Protein AF-0000000078830082 (afdb_homodimer)

Structure (mmCIF, N/CA/C/O backbone):
data_AF-0000000078830082-model_v1
#
loop_
_entity.id
_entity.type
_entity.pdbx_description
1 polymer 'Transposase, unclassified family'
#
loop_
_atom_site.group_PDB
_atom_site.id
_atom_site.type_symbol
_atom_site.label_atom_id
_atom_site.label_alt_id
_atom_site.label_comp_id
_atom_site.label_asym_id
_atom_site.label_entity_id
_atom_site.label_seq_id
_atom_site.pdbx_PDB_ins_code
_atom_site.Cartn_x
_atom_site.Cartn_y
_atom_site.Cartn_z
_atom_site.occupancy
_atom_site.B_iso_or_equiv
_atom_site.auth_seq_id
_atom_site.auth_comp_id
_atom_site.auth_asym_id
_atom_site.auth_atom_id
_atom_site.pdbx_PDB_model_num
ATOM 1 N N . MET A 1 1 ? 20.719 82 50.875 1 28.72 1 MET A N 1
ATOM 2 C CA . MET A 1 1 ? 19.422 81.375 50.656 1 28.72 1 MET A CA 1
ATOM 3 C C . MET A 1 1 ? 19.406 80.688 49.281 1 28.72 1 MET A C 1
ATOM 5 O O . MET A 1 1 ? 19.219 81.375 48.25 1 28.72 1 MET A O 1
ATOM 9 N N . GLY A 1 2 ? 20.281 79.688 49 1 35.59 2 GLY A N 1
ATOM 10 C CA . GLY A 1 2 ? 20.562 79 47.75 1 35.59 2 GLY A CA 1
ATOM 11 C C . GLY A 1 2 ? 19.391 78.188 47.25 1 35.59 2 GLY A C 1
ATOM 12 O O . GLY A 1 2 ? 18.734 77.5 48.031 1 35.59 2 GLY A O 1
ATOM 13 N N . HIS A 1 3 ? 18.656 78.625 46.188 1 38.38 3 HIS A N 1
ATOM 14 C CA . HIS A 1 3 ? 17.516 78.062 45.469 1 38.38 3 HIS A CA 1
ATOM 15 C C . HIS A 1 3 ? 17.828 76.688 44.906 1 38.38 3 HIS A C 1
ATOM 17 O O . HIS A 1 3 ? 18.781 76.5 44.156 1 38.38 3 HIS A O 1
ATOM 23 N N . GLY A 1 4 ? 17.672 75.562 45.656 1 36.59 4 GLY A N 1
ATOM 24 C CA . GLY A 1 4 ? 17.844 74.188 45.312 1 36.59 4 GLY A CA 1
ATOM 25 C C . GLY A 1 4 ? 16.922 73.75 44.188 1 36.59 4 GLY A C 1
ATOM 26 O O . GLY A 1 4 ? 15.711 73.875 44.25 1 36.59 4 GLY A O 1
ATOM 27 N N . THR A 1 5 ? 17.359 73.812 42.844 1 41.53 5 THR A N 1
ATOM 28 C CA . THR A 1 5 ? 16.703 73.312 41.625 1 41.53 5 THR A CA 1
ATOM 29 C C . THR A 1 5 ? 16.359 71.812 41.75 1 41.53 5 THR A C 1
ATOM 31 O O . THR A 1 5 ? 17.266 71 41.875 1 41.53 5 THR A O 1
ATOM 34 N N . HIS A 1 6 ? 15.242 71.438 42.375 1 42.56 6 HIS A N 1
ATOM 35 C CA . HIS A 1 6 ? 14.773 70.062 42.406 1 42.56 6 HIS A CA 1
ATOM 36 C C . HIS A 1 6 ? 14.516 69.5 41.031 1 42.56 6 HIS A C 1
ATOM 38 O O . HIS A 1 6 ? 13.867 70.125 40.188 1 42.56 6 HIS A O 1
ATOM 44 N N . PRO A 1 7 ? 15.344 68.625 40.438 1 43.62 7 PRO A N 1
ATOM 45 C CA . PRO A 1 7 ? 15.125 68 39.125 1 43.62 7 PRO A CA 1
ATOM 46 C C . PRO A 1 7 ? 13.758 67.375 39 1 43.62 7 PRO A C 1
ATOM 48 O O . PRO A 1 7 ? 13.312 66.688 39.906 1 43.62 7 PRO A O 1
ATOM 51 N N . VAL A 1 8 ? 12.758 68 38.312 1 47.66 8 VAL A N 1
ATOM 52 C CA . VAL A 1 8 ? 11.453 67.5 37.906 1 47.66 8 VAL A CA 1
ATOM 53 C C . VAL A 1 8 ? 11.609 66.125 37.25 1 47.66 8 VAL A C 1
ATOM 55 O O . VAL A 1 8 ? 12.234 66 36.188 1 47.66 8 VAL A O 1
ATOM 58 N N . VAL A 1 9 ? 11.711 65.062 38 1 47.12 9 VAL A N 1
ATOM 59 C CA . VAL A 1 9 ? 11.586 63.688 37.469 1 47.12 9 VAL A CA 1
ATOM 60 C C . VAL A 1 9 ? 10.352 63.625 36.562 1 47.12 9 VAL A C 1
ATOM 62 O O . VAL A 1 9 ? 9.234 63.906 37.031 1 47.12 9 VAL A O 1
ATOM 65 N N . ALA A 1 10 ? 10.523 63.844 35.281 1 52.19 10 ALA A N 1
ATOM 66 C CA . ALA A 1 10 ? 9.516 63.656 34.25 1 52.19 10 ALA A CA 1
ATOM 67 C C . ALA A 1 10 ? 8.711 62.375 34.469 1 52.19 10 ALA A C 1
ATOM 69 O O . ALA A 1 10 ? 9.266 61.281 34.531 1 52.19 10 ALA A O 1
ATOM 70 N N . GLU A 1 11 ? 7.656 62.406 35.25 1 49.31 11 GLU A N 1
ATOM 71 C CA . GLU A 1 11 ? 6.672 61.344 35.406 1 49.31 11 GLU A CA 1
ATOM 72 C C . GLU A 1 11 ? 6.297 60.719 34.062 1 49.31 11 GLU A C 1
ATOM 74 O O . GLU A 1 11 ? 5.824 61.406 33.156 1 49.31 11 GLU A O 1
ATOM 79 N N . VAL A 1 12 ? 7.035 59.75 33.656 1 61.62 12 VAL A N 1
ATOM 80 C CA . VAL A 1 12 ? 6.672 58.969 32.469 1 61.62 12 VAL A CA 1
ATOM 81 C C . VAL A 1 12 ? 5.176 58.688 32.5 1 61.62 12 VAL A C 1
ATOM 83 O O . VAL A 1 12 ? 4.645 58.156 33.469 1 61.62 12 VAL A O 1
ATOM 86 N N . ASP A 1 13 ? 4.418 59.438 31.812 1 69.94 13 ASP A N 1
ATOM 87 C CA . ASP A 1 13 ? 2.971 59.344 31.641 1 69.94 13 ASP A CA 1
ATOM 88 C C . ASP A 1 13 ? 2.518 57.875 31.484 1 69.94 13 ASP A C 1
ATOM 90 O O . ASP A 1 13 ? 3.061 57.156 30.672 1 69.94 13 ASP A O 1
ATOM 94 N N . PRO A 1 14 ? 1.862 57.312 32.594 1 76.81 14 PRO A N 1
ATOM 95 C CA . PRO A 1 14 ? 1.378 55.938 32.625 1 76.81 14 PRO A CA 1
ATOM 96 C C . PRO A 1 14 ? 0.726 55.5 31.312 1 76.81 14 PRO A C 1
ATOM 98 O O . PRO A 1 14 ? 0.795 54.344 30.922 1 76.81 14 PRO A O 1
ATOM 101 N N . LYS A 1 15 ? 0.294 56.375 30.594 1 77.5 15 LYS A N 1
ATOM 102 C CA . LYS A 1 15 ? -0.332 56.031 29.312 1 77.5 15 LYS A CA 1
ATOM 103 C C . LYS A 1 15 ? 0.717 55.719 28.266 1 77.5 15 LYS A C 1
ATOM 105 O O . LYS A 1 15 ? 0.51 54.812 27.422 1 77.5 15 LYS A O 1
ATOM 110 N N . ASP A 1 16 ? 1.8 56.344 28.406 1 76.38 16 ASP A N 1
ATOM 111 C CA . ASP A 1 16 ? 2.887 56.031 27.469 1 76.38 16 ASP A CA 1
ATOM 112 C C . ASP A 1 16 ? 3.49 54.656 27.75 1 76.38 16 ASP A C 1
ATOM 114 O O . ASP A 1 16 ? 3.846 53.938 26.812 1 76.38 16 ASP A O 1
ATOM 118 N N . ALA A 1 17 ? 3.543 54.375 28.984 1 76.75 17 ALA A N 1
ATOM 119 C CA . ALA A 1 17 ? 4.043 53.062 29.359 1 76.75 17 ALA A CA 1
ATOM 120 C C . ALA A 1 17 ? 3.09 51.969 28.891 1 76.75 17 ALA A C 1
ATOM 122 O O . ALA A 1 17 ? 3.525 50.906 28.406 1 76.75 17 ALA A O 1
ATOM 123 N N . ARG A 1 18 ? 1.885 52.281 28.969 1 79.5 18 ARG A N 1
ATOM 124 C CA . ARG A 1 18 ? 0.884 51.281 28.547 1 79.5 18 ARG A CA 1
ATOM 125 C C . ARG A 1 18 ? 0.875 51.156 27.031 1 79.5 18 ARG A C 1
ATOM 127 O O . ARG A 1 18 ? 0.736 50.031 26.516 1 79.5 18 ARG A O 1
ATOM 134 N N . ILE A 1 19 ? 1.098 52.125 26.375 1 77.75 19 ILE A N 1
ATOM 135 C CA . ILE A 1 19 ? 1.178 52.094 24.922 1 77.75 19 ILE A CA 1
ATOM 136 C C . ILE A 1 19 ? 2.412 51.281 24.484 1 77.75 19 ILE A C 1
ATOM 138 O O . ILE A 1 19 ? 2.34 50.469 23.578 1 77.75 19 ILE A O 1
ATOM 142 N N . ALA A 1 20 ? 3.416 51.531 25.172 1 76.5 20 ALA A N 1
ATOM 143 C CA . ALA A 1 20 ? 4.648 50.812 24.859 1 76.5 20 ALA A CA 1
ATOM 144 C C . ALA A 1 20 ? 4.488 49.312 25.094 1 76.5 20 ALA A C 1
ATOM 146 O O . ALA A 1 20 ? 4.957 48.5 24.297 1 76.5 20 ALA A O 1
ATOM 147 N N . GLU A 1 21 ? 3.861 49.031 26.094 1 76.44 21 GLU A N 1
ATOM 148 C CA . GLU A 1 21 ? 3.621 47.625 26.422 1 76.44 21 GLU A CA 1
ATOM 149 C C . GLU A 1 21 ? 2.707 46.969 25.391 1 76.44 21 GLU A C 1
ATOM 151 O O . GLU A 1 21 ? 2.957 45.844 24.953 1 76.44 21 GLU A O 1
ATOM 156 N N . LEU A 1 22 ? 1.765 47.656 24.984 1 77.19 22 LEU A N 1
ATOM 157 C CA . LEU A 1 22 ? 0.819 47.125 24.016 1 77.19 22 LEU A CA 1
ATOM 158 C C . LEU A 1 22 ? 1.46 47.031 22.625 1 77.19 22 LEU A C 1
ATOM 160 O O . LEU A 1 22 ? 1.213 46.062 21.891 1 77.19 22 LEU A O 1
ATOM 164 N N . GLU A 1 23 ? 2.25 47.938 22.406 1 75.12 23 GLU A N 1
ATOM 165 C CA . GLU A 1 23 ? 2.977 47.844 21.141 1 75.12 23 GLU A CA 1
ATOM 166 C C . GLU A 1 23 ? 3.934 46.656 21.109 1 75.12 23 GLU A C 1
ATOM 168 O O . GLU A 1 23 ? 4.07 46 20.094 1 75.12 23 GLU A O 1
ATOM 173 N N . ARG A 1 24 ? 4.465 46.406 22.172 1 75 24 ARG A N 1
ATOM 174 C CA . ARG A 1 24 ? 5.32 45.25 22.297 1 75 24 ARG A CA 1
ATOM 175 C C . ARG A 1 24 ? 4.512 43.969 22.141 1 75 24 ARG A C 1
ATOM 177 O O . ARG A 1 24 ? 4.949 43 21.469 1 75 24 ARG A O 1
ATOM 184 N N . GLN A 1 25 ? 3.434 44 22.719 1 75.44 25 GLN A N 1
ATOM 185 C CA . GLN A 1 25 ? 2.574 42.812 22.609 1 75.44 25 GLN A CA 1
ATOM 186 C C . GLN A 1 25 ? 2.096 42.625 21.172 1 75.44 25 GLN A C 1
ATOM 188 O O . GLN A 1 25 ? 2.059 41.5 20.688 1 75.44 25 GLN A O 1
ATOM 193 N N . VAL A 1 26 ? 1.81 43.625 20.578 1 73.25 26 VAL A N 1
ATOM 194 C CA . VAL A 1 26 ? 1.371 43.562 19.188 1 73.25 26 VAL A CA 1
ATOM 195 C C . VAL A 1 26 ? 2.518 43.062 18.312 1 73.25 26 VAL A C 1
ATOM 197 O O . VAL A 1 26 ? 2.312 42.219 17.422 1 73.25 26 VAL A O 1
ATOM 200 N N . GLU A 1 27 ? 3.574 43.562 18.594 1 70.56 27 GLU A N 1
ATOM 201 C CA . GLU A 1 27 ? 4.746 43.125 17.859 1 70.56 27 GLU A CA 1
ATOM 202 C C . GLU A 1 27 ? 5.02 41.656 18.078 1 70.56 27 GLU A C 1
ATOM 204 O O . GLU A 1 27 ? 5.312 40.906 17.141 1 70.56 27 GLU A O 1
ATOM 209 N N . GLU A 1 28 ? 4.898 41.281 19.219 1 70.06 28 GLU A N 1
ATOM 210 C CA . GLU A 1 28 ? 5.141 39.875 19.562 1 70.06 28 GLU A CA 1
ATOM 211 C C . GLU A 1 28 ? 4.074 38.969 18.953 1 70.06 28 GLU A C 1
ATOM 213 O O . GLU A 1 28 ? 4.391 37.906 18.406 1 70.06 28 GLU A O 1
ATOM 218 N N . LEU A 1 29 ? 2.943 39.406 19.047 1 73.25 29 LEU A N 1
ATOM 219 C CA . LEU A 1 29 ? 1.848 38.594 18.516 1 73.25 29 LEU A CA 1
ATOM 220 C C . LEU A 1 29 ? 1.883 38.562 17 1 73.25 29 LEU A C 1
ATOM 222 O O . LEU A 1 29 ? 1.599 37.531 16.391 1 73.25 29 LEU A O 1
ATOM 226 N N . THR A 1 30 ? 2.26 39.625 16.438 1 66.19 30 THR A N 1
ATOM 227 C CA . THR A 1 30 ? 2.418 39.656 14.984 1 66.19 30 THR A CA 1
ATOM 228 C C . THR A 1 30 ? 3.535 38.719 14.539 1 66.19 30 THR A C 1
ATOM 230 O O . THR A 1 30 ? 3.395 38.031 13.539 1 66.19 30 THR A O 1
ATOM 233 N N . ARG A 1 31 ? 4.527 38.844 15.234 1 64.88 31 ARG A N 1
ATOM 234 C CA . ARG A 1 31 ? 5.633 37.938 14.969 1 64.88 31 ARG A CA 1
ATOM 235 C C . ARG A 1 31 ? 5.18 36.469 15.094 1 64.88 31 ARG A C 1
ATOM 237 O O . ARG A 1 31 ? 5.527 35.656 14.266 1 64.88 31 ARG A O 1
ATOM 244 N N . LEU A 1 32 ? 4.465 36.281 16.094 1 64.81 32 LEU A N 1
ATOM 245 C CA . LEU A 1 32 ? 3.973 34.938 16.328 1 64.81 32 LEU A CA 1
ATOM 246 C C . LEU A 1 32 ? 3.031 34.5 15.211 1 64.81 32 LEU A C 1
ATOM 248 O O . LEU A 1 32 ? 3.088 33.344 14.758 1 64.81 32 LEU A O 1
ATOM 252 N N . VAL A 1 33 ? 2.285 35.312 14.781 1 63.97 33 VAL A N 1
ATOM 253 C CA . VAL A 1 33 ? 1.376 35.031 13.68 1 63.97 33 VAL A CA 1
ATOM 254 C C . VAL A 1 33 ? 2.176 34.75 12.406 1 63.97 33 VAL A C 1
ATOM 256 O O . VAL A 1 33 ? 1.873 33.812 11.664 1 63.97 33 VAL A O 1
ATOM 259 N N . GLN A 1 34 ? 3.084 35.625 12.211 1 60.97 34 GLN A N 1
ATOM 260 C CA . GLN A 1 34 ? 3.936 35.438 11.039 1 60.97 34 GLN A CA 1
ATOM 261 C C . GLN A 1 34 ? 4.676 34.094 11.109 1 60.97 34 GLN A C 1
ATOM 263 O O . GLN A 1 34 ? 4.785 33.406 10.102 1 60.97 34 GLN A O 1
ATOM 268 N N . GLU A 1 35 ? 5.113 33.875 12.156 1 60.25 35 GLU A N 1
ATOM 269 C CA . GLU A 1 35 ? 5.781 32.594 12.352 1 60.25 35 GLU A CA 1
ATOM 270 C C . GLU A 1 35 ? 4.828 31.422 12.094 1 60.25 35 GLU A C 1
ATOM 272 O O . GLU A 1 35 ? 5.199 30.438 11.445 1 60.25 35 GLU A O 1
ATOM 277 N N . LEU A 1 36 ? 3.783 31.625 12.578 1 61.94 36 LEU A N 1
ATOM 278 C CA . LEU A 1 36 ? 2.781 30.578 12.422 1 61.94 36 LEU A CA 1
ATOM 279 C C . LEU A 1 36 ? 2.336 30.469 10.969 1 61.94 36 LEU A C 1
ATOM 281 O O . LEU A 1 36 ? 2.127 29.359 10.469 1 61.94 36 LEU A O 1
ATOM 285 N N . ARG A 1 37 ? 2.352 31.578 10.312 1 55.66 37 ARG A N 1
ATOM 286 C CA . ARG A 1 37 ? 2.023 31.594 8.891 1 55.66 37 ARG A CA 1
ATOM 287 C C . ARG A 1 37 ? 3.146 30.984 8.062 1 55.66 37 ARG A C 1
ATOM 289 O O . ARG A 1 37 ? 2.891 30.25 7.105 1 55.66 37 ARG A O 1
ATOM 296 N N . GLU A 1 38 ? 4.277 31.438 8.32 1 58.25 38 GLU A N 1
ATOM 297 C CA . GLU A 1 38 ? 5.438 30.859 7.648 1 58.25 38 GLU A CA 1
ATOM 298 C C . GLU A 1 38 ? 5.48 29.344 7.828 1 58.25 38 GLU A C 1
ATOM 300 O O . GLU A 1 38 ? 5.812 28.609 6.895 1 58.25 38 GLU A O 1
ATOM 305 N N . GLN A 1 39 ? 5.281 29.156 8.938 1 55.72 39 GLN A N 1
ATOM 306 C CA . GLN A 1 39 ? 5.207 27.719 9.211 1 55.72 39 GLN A CA 1
ATOM 307 C C . GLN A 1 39 ? 4.145 27.047 8.344 1 55.72 39 GLN A C 1
ATOM 309 O O . GLN A 1 39 ? 4.34 25.922 7.875 1 55.72 39 GLN A O 1
ATOM 314 N N . LEU A 1 40 ? 3.295 27.828 8.117 1 55.84 40 LEU A N 1
ATOM 315 C CA . LEU A 1 40 ? 2.189 27.312 7.312 1 55.84 40 LEU A CA 1
ATOM 316 C C . LEU A 1 40 ? 2.572 27.266 5.84 1 55.84 40 LEU A C 1
ATOM 318 O O . LEU A 1 40 ? 2.057 26.422 5.094 1 55.84 40 LEU A O 1
ATOM 322 N N . ARG A 1 41 ? 3.488 28.141 5.379 1 51.41 41 ARG A N 1
ATOM 323 C CA . ARG A 1 41 ? 3.859 28.219 3.971 1 51.41 41 ARG A CA 1
ATOM 324 C C . ARG A 1 41 ? 5.016 27.281 3.646 1 51.41 41 ARG A C 1
ATOM 326 O O . ARG A 1 41 ? 5.375 27.109 2.48 1 51.41 41 ARG A O 1
ATOM 333 N N . ARG A 1 42 ? 5.652 26.859 4.457 1 54.5 42 ARG A N 1
ATOM 334 C CA . ARG A 1 42 ? 6.781 25.953 4.234 1 54.5 4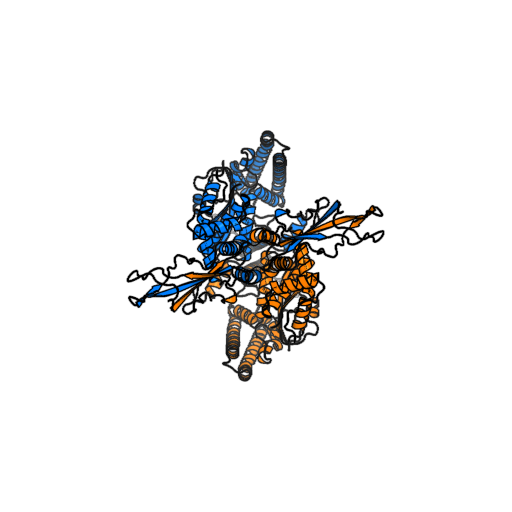2 ARG A CA 1
ATOM 335 C C . ARG A 1 42 ? 6.363 24.75 3.393 1 54.5 42 ARG A C 1
ATOM 337 O O . ARG A 1 42 ? 5.328 24.141 3.65 1 54.5 42 ARG A O 1
ATOM 344 N N . ASP A 1 43 ? 7.152 24.734 2.115 1 51.16 43 ASP A N 1
ATOM 345 C CA . ASP A 1 43 ? 6.906 23.594 1.232 1 51.16 43 ASP A CA 1
ATOM 346 C C . ASP A 1 43 ? 8.203 22.859 0.908 1 51.16 43 ASP A C 1
ATOM 348 O O . ASP A 1 43 ? 9.266 23.203 1.417 1 51.16 43 ASP A O 1
ATOM 352 N N . SER A 1 44 ? 8.18 21.719 0.404 1 46.84 44 SER A N 1
ATOM 353 C CA . SER A 1 44 ? 9.336 20.891 0.118 1 46.84 44 SER A CA 1
ATOM 354 C C . SER A 1 44 ? 10.312 21.594 -0.816 1 46.84 44 SER A C 1
ATOM 356 O O . SER A 1 44 ? 11.484 21.203 -0.904 1 46.84 44 SER A O 1
ATOM 358 N N . GLY A 1 45 ? 9.938 22.656 -1.563 1 45.31 45 GLY A N 1
ATOM 359 C CA . GLY A 1 45 ? 10.797 23.359 -2.504 1 45.31 45 GLY A CA 1
ATOM 360 C C . GLY A 1 45 ? 11.688 24.391 -1.842 1 45.31 45 GLY A C 1
ATOM 361 O O . GLY A 1 45 ? 12.711 24.781 -2.398 1 45.31 45 GLY A O 1
ATOM 362 N N . ASN A 1 46 ? 11.328 24.891 -0.676 1 46.25 46 ASN A N 1
ATOM 363 C CA . ASN A 1 46 ? 12.07 25.984 -0.066 1 46.25 46 ASN A CA 1
ATOM 364 C C . ASN A 1 46 ? 12.508 25.641 1.355 1 46.25 46 ASN A C 1
ATOM 366 O O . ASN A 1 46 ? 12.844 26.531 2.139 1 46.25 46 ASN A O 1
ATOM 370 N N . SER A 1 47 ? 12.172 24.312 1.684 1 47.53 47 SER A N 1
ATOM 371 C CA . SER A 1 47 ? 12.586 23.875 3.014 1 47.53 47 SER A CA 1
ATOM 372 C C . SER A 1 47 ? 13.133 22.453 2.986 1 47.53 47 SER A C 1
ATOM 374 O O . SER A 1 47 ? 13.18 21.828 1.928 1 47.53 47 SER A O 1
ATOM 376 N N . ASN A 1 48 ? 13.742 22.078 4.113 1 42.09 48 ASN A N 1
ATOM 377 C CA . ASN A 1 48 ? 14.281 20.719 4.238 1 42.09 48 ASN A CA 1
ATOM 378 C C . ASN A 1 48 ? 13.172 19.688 4.41 1 42.09 48 ASN A C 1
ATOM 380 O O . ASN A 1 48 ? 13.422 18.562 4.844 1 42.09 48 ASN A O 1
ATOM 384 N N . ARG A 1 49 ? 11.953 20.281 4.129 1 52.62 49 ARG A N 1
ATOM 385 C CA . ARG A 1 49 ? 10.82 19.375 4.285 1 52.62 49 ARG A CA 1
ATOM 386 C C . ARG A 1 49 ? 10.711 18.438 3.088 1 52.62 49 ARG A C 1
ATOM 388 O O . ARG A 1 49 ? 10.883 18.859 1.943 1 52.62 49 ARG A O 1
ATOM 395 N N . PRO A 1 50 ? 10.641 17.188 3.451 1 49.44 50 PRO A N 1
ATOM 396 C CA . PRO A 1 50 ? 10.516 16.234 2.338 1 49.44 50 PRO A CA 1
ATOM 397 C C . PRO A 1 50 ? 9.344 16.562 1.416 1 49.44 50 PRO A C 1
ATOM 399 O O . PRO A 1 50 ? 8.312 17.078 1.873 1 49.44 50 PRO A O 1
ATOM 402 N N . PRO A 1 51 ? 9.492 16.578 0.165 1 50.72 51 PRO A N 1
ATOM 403 C CA . PRO A 1 51 ? 8.43 16.844 -0.797 1 50.72 51 PRO A CA 1
ATOM 404 C C . PRO A 1 51 ? 7.109 16.172 -0.43 1 50.72 51 PRO A C 1
ATOM 406 O O . PRO A 1 51 ? 6.035 16.688 -0.748 1 50.72 51 PRO A O 1
ATOM 409 N N . SER A 1 52 ? 7.156 15.133 0.234 1 47.72 52 SER A N 1
ATOM 410 C CA . SER A 1 52 ? 5.957 14.375 0.584 1 47.72 52 SER A CA 1
ATOM 411 C C . SER A 1 52 ? 5.102 15.125 1.597 1 47.72 52 SER A C 1
ATOM 413 O O . SER A 1 52 ? 3.912 14.844 1.744 1 47.72 52 SER A O 1
ATOM 415 N N . SER A 1 53 ? 5.664 16.078 2.242 1 48.84 53 SER A N 1
ATOM 416 C CA . SER A 1 53 ? 4.961 16.781 3.311 1 48.84 53 SER A CA 1
ATOM 417 C C . SER A 1 53 ? 4.207 18 2.777 1 48.84 53 SER A C 1
ATOM 419 O O . SER A 1 53 ? 3.5 18.672 3.525 1 48.84 53 SER A O 1
ATOM 421 N N . ASP A 1 54 ? 4.441 18.266 1.605 1 52.25 54 ASP A N 1
ATOM 422 C CA . ASP A 1 54 ? 3.793 19.422 0.997 1 52.25 54 ASP A CA 1
ATOM 423 C C . ASP A 1 54 ? 2.281 19.234 0.915 1 52.25 54 ASP A C 1
ATOM 425 O O . ASP A 1 54 ? 1.806 18.109 0.695 1 52.25 54 ASP A O 1
ATOM 429 N N . THR A 1 55 ? 1.553 20.219 1.228 1 49.59 55 THR A N 1
ATOM 430 C CA . THR A 1 55 ? 0.1 20.203 1.092 1 49.59 55 THR A CA 1
ATOM 431 C C . THR A 1 55 ? -0.304 20.062 -0.372 1 49.59 55 THR A C 1
ATOM 433 O O . THR A 1 55 ? 0.495 20.312 -1.273 1 49.59 55 THR A O 1
ATOM 436 N N . PRO A 1 56 ? -1.465 19.562 -0.672 1 50.91 56 PRO A N 1
ATOM 437 C CA . PRO A 1 56 ? -1.931 19.422 -2.055 1 50.91 56 PRO A CA 1
ATOM 438 C C . PRO A 1 56 ? -1.77 20.703 -2.861 1 50.91 56 PRO A C 1
ATOM 440 O O . PRO A 1 56 ? -1.422 20.656 -4.043 1 50.91 56 PRO A O 1
ATOM 443 N N . GLY A 1 57 ? -1.973 21.828 -2.287 1 46.81 57 GLY A N 1
ATOM 444 C CA . GLY A 1 57 ? -1.788 23.109 -2.971 1 46.81 57 GLY A CA 1
ATOM 445 C C . GLY A 1 57 ? -0.339 23.391 -3.312 1 46.81 57 GLY A C 1
ATOM 446 O O . GLY A 1 57 ? -0.031 23.812 -4.426 1 46.81 57 GLY A O 1
ATOM 447 N N . GLN A 1 58 ? 0.409 23.125 -2.443 1 53.19 58 GLN A N 1
ATOM 448 C CA . GLN A 1 58 ? 1.831 23.391 -2.635 1 53.19 58 GLN A CA 1
ATOM 449 C C . GLN A 1 58 ? 2.422 22.469 -3.701 1 53.19 58 GLN A C 1
ATOM 451 O O . GLN A 1 58 ? 3.297 22.891 -4.465 1 53.19 58 GLN A O 1
ATOM 456 N N . LYS A 1 59 ? 1.911 21.344 -3.631 1 51.25 59 LYS A N 1
ATOM 457 C CA . LYS A 1 59 ? 2.336 20.375 -4.645 1 51.25 59 LYS A CA 1
ATOM 458 C C . LYS A 1 59 ? 1.887 20.812 -6.035 1 51.25 59 LYS A C 1
ATOM 460 O O . LYS A 1 59 ? 2.627 20.656 -7.012 1 51.25 59 LYS A O 1
ATOM 465 N N . ALA A 1 60 ? 0.735 21.391 -6.059 1 50.31 60 ALA A N 1
ATOM 466 C CA . ALA A 1 60 ? 0.214 21.906 -7.32 1 50.31 60 ALA A CA 1
ATOM 467 C C . ALA A 1 60 ? 1.086 23.047 -7.848 1 50.31 60 ALA A C 1
ATOM 469 O O . ALA A 1 60 ? 1.36 23.109 -9.047 1 50.31 60 ALA A O 1
ATOM 470 N N . VAL A 1 61 ? 1.53 23.812 -7.074 1 47.91 61 VAL A N 1
ATOM 471 C CA . VAL A 1 61 ? 2.354 24.953 -7.477 1 47.91 61 VAL A CA 1
ATOM 472 C C . VAL A 1 61 ? 3.707 24.453 -7.98 1 47.91 61 VAL A C 1
ATOM 474 O O . VAL A 1 61 ? 4.23 24.969 -8.977 1 47.91 61 VAL A O 1
ATOM 477 N N . ARG A 1 62 ? 4.203 23.516 -7.34 1 49.53 62 ARG A N 1
ATOM 478 C CA . ARG A 1 62 ? 5.484 22.953 -7.766 1 49.53 62 ARG A CA 1
ATOM 479 C C . ARG A 1 62 ? 5.363 22.281 -9.133 1 49.53 62 ARG A C 1
ATOM 481 O O . ARG A 1 62 ? 6.281 22.344 -9.945 1 49.53 62 ARG A O 1
ATOM 488 N N . ARG A 1 63 ? 4.391 21.484 -9.25 1 47.06 63 ARG A N 1
ATOM 489 C CA . ARG A 1 63 ? 4.156 20.828 -10.539 1 47.06 63 ARG A CA 1
ATOM 490 C C . ARG A 1 63 ? 4.078 21.859 -11.656 1 47.06 63 ARG A C 1
ATOM 492 O O . ARG A 1 63 ? 4.551 21.609 -12.773 1 47.06 63 ARG A O 1
ATOM 499 N N . ARG A 1 64 ? 3.463 22.938 -11.375 1 46.12 64 ARG A N 1
ATOM 500 C CA . ARG A 1 64 ? 3.4 23.969 -12.406 1 46.12 64 ARG A CA 1
ATOM 501 C C . ARG A 1 64 ? 4.797 24.469 -12.773 1 46.12 64 ARG A C 1
ATOM 503 O O . ARG A 1 64 ? 5.055 24.828 -13.922 1 46.12 64 ARG A O 1
ATOM 510 N N . GLN A 1 65 ? 5.645 24.609 -11.789 1 43.41 65 GLN A N 1
ATOM 511 C CA . GLN A 1 65 ? 6.961 25.172 -12.078 1 43.41 65 GLN A CA 1
ATOM 512 C C . GLN A 1 65 ? 7.863 24.125 -12.727 1 43.41 65 GLN A C 1
ATOM 514 O O . GLN A 1 65 ? 8.719 24.469 -13.555 1 43.41 65 GLN A O 1
ATOM 519 N N . SER A 1 66 ? 7.906 22.984 -12.242 1 41.19 66 SER A N 1
ATOM 520 C CA . SER A 1 66 ? 8.844 22.016 -12.805 1 41.19 66 SER A CA 1
ATOM 521 C C . SER A 1 66 ? 8.234 21.312 -14.008 1 41.19 66 SER A C 1
ATOM 523 O O . SER A 1 66 ? 8.781 20.312 -14.484 1 41.19 66 SER A O 1
ATOM 525 N N . GLY A 1 67 ? 7.109 21.625 -14.422 1 37.44 67 GLY A N 1
ATOM 526 C CA . GLY A 1 67 ? 6.527 20.906 -15.547 1 37.44 67 GLY A CA 1
ATOM 527 C C . GLY A 1 67 ? 7.453 20.812 -16.75 1 37.44 67 GLY A C 1
ATOM 528 O O . GLY A 1 67 ? 7.906 21.844 -17.266 1 37.44 67 GLY A O 1
ATOM 529 N N . SER A 1 68 ? 8.336 19.938 -16.734 1 41.41 68 SER A N 1
ATOM 530 C CA . SER A 1 68 ? 8.953 19.75 -18.047 1 41.41 68 SER A CA 1
ATOM 531 C C . SER A 1 68 ? 7.918 19.859 -19.156 1 41.41 68 SER A C 1
ATOM 533 O O . SER A 1 68 ? 6.742 19.547 -18.953 1 41.41 68 SER A O 1
ATOM 535 N N . GLU A 1 69 ? 8.039 20.844 -19.969 1 43.44 69 GLU A N 1
ATOM 536 C CA . GLU A 1 69 ? 7.227 21.016 -21.172 1 43.44 69 GLU A CA 1
ATOM 537 C C . GLU A 1 69 ? 6.844 19.656 -21.766 1 43.44 69 GLU A C 1
ATOM 539 O O . GLU A 1 69 ? 6.168 19.594 -22.797 1 43.44 69 GLU A O 1
ATOM 544 N N . LYS A 1 70 ? 7.523 18.797 -21.234 1 45.28 70 LYS A N 1
ATOM 545 C CA . LYS A 1 70 ? 7.227 17.562 -21.969 1 45.28 70 LYS A CA 1
ATOM 546 C C . LYS A 1 70 ? 5.918 16.938 -21.484 1 45.28 70 LYS A C 1
ATOM 548 O O . LYS A 1 70 ? 5.707 16.781 -20.281 1 45.28 70 LYS A O 1
ATOM 553 N N . LYS A 1 71 ? 4.961 16.984 -22.172 1 45.28 71 LYS A N 1
ATOM 554 C CA . LYS A 1 71 ? 3.635 16.422 -21.938 1 45.28 71 LYS A CA 1
ATOM 555 C C . LYS A 1 71 ? 3.734 15.016 -21.359 1 45.28 71 LYS A C 1
ATOM 557 O O . LYS A 1 71 ? 4.684 14.281 -21.641 1 45.28 71 LYS A O 1
ATOM 562 N N . ARG A 1 72 ? 3.014 14.68 -20.344 1 46.78 72 ARG A N 1
ATOM 563 C CA . ARG A 1 72 ? 2.803 13.336 -19.797 1 46.78 72 ARG A CA 1
ATOM 564 C C . ARG A 1 72 ? 2.449 12.352 -20.906 1 46.78 72 ARG A C 1
ATOM 566 O O . ARG A 1 72 ? 1.688 12.688 -21.812 1 46.78 72 ARG A O 1
ATOM 573 N N . GLY A 1 73 ? 3.262 11.203 -21.172 1 48 73 GLY A N 1
ATOM 574 C CA . GLY A 1 73 ? 3.221 10.164 -22.188 1 48 73 GLY A CA 1
ATOM 575 C C . GLY A 1 73 ? 4.559 9.945 -22.859 1 48 73 GLY A C 1
ATOM 576 O O . GLY A 1 73 ? 5.562 10.547 -22.484 1 48 73 GLY A O 1
ATOM 577 N N . GLY A 1 74 ? 4.66 8.875 -23.656 1 46.16 74 GLY A N 1
ATOM 578 C CA . GLY A 1 74 ? 5.871 8.688 -24.438 1 46.16 74 GLY A CA 1
ATOM 579 C C . GLY A 1 74 ? 6.285 9.938 -25.203 1 46.16 74 GLY A C 1
ATOM 580 O O . GLY A 1 74 ? 5.461 10.57 -25.859 1 46.16 74 GLY A O 1
ATOM 581 N N . GLN A 1 75 ? 7.316 10.578 -24.922 1 47.34 75 GLN A N 1
ATOM 582 C CA . GLN A 1 75 ? 7.844 11.711 -25.672 1 47.34 75 GLN A CA 1
ATOM 583 C C . GLN A 1 75 ? 8.016 11.359 -27.156 1 47.34 75 GLN A C 1
ATOM 585 O O . GLN A 1 75 ? 8.172 10.188 -27.5 1 47.34 75 GLN A O 1
ATOM 590 N N . PRO A 1 76 ? 7.848 12.359 -28.047 1 43.78 76 PRO A N 1
ATOM 591 C CA . PRO A 1 76 ? 8.219 12.125 -29.453 1 43.78 76 PRO A CA 1
ATOM 592 C C . PRO A 1 76 ? 9.664 11.648 -29.609 1 43.78 76 PRO A C 1
ATOM 594 O O . PRO A 1 76 ? 10.562 12.164 -28.938 1 43.78 76 PRO A O 1
ATOM 597 N N . GLY A 1 77 ? 9.891 10.453 -30.219 1 47.66 77 GLY A N 1
ATOM 598 C CA . GLY A 1 77 ? 11.133 9.742 -30.453 1 47.66 77 GLY A CA 1
ATOM 599 C C . GLY A 1 77 ? 11.32 8.531 -29.547 1 47.66 77 GLY A C 1
ATOM 600 O O . GLY A 1 77 ? 12.367 7.883 -29.578 1 47.66 77 GLY A O 1
ATOM 601 N N . HIS A 1 78 ? 10.625 8.648 -28.438 1 46.19 78 HIS A N 1
ATOM 602 C CA . HIS A 1 78 ? 10.766 7.449 -27.625 1 46.19 78 HIS A CA 1
ATOM 603 C C . HIS A 1 78 ? 10.438 6.191 -28.422 1 46.19 78 HIS A C 1
ATOM 605 O O . HIS A 1 78 ? 9.406 6.129 -29.094 1 46.19 78 HIS A O 1
ATOM 611 N N . VAL A 1 79 ? 11.312 5.508 -28.828 1 42.91 79 VAL A N 1
ATOM 612 C CA . VAL A 1 79 ? 11.062 4.223 -29.484 1 42.91 79 VAL A CA 1
ATOM 613 C C . VAL A 1 79 ? 10.094 3.402 -28.625 1 42.91 79 VAL A C 1
ATOM 615 O O . VAL A 1 79 ? 10.32 3.205 -27.438 1 42.91 79 VAL A O 1
ATOM 618 N N . GLY A 1 80 ? 8.891 3.627 -28.828 1 44.19 80 GLY A N 1
ATOM 619 C CA . GLY A 1 80 ? 7.91 2.758 -28.188 1 44.19 80 GLY A CA 1
ATOM 620 C C . GLY A 1 80 ? 8.438 1.366 -27.906 1 44.19 80 GLY A C 1
ATOM 621 O O . GLY A 1 80 ? 9.078 0.751 -28.766 1 44.19 80 GLY A O 1
ATOM 622 N N . LEU A 1 81 ? 8.984 1.102 -26.828 1 46.47 81 LEU A N 1
ATOM 623 C CA . LEU A 1 81 ? 9.406 -0.272 -26.562 1 46.47 81 LEU A CA 1
ATOM 624 C C . LEU A 1 81 ? 8.25 -1.242 -26.797 1 46.47 81 LEU A C 1
ATOM 626 O O . LEU A 1 81 ? 7.215 -1.143 -26.125 1 46.47 81 LEU A O 1
ATOM 630 N N . THR A 1 82 ? 8.016 -1.489 -28.047 1 49.94 82 THR A N 1
ATOM 631 C CA . THR A 1 82 ? 7.098 -2.598 -28.281 1 49.94 82 THR A CA 1
ATOM 632 C C . THR A 1 82 ? 7.418 -3.773 -27.359 1 49.94 82 THR A C 1
ATOM 634 O O . THR A 1 82 ? 8.57 -3.967 -26.969 1 49.94 82 THR A O 1
ATOM 637 N N . ARG A 1 83 ? 6.469 -4.234 -26.75 1 60.03 83 ARG A N 1
ATOM 638 C CA . ARG A 1 83 ? 6.637 -5.406 -25.891 1 60.03 83 ARG A CA 1
ATOM 639 C C . ARG A 1 83 ? 7.574 -6.426 -26.547 1 60.03 83 ARG A C 1
ATOM 641 O O . ARG A 1 83 ? 7.324 -6.879 -27.656 1 60.03 83 ARG A O 1
ATOM 648 N N . ALA A 1 84 ? 8.805 -6.473 -26.047 1 65.56 84 ALA A N 1
ATOM 649 C CA . ALA A 1 84 ? 9.703 -7.516 -26.516 1 65.56 84 ALA A CA 1
ATOM 650 C C . ALA A 1 84 ? 9.117 -8.906 -26.266 1 65.56 84 ALA A C 1
ATOM 652 O O . ALA A 1 84 ? 8.523 -9.148 -25.219 1 65.56 84 ALA A O 1
ATOM 653 N N . LEU A 1 85 ? 9.031 -9.703 -27.344 1 75.75 85 LEU A N 1
ATOM 654 C CA . LEU A 1 85 ? 8.594 -11.086 -27.234 1 75.75 85 LEU A CA 1
ATOM 655 C C . LEU A 1 85 ? 9.484 -11.859 -26.266 1 75.75 85 LEU A C 1
ATOM 657 O O . LEU A 1 85 ? 10.672 -11.562 -26.141 1 75.75 85 LEU A O 1
ATOM 661 N N . VAL A 1 86 ? 8.875 -12.57 -25.438 1 78.19 86 VAL A N 1
ATOM 662 C CA . VAL A 1 86 ? 9.648 -13.422 -24.531 1 78.19 86 VAL A CA 1
ATOM 663 C C . VAL A 1 86 ? 10.43 -14.461 -25.344 1 78.19 86 VAL A C 1
ATOM 665 O O . VAL A 1 86 ? 10.039 -14.812 -26.453 1 78.19 86 VAL A O 1
ATOM 668 N N . ALA A 1 87 ? 11.555 -14.883 -24.75 1 78.44 87 ALA A N 1
ATOM 669 C CA . ALA A 1 87 ? 12.398 -15.891 -25.391 1 78.44 87 ALA A CA 1
ATOM 670 C C . ALA A 1 87 ? 11.641 -17.188 -25.609 1 78.44 87 ALA A C 1
ATOM 672 O O . ALA A 1 87 ? 10.703 -17.5 -24.859 1 78.44 87 ALA A O 1
ATOM 673 N N . GLU A 1 88 ? 11.969 -17.938 -26.594 1 81.69 88 GLU A N 1
ATOM 674 C CA . GLU A 1 88 ? 11.289 -19.172 -26.984 1 81.69 88 GLU A CA 1
ATOM 675 C C . GLU A 1 88 ? 11.32 -20.203 -25.875 1 81.69 88 GLU A C 1
ATOM 677 O O . GLU A 1 88 ? 10.398 -21.016 -25.734 1 81.69 88 GLU A O 1
ATOM 682 N N . GLU A 1 89 ? 12.328 -20.047 -25 1 80.25 89 GLU A N 1
ATOM 683 C CA . GLU A 1 89 ? 12.477 -21.016 -23.922 1 80.25 89 GLU A CA 1
ATOM 684 C C . GLU A 1 89 ? 11.398 -20.828 -22.859 1 80.25 89 GLU A C 1
ATOM 686 O O . GLU A 1 89 ? 11.102 -21.75 -22.109 1 80.25 89 GLU A O 1
ATOM 691 N N . LYS A 1 90 ? 10.82 -19.75 -22.891 1 81.5 90 LYS A N 1
ATOM 692 C CA . LYS A 1 90 ? 9.836 -19.453 -21.859 1 81.5 90 LYS A CA 1
ATOM 693 C C . LYS A 1 90 ? 8.414 -19.641 -22.391 1 81.5 90 LYS A C 1
ATOM 695 O O . LYS A 1 90 ? 7.441 -19.453 -21.641 1 81.5 90 LYS A O 1
ATOM 700 N N . VAL A 1 91 ? 8.375 -20.078 -23.719 1 89.25 91 VAL A N 1
ATOM 701 C CA . VAL A 1 91 ? 7.059 -20.266 -24.312 1 89.25 91 VAL A CA 1
ATOM 702 C C . VAL A 1 91 ? 6.496 -21.625 -23.922 1 89.25 91 VAL A C 1
ATOM 704 O O . VAL A 1 91 ? 7.203 -22.641 -23.969 1 89.25 91 VAL A O 1
ATOM 707 N N . SER A 1 92 ? 5.246 -21.625 -23.484 1 89.94 92 SER A N 1
ATOM 708 C CA . SER A 1 92 ? 4.609 -22.828 -22.984 1 89.94 92 SER A CA 1
ATOM 709 C C . SER A 1 92 ? 3.938 -23.609 -24.109 1 89.94 92 SER A C 1
ATOM 711 O O . SER A 1 92 ? 3.873 -24.844 -24.078 1 89.94 92 SER A O 1
ATOM 713 N N . GLU A 1 93 ? 3.348 -22.859 -25.047 1 91.88 93 GLU A N 1
ATOM 714 C CA . GLU A 1 93 ? 2.594 -23.484 -26.141 1 91.88 93 GLU A CA 1
ATOM 715 C C . GLU A 1 93 ? 2.775 -22.734 -27.453 1 91.88 93 GLU A C 1
ATOM 717 O O . GLU A 1 93 ? 2.742 -21.5 -27.469 1 91.88 93 GLU A O 1
ATOM 722 N N . PHE A 1 94 ? 3.043 -23.547 -28.531 1 93.12 94 PHE A N 1
ATOM 723 C CA . PHE A 1 94 ? 3.143 -23 -29.891 1 93.12 94 PHE A CA 1
ATOM 724 C C . PHE A 1 94 ? 1.909 -23.359 -30.703 1 93.12 94 PHE A C 1
ATOM 726 O O . PHE A 1 94 ? 1.458 -24.5 -30.703 1 93.12 94 PHE A O 1
ATOM 733 N N . LYS A 1 95 ? 1.307 -22.359 -31.266 1 92.44 95 LYS A N 1
ATOM 734 C CA . LYS A 1 95 ? 0.179 -22.578 -32.156 1 92.44 95 LYS A CA 1
ATOM 735 C C . LYS A 1 95 ? 0.481 -22.047 -33.562 1 92.44 95 LYS A C 1
ATOM 737 O O . LYS A 1 95 ? 0.702 -20.844 -33.75 1 92.44 95 LYS A O 1
ATOM 742 N N . HIS A 1 96 ? 0.466 -22.922 -34.5 1 92.31 96 HIS A N 1
ATOM 743 C CA . HIS A 1 96 ? 0.732 -22.547 -35.875 1 92.31 96 HIS A CA 1
ATOM 744 C C . HIS A 1 96 ? -0.564 -22.297 -36.625 1 92.31 96 HIS A C 1
ATOM 746 O O . HIS A 1 96 ? -1.492 -23.109 -36.562 1 92.31 96 HIS A O 1
ATOM 752 N N . LEU A 1 97 ? -0.594 -21.109 -37.25 1 92.69 97 LEU A N 1
ATOM 753 C CA . LEU A 1 97 ? -1.743 -20.75 -38.062 1 92.69 97 LEU A CA 1
ATOM 754 C C . LEU A 1 97 ? -1.358 -20.688 -39.562 1 92.69 97 LEU A C 1
ATOM 756 O O . LEU A 1 97 ? -0.408 -20 -39.906 1 92.69 97 LEU A O 1
ATOM 760 N N . PHE A 1 98 ? -2.145 -21.484 -40.344 1 91.94 98 PHE A N 1
ATOM 761 C CA . PHE A 1 98 ? -1.924 -21.516 -41.781 1 91.94 98 PHE A CA 1
ATOM 762 C C . PHE A 1 98 ? -3.195 -21.125 -42.531 1 91.94 98 PHE A C 1
ATOM 764 O O . PHE A 1 98 ? -4.301 -21.438 -42.094 1 91.94 98 PHE A O 1
ATOM 771 N N . PRO A 1 99 ? -2.982 -20.391 -43.594 1 91.94 99 PRO A N 1
ATOM 772 C CA . PRO A 1 99 ? -4.16 -20.156 -44.438 1 91.94 99 PRO A CA 1
ATOM 773 C C . PRO A 1 99 ? -4.645 -21.422 -45.156 1 91.94 99 PRO A C 1
ATOM 775 O O . PRO A 1 99 ? -3.832 -22.25 -45.562 1 91.94 99 PRO A O 1
ATOM 778 N N . SER A 1 100 ? -5.906 -21.578 -45.156 1 89.81 100 SER A N 1
ATOM 779 C CA . SER A 1 100 ? -6.48 -22.797 -45.75 1 89.81 100 SER A CA 1
ATOM 780 C C . SER A 1 100 ? -6.574 -22.688 -47.25 1 89.81 100 SER A C 1
ATOM 782 O O . SER A 1 100 ? -6.473 -23.688 -47.969 1 89.81 100 SER A O 1
ATOM 784 N N . ALA A 1 101 ? -6.777 -21.5 -47.719 1 93.06 101 ALA A N 1
ATOM 785 C CA . ALA A 1 101 ? -6.941 -21.297 -49.156 1 93.06 101 ALA A CA 1
ATOM 786 C C . ALA A 1 101 ? -6.289 -20 -49.625 1 93.06 101 ALA A C 1
ATOM 788 O O . ALA A 1 101 ? -6.129 -19.062 -48.812 1 93.06 101 ALA A O 1
ATOM 789 N N . CYS A 1 102 ? -5.902 -19.984 -50.938 1 93.38 102 CYS A N 1
ATOM 790 C CA . CYS A 1 102 ? -5.301 -18.781 -51.531 1 93.38 102 CYS A CA 1
ATOM 791 C C . CYS A 1 102 ? -6.309 -17.641 -51.594 1 93.38 102 CYS A C 1
ATOM 793 O O . CYS A 1 102 ? -7.457 -17.859 -52 1 93.38 102 CYS A O 1
ATOM 795 N N . GLY A 1 103 ? -5.914 -16.453 -51.156 1 90.56 103 GLY A N 1
ATOM 796 C CA . GLY A 1 103 ? -6.785 -15.281 -51.156 1 90.56 103 GLY A CA 1
ATOM 797 C C . GLY A 1 103 ? -7.113 -14.789 -52.562 1 90.56 103 GLY A C 1
ATOM 798 O O . GLY A 1 103 ? -8.062 -14.031 -52.75 1 90.56 103 GLY A O 1
ATOM 799 N N . ASN A 1 104 ? -6.324 -15.336 -53.562 1 91.12 104 ASN A N 1
ATOM 800 C CA . ASN A 1 104 ? -6.492 -14.883 -54.938 1 91.12 104 ASN A CA 1
ATOM 801 C C . ASN A 1 104 ? -7.234 -15.922 -55.781 1 91.12 104 ASN A C 1
ATOM 803 O O . ASN A 1 104 ? -8.297 -15.633 -56.344 1 91.12 104 ASN A O 1
ATOM 807 N N . CYS A 1 105 ? -6.766 -17.094 -55.938 1 94.19 105 CYS A N 1
ATOM 808 C CA . CYS A 1 105 ? -7.355 -18.094 -56.844 1 94.19 105 CYS A CA 1
ATOM 809 C C . CYS A 1 105 ? -8.141 -19.125 -56.031 1 94.19 105 CYS A C 1
ATOM 811 O O . CYS A 1 105 ? -8.664 -20.078 -56.594 1 94.19 105 CYS A O 1
ATOM 813 N N . TRP A 1 106 ? -8.078 -19.094 -54.688 1 92.38 106 TRP A N 1
ATOM 814 C CA . TRP A 1 106 ? -8.875 -19.891 -53.75 1 92.38 106 TRP A CA 1
ATOM 815 C C . TRP A 1 106 ? -8.414 -21.344 -53.75 1 92.38 106 TRP A C 1
ATOM 817 O O . TRP A 1 106 ? -9.141 -22.234 -53.312 1 92.38 106 TRP A O 1
ATOM 827 N N . ALA A 1 107 ? -7.258 -21.578 -54.438 1 91.62 107 ALA A N 1
ATOM 828 C CA . ALA A 1 107 ? -6.688 -22.922 -54.375 1 91.62 107 ALA A CA 1
ATOM 829 C C . ALA A 1 107 ? -6.309 -23.266 -52.938 1 91.62 107 ALA A C 1
ATOM 831 O O . ALA A 1 107 ? -5.895 -22.391 -52.156 1 91.62 107 ALA A O 1
ATOM 832 N N . PRO A 1 108 ? -6.5 -24.578 -52.531 1 92.38 108 PRO A N 1
ATOM 833 C CA . PRO A 1 108 ? -6.094 -24.984 -51.188 1 92.38 108 PRO A CA 1
ATOM 834 C C . PRO A 1 108 ? -4.59 -24.875 -50.969 1 92.38 108 PRO A C 1
ATOM 836 O O . PRO A 1 108 ? -3.803 -25.172 -51.844 1 92.38 108 PRO A O 1
ATOM 839 N N . LEU A 1 109 ? -4.246 -24.266 -49.875 1 90.25 109 LEU A N 1
ATOM 840 C CA . LEU A 1 109 ? -2.838 -24.062 -49.562 1 90.25 109 LEU A CA 1
ATOM 841 C C . LEU A 1 109 ? -2.365 -25.094 -48.562 1 90.25 109 LEU A C 1
ATOM 843 O O . LEU A 1 109 ? -3.104 -25.453 -47.625 1 90.25 109 LEU A O 1
ATOM 847 N N . SER A 1 110 ? -1.157 -25.75 -48.812 1 84.31 110 SER A N 1
ATOM 848 C CA . SER A 1 110 ? -0.546 -26.688 -47.875 1 84.31 110 SER A CA 1
ATOM 849 C C . SER A 1 110 ? 0.284 -25.953 -46.812 1 84.31 110 SER A C 1
ATOM 851 O O . SER A 1 110 ? 0.896 -24.922 -47.125 1 84.31 110 SER A O 1
ATOM 853 N N . PRO A 1 111 ? 0.274 -26.469 -45.5 1 81.69 111 PRO A N 1
ATOM 854 C CA . PRO A 1 111 ? 1.069 -25.875 -44.438 1 81.69 111 PRO A CA 1
ATOM 855 C C . PRO A 1 111 ? 2.57 -25.922 -44.719 1 81.69 111 PRO A C 1
ATOM 857 O O . PRO A 1 111 ? 3.332 -25.125 -44.156 1 81.69 111 PRO A O 1
ATOM 860 N N . GLU A 1 112 ? 3.094 -26.766 -45.531 1 71.56 112 GLU A N 1
ATOM 861 C CA . GLU A 1 112 ? 4.516 -26.969 -45.781 1 71.56 112 GLU A CA 1
ATOM 862 C C . GLU A 1 112 ? 5.094 -25.797 -46.594 1 71.56 112 GLU A C 1
ATOM 864 O O . GLU A 1 112 ? 6.301 -25.562 -46.531 1 71.56 112 GLU A O 1
ATOM 869 N N . GLY A 1 113 ? 4.352 -25 -47.156 1 62.06 113 GLY A N 1
ATOM 870 C CA . GLY A 1 113 ? 4.848 -23.953 -48.031 1 62.06 113 GLY A CA 1
ATOM 871 C C . GLY A 1 113 ? 5.07 -22.641 -47.281 1 62.06 113 GLY A C 1
ATOM 872 O O . GLY A 1 113 ? 5.375 -21.625 -47.906 1 62.06 113 GLY A O 1
ATOM 873 N N . GLY A 1 114 ? 5.094 -22.516 -46 1 64 114 GLY A N 1
ATOM 874 C CA . GLY A 1 114 ? 5.129 -21.25 -45.312 1 64 114 GLY A CA 1
ATOM 875 C C . GLY A 1 114 ? 6.527 -20.672 -45.156 1 64 114 GLY A C 1
ATOM 876 O O . GLY A 1 114 ? 7.43 -21.359 -44.656 1 64 114 GLY A O 1
ATOM 877 N N . THR A 1 115 ? 6.832 -19.484 -45.844 1 71.5 115 THR A N 1
ATOM 878 C CA . THR A 1 115 ? 8.156 -18.875 -45.844 1 71.5 115 THR A CA 1
ATOM 879 C C . THR A 1 115 ? 8.234 -17.734 -44.812 1 71.5 115 THR A C 1
ATOM 881 O O . THR A 1 115 ? 9.305 -17.422 -44.312 1 71.5 115 THR A O 1
ATOM 884 N N . ARG A 1 116 ? 7.191 -17.125 -44.562 1 87.69 116 ARG A N 1
ATOM 885 C CA . ARG A 1 116 ? 7.203 -15.969 -43.656 1 87.69 116 ARG A CA 1
ATOM 886 C C . ARG A 1 116 ? 6.348 -16.219 -42.406 1 87.69 116 ARG A C 1
ATOM 888 O O . ARG A 1 116 ? 5.328 -16.906 -42.5 1 87.69 116 ARG A O 1
ATOM 895 N N . VAL A 1 117 ? 6.914 -15.789 -41.406 1 90.56 117 VAL A N 1
ATOM 896 C CA . VAL A 1 117 ? 6.215 -16.047 -40.125 1 90.56 117 VAL A CA 1
ATOM 897 C C . VAL A 1 117 ? 6.156 -14.773 -39.312 1 90.56 117 VAL A C 1
ATOM 899 O O . VAL A 1 117 ? 7.133 -14.023 -39.219 1 90.56 117 VAL A O 1
ATOM 902 N N . ARG A 1 118 ? 4.945 -14.445 -38.812 1 90.81 118 ARG A N 1
ATOM 903 C CA . ARG A 1 118 ? 4.766 -13.406 -37.812 1 90.81 118 ARG A CA 1
ATOM 904 C C . ARG A 1 118 ? 4.375 -14.008 -36.469 1 90.81 118 ARG A C 1
ATOM 906 O O . ARG A 1 118 ? 3.537 -14.914 -36.406 1 90.81 118 ARG A O 1
ATOM 913 N N . ARG A 1 119 ? 5.082 -13.461 -35.438 1 90.5 119 ARG A N 1
ATOM 914 C CA . ARG A 1 119 ? 4.891 -14.047 -34.125 1 90.5 119 ARG A CA 1
ATOM 915 C C . ARG A 1 119 ? 4.035 -13.141 -33.25 1 90.5 119 ARG A C 1
ATOM 917 O O . ARG A 1 119 ? 4.184 -11.922 -33.281 1 90.5 119 ARG A O 1
ATOM 924 N N . TYR A 1 120 ? 3.039 -13.812 -32.562 1 90.81 120 TYR A N 1
ATOM 925 C CA . TYR A 1 120 ? 2.211 -13.164 -31.562 1 90.81 120 TYR A CA 1
ATOM 926 C C . TYR A 1 120 ? 2.258 -13.93 -30.234 1 90.81 120 TYR A C 1
ATOM 928 O O . TYR A 1 120 ? 2.279 -15.164 -30.234 1 90.81 120 TYR A O 1
ATOM 936 N N . GLN A 1 121 ? 2.375 -13.227 -29.172 1 90.62 121 GLN A N 1
ATOM 937 C CA . GLN A 1 121 ? 2.451 -13.906 -27.891 1 90.62 121 GLN A CA 1
ATOM 938 C C . GLN A 1 121 ? 1.368 -13.398 -26.938 1 90.62 121 GLN A C 1
ATOM 940 O O . GLN A 1 121 ? 1.021 -12.219 -26.953 1 90.62 121 GLN A O 1
ATOM 945 N N . SER A 1 122 ? 0.805 -14.344 -26.234 1 91 122 SER A N 1
ATOM 946 C CA . SER A 1 122 ? -0.131 -14.039 -25.156 1 91 122 SER A CA 1
ATOM 947 C C . SER A 1 122 ? 0.295 -14.703 -23.844 1 91 122 SER A C 1
ATOM 949 O O . SER A 1 122 ? 0.747 -15.852 -23.844 1 91 122 SER A O 1
ATOM 951 N N . VAL A 1 123 ? 0.251 -13.922 -22.797 1 91.81 123 VAL A N 1
ATOM 952 C CA . VAL A 1 123 ? 0.648 -14.43 -21.484 1 91.81 123 VAL A CA 1
ATOM 953 C C . VAL A 1 123 ? -0.583 -14.57 -20.594 1 91.81 123 VAL A C 1
ATOM 955 O O . VAL A 1 123 ? -1.439 -13.688 -20.562 1 91.81 123 VAL A O 1
ATOM 958 N N . GLU A 1 124 ? -0.716 -15.68 -19.953 1 91.25 124 GLU A N 1
ATOM 959 C CA . GLU A 1 124 ? -1.818 -15.938 -19.031 1 91.25 124 GLU A CA 1
ATOM 960 C C . GLU A 1 124 ? -1.324 -16.609 -17.766 1 91.25 124 GLU A C 1
ATOM 962 O O . GLU A 1 124 ? -0.202 -17.109 -17.703 1 91.25 124 GLU A O 1
ATOM 967 N N . LEU A 1 125 ? -2.139 -16.453 -16.75 1 89.38 125 LEU A N 1
ATOM 968 C CA . LEU A 1 125 ? -1.831 -17.078 -15.469 1 89.38 125 LEU A CA 1
ATOM 969 C C . LEU A 1 125 ? -2.748 -18.281 -15.219 1 89.38 125 LEU A C 1
ATOM 971 O O . LEU A 1 125 ? -3.971 -18.125 -15.195 1 89.38 125 LEU A O 1
ATOM 975 N N . PRO A 1 126 ? -2.127 -19.406 -15.156 1 85.81 126 PRO A N 1
ATOM 976 C CA . PRO A 1 126 ? -2.967 -20.547 -14.773 1 85.81 126 PRO A CA 1
ATOM 977 C C . PRO A 1 126 ? -3.498 -20.438 -13.344 1 85.81 126 PRO A C 1
ATOM 979 O O . PRO A 1 126 ? -2.961 -19.656 -12.539 1 85.81 126 PRO A O 1
ATOM 982 N N . PRO A 1 127 ? -4.633 -21.125 -13.078 1 81.94 127 PRO A N 1
ATOM 983 C CA . PRO A 1 127 ? -5.113 -21.094 -11.695 1 81.94 127 PRO A CA 1
ATOM 984 C C . PRO A 1 127 ? -4.051 -21.547 -10.695 1 81.94 127 PRO A C 1
ATOM 986 O O . PRO A 1 127 ? -3.352 -22.531 -10.93 1 81.94 127 PRO A O 1
ATOM 989 N N . LEU A 1 128 ? -3.854 -20.719 -9.727 1 78.62 128 LEU A N 1
ATOM 990 C CA . LEU A 1 128 ? -2.814 -20.969 -8.734 1 78.62 128 LEU A CA 1
ATOM 991 C C . LEU A 1 128 ? -3.385 -21.703 -7.527 1 78.62 128 LEU A C 1
ATOM 993 O O . LEU A 1 128 ? -4.457 -21.344 -7.027 1 78.62 128 LEU A O 1
ATOM 997 N N . LYS A 1 129 ? -2.869 -22.859 -7.312 1 79.56 129 LYS A N 1
ATOM 998 C CA . LYS A 1 129 ? -3.287 -23.625 -6.141 1 79.56 129 LYS A CA 1
ATOM 999 C C . LYS A 1 129 ? -2.098 -23.938 -5.242 1 79.56 129 LYS A C 1
ATOM 1001 O O . LYS A 1 129 ? -1.02 -24.297 -5.727 1 79.56 129 LYS A O 1
ATOM 1006 N N . ALA A 1 130 ? -2.336 -23.781 -4.016 1 87.38 130 ALA A N 1
ATOM 1007 C CA . ALA A 1 130 ? -1.308 -24.141 -3.043 1 87.38 130 ALA A CA 1
ATOM 1008 C C . ALA A 1 130 ? -1.152 -25.656 -2.939 1 87.38 130 ALA A C 1
ATOM 1010 O O . ALA A 1 130 ? -2.076 -26.406 -3.266 1 87.38 130 ALA A O 1
ATOM 1011 N N . HIS A 1 131 ? 0.026 -26.094 -2.652 1 89.88 131 HIS A N 1
ATOM 1012 C CA . HIS A 1 131 ? 0.314 -27.516 -2.412 1 89.88 131 HIS A CA 1
ATOM 1013 C C . HIS A 1 131 ? 0.226 -27.844 -0.928 1 89.88 131 HIS A C 1
ATOM 1015 O O . HIS A 1 131 ? 1.031 -27.359 -0.129 1 89.88 131 HIS A O 1
ATOM 1021 N N . VAL A 1 132 ? -0.767 -28.656 -0.616 1 91.5 132 VAL A N 1
ATOM 1022 C CA . VAL A 1 132 ? -0.968 -29.016 0.783 1 91.5 132 VAL A CA 1
ATOM 1023 C C . VAL A 1 132 ? -0.512 -30.453 1.016 1 91.5 132 VAL A C 1
ATOM 1025 O O . VAL A 1 132 ? -0.974 -31.375 0.339 1 91.5 132 VAL A O 1
ATOM 1028 N N . THR A 1 133 ? 0.422 -30.641 1.901 1 92.62 133 THR A N 1
ATOM 1029 C CA . THR A 1 133 ? 0.875 -31.953 2.326 1 92.62 133 THR A CA 1
ATOM 1030 C C . THR A 1 133 ? 0.321 -32.312 3.705 1 92.62 133 THR A C 1
ATOM 1032 O O . THR A 1 133 ? 0.434 -31.516 4.641 1 92.62 133 THR A O 1
ATOM 1035 N N . GLN A 1 134 ? -0.357 -33.375 3.764 1 93.31 134 GLN A N 1
ATOM 1036 C CA . GLN A 1 134 ? -0.873 -33.844 5.047 1 93.31 134 GLN A CA 1
ATOM 1037 C C . GLN A 1 134 ? -0.123 -35.094 5.52 1 93.31 134 GLN A C 1
ATOM 1039 O O . GLN A 1 134 ? -0.022 -36.094 4.785 1 93.31 134 GLN A O 1
ATOM 1044 N N . TRP A 1 135 ? 0.503 -34.969 6.723 1 91.94 135 TRP A N 1
ATOM 1045 C CA . TRP A 1 135 ? 1.152 -36.094 7.367 1 91.94 135 TRP A CA 1
ATOM 1046 C C . TRP A 1 135 ? 0.201 -36.812 8.336 1 91.94 135 TRP A C 1
ATOM 1048 O O . TRP A 1 135 ? -0.378 -36.156 9.211 1 91.94 135 TRP A O 1
ATOM 1058 N N . MET A 1 136 ? -0.002 -38.031 8.07 1 91.75 136 MET A N 1
ATOM 1059 C CA . MET A 1 136 ? -0.767 -38.875 8.984 1 91.75 136 MET A CA 1
ATOM 1060 C C . MET A 1 136 ? 0.161 -39.656 9.883 1 91.75 136 MET A C 1
ATOM 1062 O O . MET A 1 136 ? 0.704 -40.688 9.461 1 91.75 136 MET A O 1
ATOM 1066 N N . ARG A 1 137 ? 0.259 -39.156 11.141 1 92 137 ARG A N 1
ATOM 1067 C CA . ARG A 1 137 ? 1.086 -39.875 12.117 1 92 137 ARG A CA 1
ATOM 1068 C C . ARG A 1 137 ? 0.29 -40.969 12.828 1 92 137 ARG A C 1
ATOM 1070 O O . ARG A 1 137 ? -0.614 -40.656 13.609 1 92 137 ARG A O 1
ATOM 1077 N N . HIS A 1 138 ? 0.75 -42.219 12.625 1 91.69 138 HIS A N 1
ATOM 1078 C CA . HIS A 1 138 ? -0.016 -43.344 13.156 1 91.69 138 HIS A CA 1
ATOM 1079 C C . HIS A 1 138 ? 0.603 -43.875 14.445 1 91.69 138 HIS A C 1
ATOM 1081 O O . HIS A 1 138 ? 1.828 -43.906 14.578 1 91.69 138 HIS A O 1
ATOM 1087 N N . GLY A 1 139 ? -0.292 -44.156 15.344 1 92 139 GLY A N 1
ATOM 1088 C CA . GLY A 1 139 ? 0.058 -44.938 16.516 1 92 139 GLY A CA 1
ATOM 1089 C C . GLY A 1 139 ? -0.321 -46.406 16.391 1 92 139 GLY A C 1
ATOM 1090 O O . GLY A 1 139 ? -1.452 -46.719 16.016 1 92 139 GLY A O 1
ATOM 1091 N N . VAL A 1 140 ? 0.768 -47.281 16.625 1 91 140 VAL A N 1
ATOM 1092 C CA . VAL A 1 140 ? 0.547 -48.719 16.453 1 91 140 VAL A CA 1
ATOM 1093 C C . VAL A 1 140 ? 0.723 -49.438 17.797 1 91 140 VAL A C 1
ATOM 1095 O O . VAL A 1 140 ? 1.671 -49.156 18.531 1 91 140 VAL A O 1
ATOM 1098 N N . GLU A 1 141 ? -0.218 -50.188 18.062 1 90.56 141 GLU A N 1
ATOM 1099 C CA . GLU A 1 141 ? -0.115 -51.031 19.25 1 90.56 141 GLU A CA 1
ATOM 1100 C C . GLU A 1 141 ? 0.665 -52.312 18.953 1 90.56 141 GLU A C 1
ATOM 1102 O O . GLU A 1 141 ? 0.356 -53.031 18 1 90.56 141 GLU A O 1
ATOM 1107 N N . CYS A 1 142 ? 1.629 -52.562 19.844 1 90.44 142 CYS A N 1
ATOM 1108 C CA . CYS A 1 142 ? 2.445 -53.75 19.672 1 90.44 142 CYS A CA 1
ATOM 1109 C C . CYS A 1 142 ? 1.644 -55 19.984 1 90.44 142 CYS A C 1
ATOM 1111 O O . CYS A 1 142 ? 1.02 -55.094 21.047 1 90.44 142 CYS A O 1
ATOM 1113 N N . PRO A 1 143 ? 1.622 -55.969 19.156 1 88.06 143 PRO A N 1
ATOM 1114 C CA . PRO A 1 143 ? 0.901 -57.219 19.438 1 88.06 143 PRO A CA 1
ATOM 1115 C C . PRO A 1 143 ? 1.554 -58.031 20.531 1 88.06 143 PRO A C 1
ATOM 1117 O O . PRO A 1 143 ? 0.89 -58.875 21.172 1 88.06 143 PRO A O 1
ATOM 1120 N N . ARG A 1 144 ? 2.748 -57.781 20.766 1 89.94 144 ARG A N 1
ATOM 1121 C CA . ARG A 1 144 ? 3.488 -58.562 21.75 1 89.94 144 ARG A CA 1
ATOM 1122 C C . ARG A 1 144 ? 3.289 -58.031 23.156 1 89.94 144 ARG A C 1
ATOM 1124 O O . ARG A 1 144 ? 2.906 -58.75 24.062 1 89.94 144 ARG A O 1
ATOM 1131 N N . CYS A 1 145 ? 3.607 -56.719 23.344 1 93.69 145 CYS A N 1
ATOM 1132 C CA . CYS A 1 145 ? 3.58 -56.156 24.688 1 93.69 145 CYS A CA 1
ATOM 1133 C C . CYS A 1 145 ? 2.416 -55.188 24.859 1 93.69 145 CYS A C 1
ATOM 1135 O O . CYS A 1 145 ? 2.186 -54.688 25.938 1 93.69 145 CYS A O 1
ATOM 1137 N N . LYS A 1 146 ? 1.688 -54.781 23.875 1 89.75 146 LYS A N 1
ATOM 1138 C CA . LYS A 1 146 ? 0.49 -53.969 23.859 1 89.75 146 LYS A CA 1
ATOM 1139 C C . LYS A 1 146 ? 0.845 -52.5 24.078 1 89.75 146 LYS A C 1
ATOM 1141 O O . LYS A 1 146 ? -0.041 -51.656 24.25 1 89.75 146 LYS A O 1
ATOM 1146 N N . HIS A 1 147 ? 2.111 -52.25 24.016 1 91.94 147 HIS A N 1
ATOM 1147 C CA . HIS A 1 147 ? 2.549 -50.875 24.125 1 91.94 147 HIS A CA 1
ATOM 1148 C C . HIS A 1 147 ? 2.25 -50.094 22.844 1 91.94 147 HIS A C 1
ATOM 1150 O O . HIS A 1 147 ? 2.471 -50.625 21.75 1 91.94 147 HIS A O 1
ATOM 1156 N N . GLU A 1 148 ? 1.71 -48.906 22.953 1 91.44 148 GLU A N 1
ATOM 1157 C CA . GLU A 1 148 ? 1.433 -48.031 21.812 1 91.44 148 GLU A CA 1
ATOM 1158 C C . GLU A 1 148 ? 2.648 -47.188 21.469 1 91.44 148 GLU A C 1
ATOM 1160 O O . GLU A 1 148 ? 3.205 -46.5 22.328 1 91.44 148 GLU A O 1
ATOM 1165 N N . THR A 1 149 ? 3.1 -47.281 20.281 1 91.88 149 THR A N 1
ATOM 1166 C CA . THR A 1 149 ? 4.223 -46.5 19.797 1 91.88 149 THR A CA 1
ATOM 1167 C C . THR A 1 149 ? 3.787 -45.594 18.641 1 91.88 149 THR A C 1
ATOM 1169 O O . THR A 1 149 ? 3.137 -46.062 17.703 1 91.88 149 THR A O 1
ATOM 1172 N N . TRP A 1 150 ? 4.105 -44.25 18.75 1 92.62 150 TRP A N 1
ATOM 1173 C CA . TRP A 1 150 ? 3.785 -43.312 17.703 1 92.62 150 TRP A CA 1
ATOM 1174 C C . TRP A 1 150 ? 4.977 -43.094 16.766 1 92.62 150 TRP A C 1
ATOM 1176 O O . TRP A 1 150 ? 6.129 -43.156 17.203 1 92.62 150 TRP A O 1
ATOM 1186 N N . ALA A 1 151 ? 4.602 -42.938 15.492 1 91.25 151 ALA A N 1
ATOM 1187 C CA . ALA A 1 151 ? 5.652 -42.594 14.539 1 91.25 151 ALA A CA 1
ATOM 1188 C C . ALA A 1 151 ? 6.352 -41.281 14.93 1 91.25 151 ALA A C 1
ATOM 1190 O O . ALA A 1 151 ? 5.758 -40.438 15.594 1 91.25 151 ALA A O 1
ATOM 1191 N N . SER A 1 152 ? 7.641 -41.125 14.539 1 89.56 152 SER A N 1
ATOM 1192 C CA . SER A 1 152 ? 8.438 -39.938 14.844 1 89.56 152 SER A CA 1
ATOM 1193 C C . SER A 1 152 ? 7.906 -38.719 14.109 1 89.56 152 SER A C 1
ATOM 1195 O O . SER A 1 152 ? 7.375 -38.844 13.008 1 89.56 152 SER A O 1
ATOM 1197 N N . THR A 1 153 ? 8.031 -37.531 14.742 1 90.5 153 THR A N 1
ATOM 1198 C CA . THR A 1 153 ? 7.637 -36.281 14.125 1 90.5 153 THR A CA 1
ATOM 1199 C C . THR A 1 153 ? 8.797 -35.688 13.328 1 90.5 153 THR A C 1
ATOM 1201 O O . THR A 1 153 ? 8.68 -34.594 12.781 1 90.5 153 THR A O 1
ATOM 1204 N N . ALA A 1 154 ? 9.867 -36.406 13.227 1 86.19 154 ALA A N 1
ATOM 1205 C CA . ALA A 1 154 ? 11.094 -35.875 12.633 1 86.19 154 ALA A CA 1
ATOM 1206 C C . ALA A 1 154 ? 10.859 -35.5 11.172 1 86.19 154 ALA A C 1
ATOM 1208 O O . ALA A 1 154 ? 11.438 -34.5 10.688 1 86.19 154 ALA A O 1
ATOM 1209 N N . ALA A 1 155 ? 9.953 -36.219 10.547 1 86.44 155 ALA A N 1
ATOM 1210 C CA . ALA A 1 155 ? 9.711 -36 9.125 1 86.44 155 ALA A CA 1
ATOM 1211 C C . ALA A 1 155 ? 8.727 -34.844 8.914 1 86.44 155 ALA A C 1
ATOM 1213 O O . ALA A 1 155 ? 8.578 -34.344 7.801 1 86.44 155 ALA A O 1
ATOM 1214 N N . ILE A 1 156 ? 8.062 -34.469 9.891 1 88 156 ILE A N 1
ATOM 1215 C CA . ILE A 1 156 ? 7.047 -33.438 9.797 1 88 156 ILE A CA 1
ATOM 1216 C C . ILE A 1 156 ? 7.688 -32.062 9.992 1 88 156 ILE A C 1
ATOM 1218 O O . ILE A 1 156 ? 8.383 -31.828 10.984 1 88 156 ILE A O 1
ATOM 1222 N N . PRO A 1 157 ? 7.426 -31.172 9.047 1 86 157 PRO A N 1
ATOM 1223 C CA . PRO A 1 157 ? 7.988 -29.828 9.219 1 86 157 PRO A CA 1
ATOM 1224 C C . PRO A 1 157 ? 7.445 -29.125 10.461 1 86 157 PRO A C 1
ATOM 1226 O O . PRO A 1 157 ? 6.273 -29.281 10.805 1 86 157 PRO A O 1
ATOM 1229 N N . THR A 1 158 ? 8.273 -28.344 11.039 1 79.88 158 THR A N 1
ATOM 1230 C CA . THR A 1 158 ? 7.906 -27.625 12.258 1 79.88 158 THR A CA 1
ATOM 1231 C C . THR A 1 158 ? 6.922 -26.5 11.945 1 79.88 158 THR A C 1
ATOM 1233 O O . THR A 1 158 ? 6.051 -26.188 12.758 1 79.88 158 THR A O 1
ATOM 1236 N N . SER A 1 159 ? 7.113 -25.984 10.727 1 84.38 159 SER A N 1
ATOM 1237 C CA . SER A 1 159 ? 6.219 -24.891 10.352 1 84.38 159 SER A CA 1
ATOM 1238 C C . SER A 1 159 ? 5.152 -25.375 9.367 1 84.38 159 SER A C 1
ATOM 1240 O O . SER A 1 159 ? 5.434 -26.188 8.484 1 84.38 159 SER A O 1
ATOM 1242 N N . ALA A 1 160 ? 3.969 -24.859 9.562 1 89 160 ALA A N 1
ATOM 1243 C CA . ALA A 1 160 ? 2.84 -25.234 8.711 1 89 160 ALA A CA 1
ATOM 1244 C C . ALA A 1 160 ? 2.959 -24.578 7.336 1 89 160 ALA A C 1
ATOM 1246 O O . ALA A 1 160 ? 2.262 -24.969 6.398 1 89 160 ALA A O 1
ATOM 1247 N N . PHE A 1 161 ? 3.887 -23.688 7.211 1 92.94 161 PHE A N 1
ATOM 1248 C CA . PHE A 1 161 ? 4.027 -22.969 5.945 1 92.94 161 PHE A CA 1
ATOM 1249 C C . PHE A 1 161 ? 5.414 -23.188 5.352 1 92.94 161 PHE A C 1
ATOM 1251 O O . PHE A 1 161 ? 6.426 -22.969 6.027 1 92.94 161 PHE A O 1
ATOM 1258 N N . GLY A 1 162 ? 5.418 -23.625 4.141 1 93.75 162 GLY A N 1
ATOM 1259 C CA . GLY A 1 162 ? 6.672 -23.922 3.467 1 93.75 162 GLY A CA 1
ATOM 1260 C C . GLY A 1 162 ? 7.527 -22.703 3.232 1 93.75 162 GLY A C 1
ATOM 1261 O O . GLY A 1 162 ? 7.094 -21.578 3.496 1 93.75 162 GLY A O 1
ATOM 1262 N N . PRO A 1 163 ? 8.734 -22.969 2.75 1 95.06 163 PRO A N 1
ATOM 1263 C CA . PRO A 1 163 ? 9.703 -21.875 2.596 1 95.06 163 PRO A CA 1
ATOM 1264 C C . PRO A 1 163 ? 9.273 -20.844 1.56 1 95.06 163 PRO A C 1
ATOM 1266 O O . PRO A 1 163 ? 9.422 -19.641 1.784 1 95.06 163 PRO A O 1
ATOM 1269 N N . ARG A 1 164 ? 8.797 -21.234 0.473 1 94.56 164 ARG A N 1
ATOM 1270 C CA . ARG A 1 164 ? 8.422 -20.281 -0.563 1 94.56 164 ARG A CA 1
ATOM 1271 C C . ARG A 1 164 ? 7.207 -19.469 -0.139 1 94.56 164 ARG A C 1
ATOM 1273 O O . ARG A 1 164 ? 7.152 -18.25 -0.378 1 94.56 164 ARG A O 1
ATOM 1280 N N . LEU A 1 165 ? 6.262 -20.141 0.414 1 94.69 165 LEU A N 1
ATOM 1281 C CA . LEU A 1 165 ? 5.102 -19.422 0.919 1 94.69 165 LEU A CA 1
ATOM 1282 C C . LEU A 1 165 ? 5.512 -18.406 1.985 1 94.69 165 LEU A C 1
ATOM 1284 O O . LEU A 1 165 ? 5.031 -17.281 1.986 1 94.69 165 LEU A O 1
ATOM 1288 N N . SER A 1 166 ? 6.387 -18.859 2.84 1 96.5 166 SER A N 1
ATOM 1289 C CA . SER A 1 166 ? 6.891 -17.953 3.861 1 96.5 166 SER A CA 1
ATOM 1290 C C . SER A 1 166 ? 7.574 -16.734 3.234 1 96.5 166 SER A C 1
ATOM 1292 O O . SER A 1 166 ? 7.371 -15.609 3.68 1 96.5 166 SER A O 1
ATOM 1294 N N . ALA A 1 167 ? 8.328 -17.016 2.246 1 96.94 167 ALA A N 1
ATOM 1295 C CA . ALA A 1 167 ? 9.031 -15.953 1.536 1 96.94 167 ALA A CA 1
ATOM 1296 C C . ALA A 1 167 ? 8.047 -14.992 0.882 1 96.94 167 ALA A C 1
ATOM 1298 O O . ALA A 1 167 ? 8.25 -13.773 0.897 1 96.94 167 ALA A O 1
ATOM 1299 N N . VAL A 1 168 ? 7.004 -15.516 0.331 1 94.88 168 VAL A N 1
ATOM 1300 C CA . VAL A 1 168 ? 5.992 -14.688 -0.322 1 94.88 168 VAL A CA 1
ATOM 1301 C C . VAL A 1 168 ? 5.312 -13.789 0.709 1 94.88 168 VAL A C 1
ATOM 1303 O O . VAL A 1 168 ? 5.082 -12.609 0.454 1 94.88 168 VAL A O 1
ATOM 1306 N N . VAL A 1 169 ? 5.027 -14.359 1.818 1 96 169 VAL A N 1
ATOM 1307 C CA . VAL A 1 169 ? 4.414 -13.578 2.887 1 96 169 VAL A CA 1
ATOM 1308 C C . VAL A 1 169 ? 5.348 -12.445 3.297 1 96 169 VAL A C 1
ATOM 1310 O O . VAL A 1 169 ? 4.93 -11.289 3.395 1 96 169 VAL A O 1
ATOM 1313 N N . GLY A 1 170 ? 6.594 -12.812 3.494 1 96.56 170 GLY A N 1
ATOM 1314 C CA . GLY A 1 170 ? 7.578 -11.797 3.83 1 96.56 170 GLY A CA 1
ATOM 1315 C C . GLY A 1 170 ? 7.715 -10.719 2.77 1 96.56 170 GLY A C 1
ATOM 1316 O O . GLY A 1 170 ? 7.879 -9.539 3.09 1 96.56 170 GLY A O 1
ATOM 1317 N N . LEU A 1 171 ? 7.668 -11.125 1.551 1 96.25 171 LEU A N 1
ATOM 1318 C CA . LEU A 1 171 ? 7.781 -10.211 0.423 1 96.25 171 LEU A CA 1
ATOM 1319 C C . LEU A 1 171 ? 6.59 -9.258 0.375 1 96.25 171 LEU A C 1
ATOM 1321 O O . LEU A 1 171 ? 6.766 -8.047 0.219 1 96.25 171 LEU A O 1
ATOM 1325 N N . LEU A 1 172 ? 5.395 -9.734 0.566 1 94.38 172 LEU A N 1
ATOM 1326 C CA . LEU A 1 172 ? 4.172 -8.953 0.468 1 94.38 172 LEU A CA 1
ATOM 1327 C C . LEU A 1 172 ? 4.109 -7.902 1.576 1 94.38 172 LEU A C 1
ATOM 1329 O O . LEU A 1 172 ? 3.811 -6.734 1.316 1 94.38 172 LEU A O 1
ATOM 1333 N N . THR A 1 173 ? 4.453 -8.297 2.75 1 94.5 173 THR A N 1
ATOM 1334 C CA . THR A 1 173 ? 4.277 -7.395 3.883 1 94.5 173 THR A CA 1
ATOM 1335 C C . THR A 1 173 ? 5.523 -6.535 4.09 1 94.5 173 THR A C 1
ATOM 1337 O O . THR A 1 173 ? 5.426 -5.375 4.484 1 94.5 173 THR A O 1
ATOM 1340 N N . GLY A 1 174 ? 6.652 -7.105 3.812 1 94.62 174 GLY A N 1
ATOM 1341 C CA . GLY A 1 174 ? 7.895 -6.414 4.113 1 94.62 174 GLY A CA 1
ATOM 1342 C C . GLY A 1 174 ? 8.383 -5.543 2.975 1 94.62 174 GLY A C 1
ATOM 1343 O O . GLY A 1 174 ? 8.859 -4.426 3.199 1 94.62 174 GLY A O 1
ATOM 1344 N N . VAL A 1 175 ? 8.281 -6 1.808 1 94 175 VAL A N 1
ATOM 1345 C CA . VAL A 1 175 ? 8.867 -5.305 0.667 1 94 175 VAL A CA 1
ATOM 1346 C C . VAL A 1 175 ? 7.797 -4.48 -0.045 1 94 175 VAL A C 1
ATOM 1348 O O . VAL A 1 175 ? 8.016 -3.307 -0.356 1 94 175 VAL A O 1
ATOM 1351 N N . TYR A 1 176 ? 6.691 -5.078 -0.193 1 90.81 176 TYR A N 1
ATOM 1352 C CA . TYR A 1 176 ? 5.645 -4.355 -0.906 1 90.81 176 TYR A CA 1
ATOM 1353 C C . TYR A 1 176 ? 4.684 -3.686 0.07 1 90.81 176 TYR A C 1
ATOM 1355 O O . TYR A 1 176 ? 3.717 -3.041 -0.344 1 90.81 176 TYR A O 1
ATOM 1363 N N . HIS A 1 177 ? 4.844 -3.904 1.345 1 90 177 HIS A N 1
ATOM 1364 C CA . HIS A 1 177 ? 4.258 -3.145 2.443 1 90 177 HIS A CA 1
ATOM 1365 C C . HIS A 1 177 ? 2.74 -3.291 2.467 1 90 177 HIS A C 1
ATOM 1367 O O . HIS A 1 177 ? 2.023 -2.33 2.756 1 90 177 HIS A O 1
ATOM 1373 N N . LEU A 1 178 ? 2.26 -4.41 2.111 1 89 178 LEU A N 1
ATOM 1374 C CA . LEU A 1 178 ? 0.851 -4.711 2.338 1 89 178 LEU A CA 1
ATOM 1375 C C . LEU A 1 178 ? 0.569 -4.914 3.824 1 89 178 LEU A C 1
ATOM 1377 O O . LEU A 1 178 ? 1.411 -5.441 4.555 1 89 178 LEU A O 1
ATOM 1381 N N . SER A 1 179 ? -0.61 -4.438 4.203 1 87.38 179 SER A N 1
ATOM 1382 C CA . SER A 1 179 ? -1.005 -4.781 5.562 1 87.38 179 SER A CA 1
ATOM 1383 C C . SER A 1 179 ? -1.148 -6.289 5.734 1 87.38 179 SER A C 1
ATOM 1385 O O . SER A 1 179 ? -1.381 -7.008 4.762 1 87.38 179 SER A O 1
ATOM 1387 N N . ARG A 1 180 ? -1.04 -6.719 6.953 1 90.19 180 ARG A N 1
ATOM 1388 C CA . ARG A 1 180 ? -1.196 -8.148 7.211 1 90.19 180 ARG A CA 1
ATOM 1389 C C . ARG A 1 180 ? -2.578 -8.633 6.785 1 90.19 180 ARG A C 1
ATOM 1391 O O . ARG A 1 180 ? -2.715 -9.719 6.227 1 90.19 180 ARG A O 1
ATOM 1398 N N . ARG A 1 181 ? -3.514 -7.852 6.984 1 88.38 181 ARG A N 1
ATOM 1399 C CA . ARG A 1 181 ? -4.875 -8.203 6.598 1 88.38 181 ARG A CA 1
ATOM 1400 C C . ARG A 1 181 ? -5.004 -8.305 5.078 1 88.38 181 ARG A C 1
ATOM 1402 O O . ARG A 1 181 ? -5.617 -9.242 4.562 1 88.38 181 ARG A O 1
ATOM 1409 N N . SER A 1 182 ? -4.418 -7.336 4.441 1 88.5 182 SER A N 1
ATOM 1410 C CA . SER A 1 182 ? -4.453 -7.359 2.982 1 88.5 182 SER A CA 1
ATOM 1411 C C . SER A 1 182 ? -3.684 -8.555 2.428 1 88.5 182 SER A C 1
ATOM 1413 O O . SER A 1 182 ? -4.086 -9.141 1.424 1 88.5 182 SER A O 1
ATOM 1415 N N . ALA A 1 183 ? -2.607 -8.828 3.059 1 93.06 183 ALA A N 1
ATOM 1416 C CA . ALA A 1 183 ? -1.825 -9.984 2.625 1 93.06 183 ALA A CA 1
ATOM 1417 C C . ALA A 1 183 ? -2.627 -11.273 2.771 1 93.06 183 ALA A C 1
ATOM 1419 O O . ALA A 1 183 ? -2.627 -12.117 1.872 1 93.06 183 ALA A O 1
ATOM 1420 N N . VAL A 1 184 ? -3.307 -11.406 3.896 1 93.25 184 VAL A N 1
ATOM 1421 C CA . VAL A 1 184 ? -4.141 -12.57 4.145 1 93.25 184 VAL A CA 1
ATOM 1422 C C . VAL A 1 184 ? -5.211 -12.68 3.061 1 93.25 184 VAL A C 1
ATOM 1424 O O . VAL A 1 184 ? -5.406 -13.75 2.475 1 93.25 184 VAL A O 1
ATOM 1427 N N . ARG A 1 185 ? -5.832 -11.602 2.742 1 90.12 185 ARG A N 1
ATOM 1428 C CA . ARG A 1 185 ? -6.898 -11.594 1.742 1 90.12 185 ARG A CA 1
ATOM 1429 C C . ARG A 1 185 ? -6.348 -11.906 0.354 1 90.12 185 ARG A C 1
ATOM 1431 O O . ARG A 1 185 ? -6.961 -12.656 -0.407 1 90.12 185 ARG A O 1
ATOM 1438 N N . LEU A 1 186 ? -5.234 -11.297 0.101 1 90.38 186 LEU A N 1
ATOM 1439 C CA . LEU A 1 186 ? -4.617 -11.523 -1.201 1 90.38 186 LEU A CA 1
ATOM 1440 C C . LEU A 1 186 ? -4.254 -12.992 -1.381 1 90.38 186 LEU A C 1
ATOM 1442 O O . LEU A 1 186 ? -4.516 -13.578 -2.436 1 90.38 186 LEU A O 1
ATOM 1446 N N . LEU A 1 187 ? -3.668 -13.57 -0.379 1 90.75 187 LEU A N 1
ATOM 1447 C CA . LEU A 1 187 ? -3.297 -14.984 -0.444 1 90.75 187 LEU A CA 1
ATOM 1448 C C . LEU A 1 187 ? -4.531 -15.859 -0.609 1 90.75 187 LEU A C 1
ATOM 1450 O O . LEU A 1 187 ? -4.504 -16.844 -1.356 1 90.75 187 LEU A O 1
ATOM 1454 N N . GLY A 1 188 ? -5.562 -15.508 0.027 1 88.38 188 GLY A N 1
ATOM 1455 C CA . GLY A 1 188 ? -6.816 -16.219 -0.131 1 88.38 188 GLY A CA 1
ATOM 1456 C C . GLY A 1 188 ? -7.422 -16.078 -1.514 1 88.38 188 GLY A C 1
ATOM 1457 O O . GLY A 1 188 ? -7.773 -17.062 -2.156 1 88.38 188 GLY A O 1
ATOM 1458 N N . ASP A 1 189 ? -7.441 -14.844 -1.997 1 84.88 189 ASP A N 1
ATOM 1459 C CA . ASP A 1 189 ? -8.078 -14.539 -3.271 1 84.88 189 ASP A CA 1
ATOM 1460 C C . ASP A 1 189 ? -7.289 -15.117 -4.438 1 84.88 189 ASP A C 1
ATOM 1462 O O . ASP A 1 189 ? -7.867 -15.688 -5.367 1 84.88 189 ASP A O 1
ATOM 1466 N N . VAL A 1 190 ? -6.008 -15 -4.344 1 85.31 190 VAL A N 1
ATOM 1467 C CA . VAL A 1 190 ? -5.191 -15.305 -5.516 1 85.31 190 VAL A CA 1
ATOM 1468 C C . VAL A 1 190 ? -4.695 -16.75 -5.438 1 85.31 190 VAL A C 1
ATOM 1470 O O . VAL A 1 190 ? -4.629 -17.438 -6.457 1 85.31 190 VAL A O 1
ATOM 1473 N N . LEU A 1 191 ? -4.426 -17.203 -4.207 1 84 191 LEU A N 1
ATOM 1474 C CA . LEU A 1 191 ? -3.754 -18.5 -4.109 1 84 191 LEU A CA 1
ATOM 1475 C C . LEU A 1 191 ? -4.625 -19.516 -3.369 1 84 191 LEU A C 1
ATOM 1477 O O . LEU A 1 191 ? -4.246 -20.672 -3.232 1 84 191 LEU A O 1
ATOM 1481 N N . GLY A 1 192 ? -5.723 -19.094 -2.863 1 81.44 192 GLY A N 1
ATOM 1482 C CA . GLY A 1 192 ? -6.609 -19.984 -2.125 1 81.44 192 GLY A CA 1
ATOM 1483 C C . GLY A 1 192 ? -6.023 -20.438 -0.802 1 81.44 192 GLY A C 1
ATOM 1484 O O . GLY A 1 192 ? -6.305 -21.547 -0.346 1 81.44 192 GLY A O 1
ATOM 1485 N N . ILE A 1 193 ? -5.152 -19.703 -0.282 1 87.62 193 ILE A N 1
ATOM 1486 C CA . ILE A 1 193 ? -4.496 -20.062 0.971 1 87.62 193 ILE A CA 1
ATOM 1487 C C . ILE A 1 193 ? -5.18 -19.359 2.135 1 87.62 193 ILE A C 1
ATOM 1489 O O . ILE A 1 193 ? -5.301 -18.125 2.133 1 87.62 193 ILE A O 1
ATOM 1493 N N . ASP A 1 194 ? -5.598 -20.141 3.057 1 85.88 194 ASP A N 1
ATOM 1494 C CA . ASP A 1 194 ? -6.191 -19.578 4.27 1 85.88 194 ASP A CA 1
ATOM 1495 C C . ASP A 1 194 ? -5.152 -19.453 5.383 1 85.88 194 ASP A C 1
ATOM 1497 O O . ASP A 1 194 ? -4.664 -20.469 5.898 1 85.88 194 ASP A O 1
ATOM 1501 N N . ILE A 1 195 ? -4.801 -18.328 5.711 1 89.19 195 ILE A N 1
ATOM 1502 C CA . ILE A 1 195 ? -3.812 -18.047 6.75 1 89.19 195 ILE A CA 1
ATOM 1503 C C . ILE A 1 195 ? -4.359 -17 7.715 1 89.19 195 ILE A C 1
ATOM 1505 O O . ILE A 1 195 ? -5.023 -16.047 7.301 1 89.19 195 ILE A O 1
ATOM 1509 N N . SER A 1 196 ? -4.102 -17.188 8.953 1 91.19 196 SER A N 1
ATOM 1510 C CA . SER A 1 196 ? -4.566 -16.234 9.953 1 91.19 196 SER A CA 1
ATOM 1511 C C . SER A 1 196 ? -3.588 -15.07 10.109 1 91.19 196 SER A C 1
ATOM 1513 O O . SER A 1 196 ? -2.434 -15.172 9.688 1 91.19 196 SER A O 1
ATOM 1515 N N . LEU A 1 197 ? -4.078 -14.039 10.695 1 91.31 197 LEU A N 1
ATOM 1516 C CA . LEU A 1 197 ? -3.244 -12.867 10.953 1 91.31 197 LEU A CA 1
ATOM 1517 C C . LEU A 1 197 ? -2.076 -13.219 11.867 1 91.31 197 LEU A C 1
ATOM 1519 O O . LEU A 1 197 ? -0.952 -12.766 11.648 1 91.31 197 LEU A O 1
ATOM 1523 N N . GLY A 1 198 ? -2.357 -13.984 12.891 1 89.94 198 GLY A N 1
ATOM 1524 C CA . GLY A 1 198 ? -1.304 -14.43 13.789 1 89.94 198 GLY A CA 1
ATOM 1525 C C . GLY A 1 198 ? -0.236 -15.258 13.102 1 89.94 198 GLY A C 1
ATOM 1526 O O . GLY A 1 198 ? 0.954 -15.109 13.391 1 89.94 198 GLY A O 1
ATOM 1527 N N . ALA A 1 199 ? -0.709 -16.062 12.195 1 91.62 199 ALA A N 1
ATOM 1528 C CA . ALA A 1 199 ? 0.235 -16.875 11.445 1 91.62 199 ALA A CA 1
ATOM 1529 C C . ALA A 1 199 ? 1.136 -16.016 10.562 1 91.62 199 ALA A C 1
ATOM 1531 O O . ALA A 1 199 ? 2.322 -16.312 10.398 1 91.62 199 ALA A O 1
ATOM 1532 N N . VAL A 1 200 ? 0.562 -15.008 9.953 1 94.31 200 VAL A N 1
ATOM 1533 C CA . VAL A 1 200 ? 1.355 -14.094 9.141 1 94.31 200 VAL A CA 1
ATOM 1534 C C . VAL A 1 200 ? 2.463 -13.477 9.992 1 94.31 200 VAL A C 1
ATOM 1536 O O . VAL A 1 200 ? 3.621 -13.422 9.57 1 94.31 200 VAL A O 1
ATOM 1539 N N . SER A 1 201 ? 2.141 -13.039 11.18 1 93.81 201 SER A N 1
ATOM 1540 C CA . SER A 1 201 ? 3.121 -12.453 12.086 1 93.81 201 SER A CA 1
ATOM 1541 C C . SER A 1 201 ? 4.215 -13.453 12.445 1 93.81 201 SER A C 1
ATOM 1543 O O . SER A 1 201 ? 5.395 -13.109 12.477 1 93.81 201 SER A O 1
ATOM 1545 N N . ALA A 1 202 ? 3.809 -14.656 12.664 1 93.75 202 ALA A N 1
ATOM 1546 C CA . ALA A 1 202 ? 4.77 -15.703 12.992 1 93.75 202 ALA A CA 1
ATOM 1547 C C . ALA A 1 202 ? 5.703 -15.984 11.82 1 93.75 202 ALA A C 1
ATOM 1549 O O . ALA A 1 202 ? 6.902 -16.188 12.008 1 93.75 202 ALA A O 1
ATOM 1550 N N . VAL A 1 203 ? 5.125 -16.016 10.68 1 95.38 203 VAL A N 1
ATOM 1551 C CA . VAL A 1 203 ? 5.926 -16.25 9.484 1 95.38 203 VAL A CA 1
ATOM 1552 C C . VAL A 1 203 ? 6.918 -15.094 9.297 1 95.38 203 VAL A C 1
ATOM 1554 O O . VAL A 1 203 ? 8.078 -15.32 8.945 1 95.38 203 VAL A O 1
ATOM 1557 N N . GLU A 1 204 ? 6.48 -13.875 9.492 1 96.31 204 GLU A N 1
ATOM 1558 C CA . GLU A 1 204 ? 7.371 -12.727 9.414 1 96.31 204 GLU A CA 1
ATOM 1559 C C . GLU A 1 204 ? 8.57 -12.898 10.344 1 96.31 204 GLU A C 1
ATOM 1561 O O . GLU A 1 204 ? 9.703 -12.594 9.961 1 96.31 204 GLU A O 1
ATOM 1566 N N . ALA A 1 205 ? 8.305 -13.375 11.547 1 95.62 205 ALA A N 1
ATOM 1567 C CA . ALA A 1 205 ? 9.375 -13.586 12.516 1 95.62 205 ALA A CA 1
ATOM 1568 C C . ALA A 1 205 ? 10.359 -14.633 12.016 1 95.62 205 ALA A C 1
ATOM 1570 O O . ALA A 1 205 ? 11.578 -14.461 12.141 1 95.62 205 ALA A O 1
ATOM 1571 N N . ARG A 1 206 ? 9.844 -15.672 11.477 1 95.25 206 ARG A N 1
ATOM 1572 C CA . ARG A 1 206 ? 10.695 -16.734 10.969 1 95.25 206 ARG A CA 1
ATOM 1573 C C . ARG A 1 206 ? 11.523 -16.266 9.781 1 95.25 206 ARG A C 1
ATOM 1575 O O . ARG A 1 206 ? 12.703 -16.594 9.672 1 95.25 206 ARG A O 1
ATOM 1582 N N . VAL A 1 207 ? 10.883 -15.531 8.898 1 97.38 207 VAL A N 1
ATOM 1583 C CA . VAL A 1 207 ? 11.594 -14.992 7.746 1 97.38 207 VAL A CA 1
ATOM 1584 C C . VAL A 1 207 ? 12.695 -14.047 8.219 1 97.38 207 VAL A C 1
ATOM 1586 O O . VAL A 1 207 ? 13.812 -14.07 7.695 1 97.38 207 VAL A O 1
ATOM 1589 N N . SER A 1 208 ? 12.375 -13.219 9.195 1 97.88 208 SER A N 1
ATOM 1590 C CA . SER A 1 208 ? 13.352 -12.297 9.766 1 97.88 208 SER A CA 1
ATOM 1591 C C . SER A 1 208 ? 14.586 -13.039 10.273 1 97.88 208 SER A C 1
ATOM 1593 O O . SER A 1 208 ? 15.719 -12.633 10.008 1 97.88 208 SER A O 1
ATOM 1595 N N . GLU A 1 209 ? 14.328 -14.125 10.93 1 96.56 209 GLU A N 1
ATOM 1596 C CA . GLU A 1 209 ? 15.438 -14.922 11.453 1 96.56 209 GLU A CA 1
ATOM 1597 C C . GLU A 1 209 ? 16.219 -15.594 10.328 1 96.56 209 GLU A C 1
ATOM 1599 O O . GLU A 1 209 ? 17.438 -15.695 10.391 1 96.56 209 GLU A O 1
ATOM 1604 N N . ALA A 1 210 ? 15.516 -16.016 9.367 1 97.19 210 ALA A N 1
ATOM 1605 C CA . ALA A 1 210 ? 16.125 -16.734 8.258 1 97.19 210 ALA A CA 1
ATOM 1606 C C . ALA A 1 210 ? 17.062 -15.836 7.461 1 97.19 210 ALA A C 1
ATOM 1608 O O . ALA A 1 210 ? 18.062 -16.297 6.91 1 97.19 210 ALA A O 1
ATOM 1609 N N . VAL A 1 211 ? 16.766 -14.523 7.391 1 98.19 211 VAL A N 1
ATOM 1610 C CA . VAL A 1 211 ? 17.547 -13.648 6.52 1 98.19 211 VAL A CA 1
ATOM 1611 C C . VAL A 1 211 ? 18.656 -12.977 7.324 1 98.19 211 VAL A C 1
ATOM 1613 O O . VAL A 1 211 ? 19.453 -12.227 6.773 1 98.19 211 VAL A O 1
ATOM 1616 N N . LYS A 1 212 ? 18.766 -13.227 8.617 1 97.75 212 LYS A N 1
ATOM 1617 C CA . LYS A 1 212 ? 19.734 -12.578 9.508 1 97.75 212 LYS A CA 1
ATOM 1618 C C . LYS A 1 212 ? 21.156 -12.742 8.992 1 97.75 212 LYS A C 1
ATOM 1620 O O . LYS A 1 212 ? 21.906 -11.773 8.898 1 97.75 212 LYS A O 1
ATOM 1625 N N . PRO A 1 213 ? 21.547 -13.945 8.562 1 97.38 213 PRO A N 1
ATOM 1626 C CA . PRO A 1 213 ? 22.922 -14.094 8.07 1 97.38 213 PRO A CA 1
ATOM 1627 C C . PRO A 1 213 ? 23.203 -13.227 6.844 1 97.38 213 PRO A C 1
ATOM 1629 O O . PRO A 1 213 ? 24.297 -12.656 6.727 1 97.38 213 PRO A O 1
ATOM 1632 N N . ALA A 1 214 ? 22.266 -13.195 5.953 1 97.69 214 ALA A N 1
ATOM 1633 C CA . ALA A 1 214 ? 22.422 -12.375 4.754 1 97.69 214 ALA A CA 1
ATOM 1634 C C . ALA A 1 214 ? 22.547 -10.898 5.113 1 97.69 214 ALA A C 1
ATOM 1636 O O . ALA A 1 214 ? 23.312 -10.156 4.488 1 97.69 214 ALA A O 1
ATOM 1637 N N . VAL A 1 215 ? 21.812 -10.461 6.109 1 98.06 215 VAL A N 1
ATOM 1638 C CA . VAL A 1 215 ? 21.844 -9.078 6.566 1 98.06 215 VAL A CA 1
ATOM 1639 C C . VAL A 1 215 ? 23.203 -8.758 7.168 1 98.06 215 VAL A C 1
ATOM 1641 O O . VAL A 1 215 ? 23.781 -7.695 6.91 1 98.06 215 VAL A O 1
ATOM 1644 N N . ASP A 1 216 ? 23.688 -9.688 7.938 1 97 216 ASP A N 1
ATOM 1645 C CA . ASP A 1 216 ? 25.016 -9.516 8.531 1 97 216 ASP A CA 1
ATOM 1646 C C . ASP A 1 216 ? 26.094 -9.391 7.457 1 97 216 ASP A C 1
ATOM 1648 O O . ASP A 1 216 ? 27.016 -8.578 7.578 1 97 216 ASP A O 1
ATOM 1652 N N . GLU A 1 217 ? 25.922 -10.172 6.496 1 96.56 217 GLU A N 1
ATOM 1653 C CA . GLU A 1 217 ? 26.844 -10.102 5.367 1 96.56 217 GLU A CA 1
ATOM 1654 C C . GLU A 1 217 ? 26.766 -8.742 4.68 1 96.56 217 GLU A C 1
ATOM 1656 O O . GLU A 1 217 ? 27.797 -8.133 4.379 1 96.56 217 GLU A O 1
ATOM 1661 N N . ALA A 1 218 ? 25.578 -8.305 4.41 1 97.5 218 ALA A N 1
ATOM 1662 C CA . ALA A 1 218 ? 25.375 -7 3.783 1 97.5 218 ALA A CA 1
ATOM 1663 C C . ALA A 1 218 ? 25.953 -5.883 4.641 1 97.5 218 ALA A C 1
ATOM 1665 O O . ALA A 1 218 ? 26.578 -4.957 4.125 1 97.5 218 ALA A O 1
ATOM 1666 N N . TRP A 1 219 ? 25.75 -6.027 5.898 1 96.06 219 TRP A N 1
ATOM 1667 C CA . TRP A 1 219 ? 26.266 -5.047 6.852 1 96.06 219 TRP A CA 1
ATOM 1668 C C . TRP A 1 219 ? 27.781 -4.973 6.797 1 96.06 219 TRP A C 1
ATOM 1670 O O . TRP A 1 219 ? 28.359 -3.887 6.715 1 96.06 219 TRP A O 1
ATOM 1680 N N . SER A 1 220 ? 28.453 -6.047 6.777 1 94.62 220 SER A N 1
ATOM 1681 C CA . SER A 1 220 ? 29.906 -6.102 6.703 1 94.62 220 SER A CA 1
ATOM 1682 C C . SER A 1 220 ? 30.422 -5.492 5.402 1 94.62 220 SER A C 1
ATOM 1684 O O . SER A 1 220 ? 31.406 -4.75 5.406 1 94.62 220 SER A O 1
ATOM 1686 N N . ARG A 1 221 ? 29.719 -5.746 4.391 1 94.56 221 ARG A N 1
ATOM 1687 C CA . ARG A 1 221 ? 30.141 -5.246 3.082 1 94.56 221 ARG A CA 1
ATOM 1688 C C . ARG A 1 221 ? 30 -3.73 3.004 1 94.56 221 ARG A C 1
ATOM 1690 O O . ARG A 1 221 ? 30.859 -3.053 2.434 1 94.56 221 ARG A O 1
ATOM 1697 N N . VAL A 1 222 ? 28.953 -3.234 3.527 1 95.12 222 VAL A N 1
ATOM 1698 C CA . VAL A 1 222 ? 28.719 -1.795 3.463 1 95.12 222 VAL A CA 1
ATOM 1699 C C . VAL A 1 222 ? 29.75 -1.064 4.328 1 95.12 222 VAL A C 1
ATOM 1701 O O . VAL A 1 222 ? 30.219 0.011 3.959 1 95.12 222 VAL A O 1
ATOM 1704 N N . LEU A 1 223 ? 30.094 -1.619 5.461 1 93.56 223 LEU A N 1
ATOM 1705 C CA . LEU A 1 223 ? 31.047 -0.989 6.371 1 93.56 223 LEU A CA 1
ATOM 1706 C C . LEU A 1 223 ? 32.438 -0.924 5.75 1 93.56 223 LEU A C 1
ATOM 1708 O O . LEU A 1 223 ? 33.219 0.002 6.023 1 93.56 223 LEU A O 1
ATOM 1712 N N . LEU A 1 224 ? 32.719 -1.839 4.891 1 93.69 224 LEU A N 1
ATOM 1713 C CA . LEU A 1 224 ? 34.062 -1.907 4.293 1 93.69 224 LEU A CA 1
ATOM 1714 C C . LEU A 1 224 ? 34.094 -1.167 2.961 1 93.69 224 LEU A C 1
ATOM 1716 O O . LEU A 1 224 ? 35.156 -1.016 2.357 1 93.69 224 LEU A O 1
ATOM 1720 N N . ALA A 1 225 ? 33.031 -0.68 2.516 1 95.19 225 ALA A N 1
ATOM 1721 C CA . ALA A 1 225 ? 32.969 -0.004 1.222 1 95.19 225 ALA A CA 1
ATOM 1722 C C . ALA A 1 225 ? 33.75 1.305 1.24 1 95.19 225 ALA A C 1
ATOM 1724 O O . ALA A 1 225 ? 33.75 2.029 2.238 1 95.19 225 ALA A O 1
ATOM 1725 N N . PRO A 1 226 ? 34.406 1.645 0.173 1 95.75 226 PRO A N 1
ATOM 1726 C CA . PRO A 1 226 ? 35.219 2.879 0.12 1 95.75 226 PRO A CA 1
ATOM 1727 C C . PRO A 1 226 ? 34.344 4.133 0.157 1 95.75 226 PRO A C 1
ATOM 1729 O O . PRO A 1 226 ? 34.781 5.18 0.638 1 95.75 226 PRO A O 1
ATOM 1732 N N . VAL A 1 227 ? 33.188 4.012 -0.436 1 97.19 227 VAL A N 1
ATOM 1733 C CA . VAL A 1 227 ? 32.25 5.129 -0.424 1 97.19 227 VAL A CA 1
ATOM 1734 C C . VAL A 1 227 ? 30.891 4.652 0.078 1 97.19 227 VAL A C 1
ATOM 1736 O O . VAL A 1 227 ? 30.375 3.633 -0.386 1 97.19 227 VAL A O 1
ATOM 1739 N N . LYS A 1 228 ? 30.359 5.355 1.025 1 95.81 228 LYS A N 1
ATOM 1740 C CA . LYS A 1 228 ? 29.062 5.02 1.587 1 95.81 228 LYS A CA 1
ATOM 1741 C C . LYS A 1 228 ? 28.172 6.25 1.677 1 95.81 228 LYS A C 1
ATOM 1743 O O . LYS A 1 228 ? 28.656 7.371 1.826 1 95.81 228 LYS A O 1
ATOM 1748 N N . HIS A 1 229 ? 26.938 6.031 1.505 1 97.81 229 HIS A N 1
ATOM 1749 C CA . HIS A 1 229 ? 25.906 7.062 1.625 1 97.81 229 HIS A CA 1
ATOM 1750 C C . HIS A 1 229 ? 25 6.801 2.824 1 97.81 229 HIS A C 1
ATOM 1752 O O . HIS A 1 229 ? 24.641 5.652 3.098 1 97.81 229 HIS A O 1
ATOM 1758 N N . THR A 1 230 ? 24.672 7.828 3.568 1 96.75 230 THR A N 1
ATOM 1759 C CA . THR A 1 230 ? 23.781 7.625 4.707 1 96.75 230 THR A CA 1
ATOM 1760 C C . THR A 1 230 ? 22.766 8.75 4.801 1 96.75 230 THR A C 1
ATOM 1762 O O . THR A 1 230 ? 23.016 9.867 4.348 1 96.75 230 THR A O 1
ATOM 1765 N N . ASP A 1 231 ? 21.656 8.414 5.156 1 95.75 231 ASP A N 1
ATOM 1766 C CA . ASP A 1 231 ? 20.547 9.344 5.406 1 95.75 231 ASP A CA 1
ATOM 1767 C C . ASP A 1 231 ? 19.578 8.773 6.43 1 95.75 231 ASP A C 1
ATOM 1769 O O . ASP A 1 231 ? 19.562 7.566 6.676 1 95.75 231 ASP A O 1
ATOM 1773 N N . GLY A 1 232 ? 18.906 9.672 7.094 1 94.19 232 GLY A N 1
ATOM 1774 C CA . GLY A 1 232 ? 17.969 9.234 8.109 1 94.19 232 GLY A CA 1
ATOM 1775 C C . GLY A 1 232 ? 16.562 9.805 7.914 1 94.19 232 GLY A C 1
ATOM 1776 O O . GLY A 1 232 ? 16.391 10.805 7.211 1 94.19 232 GLY A O 1
ATOM 1777 N N . THR A 1 233 ? 15.578 9.125 8.383 1 91.62 233 THR A N 1
ATOM 1778 C CA . THR A 1 233 ? 14.195 9.586 8.398 1 91.62 233 THR A CA 1
ATOM 1779 C C . THR A 1 233 ? 13.484 9.133 9.68 1 91.62 233 THR A C 1
ATOM 1781 O O . THR A 1 233 ? 14.023 8.32 10.438 1 91.62 233 THR A O 1
ATOM 1784 N N . GLN A 1 234 ? 12.484 9.75 9.938 1 91.25 234 GLN A N 1
ATOM 1785 C CA . GLN A 1 234 ? 11.703 9.383 11.109 1 91.25 234 GLN A CA 1
ATOM 1786 C C . GLN A 1 234 ? 10.961 8.062 10.883 1 91.25 234 GLN A C 1
ATOM 1788 O O . GLN A 1 234 ? 10.539 7.77 9.766 1 91.25 234 GLN A O 1
ATOM 1793 N N . TRP A 1 235 ? 10.883 7.273 11.906 1 92.5 235 TRP A N 1
ATOM 1794 C CA . TRP A 1 235 ? 10.102 6.047 11.938 1 92.5 235 TRP A CA 1
ATOM 1795 C C . TRP A 1 235 ? 9.242 5.98 13.195 1 92.5 235 TRP A C 1
ATOM 1797 O O . TRP A 1 235 ? 9.523 6.652 14.188 1 92.5 235 TRP A O 1
ATOM 1807 N N . LEU A 1 236 ? 8.156 5.309 13.109 1 89.75 236 LEU A N 1
ATOM 1808 C CA . LEU A 1 236 ? 7.254 5.18 14.25 1 89.75 236 LEU A CA 1
ATOM 1809 C C . LEU A 1 236 ? 7.141 3.723 14.688 1 89.75 236 LEU A C 1
ATOM 1811 O O . LEU A 1 236 ? 7.012 2.824 13.852 1 89.75 236 LEU A O 1
ATOM 1815 N N . GLU A 1 237 ? 7.324 3.496 15.984 1 91.31 237 GLU A N 1
ATOM 1816 C CA . GLU A 1 237 ? 7.051 2.211 16.609 1 91.31 237 GLU A CA 1
ATOM 1817 C C . GLU A 1 237 ? 5.875 2.314 17.594 1 91.31 237 GLU A C 1
ATOM 1819 O O . GLU A 1 237 ? 6.027 2.826 18.703 1 91.31 237 GLU A O 1
ATOM 1824 N N . ALA A 1 238 ? 4.793 1.794 17.219 1 85 238 ALA A N 1
ATOM 1825 C CA . ALA A 1 238 ? 3.59 1.896 18.031 1 85 238 ALA A CA 1
ATOM 1826 C C . ALA A 1 238 ? 3.35 3.334 18.484 1 85 238 ALA A C 1
ATOM 1828 O O . ALA A 1 238 ? 3.117 3.594 19.672 1 85 238 ALA A O 1
ATOM 1829 N N . GLY A 1 239 ? 3.609 4.191 17.609 1 79.19 239 GLY A N 1
ATOM 1830 C CA . GLY A 1 239 ? 3.359 5.598 17.875 1 79.19 239 GLY A CA 1
ATOM 1831 C C . GLY A 1 239 ? 4.566 6.316 18.453 1 79.19 239 GLY A C 1
ATOM 1832 O O . GLY A 1 239 ? 4.605 7.551 18.484 1 79.19 239 GLY A O 1
ATOM 1833 N N . LEU A 1 240 ? 5.473 5.551 18.953 1 85.31 240 LEU A N 1
ATOM 1834 C CA . LEU A 1 240 ? 6.688 6.141 19.5 1 85.31 240 LEU A CA 1
ATOM 1835 C C . LEU A 1 240 ? 7.664 6.512 18.391 1 85.31 240 LEU A C 1
ATOM 1837 O O . LEU A 1 240 ? 7.871 5.73 17.453 1 85.31 240 LEU A O 1
ATOM 1841 N N . ALA A 1 241 ? 8.211 7.645 18.562 1 90 241 ALA A N 1
ATOM 1842 C CA . ALA A 1 241 ? 9.133 8.141 17.547 1 90 241 ALA A CA 1
ATOM 1843 C C . ALA A 1 241 ? 10.461 7.395 17.594 1 90 241 ALA A C 1
ATOM 1845 O O . ALA A 1 241 ? 11.055 7.234 18.656 1 90 241 ALA A O 1
ATOM 1846 N N . ARG A 1 242 ? 10.82 6.895 16.484 1 93.44 242 ARG A N 1
ATOM 1847 C CA . ARG A 1 242 ? 12.117 6.277 16.234 1 93.44 242 ARG A CA 1
ATOM 1848 C C . ARG A 1 242 ? 12.797 6.918 15.023 1 93.44 242 ARG A C 1
ATOM 1850 O O . ARG A 1 242 ? 12.266 7.852 14.422 1 93.44 242 ARG A O 1
ATOM 1857 N N . THR A 1 243 ? 13.992 6.539 14.844 1 94.31 243 THR A N 1
ATOM 1858 C CA . THR A 1 243 ? 14.695 7.023 13.664 1 94.31 243 THR A CA 1
ATOM 1859 C C . THR A 1 243 ? 15.188 5.859 12.805 1 94.31 243 THR A C 1
ATOM 1861 O O . THR A 1 243 ? 15.633 4.836 13.336 1 94.31 243 THR A O 1
ATOM 1864 N N . LEU A 1 244 ? 14.992 5.949 11.539 1 95.94 244 LEU A N 1
ATOM 1865 C CA . LEU A 1 244 ? 15.469 4.965 10.578 1 95.94 244 LEU A CA 1
ATOM 1866 C C . LEU A 1 244 ? 16.625 5.52 9.758 1 95.94 244 LEU A C 1
ATOM 1868 O O . LEU A 1 244 ? 16.531 6.609 9.195 1 95.94 244 LEU A O 1
ATOM 1872 N N . TRP A 1 245 ? 17.734 4.816 9.75 1 96.19 245 TRP A N 1
ATOM 1873 C CA . TRP A 1 245 ? 18.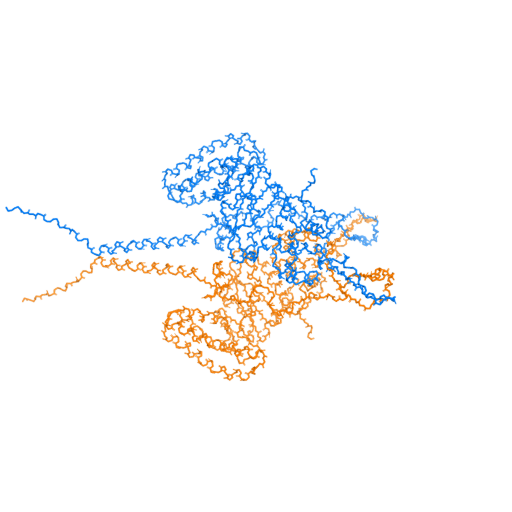922 5.23 9 1 96.19 245 TRP A CA 1
ATOM 1874 C C . TRP A 1 245 ? 19.281 4.188 7.953 1 96.19 245 TRP A C 1
ATOM 1876 O O . TRP A 1 245 ? 19.141 2.986 8.18 1 96.19 245 TRP A O 1
ATOM 1886 N N . THR A 1 246 ? 19.766 4.617 6.867 1 97.19 246 THR A N 1
ATOM 1887 C CA . THR A 1 246 ? 20.281 3.723 5.84 1 97.19 246 THR A CA 1
ATOM 1888 C C . THR A 1 246 ? 21.766 3.984 5.586 1 97.19 246 THR A C 1
ATOM 1890 O O . THR A 1 246 ? 22.219 5.121 5.703 1 97.19 246 THR A O 1
ATOM 1893 N N . ILE A 1 247 ? 22.5 3.045 5.43 1 96.88 247 ILE A N 1
ATOM 1894 C CA . ILE A 1 247 ? 23.859 3.08 4.906 1 96.88 247 ILE A CA 1
ATOM 1895 C C . ILE A 1 247 ? 23.938 2.299 3.596 1 96.88 247 ILE A C 1
ATOM 1897 O O . ILE A 1 247 ? 23.672 1.094 3.568 1 96.88 247 ILE A O 1
ATOM 1901 N N . ALA A 1 248 ? 24.25 2.963 2.561 1 97.62 248 ALA A N 1
ATOM 1902 C CA . ALA A 1 248 ? 24.156 2.344 1.241 1 97.62 248 ALA A CA 1
ATOM 1903 C C . ALA A 1 248 ? 25.469 2.494 0.479 1 97.62 248 ALA A C 1
ATOM 1905 O O . ALA A 1 248 ? 26.141 3.527 0.576 1 97.62 248 ALA A O 1
ATOM 1906 N N . SER A 1 249 ? 25.875 1.512 -0.153 1 97 249 SER A N 1
ATOM 1907 C CA . SER A 1 249 ? 26.969 1.492 -1.111 1 97 249 SER A CA 1
ATOM 1908 C C . SER A 1 249 ? 26.516 0.942 -2.461 1 97 249 SER A C 1
ATOM 1910 O O . SER A 1 249 ? 25.328 0.681 -2.664 1 97 249 SER A O 1
ATOM 1912 N N . SER A 1 250 ? 27.438 0.867 -3.414 1 94.56 250 SER A N 1
ATOM 1913 C CA . SER A 1 250 ? 27.094 0.339 -4.73 1 94.56 250 SER A CA 1
ATOM 1914 C C . SER A 1 250 ? 26.75 -1.146 -4.66 1 94.56 250 SER A C 1
ATOM 1916 O O . SER A 1 250 ? 26 -1.656 -5.488 1 94.56 250 SER A O 1
ATOM 1918 N N . MET A 1 251 ? 27.172 -1.804 -3.57 1 94.94 251 MET A N 1
ATOM 1919 C CA . MET A 1 251 ? 27.047 -3.258 -3.514 1 94.94 251 MET A CA 1
ATOM 1920 C C . MET A 1 251 ? 25.906 -3.672 -2.582 1 94.94 251 MET A C 1
ATOM 1922 O O . MET A 1 251 ? 25.297 -4.73 -2.766 1 94.94 251 MET A O 1
ATOM 1926 N N . ALA A 1 252 ? 25.703 -2.811 -1.583 1 97.44 252 ALA A N 1
ATOM 1927 C CA . ALA A 1 252 ? 24.734 -3.236 -0.578 1 97.44 252 ALA A CA 1
ATOM 1928 C C . ALA A 1 252 ? 24.062 -2.033 0.089 1 97.44 252 ALA A C 1
ATOM 1930 O O . ALA A 1 252 ? 24.594 -0.921 0.045 1 97.44 252 ALA A O 1
ATOM 1931 N N . THR A 1 253 ? 22.938 -2.221 0.604 1 98.12 253 THR A N 1
ATOM 1932 C CA . THR A 1 253 ? 22.188 -1.238 1.386 1 98.12 253 THR A CA 1
ATOM 1933 C C . THR A 1 253 ? 21.672 -1.857 2.68 1 98.12 253 THR A C 1
ATOM 1935 O O . THR A 1 253 ? 21.078 -2.941 2.664 1 98.12 253 THR A O 1
ATOM 1938 N N . VAL A 1 254 ? 21.891 -1.184 3.754 1 97.94 254 VAL A N 1
ATOM 1939 C CA . VAL A 1 254 ? 21.422 -1.667 5.051 1 97.94 254 VAL A CA 1
ATOM 1940 C C . VAL A 1 254 ? 20.531 -0.61 5.711 1 97.94 254 VAL A C 1
ATOM 1942 O O . VAL A 1 254 ? 20.766 0.59 5.535 1 97.94 254 VAL A O 1
ATOM 1945 N N . PHE A 1 255 ? 19.562 -1.088 6.391 1 97.94 255 PHE A N 1
ATOM 1946 C CA . PHE A 1 255 ? 18.656 -0.226 7.137 1 97.94 255 PHE A CA 1
ATOM 1947 C C . PHE A 1 255 ? 18.703 -0.556 8.625 1 97.94 255 PHE A C 1
ATOM 1949 O O . PHE A 1 255 ? 18.781 -1.726 9.008 1 97.94 255 PHE A O 1
ATOM 1956 N N . LYS A 1 256 ? 18.641 0.468 9.453 1 96.62 256 LYS A N 1
ATOM 1957 C CA . LYS A 1 256 ? 18.609 0.292 10.906 1 96.62 256 LYS A CA 1
ATOM 1958 C C . LYS A 1 256 ? 17.625 1.247 11.562 1 96.62 256 LYS A C 1
ATOM 1960 O O . LYS A 1 256 ? 17.609 2.441 11.258 1 96.62 256 LYS A O 1
ATOM 1965 N N . ILE A 1 257 ? 16.812 0.715 12.367 1 96.25 257 ILE A N 1
ATOM 1966 C CA . ILE A 1 257 ? 15.883 1.516 13.156 1 96.25 257 ILE A CA 1
ATOM 1967 C C . ILE A 1 257 ? 16.453 1.729 14.555 1 96.25 257 ILE A C 1
ATOM 1969 O O . ILE A 1 257 ? 16.75 0.765 15.266 1 96.25 257 ILE A O 1
ATOM 1973 N N . LEU A 1 258 ? 16.578 2.957 14.938 1 95.12 258 LEU A N 1
ATOM 1974 C CA . LEU A 1 258 ? 17.219 3.311 16.203 1 95.12 258 LEU A CA 1
ATOM 1975 C C . LEU A 1 258 ? 16.234 4.07 17.094 1 95.12 258 LEU A C 1
ATOM 1977 O O . LEU A 1 258 ? 15.211 4.559 16.641 1 95.12 258 LEU A O 1
ATOM 1981 N N . ALA A 1 259 ? 16.594 4.137 18.359 1 92.19 259 ALA A N 1
ATOM 1982 C CA . ALA A 1 259 ? 15.766 4.816 19.344 1 92.19 259 ALA A CA 1
ATOM 1983 C C . ALA A 1 259 ? 15.75 6.324 19.109 1 92.19 259 ALA A C 1
ATOM 1985 O O . ALA A 1 259 ? 14.727 6.98 19.297 1 92.19 259 ALA A O 1
ATOM 1986 N N . ASP A 1 260 ? 16.922 6.812 18.734 1 89.94 260 ASP A N 1
ATOM 1987 C CA . ASP A 1 260 ? 17.047 8.242 18.469 1 89.94 260 ASP A CA 1
ATOM 1988 C C . ASP A 1 260 ? 18.109 8.523 17.422 1 89.94 260 ASP A C 1
ATOM 1990 O O . ASP A 1 260 ? 18.766 7.598 16.938 1 89.94 260 ASP A O 1
ATOM 1994 N N . SER A 1 261 ? 18.156 9.75 17.062 1 88.75 261 SER A N 1
ATOM 1995 C CA . SER A 1 261 ? 19.078 10.141 16 1 88.75 261 SER A CA 1
ATOM 1996 C C . SER A 1 261 ? 20.328 10.781 16.578 1 88.75 261 SER A C 1
ATOM 1998 O O . SER A 1 261 ? 21 11.57 15.898 1 88.75 261 SER A O 1
ATOM 2000 N N . LYS A 1 262 ? 20.625 10.523 17.797 1 90.38 262 LYS A N 1
ATOM 2001 C CA . LYS A 1 262 ? 21.812 11.125 18.422 1 90.38 262 LYS A CA 1
ATOM 2002 C C . LYS A 1 262 ? 23.094 10.477 17.938 1 90.38 262 LYS A C 1
ATOM 2004 O O . LYS A 1 262 ? 23.094 9.297 17.578 1 90.38 262 LYS A O 1
ATOM 2009 N N . SER A 1 263 ? 24.156 11.219 18.031 1 91.56 263 SER A N 1
ATOM 2010 C CA . SER A 1 263 ? 25.453 10.75 17.562 1 91.56 263 SER A CA 1
ATOM 2011 C C . SER A 1 263 ? 25.922 9.539 18.359 1 91.56 263 SER A C 1
ATOM 2013 O O . SER A 1 263 ? 26.5 8.609 17.781 1 91.56 263 SER A O 1
ATOM 2015 N N . ARG A 1 264 ? 25.688 9.5 19.547 1 90.38 264 ARG A N 1
ATOM 2016 C CA . ARG A 1 264 ? 26.125 8.406 20.422 1 90.38 264 ARG A CA 1
ATOM 2017 C C . ARG A 1 264 ? 25.469 7.09 20 1 90.38 264 ARG A C 1
ATOM 2019 O O . ARG A 1 264 ? 26.078 6.027 20.141 1 90.38 264 ARG A O 1
ATOM 2026 N N . THR A 1 265 ? 24.281 7.16 19.5 1 91.19 265 THR A N 1
ATOM 2027 C CA . THR A 1 265 ? 23.547 5.977 19.062 1 91.19 265 THR A CA 1
ATOM 2028 C C . THR A 1 265 ? 23.953 5.582 17.656 1 91.19 265 THR A C 1
ATOM 2030 O O . THR A 1 265 ? 24.031 4.395 17.328 1 91.19 265 THR A O 1
ATOM 2033 N N . LEU A 1 266 ? 24.281 6.559 16.844 1 92.38 266 LEU A N 1
ATOM 2034 C CA . LEU A 1 266 ? 24.547 6.355 15.43 1 92.38 266 LEU A CA 1
ATOM 2035 C C . LEU A 1 266 ? 25.984 5.918 15.203 1 92.38 266 LEU A C 1
ATOM 2037 O O . LEU A 1 266 ? 26.25 5.055 14.359 1 92.38 266 LEU A O 1
ATOM 2041 N N . ALA A 1 267 ? 26.906 6.418 15.922 1 92.94 267 ALA A N 1
ATOM 2042 C CA . ALA A 1 267 ? 28.344 6.262 15.68 1 92.94 267 ALA A CA 1
ATOM 2043 C C . ALA A 1 267 ? 28.75 4.793 15.719 1 92.94 267 ALA A C 1
ATOM 2045 O O . ALA A 1 267 ? 29.484 4.324 14.844 1 92.94 267 ALA A O 1
ATOM 2046 N N . PRO A 1 268 ? 28.219 4.035 16.656 1 91 268 PRO A N 1
ATOM 2047 C CA . PRO A 1 268 ? 28.625 2.629 16.719 1 91 268 PRO A CA 1
ATOM 2048 C C . PRO A 1 268 ? 28.172 1.828 15.5 1 91 268 PRO A C 1
ATOM 2050 O O . PRO A 1 268 ? 28.781 0.801 15.172 1 91 268 PRO A O 1
ATOM 2053 N N . LEU A 1 269 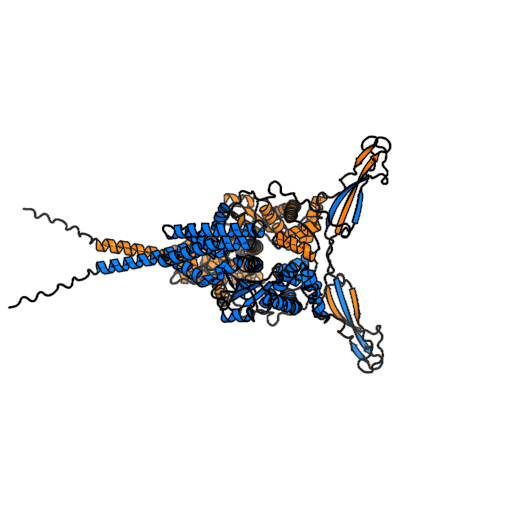? 27.203 2.217 14.859 1 90.19 269 LEU A N 1
ATOM 2054 C CA . LEU A 1 269 ? 26.672 1.511 13.703 1 90.19 269 LEU A CA 1
ATOM 2055 C C . LEU A 1 269 ? 27.688 1.472 12.57 1 90.19 269 LEU A C 1
ATOM 2057 O O . LEU A 1 269 ? 27.656 0.564 11.734 1 90.19 269 LEU A O 1
ATOM 2061 N N . PHE A 1 270 ? 28.609 2.428 12.531 1 91.06 270 PHE A N 1
ATOM 2062 C CA . PHE A 1 270 ? 29.531 2.57 11.406 1 91.06 270 PHE A CA 1
ATOM 2063 C C . PHE A 1 270 ? 30.859 1.879 11.703 1 91.06 270 PHE A C 1
ATOM 2065 O O . PHE A 1 270 ? 31.734 1.801 10.836 1 91.06 270 PHE A O 1
ATOM 2072 N N . GLY A 1 271 ? 31.047 1.417 12.891 1 86.56 271 GLY A N 1
ATOM 2073 C CA . GLY A 1 271 ? 32.25 0.705 13.242 1 86.56 271 GLY A CA 1
ATOM 2074 C C . GLY A 1 271 ? 33.5 1.564 13.148 1 86.56 271 GLY A C 1
ATOM 2075 O O . GLY A 1 271 ? 33.562 2.639 13.742 1 86.56 271 GLY A O 1
ATOM 2076 N N . GLN A 1 272 ? 34.562 1.233 12.289 1 86.06 272 GLN A N 1
ATOM 2077 C CA . GLN A 1 272 ? 35.875 1.864 12.172 1 86.06 272 GLN A CA 1
ATOM 2078 C C . GLN A 1 272 ? 35.812 3.104 11.281 1 86.06 272 GLN A C 1
ATOM 2080 O O . GLN A 1 272 ? 36.781 3.814 11.125 1 86.06 272 GLN A O 1
ATOM 2085 N N . LYS A 1 273 ? 34.719 3.518 10.867 1 88.38 273 LYS A N 1
ATOM 2086 C CA . LYS A 1 273 ? 34.531 4.707 10.047 1 88.38 273 LYS A CA 1
ATOM 2087 C C . LYS A 1 273 ? 35.5 4.75 8.875 1 88.38 273 LYS A C 1
ATOM 2089 O O . LYS A 1 273 ? 36.281 5.684 8.758 1 88.38 273 LYS A O 1
ATOM 2094 N N . LEU A 1 274 ? 35.469 3.857 8.094 1 91.31 274 LEU A N 1
ATOM 2095 C CA . LEU A 1 274 ? 36.344 3.705 6.941 1 91.31 274 LEU A CA 1
ATOM 2096 C C . LEU A 1 274 ? 35.719 4.305 5.691 1 91.31 274 LEU A C 1
ATOM 2098 O O . LEU A 1 274 ? 34.469 4.273 5.535 1 91.31 274 LEU A O 1
ATOM 2102 N N . GLY A 1 275 ? 36.594 4.918 4.91 1 94.19 275 GLY A N 1
ATOM 2103 C CA . GLY A 1 275 ? 36.125 5.398 3.619 1 94.19 275 GLY A CA 1
ATOM 2104 C C . GLY A 1 275 ? 35.469 6.77 3.691 1 94.19 275 GLY A C 1
ATOM 2105 O O . GLY A 1 275 ? 35.719 7.52 4.645 1 94.19 275 GLY A O 1
ATOM 2106 N N . VAL A 1 276 ? 34.781 7.105 2.58 1 97.25 276 VAL A N 1
ATOM 2107 C CA . VAL A 1 276 ? 34.125 8.414 2.477 1 97.25 276 VAL A CA 1
ATOM 2108 C C . VAL A 1 276 ? 32.656 8.281 2.779 1 97.25 276 VAL A C 1
ATOM 2110 O O . VAL A 1 276 ? 32 7.328 2.34 1 97.25 276 VAL A O 1
ATOM 2113 N N . LEU A 1 277 ? 32.125 9.195 3.545 1 97.12 277 LEU A N 1
ATOM 2114 C CA . LEU A 1 277 ? 30.719 9.219 3.889 1 97.12 277 LEU A CA 1
ATOM 2115 C C . LEU A 1 277 ? 30.016 10.383 3.213 1 97.12 277 LEU A C 1
ATOM 2117 O O . LEU A 1 277 ? 30.375 11.547 3.436 1 97.12 277 LEU A O 1
ATOM 2121 N N . VAL A 1 278 ? 29.141 10.062 2.393 1 98 278 VAL A N 1
ATOM 2122 C CA . VAL A 1 278 ? 28.344 11.086 1.729 1 98 278 VAL A CA 1
ATOM 2123 C C . VAL A 1 278 ? 27.016 11.281 2.479 1 98 278 VAL A C 1
ATOM 2125 O O . VAL A 1 278 ? 26.281 10.32 2.699 1 98 278 VAL A O 1
ATOM 2128 N N . SER A 1 279 ? 26.672 12.422 2.869 1 97 279 SER A N 1
ATOM 2129 C CA . SER A 1 279 ? 25.484 12.688 3.662 1 97 279 SER A CA 1
ATOM 2130 C C . SER A 1 279 ? 25.094 14.164 3.6 1 97 279 SER A C 1
ATOM 2132 O O . SER A 1 279 ? 25.75 14.961 2.936 1 97 279 SER A O 1
ATOM 2134 N N . ASP A 1 280 ? 24.031 14.438 4.188 1 94.19 280 ASP A N 1
ATOM 2135 C CA . ASP A 1 280 ? 23.719 15.844 4.422 1 94.19 280 ASP A CA 1
ATOM 2136 C C . ASP A 1 280 ? 24.562 16.406 5.566 1 94.19 280 ASP A C 1
ATOM 2138 O O . ASP A 1 280 ? 25.594 15.836 5.922 1 94.19 280 ASP A O 1
ATOM 2142 N N . ARG A 1 281 ? 24.172 17.547 6.098 1 93.19 281 ARG A N 1
ATOM 2143 C CA . ARG A 1 281 ? 24.984 18.203 7.125 1 93.19 281 ARG A CA 1
ATOM 2144 C C . ARG A 1 281 ? 24.438 17.906 8.516 1 93.19 281 ARG A C 1
ATOM 2146 O O . ARG A 1 281 ? 24.547 18.734 9.422 1 93.19 281 ARG A O 1
ATOM 2153 N N . ALA A 1 282 ? 23.828 16.766 8.625 1 89.69 282 ALA A N 1
ATOM 2154 C CA . ALA A 1 282 ? 23.25 16.406 9.914 1 89.69 282 ALA A CA 1
ATOM 2155 C C . ALA A 1 282 ? 24.312 16.359 11.008 1 89.69 282 ALA A C 1
ATOM 2157 O O . ALA A 1 282 ? 25.344 15.703 10.844 1 89.69 282 ALA A O 1
ATOM 2158 N N . THR A 1 283 ? 24.016 16.984 12.133 1 89.06 283 THR A N 1
ATOM 2159 C CA . THR A 1 283 ? 24.969 17.062 13.242 1 89.06 283 THR A CA 1
ATOM 2160 C C . THR A 1 283 ? 25.219 15.688 13.844 1 89.06 283 THR A C 1
ATOM 2162 O O . THR A 1 283 ? 26.297 15.438 14.398 1 89.06 283 THR A O 1
ATOM 2165 N N . ALA A 1 284 ? 24.266 14.812 13.664 1 90.94 284 ALA A N 1
ATOM 2166 C CA . ALA A 1 284 ? 24.375 13.461 14.188 1 90.94 284 ALA A CA 1
ATOM 2167 C C . ALA A 1 284 ? 25.547 12.711 13.555 1 90.94 284 ALA A C 1
ATOM 2169 O O . ALA A 1 284 ? 26.031 11.719 14.102 1 90.94 284 ALA A O 1
ATOM 2170 N N . LEU A 1 285 ? 26.016 13.203 12.461 1 93.19 285 LEU A N 1
ATOM 2171 C CA . LEU A 1 285 ? 27.047 12.5 11.711 1 93.19 285 LEU A CA 1
ATOM 2172 C C . LEU A 1 285 ? 28.406 13.156 11.906 1 93.19 285 LEU A C 1
ATOM 2174 O O . LEU A 1 285 ? 29.391 12.789 11.242 1 93.19 285 LEU A O 1
ATOM 2178 N N . ASN A 1 286 ? 28.531 14.094 12.836 1 90.88 286 ASN A N 1
ATOM 2179 C CA . ASN A 1 286 ? 29.75 14.859 13.039 1 90.88 286 ASN A CA 1
ATOM 2180 C C . ASN A 1 286 ? 30.859 14 13.641 1 90.88 286 ASN A C 1
ATOM 2182 O O . ASN A 1 286 ? 32 14.453 13.773 1 90.88 286 ASN A O 1
ATOM 2186 N N . PHE A 1 287 ? 30.562 12.781 13.914 1 91.31 287 PHE A N 1
ATOM 2187 C CA . PHE A 1 287 ? 31.578 11.867 14.398 1 91.31 287 PHE A CA 1
ATOM 2188 C C . PHE A 1 287 ? 32.5 11.414 13.258 1 91.31 287 PHE A C 1
ATOM 2190 O O . PHE A 1 287 ? 33.562 10.859 13.5 1 91.31 287 PHE A O 1
ATOM 2197 N N . TRP A 1 288 ? 32.031 11.609 12.078 1 93.31 288 TRP A N 1
ATOM 2198 C CA . TRP A 1 288 ? 32.844 11.258 10.922 1 93.31 288 TRP A CA 1
ATOM 2199 C C . TRP A 1 288 ? 33.844 12.375 10.602 1 93.31 288 TRP A C 1
ATOM 2201 O O . TRP A 1 288 ? 33.5 13.555 10.672 1 93.31 288 TRP A O 1
ATOM 2211 N N . ALA A 1 289 ? 35.031 11.992 10.188 1 91.62 289 ALA A N 1
ATOM 2212 C CA . ALA A 1 289 ? 36.062 13 9.859 1 91.62 289 ALA A CA 1
ATOM 2213 C C . ALA A 1 289 ? 35.594 13.859 8.68 1 91.62 289 ALA A C 1
ATOM 2215 O O . ALA A 1 289 ? 35.188 13.336 7.637 1 91.62 289 ALA A O 1
ATOM 2216 N N . MET A 1 290 ? 35.812 15.102 8.797 1 92.19 290 MET A N 1
ATOM 2217 C CA . MET A 1 290 ? 35.312 16.047 7.801 1 92.19 290 MET A CA 1
ATOM 2218 C C . MET A 1 290 ? 36.031 15.844 6.465 1 92.19 290 MET A C 1
ATOM 2220 O O . MET A 1 290 ? 35.406 15.969 5.406 1 92.19 290 MET A O 1
ATOM 2224 N N . GLU A 1 291 ? 37.219 15.445 6.547 1 93.25 291 GLU A N 1
ATOM 2225 C CA . GLU A 1 291 ? 38.031 15.266 5.336 1 93.25 291 GLU A CA 1
ATOM 2226 C C . GLU A 1 291 ? 37.594 14.023 4.566 1 93.25 291 GLU A C 1
ATOM 2228 O O . GLU A 1 291 ? 37.906 13.867 3.389 1 93.25 291 GLU A O 1
ATOM 2233 N N . ALA A 1 292 ? 36.906 13.211 5.258 1 95.75 292 ALA A N 1
ATOM 2234 C CA . ALA A 1 292 ? 36.438 11.977 4.633 1 95.75 292 ALA A CA 1
ATOM 2235 C C . ALA A 1 292 ? 34.906 12.008 4.469 1 95.75 292 ALA A C 1
ATOM 2237 O O . ALA A 1 292 ? 34.25 10.953 4.422 1 95.75 292 ALA A O 1
ATOM 2238 N N . ARG A 1 293 ? 34.375 13.203 4.438 1 96.81 293 ARG A N 1
ATOM 2239 C CA . ARG A 1 293 ? 32.938 13.367 4.25 1 96.81 293 ARG A CA 1
ATOM 2240 C C . ARG A 1 293 ? 32.625 14.164 2.984 1 96.81 293 ARG A C 1
ATOM 2242 O O . ARG A 1 293 ? 33.469 14.938 2.52 1 96.81 293 ARG A O 1
ATOM 2249 N N . GLN A 1 294 ? 31.562 13.898 2.432 1 97.88 294 GLN A N 1
ATOM 2250 C CA . GLN A 1 294 ? 31.031 14.688 1.323 1 97.88 294 GLN A CA 1
ATOM 2251 C C . GLN A 1 294 ? 29.609 15.164 1.617 1 97.88 294 GLN A C 1
ATOM 2253 O O . GLN A 1 294 ? 28.688 14.352 1.756 1 97.88 294 GLN A O 1
ATOM 2258 N N . VAL A 1 295 ? 29.516 16.422 1.682 1 97.12 295 VAL A N 1
ATOM 2259 C CA . VAL A 1 295 ? 28.203 17.016 1.934 1 97.12 295 VAL A CA 1
ATOM 2260 C C . VAL A 1 295 ? 27.391 17.047 0.642 1 97.12 295 VAL A C 1
ATOM 2262 O O . VAL A 1 295 ? 27.938 17.344 -0.43 1 97.12 295 VAL A O 1
ATOM 2265 N N . CYS A 1 296 ? 26.156 16.766 0.775 1 97.31 296 CYS A N 1
ATOM 2266 C CA . CYS A 1 296 ? 25.25 16.672 -0.371 1 97.31 296 CYS A CA 1
ATOM 2267 C C . CYS A 1 296 ? 24.984 18.047 -0.967 1 97.31 296 CYS A C 1
ATOM 2269 O O . CYS A 1 296 ? 24.297 18.875 -0.355 1 97.31 296 CYS A O 1
ATOM 2271 N N . TRP A 1 297 ? 25.344 18.25 -2.172 1 97.12 297 TRP A N 1
ATOM 2272 C CA . TRP A 1 297 ? 25.188 19.547 -2.836 1 97.12 297 TRP A CA 1
ATOM 2273 C C . TRP A 1 297 ? 23.75 19.766 -3.271 1 97.12 297 TRP A C 1
ATOM 2275 O O . TRP A 1 297 ? 23.344 20.906 -3.557 1 97.12 297 TRP A O 1
ATOM 2285 N N . ALA A 1 298 ? 23 18.719 -3.41 1 94.81 298 ALA A N 1
ATOM 2286 C CA . ALA A 1 298 ? 21.578 18.906 -3.707 1 94.81 298 ALA A CA 1
ATOM 2287 C C . ALA A 1 298 ? 20.875 19.656 -2.58 1 94.81 298 ALA A C 1
ATOM 2289 O O . ALA A 1 298 ? 19.984 20.469 -2.832 1 94.81 298 ALA A O 1
ATOM 2290 N N . HIS A 1 299 ? 21.281 19.375 -1.386 1 93.25 299 HIS A N 1
ATOM 2291 C CA . HIS A 1 299 ? 20.734 20.078 -0.24 1 93.25 299 HIS A CA 1
ATOM 2292 C C . HIS A 1 299 ? 21.188 21.547 -0.23 1 93.25 299 HIS A C 1
ATOM 2294 O O . HIS A 1 299 ? 20.422 22.438 0.129 1 93.25 299 HIS A O 1
ATOM 2300 N N . LEU A 1 300 ? 22.344 21.75 -0.596 1 94.25 300 LEU A N 1
ATOM 2301 C CA . LEU A 1 300 ? 22.859 23.109 -0.667 1 94.25 300 LEU A CA 1
ATOM 2302 C C . LEU A 1 300 ? 22.188 23.891 -1.784 1 94.25 300 LEU A C 1
ATOM 2304 O O . LEU A 1 300 ? 21.938 25.094 -1.648 1 94.25 300 LEU A O 1
ATOM 2308 N N . LEU A 1 301 ? 21.922 23.188 -2.844 1 93.25 301 LEU A N 1
ATOM 2309 C CA . LEU A 1 301 ? 21.172 23.797 -3.939 1 93.25 301 LEU A CA 1
ATOM 2310 C C . LEU A 1 301 ? 19.812 24.297 -3.463 1 93.25 301 LEU A C 1
ATOM 2312 O O . LEU A 1 301 ? 19.406 25.406 -3.773 1 93.25 301 LEU A O 1
ATOM 2316 N N . ARG A 1 302 ? 19.172 23.516 -2.711 1 88.94 302 ARG A N 1
ATOM 2317 C CA . ARG A 1 302 ? 17.859 23.891 -2.184 1 88.94 302 ARG A CA 1
ATOM 2318 C C . ARG A 1 302 ? 17.969 25.094 -1.265 1 88.94 302 ARG A C 1
ATOM 2320 O O . ARG A 1 302 ? 17.094 25.969 -1.281 1 88.94 302 ARG A O 1
ATOM 2327 N N . LYS A 1 303 ? 18.969 25.125 -0.492 1 89.88 303 LYS A N 1
ATOM 2328 C CA . LYS A 1 303 ? 19.203 26.266 0.388 1 89.88 303 LYS A CA 1
ATOM 2329 C C . LYS A 1 303 ? 19.469 27.531 -0.416 1 89.88 303 LYS A C 1
ATOM 2331 O O . LYS A 1 303 ? 18.953 28.609 -0.08 1 89.88 303 LYS A O 1
ATOM 2336 N N . ALA A 1 304 ? 20.234 27.375 -1.447 1 92.94 304 ALA A N 1
ATOM 2337 C CA . ALA A 1 304 ? 20.547 28.516 -2.312 1 92.94 304 ALA A CA 1
ATOM 2338 C C . ALA A 1 304 ? 19.281 29.047 -2.965 1 92.94 304 ALA A C 1
ATOM 2340 O O . ALA A 1 304 ? 19.109 30.266 -3.098 1 92.94 304 ALA A O 1
ATOM 2341 N N . VAL A 1 305 ? 18.438 28.172 -3.332 1 88.69 305 VAL A N 1
ATOM 2342 C CA . VAL A 1 305 ? 17.156 28.578 -3.91 1 88.69 305 VAL A CA 1
ATOM 2343 C C . VAL A 1 305 ? 16.359 29.375 -2.877 1 88.69 305 VAL A C 1
ATOM 2345 O O . VAL A 1 305 ? 15.805 30.438 -3.186 1 88.69 305 VAL A O 1
ATOM 2348 N N . SER A 1 306 ? 16.344 28.891 -1.685 1 87.88 306 SER A N 1
ATOM 2349 C CA . SER A 1 306 ? 15.633 29.578 -0.603 1 87.88 306 SER A CA 1
ATOM 2350 C C . SER A 1 306 ? 16.203 30.969 -0.369 1 87.88 306 SER A C 1
ATOM 2352 O O . SER A 1 306 ? 15.445 31.922 -0.123 1 87.88 306 SER A O 1
ATOM 2354 N N . PHE A 1 307 ? 17.516 31.109 -0.461 1 89.44 307 PHE A N 1
ATOM 2355 C CA . PHE A 1 307 ? 18.156 32.406 -0.306 1 89.44 307 PHE A CA 1
ATOM 2356 C C . PHE A 1 307 ? 17.766 33.344 -1.439 1 89.44 307 PHE A C 1
ATOM 2358 O O . PHE A 1 307 ? 17.469 34.531 -1.206 1 89.44 307 PHE A O 1
ATOM 2365 N N . SER A 1 308 ? 17.75 32.781 -2.582 1 89.44 308 SER A N 1
ATOM 2366 C CA . SER A 1 308 ? 17.547 33.594 -3.777 1 89.44 308 SER A CA 1
ATOM 2367 C C . SER A 1 308 ? 16.141 34.188 -3.809 1 89.44 308 SER A C 1
ATOM 2369 O O . SER A 1 308 ? 15.898 35.188 -4.484 1 89.44 308 SER A O 1
ATOM 2371 N N . GLU A 1 309 ? 15.258 33.5 -3.145 1 83.31 309 GLU A N 1
ATOM 2372 C CA . GLU A 1 309 ? 13.867 33.969 -3.127 1 83.31 309 GLU A CA 1
ATOM 2373 C C . GLU A 1 309 ? 13.672 35.094 -2.141 1 83.31 309 GLU A C 1
ATOM 2375 O O . GLU A 1 309 ? 12.609 35.719 -2.104 1 83.31 309 GLU A O 1
ATOM 2380 N N . ARG A 1 310 ? 14.75 35.406 -1.459 1 81.56 310 ARG A N 1
ATOM 2381 C CA . ARG A 1 310 ? 14.695 36.531 -0.516 1 81.56 310 ARG A CA 1
ATOM 2382 C C . ARG A 1 310 ? 15.062 37.844 -1.198 1 81.56 310 ARG A C 1
ATOM 2384 O O . ARG A 1 310 ? 15.586 37.844 -2.311 1 81.56 310 ARG A O 1
ATOM 2391 N N . ASP A 1 311 ? 14.711 38.906 -0.492 1 81.75 311 ASP A N 1
ATOM 2392 C CA . ASP A 1 311 ? 15.016 40.219 -1.053 1 81.75 311 ASP A CA 1
ATOM 2393 C C . ASP A 1 311 ? 16.344 40.75 -0.516 1 81.75 311 ASP A C 1
ATOM 2395 O O . ASP A 1 311 ? 16.875 40.219 0.464 1 81.75 311 ASP A O 1
ATOM 2399 N N . GLY A 1 312 ? 17 41.781 -1.291 1 88.25 312 GLY A N 1
ATOM 2400 C CA . GLY A 1 312 ? 18.172 42.5 -0.792 1 88.25 312 GLY A CA 1
ATOM 2401 C C . GLY A 1 312 ? 19.453 41.719 -0.929 1 88.25 312 GLY A C 1
ATOM 2402 O O . GLY A 1 312 ? 19.625 40.969 -1.895 1 88.25 312 GLY A O 1
ATOM 2403 N N . PRO A 1 313 ? 20.281 41.969 -0.093 1 88.94 313 PRO A N 1
ATOM 2404 C CA . PRO A 1 313 ? 21.594 41.312 -0.175 1 88.94 313 PRO A CA 1
ATOM 2405 C C . PRO A 1 313 ? 21.516 39.812 -0.019 1 88.94 313 PRO A C 1
ATOM 2407 O O . PRO A 1 313 ? 22.297 39.062 -0.625 1 88.94 313 PRO A O 1
ATOM 2410 N N . ALA A 1 314 ? 20.578 39.375 0.742 1 89.25 314 ALA A N 1
ATOM 2411 C CA . ALA A 1 314 ? 20.375 37.938 0.917 1 89.25 314 ALA A CA 1
ATOM 2412 C C . ALA A 1 314 ? 20.031 37.25 -0.409 1 89.25 314 ALA A C 1
ATOM 2414 O O . ALA A 1 314 ? 20.562 36.188 -0.73 1 89.25 314 ALA A O 1
ATOM 2415 N N . GLY A 1 315 ? 19.188 37.875 -1.142 1 92 315 GLY A N 1
ATOM 2416 C CA . GLY A 1 315 ? 18.812 37.344 -2.449 1 92 315 GLY A CA 1
ATOM 2417 C C . GLY A 1 315 ? 19.969 37.344 -3.436 1 92 315 GLY A C 1
ATOM 2418 O O . GLY A 1 315 ? 20.109 36.406 -4.227 1 92 315 GLY A O 1
ATOM 2419 N N . ALA A 1 316 ? 20.719 38.375 -3.379 1 92.94 316 ALA A N 1
ATOM 2420 C CA . ALA A 1 316 ? 21.875 38.469 -4.273 1 92.94 316 ALA A CA 1
ATOM 2421 C C . ALA A 1 316 ? 22.875 37.344 -3.996 1 92.94 316 ALA A C 1
ATOM 2423 O O . ALA A 1 316 ? 23.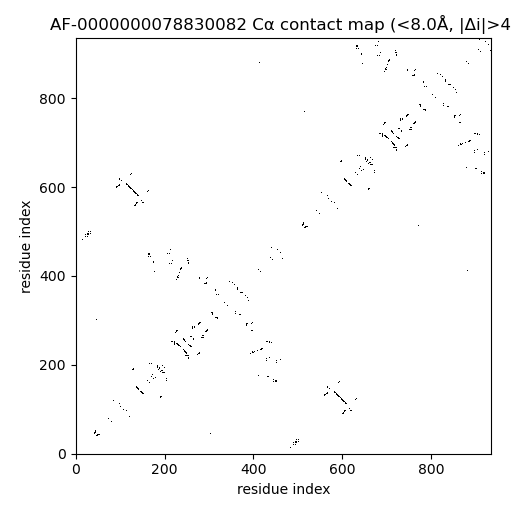422 36.75 -4.926 1 92.94 316 ALA A O 1
ATOM 2424 N N . ILE A 1 317 ? 23.062 37.125 -2.754 1 93.19 317 ILE A N 1
ATOM 2425 C CA . ILE A 1 317 ? 23.953 36.031 -2.354 1 93.19 317 ILE A CA 1
ATOM 2426 C C . ILE A 1 317 ? 23.406 34.688 -2.844 1 93.19 317 ILE A C 1
ATOM 2428 O O . ILE A 1 317 ? 24.156 33.875 -3.369 1 93.19 317 ILE A O 1
ATOM 2432 N N . GLY A 1 318 ? 22.156 34.531 -2.662 1 94.38 318 GLY A N 1
ATOM 2433 C CA . GLY A 1 318 ? 21.5 33.312 -3.125 1 94.38 318 GLY A CA 1
ATOM 2434 C C . GLY A 1 318 ? 21.656 33.062 -4.617 1 94.38 318 GLY A C 1
ATOM 2435 O O . GLY A 1 318 ? 21.969 31.969 -5.055 1 94.38 318 GLY A O 1
ATOM 2436 N N . ARG A 1 319 ? 21.453 34.125 -5.391 1 95.06 319 ARG A N 1
ATOM 2437 C CA . ARG A 1 319 ? 21.547 34.031 -6.844 1 95.06 319 ARG A CA 1
ATOM 2438 C C . ARG A 1 319 ? 22.969 33.719 -7.273 1 95.06 319 ARG A C 1
ATOM 2440 O O . ARG A 1 319 ? 23.203 32.875 -8.164 1 95.06 319 ARG A O 1
ATOM 2447 N N . GLU A 1 320 ? 23.859 34.344 -6.645 1 95.38 320 GLU A N 1
ATOM 2448 C CA . GLU A 1 320 ? 25.266 34.094 -6.953 1 95.38 320 GLU A CA 1
ATOM 2449 C C . GLU A 1 320 ? 25.656 32.656 -6.613 1 95.38 320 GLU A C 1
ATOM 2451 O O . GLU A 1 320 ? 26.359 32 -7.379 1 95.38 320 GLU A O 1
ATOM 2456 N N . LEU A 1 321 ? 25.188 32.25 -5.492 1 96.19 321 LEU A N 1
ATOM 2457 C CA . LEU A 1 321 ? 25.469 30.875 -5.094 1 96.19 321 LEU A CA 1
ATOM 2458 C C . LEU A 1 321 ? 24.859 29.891 -6.09 1 96.19 321 LEU A C 1
ATOM 2460 O O . LEU A 1 321 ? 25.484 28.875 -6.43 1 96.19 321 LEU A O 1
ATOM 2464 N N . LEU A 1 322 ? 23.703 30.156 -6.559 1 95.88 322 LEU A N 1
ATOM 2465 C CA . LEU A 1 322 ? 23.016 29.328 -7.547 1 95.88 322 LEU A CA 1
ATOM 2466 C C . LEU A 1 322 ? 23.844 29.234 -8.828 1 95.88 322 LEU A C 1
ATOM 2468 O O . LEU A 1 322 ? 23.922 28.172 -9.445 1 95.88 322 LEU A O 1
ATOM 2472 N N . ASP A 1 323 ? 24.375 30.328 -9.156 1 95.5 323 ASP A N 1
ATOM 2473 C CA . ASP A 1 323 ? 25.203 30.359 -10.367 1 95.5 323 ASP A CA 1
ATOM 2474 C C . ASP A 1 323 ? 26.406 29.422 -10.234 1 95.5 323 ASP A C 1
ATOM 2476 O O . ASP A 1 323 ? 26.688 28.641 -11.133 1 95.5 323 ASP A O 1
ATOM 2480 N N . TYR A 1 324 ? 27.047 29.531 -9.141 1 96.5 324 TYR A N 1
ATOM 2481 C CA . TYR A 1 324 ? 28.219 28.688 -8.93 1 96.5 324 TYR A CA 1
ATOM 2482 C C . TYR A 1 324 ? 27.828 27.219 -8.844 1 96.5 324 TYR A C 1
ATOM 2484 O O . TYR A 1 324 ? 28.547 26.359 -9.359 1 96.5 324 TYR A O 1
ATOM 2492 N N . ILE A 1 325 ? 26.719 26.922 -8.156 1 96.62 325 ILE A N 1
ATOM 2493 C CA . ILE A 1 325 ? 26.25 25.531 -8.055 1 96.62 325 ILE A CA 1
ATOM 2494 C C . ILE A 1 325 ? 25.891 25.016 -9.438 1 96.62 325 ILE A C 1
ATOM 2496 O O . ILE A 1 325 ? 26.156 23.859 -9.758 1 96.62 325 ILE A O 1
ATOM 2500 N N . GLY A 1 326 ? 25.312 25.859 -10.219 1 96.5 326 GLY A N 1
ATOM 2501 C CA . GLY A 1 326 ? 25.047 25.5 -11.602 1 96.5 326 GLY A CA 1
ATOM 2502 C C . GLY A 1 326 ? 26.297 25.109 -12.367 1 96.5 326 GLY A C 1
ATOM 2503 O O . GLY A 1 326 ? 26.297 24.109 -13.086 1 96.5 326 GLY A O 1
ATOM 2504 N N . ILE A 1 327 ? 27.297 25.891 -12.242 1 95.94 327 ILE A N 1
ATOM 2505 C CA . ILE A 1 327 ? 28.562 25.625 -12.898 1 95.94 327 ILE A CA 1
ATOM 2506 C C . ILE A 1 327 ? 29.125 24.297 -12.398 1 95.94 327 ILE A C 1
ATOM 2508 O O . ILE A 1 327 ? 29.594 23.469 -13.195 1 95.94 327 ILE A O 1
ATOM 2512 N N . LEU A 1 328 ? 29.031 24.109 -11.125 1 96.38 328 LEU A N 1
ATOM 2513 C CA . LEU A 1 328 ? 29.5 22.875 -10.5 1 96.38 328 LEU A CA 1
ATOM 2514 C C . LEU A 1 328 ? 28.812 21.656 -11.125 1 96.38 328 LEU A C 1
ATOM 2516 O O . LEU A 1 328 ? 29.484 20.719 -11.539 1 96.38 328 LEU A O 1
ATOM 2520 N N . PHE A 1 329 ? 27.531 21.656 -11.195 1 96.44 329 PHE A N 1
ATOM 2521 C CA . PHE A 1 329 ? 26.781 20.516 -11.695 1 96.44 329 PHE A CA 1
ATOM 2522 C C . PHE A 1 329 ? 26.969 20.359 -13.203 1 96.44 329 PHE A C 1
ATOM 2524 O O . PHE A 1 329 ? 26.906 19.234 -13.727 1 96.44 329 PHE A O 1
ATOM 2531 N N . ASP A 1 330 ? 27.219 21.484 -13.852 1 95.31 330 ASP A N 1
ATOM 2532 C CA . ASP A 1 330 ? 27.531 21.391 -15.273 1 95.31 330 ASP A CA 1
ATOM 2533 C C . ASP A 1 330 ? 28.844 20.641 -15.5 1 95.31 330 ASP A C 1
ATOM 2535 O O . ASP A 1 330 ? 28.906 19.719 -16.312 1 95.31 330 ASP A O 1
ATOM 2539 N N . TYR A 1 331 ? 29.875 21.047 -14.781 1 96.25 331 TYR A N 1
ATOM 2540 C CA . TYR A 1 331 ? 31.156 20.375 -14.891 1 96.25 331 TYR A CA 1
ATOM 2541 C C . TYR A 1 331 ? 31.047 18.906 -14.508 1 96.25 331 TYR A C 1
ATOM 2543 O O . TYR A 1 331 ? 31.609 18.047 -15.172 1 96.25 331 TYR A O 1
ATOM 2551 N N . TRP A 1 332 ? 30.328 18.609 -13.477 1 95.81 332 TRP A N 1
ATOM 2552 C CA . TRP A 1 332 ? 30.141 17.234 -13.031 1 95.81 332 TRP A CA 1
ATOM 2553 C C . TRP A 1 332 ? 29.422 16.406 -14.102 1 95.81 332 TRP A C 1
ATOM 2555 O O . TRP A 1 332 ? 29.797 15.266 -14.359 1 95.81 332 TRP A O 1
ATOM 2565 N N . GLY A 1 333 ? 28.391 17 -14.656 1 95.31 333 GLY A N 1
ATOM 2566 C CA . GLY A 1 333 ? 27.688 16.344 -15.75 1 95.31 333 GLY A CA 1
ATOM 2567 C C . GLY A 1 333 ? 28.594 15.992 -16.906 1 95.31 333 GLY A C 1
ATOM 2568 O O . GLY A 1 333 ? 28.5 14.891 -17.469 1 95.31 333 GLY A O 1
ATOM 2569 N N . ARG A 1 334 ? 29.438 16.859 -17.25 1 94.06 334 ARG A N 1
ATOM 2570 C CA . ARG A 1 334 ? 30.375 16.641 -18.344 1 94.06 334 ARG A CA 1
ATOM 2571 C C . ARG A 1 334 ? 31.391 15.555 -17.984 1 94.06 334 ARG A C 1
ATOM 2573 O O . ARG A 1 334 ? 31.828 14.805 -18.859 1 94.06 334 ARG A O 1
ATOM 2580 N N . LEU A 1 335 ? 31.781 15.484 -16.812 1 95.06 335 LEU A N 1
ATOM 2581 C CA . LEU A 1 335 ? 32.656 14.406 -16.375 1 95.06 335 LEU A CA 1
ATOM 2582 C C . LEU A 1 335 ? 31.969 13.047 -16.516 1 95.06 335 LEU A C 1
ATOM 2584 O O . LEU A 1 335 ? 32.562 12.102 -17.031 1 95.06 335 LEU A O 1
ATOM 2588 N N . ARG A 1 336 ? 30.766 12.977 -16.078 1 93.5 336 ARG A N 1
ATOM 2589 C CA . ARG A 1 336 ? 30 11.734 -16.078 1 93.5 336 ARG A CA 1
ATOM 2590 C C . ARG A 1 336 ? 29.75 11.258 -17.516 1 93.5 336 ARG A C 1
ATOM 2592 O O . ARG A 1 336 ? 29.719 10.047 -17.766 1 93.5 336 ARG A O 1
ATOM 2599 N N . SER A 1 337 ? 29.609 12.25 -18.344 1 93.5 337 SER A N 1
ATOM 2600 C CA . SER A 1 337 ? 29.344 11.898 -19.734 1 93.5 337 SER A CA 1
ATOM 2601 C C . SER A 1 337 ? 30.641 11.578 -20.469 1 93.5 337 SER A C 1
ATOM 2603 O O . SER A 1 337 ? 30.609 11.078 -21.609 1 93.5 337 SER A O 1
ATOM 2605 N N . GLY A 1 338 ? 31.75 11.898 -19.875 1 92.12 338 GLY A N 1
ATOM 2606 C CA . GLY A 1 338 ? 33.031 11.609 -20.484 1 92.12 338 GLY A CA 1
ATOM 2607 C C . GLY A 1 338 ? 33.594 12.773 -21.266 1 92.12 338 GLY A C 1
ATOM 2608 O O . GLY A 1 338 ? 34.688 12.688 -21.828 1 92.12 338 GLY A O 1
ATOM 2609 N N . GLU A 1 339 ? 32.938 13.875 -21.25 1 93.62 339 GLU A N 1
ATOM 2610 C CA . GLU A 1 339 ? 33.344 15.055 -22 1 93.62 339 GLU A CA 1
ATOM 2611 C C . GLU A 1 339 ? 34.5 15.773 -21.297 1 93.62 339 GLU A C 1
ATOM 2613 O O . GLU A 1 339 ? 35.25 16.516 -21.922 1 93.62 339 GLU A O 1
ATOM 2618 N N . LEU A 1 340 ? 34.562 15.586 -20.047 1 93.06 340 LEU A N 1
ATOM 2619 C CA . LEU A 1 340 ? 35.562 16.234 -19.234 1 93.06 340 LEU A CA 1
ATOM 2620 C C . LEU A 1 340 ? 36.406 15.211 -18.453 1 93.06 340 LEU A C 1
ATOM 2622 O O . LEU A 1 340 ? 35.844 14.234 -17.938 1 93.06 340 LEU A O 1
ATOM 2626 N N . GLN A 1 341 ? 37.688 15.414 -18.484 1 94.56 341 GLN A N 1
ATOM 2627 C CA . GLN A 1 341 ? 38.562 14.516 -17.734 1 94.56 341 GLN A CA 1
ATOM 2628 C C . GLN A 1 341 ? 38.719 14.977 -16.281 1 94.56 341 GLN A C 1
ATOM 2630 O O . GLN A 1 341 ? 38.5 16.156 -15.977 1 94.56 341 GLN A O 1
ATOM 2635 N N . ARG A 1 342 ? 39.094 14.078 -15.391 1 94.12 342 ARG A N 1
ATOM 2636 C CA . ARG A 1 342 ? 39.125 14.336 -13.961 1 94.12 342 ARG A CA 1
ATOM 2637 C C . ARG A 1 342 ? 40.156 15.43 -13.633 1 94.12 342 ARG A C 1
ATOM 2639 O O . ARG A 1 342 ? 39.875 16.281 -12.773 1 94.12 342 ARG A O 1
ATOM 2646 N N . ASP A 1 343 ? 41.219 15.398 -14.32 1 94.06 343 ASP A N 1
ATOM 2647 C CA . ASP A 1 343 ? 42.219 16.406 -14.062 1 94.06 343 ASP A CA 1
ATOM 2648 C C . ASP A 1 343 ? 41.719 17.797 -14.453 1 94.06 343 ASP A C 1
ATOM 2650 O O . ASP A 1 343 ? 42 18.781 -13.75 1 94.06 343 ASP A O 1
ATOM 2654 N N . THR A 1 344 ? 41.031 17.828 -15.492 1 94.75 344 THR A N 1
ATOM 2655 C CA . THR A 1 344 ? 40.469 19.094 -15.945 1 94.75 344 THR A CA 1
ATOM 2656 C C . THR A 1 344 ? 39.406 19.578 -14.977 1 94.75 344 THR A C 1
ATOM 2658 O O . THR A 1 344 ? 39.281 20.781 -14.734 1 94.75 344 THR A O 1
ATOM 2661 N N . LEU A 1 345 ? 38.656 18.625 -14.484 1 95.69 345 LEU A N 1
ATOM 2662 C CA . LEU A 1 345 ? 37.656 18.984 -13.492 1 95.69 345 LEU A CA 1
ATOM 2663 C C . LEU A 1 345 ? 38.312 19.625 -12.273 1 95.69 345 LEU A C 1
ATOM 2665 O O . LEU A 1 345 ? 37.844 20.672 -11.789 1 95.69 345 LEU A O 1
ATOM 2669 N N . ARG A 1 346 ? 39.344 19.078 -11.773 1 95.62 346 ARG A N 1
ATOM 2670 C CA . ARG A 1 346 ? 40.031 19.594 -10.594 1 95.62 346 ARG A CA 1
ATOM 2671 C C . ARG A 1 346 ? 40.562 21 -10.836 1 95.62 346 ARG A C 1
ATOM 2673 O O . ARG A 1 346 ? 40.438 21.859 -9.961 1 95.62 346 ARG A O 1
ATOM 2680 N N . GLU A 1 347 ? 41.031 21.172 -12 1 95.31 347 GLU A N 1
ATOM 2681 C CA . GLU A 1 347 ? 41.531 22.5 -12.352 1 95.31 347 GLU A CA 1
ATOM 2682 C C . GLU A 1 347 ? 40.438 23.531 -12.414 1 95.31 347 GLU A C 1
ATOM 2684 O O . GLU A 1 347 ? 40.562 24.625 -11.859 1 95.31 347 GLU A O 1
ATOM 2689 N N . ARG A 1 348 ? 39.406 23.188 -13.078 1 94.69 348 ARG A N 1
ATOM 2690 C CA . ARG A 1 348 ? 38.312 24.125 -13.258 1 94.69 348 ARG A CA 1
ATOM 2691 C C . ARG A 1 348 ? 37.594 24.375 -11.945 1 94.69 348 ARG A C 1
ATOM 2693 O O . ARG A 1 348 ? 37.156 25.5 -11.68 1 94.69 348 ARG A O 1
ATOM 2700 N N . MET A 1 349 ? 37.562 23.344 -11.156 1 96.5 349 MET A N 1
ATOM 2701 C CA . MET A 1 349 ? 36.812 23.453 -9.906 1 96.5 349 MET A CA 1
ATOM 2702 C C . MET A 1 349 ? 37.594 24.266 -8.875 1 96.5 349 MET A C 1
ATOM 2704 O O . MET A 1 349 ? 37 24.766 -7.91 1 96.5 349 MET A O 1
ATOM 2708 N N . ALA A 1 350 ? 38.844 24.422 -9.07 1 96.06 350 ALA A N 1
ATOM 2709 C CA . ALA A 1 350 ? 39.656 25.188 -8.133 1 96.06 350 ALA A CA 1
ATOM 2710 C C . ALA A 1 350 ? 39.125 26.625 -8.016 1 96.06 350 ALA A C 1
ATOM 2712 O O . ALA A 1 350 ? 39 27.156 -6.914 1 96.06 350 ALA A O 1
ATOM 2713 N N . SER A 1 351 ? 38.844 27.156 -9.18 1 95.31 351 SER A N 1
ATOM 2714 C CA . SER A 1 351 ? 38.344 28.516 -9.188 1 95.31 351 SER A CA 1
ATOM 2715 C C . SER A 1 351 ? 36.938 28.578 -8.562 1 95.31 351 SER A C 1
ATOM 2717 O O . SER A 1 351 ? 36.625 29.516 -7.824 1 95.31 351 SER A O 1
ATOM 2719 N N . VAL A 1 352 ? 36.156 27.641 -8.883 1 96.44 352 VAL A N 1
ATOM 2720 C CA . VAL A 1 352 ? 34.812 27.594 -8.344 1 96.44 352 VAL A CA 1
ATOM 2721 C C . VAL A 1 352 ? 34.844 27.469 -6.828 1 96.44 352 VAL A C 1
ATOM 2723 O O . VAL A 1 352 ? 34.125 28.156 -6.113 1 96.44 352 VAL A O 1
ATOM 2726 N N . ARG A 1 353 ? 35.688 26.641 -6.309 1 96.75 353 ARG A N 1
ATOM 2727 C CA . ARG A 1 353 ? 35.875 26.422 -4.879 1 96.75 353 ARG A CA 1
ATOM 2728 C C . ARG A 1 353 ? 36.25 27.719 -4.164 1 96.75 353 ARG A C 1
ATOM 2730 O O . ARG A 1 353 ? 35.625 28.062 -3.158 1 96.75 353 ARG A O 1
ATOM 2737 N N . THR A 1 354 ? 37.125 28.422 -4.711 1 96.69 354 THR A N 1
ATOM 2738 C CA . THR A 1 354 ? 37.625 29.672 -4.113 1 96.69 354 THR A CA 1
ATOM 2739 C C . THR A 1 354 ? 36.5 30.703 -4.066 1 96.69 354 THR A C 1
ATOM 2741 O O . THR A 1 354 ? 36.281 31.359 -3.043 1 96.69 354 THR A O 1
ATOM 2744 N N . GLN A 1 355 ? 35.781 30.797 -5.145 1 96.56 355 GLN A N 1
ATOM 2745 C CA . GLN A 1 355 ? 34.75 31.797 -5.246 1 96.56 355 GLN A CA 1
ATOM 2746 C C . GLN A 1 355 ? 33.562 31.469 -4.328 1 96.56 355 GLN A C 1
ATOM 2748 O O . GLN A 1 355 ? 33 32.375 -3.689 1 96.56 355 GLN A O 1
ATOM 2753 N N . VAL A 1 356 ? 33.219 30.203 -4.301 1 97.44 356 VAL A N 1
ATOM 2754 C CA . VAL A 1 356 ? 32.094 29.797 -3.455 1 97.44 356 VAL A CA 1
ATOM 2755 C C . VAL A 1 356 ? 32.438 30.047 -1.987 1 97.44 356 VAL A C 1
ATOM 2757 O O . VAL A 1 356 ? 31.641 30.594 -1.24 1 97.44 356 VAL A O 1
ATOM 2760 N N . GLU A 1 357 ? 33.625 29.656 -1.574 1 97.25 357 GLU A N 1
ATOM 2761 C CA . GLU A 1 357 ? 34.031 29.844 -0.184 1 97.25 357 GLU A CA 1
ATOM 2762 C C . GLU A 1 357 ? 34.125 31.312 0.18 1 97.25 357 GLU A C 1
ATOM 2764 O O . GLU A 1 357 ? 33.719 31.719 1.275 1 97.25 357 GLU A O 1
ATOM 2769 N N . ALA A 1 358 ? 34.625 32.094 -0.761 1 97.06 358 ALA A N 1
ATOM 2770 C CA . ALA A 1 358 ? 34.656 33.562 -0.537 1 97.06 358 ALA A CA 1
ATOM 2771 C C . ALA A 1 358 ? 33.281 34.125 -0.384 1 97.06 358 ALA A C 1
ATOM 2773 O O . ALA A 1 358 ? 33.031 35 0.453 1 97.06 358 ALA A O 1
ATOM 2774 N N . LEU A 1 359 ? 32.438 33.656 -1.234 1 96.75 359 LEU A N 1
ATOM 2775 C CA . LEU A 1 359 ? 31.062 34.094 -1.18 1 96.75 359 LEU A CA 1
ATOM 2776 C C . LEU A 1 359 ? 30.438 33.75 0.165 1 96.75 359 LEU A C 1
ATOM 2778 O O . LEU A 1 359 ? 29.734 34.594 0.756 1 96.75 359 LEU A O 1
ATOM 2782 N N . LEU A 1 360 ? 30.672 32.562 0.646 1 97.06 360 LEU A N 1
ATOM 2783 C CA . LEU A 1 360 ? 30.125 32.125 1.93 1 97.06 360 LEU A CA 1
ATOM 2784 C C . LEU A 1 360 ? 30.688 32.969 3.068 1 97.06 360 LEU A C 1
ATOM 2786 O O . LEU A 1 360 ? 29.953 33.344 3.988 1 97.06 360 LEU A O 1
ATOM 2790 N N . GLU A 1 361 ? 31.938 33.312 3.014 1 96.81 361 GLU A N 1
ATOM 2791 C CA . GLU A 1 361 ? 32.562 34.156 4.035 1 96.81 361 GLU A CA 1
ATOM 2792 C C . GLU A 1 361 ? 31.969 35.562 4.035 1 96.81 361 GLU A C 1
ATOM 2794 O O . GLU A 1 361 ? 31.719 36.125 5.098 1 96.81 361 GLU A O 1
ATOM 2799 N N . ARG A 1 362 ? 31.75 36.031 2.869 1 95.69 362 ARG A N 1
ATOM 2800 C CA . ARG A 1 362 ? 31.125 37.344 2.75 1 95.69 362 ARG A CA 1
ATOM 2801 C C . ARG A 1 362 ? 29.719 37.344 3.346 1 95.69 362 ARG A C 1
ATOM 2803 O O . ARG A 1 362 ? 29.312 38.281 4.008 1 95.69 362 ARG A O 1
ATOM 2810 N N . ALA A 1 363 ? 29.062 36.281 3.049 1 95.31 363 ALA A N 1
ATOM 2811 C CA . ALA A 1 363 ? 27.688 36.156 3.562 1 95.31 363 ALA A CA 1
ATOM 2812 C C . ALA A 1 363 ? 27.688 36.125 5.086 1 95.31 363 ALA A C 1
ATOM 2814 O O . ALA A 1 363 ? 26.812 36.688 5.727 1 95.31 363 ALA A O 1
ATOM 2815 N N . VAL A 1 364 ? 28.625 35.438 5.672 1 95.38 364 VAL A N 1
ATOM 2816 C CA . VAL A 1 364 ? 28.719 35.344 7.121 1 95.38 364 VAL A CA 1
ATOM 2817 C C . VAL A 1 364 ? 29.047 36.688 7.711 1 95.38 364 VAL A C 1
ATOM 2819 O O . VAL A 1 364 ? 28.453 37.125 8.711 1 95.38 364 VAL A O 1
ATOM 2822 N N . ALA A 1 365 ? 29.906 37.469 7.066 1 95 365 ALA A N 1
ATOM 2823 C CA . ALA A 1 365 ? 30.328 38.781 7.539 1 95 365 ALA A CA 1
ATOM 2824 C C . ALA A 1 365 ? 29.188 39.781 7.453 1 95 365 ALA A C 1
ATOM 2826 O O . ALA A 1 365 ? 29.109 40.719 8.266 1 95 365 ALA A O 1
ATOM 2827 N N . ALA A 1 366 ? 28.328 39.562 6.562 1 92.62 366 ALA A N 1
ATOM 2828 C CA . ALA A 1 366 ? 27.234 40.5 6.32 1 92.62 366 ALA A CA 1
ATOM 2829 C C . ALA A 1 366 ? 26.141 40.375 7.379 1 92.62 366 ALA A C 1
ATOM 2831 O O . ALA A 1 366 ? 25.281 41.25 7.504 1 92.62 366 ALA A O 1
ATOM 2832 N N . ARG A 1 367 ? 26.172 39.375 8.188 1 90.62 367 ARG A N 1
ATOM 2833 C CA . ARG A 1 367 ? 25.234 39.125 9.289 1 90.62 367 ARG A CA 1
ATOM 2834 C C . ARG A 1 367 ? 23.797 39.25 8.82 1 90.62 367 ARG A C 1
ATOM 2836 O O . ARG A 1 367 ? 23 40 9.43 1 90.62 367 ARG A O 1
ATOM 2843 N N . LEU A 1 368 ? 23.531 38.688 7.727 1 88.5 368 LEU A N 1
ATOM 2844 C CA . LEU A 1 368 ? 22.188 38.688 7.172 1 88.5 368 LEU A CA 1
ATOM 2845 C C . LEU A 1 368 ? 21.281 37.719 7.926 1 88.5 368 LEU A C 1
ATOM 2847 O O . LEU A 1 368 ? 21.672 36.562 8.156 1 88.5 368 LEU A O 1
ATOM 2851 N N . PRO A 1 369 ? 20.172 38.219 8.328 1 84 369 PRO A N 1
ATOM 2852 C CA . PRO A 1 369 ? 19.266 37.344 9.062 1 84 369 PRO A CA 1
ATOM 2853 C C . PRO A 1 369 ? 18.891 36.094 8.281 1 84 369 PRO A C 1
ATOM 2855 O O . PRO A 1 369 ? 18.609 36.156 7.082 1 84 369 PRO A O 1
ATOM 2858 N N . HIS A 1 370 ? 18.953 34.906 8.852 1 80.5 370 HIS A N 1
ATOM 2859 C CA . HIS A 1 370 ? 18.547 33.594 8.367 1 80.5 370 HIS A CA 1
ATOM 2860 C C . HIS A 1 370 ? 19.469 33.125 7.262 1 80.5 370 HIS A C 1
ATOM 2862 O O . HIS A 1 370 ? 19.281 32.031 6.727 1 80.5 370 HIS A O 1
ATOM 2868 N N . VAL A 1 371 ? 20.359 33.906 6.805 1 88.31 371 VAL A N 1
ATOM 2869 C CA . VAL A 1 371 ? 21.25 33.5 5.73 1 88.31 371 VAL A CA 1
ATOM 2870 C C . VAL A 1 371 ? 22.672 33.281 6.281 1 88.31 371 VAL A C 1
ATOM 2872 O O . VAL A 1 371 ? 23.281 32.25 6.055 1 88.31 371 VAL A O 1
ATOM 2875 N N . SER A 1 372 ? 23.125 34.188 7.105 1 91.62 372 SER A N 1
ATOM 2876 C CA . SER A 1 372 ? 24.5 34.156 7.602 1 91.62 372 SER A CA 1
ATOM 2877 C C . SER A 1 372 ? 24.734 32.938 8.469 1 91.62 372 SER A C 1
ATOM 2879 O O . SER A 1 372 ? 25.797 32.312 8.398 1 91.62 372 SER A O 1
ATOM 2881 N N . GLY A 1 373 ? 23.766 32.625 9.32 1 91.31 373 GLY A N 1
ATOM 2882 C CA . GLY A 1 373 ? 23.891 31.406 10.133 1 91.31 373 GLY A CA 1
ATOM 2883 C C . GLY A 1 373 ? 24.047 30.141 9.312 1 91.31 373 GLY A C 1
ATOM 2884 O O . GLY A 1 373 ? 24.891 29.297 9.625 1 91.31 373 GLY A O 1
ATOM 2885 N N . SER A 1 374 ? 23.188 30.031 8.273 1 92.31 374 SER A N 1
ATOM 2886 C CA . SER A 1 374 ? 23.266 28.875 7.387 1 92.31 374 SER A CA 1
ATOM 2887 C C . SER A 1 374 ? 24.594 28.812 6.66 1 92.31 374 SER A C 1
ATOM 2889 O O . SER A 1 374 ? 25.188 27.734 6.512 1 92.31 374 SER A O 1
ATOM 2891 N N . CYS A 1 375 ? 25.047 29.953 6.23 1 95 375 CYS A N 1
ATOM 2892 C CA . CYS A 1 375 ? 26.312 30.016 5.523 1 95 375 CYS A CA 1
ATOM 2893 C C . CYS A 1 375 ? 27.469 29.656 6.453 1 95 375 CYS A C 1
ATOM 2895 O O . CYS A 1 375 ? 28.453 29.031 6.031 1 95 375 CYS A O 1
ATOM 2897 N N . GLU A 1 376 ? 27.391 30.094 7.656 1 95.12 376 GLU A N 1
ATOM 2898 C CA . GLU A 1 376 ? 28.391 29.719 8.648 1 95.12 376 GLU A CA 1
ATOM 2899 C C . GLU A 1 376 ? 28.438 28.219 8.852 1 95.12 376 GLU A C 1
ATOM 2901 O O . GLU A 1 376 ? 29.531 27.625 8.938 1 95.12 376 GLU A O 1
ATOM 2906 N N . ASP A 1 377 ? 27.25 27.641 8.922 1 93.75 377 ASP A N 1
ATOM 2907 C CA . ASP A 1 377 ? 27.141 26.188 9.062 1 93.75 377 ASP A CA 1
ATOM 2908 C C . ASP A 1 377 ? 27.797 25.484 7.875 1 93.75 377 ASP A C 1
ATOM 2910 O O . ASP A 1 377 ? 28.5 24.484 8.055 1 93.75 377 ASP A O 1
ATOM 2914 N N . ILE A 1 378 ? 27.562 25.953 6.684 1 95.69 378 ILE A N 1
ATOM 2915 C CA . ILE A 1 378 ? 28.156 25.375 5.48 1 95.69 378 ILE A CA 1
ATOM 2916 C C . ILE A 1 378 ? 29.672 25.484 5.547 1 95.69 378 ILE A C 1
ATOM 2918 O O . ILE A 1 378 ? 30.375 24.516 5.234 1 95.69 378 ILE A O 1
ATOM 2922 N N . LEU A 1 379 ? 30.156 26.594 6.004 1 95.5 379 LEU A N 1
ATOM 2923 C CA . LEU A 1 379 ? 31.594 26.828 6.074 1 95.5 379 LEU A CA 1
ATOM 2924 C C . LEU A 1 379 ? 32.25 25.906 7.109 1 95.5 379 LEU A C 1
ATOM 2926 O O . LEU A 1 379 ? 33.406 25.531 6.965 1 95.5 379 LEU A O 1
ATOM 2930 N N . GLN A 1 380 ? 31.484 25.594 8.109 1 94.31 380 GLN A N 1
ATOM 2931 C CA . GLN A 1 380 ? 31.984 24.641 9.094 1 94.31 380 GLN A CA 1
ATOM 2932 C C . GLN A 1 380 ? 32.25 23.281 8.469 1 94.31 380 GLN A C 1
ATOM 2934 O O . GLN A 1 380 ? 33.031 22.484 9 1 94.31 380 GLN A O 1
ATOM 2939 N N . HIS A 1 381 ? 31.641 23.016 7.363 1 95.88 381 HIS A N 1
ATOM 2940 C CA . HIS A 1 381 ? 31.828 21.766 6.637 1 95.88 381 HIS A CA 1
ATOM 2941 C C . HIS A 1 381 ? 32.688 21.969 5.395 1 95.88 381 HIS A C 1
ATOM 2943 O O . HIS A 1 381 ? 32.562 21.219 4.418 1 95.88 381 HIS A O 1
ATOM 2949 N N . ARG A 1 382 ? 33.5 22.906 5.414 1 95.19 382 ARG A N 1
ATOM 2950 C CA . ARG A 1 382 ? 34.312 23.328 4.27 1 95.19 382 ARG A CA 1
ATOM 2951 C C . ARG A 1 382 ? 35.094 22.156 3.68 1 95.19 382 ARG A C 1
ATOM 2953 O O . ARG A 1 382 ? 35.062 21.953 2.465 1 95.19 382 ARG A O 1
ATOM 2960 N N . ALA A 1 383 ? 35.688 21.391 4.508 1 94.94 383 ALA A N 1
ATOM 2961 C CA . ALA A 1 383 ? 36.531 20.281 4.066 1 94.94 383 ALA A CA 1
ATOM 2962 C C . ALA A 1 383 ? 35.719 19.188 3.424 1 94.94 383 ALA A C 1
ATOM 2964 O O . ALA A 1 383 ? 36.25 18.359 2.67 1 94.94 383 ALA A O 1
ATOM 2965 N N . ALA A 1 384 ? 34.469 19.156 3.699 1 96.88 384 ALA A N 1
ATOM 2966 C CA . ALA A 1 384 ? 33.594 18.078 3.24 1 96.88 384 ALA A CA 1
ATOM 2967 C C . ALA A 1 384 ? 32.812 18.5 1.988 1 96.88 384 ALA A C 1
ATOM 2969 O O . ALA A 1 384 ? 32.031 17.703 1.44 1 96.88 384 ALA A O 1
ATOM 2970 N N . LEU A 1 385 ? 33.031 19.656 1.463 1 97.19 385 LEU A N 1
ATOM 2971 C CA . LEU A 1 385 ? 32.219 20.172 0.358 1 97.19 385 LEU A CA 1
ATOM 2972 C C . LEU A 1 385 ? 32.75 19.672 -0.979 1 97.19 385 LEU A C 1
ATOM 2974 O O . LEU A 1 385 ? 32 19.562 -1.947 1 97.19 385 LEU A O 1
ATOM 2978 N N . TRP A 1 386 ? 34.062 19.312 -0.981 1 97.31 386 TRP A N 1
ATOM 2979 C CA . TRP A 1 386 ? 34.688 19.188 -2.285 1 97.31 386 TRP A CA 1
ATOM 2980 C C . TRP A 1 386 ? 35.312 17.797 -2.451 1 97.31 386 TRP A C 1
ATOM 2982 O O . TRP A 1 386 ? 36.062 17.562 -3.395 1 97.31 386 TRP A O 1
ATOM 2992 N N . THR A 1 387 ? 35 16.891 -1.586 1 97.25 387 THR A N 1
ATOM 2993 C CA . THR A 1 387 ? 35.594 15.562 -1.617 1 97.25 387 THR A CA 1
ATOM 2994 C C . THR A 1 387 ? 35.344 14.891 -2.963 1 97.25 387 THR A C 1
ATOM 2996 O O . THR A 1 387 ? 36.188 14.156 -3.467 1 97.25 387 THR A O 1
ATOM 2999 N N . PHE A 1 388 ? 34.219 15.141 -3.623 1 97.12 388 PHE A N 1
ATOM 3000 C CA . PHE A 1 388 ? 33.875 14.531 -4.898 1 97.12 388 PHE A CA 1
ATOM 3001 C C . PHE A 1 388 ? 34.812 14.984 -6 1 97.12 388 PHE A C 1
ATOM 3003 O O . PHE A 1 388 ? 34.969 14.297 -7.012 1 97.12 388 PHE A O 1
ATOM 3010 N N . VAL A 1 389 ? 35.406 16.141 -5.816 1 96.25 389 VAL A N 1
ATOM 3011 C CA . VAL A 1 389 ? 36.375 16.672 -6.789 1 96.25 389 VAL A CA 1
ATOM 3012 C C . VAL A 1 389 ? 37.719 15.961 -6.625 1 96.25 389 VAL A C 1
ATOM 3014 O O . VAL A 1 389 ? 38.344 15.586 -7.617 1 96.25 389 VAL A O 1
ATOM 3017 N N . ASP A 1 390 ? 38.062 15.648 -5.418 1 94.25 390 ASP A N 1
ATOM 3018 C CA . ASP A 1 390 ? 39.406 15.188 -5.09 1 94.25 390 ASP A CA 1
ATOM 3019 C C . ASP A 1 390 ? 39.5 13.664 -5.121 1 94.25 390 ASP A C 1
ATOM 3021 O O . ASP A 1 390 ? 40.562 13.102 -5.332 1 94.25 390 ASP A O 1
ATOM 3025 N N . ARG A 1 391 ? 38.438 13.055 -4.883 1 94.38 391 ARG A N 1
ATOM 3026 C CA . ARG A 1 391 ? 38.406 11.594 -4.801 1 94.38 391 ARG A CA 1
ATOM 3027 C C . ARG A 1 391 ? 37.5 11 -5.859 1 94.38 391 ARG A C 1
ATOM 3029 O O . ARG A 1 391 ? 36.344 11.438 -6.012 1 94.38 391 ARG A O 1
ATOM 3036 N N . GLU A 1 392 ? 38.062 10.016 -6.492 1 92.88 392 GLU A N 1
ATOM 3037 C CA . GLU A 1 392 ? 37.281 9.328 -7.523 1 92.88 392 GLU A CA 1
ATOM 3038 C C . GLU A 1 392 ? 36.188 8.438 -6.898 1 92.88 392 GLU A C 1
ATOM 3040 O O . GLU A 1 392 ? 36.406 7.871 -5.824 1 92.88 392 GLU A O 1
ATOM 3045 N N . GLY A 1 393 ? 35.062 8.43 -7.582 1 92.81 393 GLY A N 1
ATOM 3046 C CA . GLY A 1 393 ? 34 7.539 -7.156 1 92.81 393 GLY A CA 1
ATOM 3047 C C . GLY A 1 393 ? 33.031 8.188 -6.18 1 92.81 393 GLY A C 1
ATOM 3048 O O . GLY A 1 393 ? 32.062 7.566 -5.773 1 92.81 393 GLY A O 1
ATOM 3049 N N . VAL A 1 394 ? 33.312 9.406 -5.773 1 96.62 394 VAL A N 1
ATOM 3050 C CA . VAL A 1 394 ? 32.438 10.109 -4.82 1 96.62 394 VAL A CA 1
ATOM 3051 C C . VAL A 1 394 ? 31.484 11.016 -5.57 1 96.62 394 VAL A C 1
ATOM 3053 O O . VAL A 1 394 ? 31.891 11.812 -6.422 1 96.62 394 VAL A O 1
ATOM 3056 N N . GLU A 1 395 ? 30.188 10.898 -5.25 1 96.38 395 GLU A N 1
ATOM 3057 C CA . GLU A 1 395 ? 29.156 11.727 -5.859 1 96.38 395 GLU A CA 1
ATOM 3058 C C . GLU A 1 395 ? 28.953 13.016 -5.074 1 96.38 395 GLU A C 1
ATOM 3060 O O . GLU A 1 395 ? 29.031 13.023 -3.846 1 96.38 395 GLU A O 1
ATOM 3065 N N . PRO A 1 396 ? 28.609 14.031 -5.754 1 97.25 396 PRO A N 1
ATOM 3066 C CA . PRO A 1 396 ? 28.359 15.289 -5.055 1 97.25 396 PRO A CA 1
ATOM 3067 C C . PRO A 1 396 ? 27.031 15.305 -4.316 1 97.25 396 PRO A C 1
ATOM 3069 O O . PRO A 1 396 ? 26.781 16.188 -3.488 1 97.25 396 PRO A O 1
ATOM 3072 N N . THR A 1 397 ? 26.188 14.328 -4.699 1 97.06 397 THR A N 1
ATOM 3073 C CA . THR A 1 397 ? 24.859 14.312 -4.082 1 97.06 397 THR A CA 1
ATOM 3074 C C . THR A 1 397 ? 24.641 13.008 -3.316 1 97.06 397 THR A C 1
ATOM 3076 O O . THR A 1 397 ? 25.344 12.023 -3.545 1 97.06 397 THR A O 1
ATOM 3079 N N . ASN A 1 398 ? 23.719 13.086 -2.369 1 97.06 398 ASN A N 1
ATOM 3080 C CA . ASN A 1 398 ? 23.344 11.93 -1.567 1 97.06 398 ASN A CA 1
ATOM 3081 C C . ASN A 1 398 ? 22.062 11.281 -2.076 1 97.06 398 ASN A C 1
ATOM 3083 O O . ASN A 1 398 ? 21.266 10.781 -1.288 1 97.06 398 ASN A O 1
ATOM 3087 N N . ASN A 1 399 ? 21.797 11.375 -3.404 1 92.88 399 ASN A N 1
ATOM 3088 C CA . ASN A 1 399 ? 20.578 10.859 -4.031 1 92.88 399 ASN A CA 1
ATOM 3089 C C . ASN A 1 399 ? 20.422 9.359 -3.809 1 92.88 399 ASN A C 1
ATOM 3091 O O . ASN A 1 399 ? 19.312 8.852 -3.707 1 92.88 399 ASN A O 1
ATOM 3095 N N . HIS A 1 400 ? 21.547 8.727 -3.754 1 95.12 400 HIS A N 1
ATOM 3096 C CA . HIS A 1 400 ? 21.547 7.281 -3.568 1 95.12 400 HIS A CA 1
ATOM 3097 C C . HIS A 1 400 ? 20.844 6.895 -2.271 1 95.12 400 HIS A C 1
ATOM 3099 O O . HIS A 1 400 ? 19.906 6.086 -2.281 1 95.12 400 HIS A O 1
ATOM 3105 N N . ALA A 1 401 ? 21.266 7.48 -1.17 1 95.94 401 ALA A N 1
ATOM 3106 C CA . ALA A 1 401 ? 20.641 7.184 0.117 1 95.94 401 ALA A CA 1
ATOM 3107 C C . ALA A 1 401 ? 19.172 7.602 0.126 1 95.94 401 ALA A C 1
ATOM 3109 O O . ALA A 1 401 ? 18.328 6.91 0.702 1 95.94 401 ALA A O 1
ATOM 3110 N N . GLU A 1 402 ? 18.891 8.727 -0.491 1 92 402 GLU A N 1
ATOM 3111 C CA . GLU A 1 402 ? 17.516 9.211 -0.553 1 92 402 GLU A CA 1
ATOM 3112 C C . GLU A 1 402 ? 16.625 8.234 -1.308 1 92 402 GLU A C 1
ATOM 3114 O O . GLU A 1 402 ? 15.492 7.977 -0.889 1 92 402 GLU A O 1
ATOM 3119 N N . ARG A 1 403 ? 17.109 7.719 -2.33 1 92.56 403 ARG A N 1
ATOM 3120 C CA . ARG A 1 403 ? 16.359 6.746 -3.119 1 92.56 403 ARG A CA 1
ATOM 3121 C C . ARG A 1 403 ? 16.125 5.469 -2.322 1 92.56 403 ARG A C 1
ATOM 3123 O O . ARG A 1 403 ? 15.031 4.895 -2.381 1 92.56 403 ARG A O 1
ATOM 3130 N N . GLU A 1 404 ? 17.109 5.086 -1.638 1 95.12 404 GLU A N 1
ATOM 3131 C CA . GLU A 1 404 ? 16.984 3.881 -0.821 1 95.12 404 GLU A CA 1
ATOM 3132 C C . GLU A 1 404 ? 15.922 4.066 0.264 1 95.12 404 GLU A C 1
ATOM 3134 O O . GLU A 1 404 ? 15.164 3.139 0.564 1 95.12 404 GLU A O 1
ATOM 3139 N N . LEU A 1 405 ? 15.852 5.227 0.814 1 94.81 405 LEU A N 1
ATOM 3140 C CA . LEU A 1 405 ? 14.961 5.488 1.941 1 94.81 405 LEU A CA 1
ATOM 3141 C C . LEU A 1 405 ? 13.523 5.652 1.472 1 94.81 405 LEU A C 1
ATOM 3143 O O . LEU A 1 405 ? 12.594 5.598 2.279 1 94.81 405 LEU A O 1
ATOM 3147 N N . ARG A 1 406 ? 13.359 5.91 0.245 1 87.75 406 ARG A N 1
ATOM 3148 C CA . ARG A 1 406 ? 12.039 6.234 -0.294 1 87.75 406 ARG A CA 1
ATOM 3149 C C . ARG A 1 406 ? 11.031 5.141 0.038 1 87.75 406 ARG A C 1
ATOM 3151 O O . ARG A 1 406 ? 9.883 5.43 0.393 1 87.75 406 ARG A O 1
ATOM 3158 N N . ALA A 1 407 ? 11.406 3.922 -0.095 1 87.5 407 ALA A N 1
ATOM 3159 C CA . ALA A 1 407 ? 10.492 2.812 0.167 1 87.5 407 ALA A CA 1
ATOM 3160 C C . ALA A 1 407 ? 9.984 2.85 1.604 1 87.5 407 ALA A C 1
ATOM 3162 O O . ALA A 1 407 ? 8.805 2.602 1.858 1 87.5 407 ALA A O 1
ATOM 3163 N N . PHE A 1 408 ? 10.875 3.172 2.555 1 89.94 408 PHE A N 1
ATOM 3164 C CA . PHE A 1 408 ? 10.477 3.232 3.957 1 89.94 408 PHE A CA 1
ATOM 3165 C C . PHE A 1 408 ? 9.578 4.438 4.215 1 89.94 408 PHE A C 1
ATOM 3167 O O . PHE A 1 408 ? 8.656 4.367 5.023 1 89.94 408 PHE A O 1
ATOM 3174 N N . VAL A 1 409 ? 9.906 5.582 3.576 1 87.31 409 VAL A N 1
ATOM 3175 C CA . VAL A 1 409 ? 9.078 6.777 3.738 1 87.31 409 VAL A CA 1
ATOM 3176 C C . VAL A 1 409 ? 7.656 6.492 3.273 1 87.31 409 VAL A C 1
ATOM 3178 O O . VAL A 1 409 ? 6.691 6.848 3.955 1 87.31 409 VAL A O 1
ATOM 3181 N N . LEU A 1 410 ? 7.566 5.801 2.199 1 81.44 410 LEU A N 1
ATOM 3182 C CA . LEU A 1 410 ? 6.254 5.441 1.674 1 81.44 410 LEU A CA 1
ATOM 3183 C C . LEU A 1 410 ? 5.551 4.449 2.596 1 81.44 410 LEU A C 1
ATOM 3185 O O . LEU A 1 410 ? 4.336 4.523 2.785 1 81.44 410 LEU A O 1
ATOM 3189 N N . TRP A 1 411 ? 6.316 3.529 3.076 1 86.31 411 TRP A N 1
ATOM 3190 C CA . TRP A 1 411 ? 5.777 2.553 4.02 1 86.31 411 TRP A CA 1
ATOM 3191 C C . TRP A 1 411 ? 5.172 3.246 5.234 1 86.31 411 TRP A C 1
ATOM 3193 O O . TRP A 1 411 ? 4.051 2.93 5.645 1 86.31 411 TRP A O 1
ATOM 3203 N N . ARG A 1 412 ? 5.871 4.172 5.777 1 83.81 412 ARG A N 1
ATOM 3204 C CA . ARG A 1 412 ? 5.426 4.895 6.965 1 83.81 412 ARG A CA 1
ATOM 3205 C C . ARG A 1 412 ? 4.137 5.66 6.691 1 83.81 412 ARG A C 1
ATOM 3207 O O . ARG A 1 412 ? 3.262 5.742 7.555 1 83.81 412 ARG A O 1
ATOM 3214 N N . LYS A 1 413 ? 4.012 6.176 5.582 1 72.44 413 LYS A N 1
ATOM 3215 C CA . LYS A 1 413 ? 2.811 6.918 5.207 1 72.44 413 LYS A CA 1
ATOM 3216 C C . LYS A 1 413 ? 1.596 5.996 5.133 1 72.44 413 LYS A C 1
ATOM 3218 O O . LYS A 1 413 ? 0.468 6.43 5.387 1 72.44 413 LYS A O 1
ATOM 3223 N N . ARG A 1 414 ? 1.896 4.742 4.879 1 70.12 414 ARG A N 1
ATOM 3224 C CA . ARG A 1 414 ? 0.812 3.785 4.672 1 70.12 414 ARG A CA 1
ATOM 3225 C C . ARG A 1 414 ? 0.404 3.129 5.988 1 70.12 414 ARG A C 1
ATOM 3227 O O . ARG A 1 414 ? -0.773 2.836 6.203 1 70.12 414 ARG A O 1
ATOM 3234 N N . SER A 1 415 ? 1.329 2.74 6.82 1 71.31 415 SER A N 1
ATOM 3235 C CA . SER A 1 415 ? 1.035 1.869 7.953 1 71.31 415 SER A CA 1
ATOM 3236 C C . SER A 1 415 ? 1.444 2.52 9.273 1 71.31 415 SER A C 1
ATOM 3238 O O . SER A 1 415 ? 1.363 1.894 10.328 1 71.31 415 SER A O 1
ATOM 3240 N N . PHE A 1 416 ? 1.822 3.67 9.328 1 68.75 416 PHE A N 1
ATOM 3241 C CA . PHE A 1 416 ? 2.244 4.379 10.523 1 68.75 416 PHE A CA 1
ATOM 3242 C C . PHE A 1 416 ? 3.402 3.658 11.203 1 68.75 416 PHE A C 1
ATOM 3244 O O . PHE A 1 416 ? 3.463 3.588 12.43 1 68.75 416 PHE A O 1
ATOM 3251 N N . GLY A 1 417 ? 4.145 2.881 10.461 1 80.38 417 GLY A N 1
ATOM 3252 C CA . GLY A 1 417 ? 5.34 2.24 10.992 1 80.38 417 GLY A CA 1
ATOM 3253 C C . GLY A 1 417 ? 5.086 0.838 11.508 1 80.38 417 GLY A C 1
ATOM 3254 O O . GLY A 1 417 ? 4.305 0.086 10.93 1 80.38 417 GLY A O 1
ATOM 3255 N N . THR A 1 418 ? 5.926 0.436 12.531 1 89.62 418 THR A N 1
ATOM 3256 C CA . THR A 1 418 ? 5.84 -0.898 13.117 1 89.62 418 THR A CA 1
ATOM 3257 C C . THR A 1 418 ? 5.203 -0.843 14.5 1 89.62 418 THR A C 1
ATOM 3259 O O . THR A 1 418 ? 5.035 0.238 15.07 1 89.62 418 THR A O 1
ATOM 3262 N N . GLN A 1 419 ? 4.809 -2.027 14.977 1 86.81 419 GLN A N 1
ATOM 3263 C CA . GLN A 1 419 ? 4.062 -2.051 16.234 1 86.81 419 GLN A CA 1
ATOM 3264 C C . GLN A 1 419 ? 4.898 -2.664 17.359 1 86.81 419 GLN A C 1
ATOM 3266 O O . GLN A 1 419 ? 4.477 -2.674 18.516 1 86.81 419 GLN A O 1
ATOM 3271 N N . SER A 1 420 ? 6.059 -3.203 17.047 1 91 420 SER A N 1
ATOM 3272 C CA . SER A 1 420 ? 6.895 -3.877 18.031 1 91 420 SER A CA 1
ATOM 3273 C C . SER A 1 420 ? 8.352 -3.92 17.594 1 91 420 SER A C 1
ATOM 3275 O O . SER A 1 420 ? 8.656 -3.682 16.422 1 91 420 SER A O 1
ATOM 3277 N N . PRO A 1 421 ? 9.227 -4.184 18.562 1 92.06 421 PRO A N 1
ATOM 3278 C CA . PRO A 1 421 ? 10.633 -4.359 18.203 1 92.06 421 PRO A CA 1
ATOM 3279 C C . PRO A 1 421 ? 10.836 -5.492 17.203 1 92.06 421 PRO A C 1
ATOM 3281 O O . PRO A 1 421 ? 11.703 -5.395 16.328 1 92.06 421 PRO A O 1
ATOM 3284 N N . ARG A 1 422 ? 10.055 -6.492 17.359 1 93.44 422 ARG A N 1
ATOM 3285 C CA . ARG A 1 422 ? 10.133 -7.59 16.406 1 93.44 422 ARG A CA 1
ATOM 3286 C C . ARG A 1 422 ? 9.766 -7.121 15 1 93.44 422 ARG A C 1
ATOM 3288 O O . ARG A 1 422 ? 10.398 -7.523 14.016 1 93.44 422 ARG A O 1
ATOM 3295 N N . GLY A 1 423 ? 8.789 -6.305 14.953 1 93.31 423 GLY A N 1
ATOM 3296 C CA . GLY A 1 423 ? 8.406 -5.727 13.68 1 93.31 423 GLY A CA 1
ATOM 3297 C C . GLY A 1 423 ? 9.484 -4.844 13.07 1 93.31 423 GLY A C 1
ATOM 3298 O O . GLY A 1 423 ? 9.672 -4.832 11.852 1 93.31 423 GLY A O 1
ATOM 3299 N N . ASN A 1 424 ? 10.172 -4.117 13.945 1 95.25 424 ASN A N 1
ATOM 3300 C CA . ASN A 1 424 ? 11.281 -3.293 13.484 1 95.25 424 ASN A CA 1
ATOM 3301 C C . ASN A 1 424 ? 12.383 -4.137 12.852 1 95.25 424 ASN A C 1
ATOM 3303 O O . ASN A 1 424 ? 12.859 -3.826 11.758 1 95.25 424 ASN A O 1
ATOM 3307 N N . LEU A 1 425 ? 12.68 -5.156 13.578 1 96.19 425 LEU A N 1
ATOM 3308 C CA . LEU A 1 425 ? 13.742 -6.043 13.109 1 96.19 425 LEU A CA 1
ATOM 3309 C C . LEU A 1 425 ? 13.367 -6.68 11.773 1 96.19 425 LEU A C 1
ATOM 3311 O O . LEU A 1 425 ? 14.195 -6.766 10.867 1 96.19 425 LEU A O 1
ATOM 3315 N N . PHE A 1 426 ? 12.172 -7.086 11.656 1 96.75 426 PHE A N 1
ATOM 3316 C CA . PHE A 1 426 ? 11.688 -7.668 10.406 1 96.75 426 PHE A CA 1
ATOM 3317 C C . PHE A 1 426 ? 11.797 -6.664 9.266 1 96.75 426 PHE A C 1
ATOM 3319 O O . PHE A 1 426 ? 12.305 -6.996 8.188 1 96.75 426 PHE A O 1
ATOM 3326 N N . ALA A 1 427 ? 11.367 -5.508 9.523 1 96.31 427 ALA A N 1
ATOM 3327 C CA . ALA A 1 427 ? 11.375 -4.461 8.5 1 96.31 427 ALA A CA 1
ATOM 3328 C C . ALA A 1 427 ? 12.797 -4.152 8.039 1 96.31 427 ALA A C 1
ATOM 3330 O O . ALA A 1 427 ? 13.078 -4.121 6.84 1 96.31 427 ALA A O 1
ATOM 3331 N N . GLU A 1 428 ? 13.734 -4.012 8.969 1 96.62 428 GLU A N 1
ATOM 3332 C CA . GLU A 1 428 ? 15.133 -3.721 8.664 1 96.62 428 GLU A CA 1
ATOM 3333 C C . GLU A 1 428 ? 15.75 -4.836 7.824 1 96.62 428 GLU A C 1
ATOM 3335 O O . GLU A 1 428 ? 16.422 -4.566 6.828 1 96.62 428 GLU A O 1
ATOM 3340 N N . ARG A 1 429 ? 15.484 -5.949 8.266 1 98.12 429 ARG A N 1
ATOM 3341 C CA . ARG A 1 429 ? 16.188 -7.098 7.691 1 98.12 429 ARG A CA 1
ATOM 3342 C C . ARG A 1 429 ? 15.664 -7.41 6.289 1 98.12 429 ARG A C 1
ATOM 3344 O O . ARG A 1 429 ? 16.453 -7.555 5.352 1 98.12 429 ARG A O 1
ATOM 3351 N N . VAL A 1 430 ? 14.383 -7.48 6.176 1 97.88 430 VAL A N 1
ATOM 3352 C CA . VAL A 1 430 ? 13.805 -7.875 4.895 1 97.88 430 VAL A CA 1
ATOM 3353 C C . VAL A 1 430 ? 14.094 -6.805 3.848 1 97.88 430 VAL A C 1
ATOM 3355 O O . VAL A 1 430 ? 14.398 -7.121 2.695 1 97.88 430 VAL A O 1
ATOM 3358 N N . MET A 1 431 ? 14.008 -5.562 4.203 1 97.81 431 MET A N 1
ATOM 3359 C CA . MET A 1 431 ? 14.281 -4.477 3.266 1 97.81 431 MET A CA 1
ATOM 3360 C C . MET A 1 431 ? 15.758 -4.434 2.896 1 97.81 431 MET A C 1
ATOM 3362 O O . MET A 1 431 ? 16.109 -4.109 1.76 1 97.81 431 MET A O 1
ATOM 3366 N N . THR A 1 432 ? 16.656 -4.711 3.891 1 98.44 432 THR A N 1
ATOM 3367 C CA . THR A 1 432 ? 18.078 -4.812 3.598 1 98.44 432 THR A CA 1
ATOM 3368 C C . THR A 1 432 ? 18.328 -5.883 2.545 1 98.44 432 THR A C 1
ATOM 3370 O O . THR A 1 432 ? 19.047 -5.641 1.565 1 98.44 432 THR A O 1
ATOM 3373 N N . VAL A 1 433 ? 17.688 -7.008 2.73 1 98.19 433 VAL A N 1
ATOM 3374 C CA . VAL A 1 433 ? 17.875 -8.117 1.797 1 98.19 433 VAL A CA 1
ATOM 3375 C C . VAL A 1 433 ? 17.312 -7.734 0.43 1 98.19 433 VAL A C 1
ATOM 3377 O O . VAL A 1 433 ? 17.953 -7.961 -0.598 1 98.19 433 VAL A O 1
ATOM 3380 N N . ALA A 1 434 ? 16.156 -7.176 0.39 1 96.94 434 ALA A N 1
ATOM 3381 C CA . ALA A 1 434 ? 15.508 -6.832 -0.869 1 96.94 434 ALA A CA 1
ATOM 3382 C C . ALA A 1 434 ? 16.344 -5.836 -1.666 1 96.94 434 ALA A C 1
ATOM 3384 O O . ALA A 1 434 ? 16.594 -6.035 -2.857 1 96.94 434 ALA A O 1
ATOM 3385 N N . HIS A 1 435 ? 16.781 -4.777 -1.042 1 97.38 435 HIS A N 1
ATOM 3386 C CA . HIS A 1 435 ? 17.547 -3.738 -1.724 1 97.38 435 HIS A CA 1
ATOM 3387 C C . HIS A 1 435 ? 18.906 -4.258 -2.168 1 97.38 435 HIS A C 1
ATOM 3389 O O . HIS A 1 435 ? 19.359 -3.977 -3.283 1 97.38 435 HIS A O 1
ATOM 3395 N N . THR A 1 436 ? 19.562 -5.02 -1.297 1 98.12 436 THR A N 1
ATOM 3396 C CA . THR A 1 436 ? 20.875 -5.555 -1.632 1 98.12 436 THR A CA 1
ATOM 3397 C C . THR A 1 436 ? 20.781 -6.594 -2.744 1 98.12 436 THR A C 1
ATOM 3399 O O . THR A 1 436 ? 21.594 -6.613 -3.664 1 98.12 436 THR A O 1
ATOM 3402 N N . ALA A 1 437 ? 19.734 -7.477 -2.641 1 96.81 437 ALA A N 1
ATOM 3403 C CA . ALA A 1 437 ? 19.516 -8.477 -3.689 1 96.81 437 ALA A CA 1
ATOM 3404 C C . ALA A 1 437 ? 19.328 -7.809 -5.047 1 96.81 437 ALA A C 1
ATOM 3406 O O . ALA A 1 437 ? 19.875 -8.258 -6.055 1 96.81 437 ALA A O 1
ATOM 3407 N N . ARG A 1 438 ? 18.625 -6.805 -5.117 1 93.5 438 ARG A N 1
ATOM 3408 C CA . ARG A 1 438 ? 18.375 -6.09 -6.367 1 93.5 438 ARG A CA 1
ATOM 3409 C C . ARG A 1 438 ? 19.656 -5.477 -6.91 1 93.5 438 ARG A C 1
ATOM 3411 O O . ARG A 1 438 ? 19.922 -5.52 -8.117 1 93.5 438 ARG A O 1
ATOM 3418 N N . LYS A 1 439 ? 20.469 -4.875 -6.008 1 95.25 439 LYS A N 1
ATOM 3419 C CA . LYS A 1 439 ? 21.766 -4.332 -6.418 1 95.25 439 LYS A CA 1
ATOM 3420 C C . LYS A 1 439 ? 22.656 -5.418 -7.016 1 95.25 439 LYS A C 1
ATOM 3422 O O . LYS A 1 439 ? 23.469 -5.145 -7.898 1 95.25 439 LYS A O 1
ATOM 3427 N N . GLN A 1 440 ? 22.469 -6.625 -6.492 1 95.62 440 GLN A N 1
ATOM 3428 C CA . GLN A 1 440 ? 23.266 -7.758 -6.953 1 95.62 440 GLN A CA 1
ATOM 3429 C C . GLN A 1 440 ? 22.562 -8.484 -8.102 1 95.62 440 GLN A C 1
ATOM 3431 O O . GLN A 1 440 ? 22.953 -9.594 -8.469 1 95.62 440 GLN A O 1
ATOM 3436 N N . GLU A 1 441 ? 21.438 -8.023 -8.609 1 92.38 441 GLU A N 1
ATOM 3437 C CA . GLU A 1 441 ? 20.656 -8.547 -9.734 1 92.38 441 GLU A CA 1
ATOM 3438 C C . GLU A 1 441 ? 20.109 -9.945 -9.43 1 92.38 441 GLU A C 1
ATOM 3440 O O . GLU A 1 441 ? 20.156 -10.828 -10.281 1 92.38 441 GLU A O 1
ATOM 3445 N N . LYS A 1 442 ? 19.734 -10.102 -8.227 1 93.31 442 LYS A N 1
ATOM 3446 C CA . LYS A 1 442 ? 19.094 -11.336 -7.805 1 93.31 442 LYS A CA 1
ATOM 3447 C C . LYS A 1 442 ? 17.594 -11.133 -7.609 1 93.31 442 LYS A C 1
ATOM 3449 O O . LYS A 1 442 ? 17.156 -10.047 -7.23 1 93.31 442 LYS A O 1
ATOM 3454 N N . ASN A 1 443 ? 16.875 -12.188 -7.852 1 92.56 443 ASN A N 1
ATOM 3455 C CA . ASN A 1 443 ? 15.453 -12.148 -7.574 1 92.56 443 ASN A CA 1
ATOM 3456 C C . ASN A 1 443 ? 15.172 -12.219 -6.074 1 92.56 443 ASN A C 1
ATOM 3458 O O . ASN A 1 443 ? 15.594 -13.156 -5.402 1 92.56 443 ASN A O 1
ATOM 3462 N N . VAL A 1 444 ? 14.492 -11.289 -5.621 1 95.44 444 VAL A N 1
ATOM 3463 C CA . VAL A 1 444 ? 14.281 -11.133 -4.188 1 95.44 444 VAL A CA 1
ATOM 3464 C C . VAL A 1 444 ? 13.531 -12.344 -3.639 1 95.44 444 VAL A C 1
ATOM 3466 O O . VAL A 1 444 ? 13.906 -12.906 -2.609 1 95.44 444 VAL A O 1
ATOM 3469 N N . LEU A 1 445 ? 12.469 -12.797 -4.297 1 95.44 445 LEU A N 1
ATOM 3470 C CA . LEU A 1 445 ? 11.672 -13.922 -3.812 1 95.44 445 LEU A CA 1
ATOM 3471 C C . LEU A 1 445 ? 12.5 -15.203 -3.773 1 95.44 445 LEU A C 1
ATOM 3473 O O . LEU A 1 445 ? 12.453 -15.945 -2.793 1 95.44 445 LEU A O 1
ATOM 3477 N N . GLU A 1 446 ? 13.25 -15.438 -4.816 1 94.19 446 GLU A N 1
ATOM 3478 C CA . GLU A 1 446 ? 14.094 -16.625 -4.863 1 94.19 446 GLU A CA 1
ATOM 3479 C C . GLU A 1 446 ? 15.117 -16.625 -3.734 1 94.19 446 GLU A C 1
ATOM 3481 O O . GLU A 1 446 ? 15.375 -17.672 -3.115 1 94.19 446 GLU A O 1
ATOM 3486 N N . PHE A 1 447 ? 15.672 -15.523 -3.539 1 97.12 447 PHE A N 1
ATOM 3487 C CA . PHE A 1 447 ? 16.672 -15.43 -2.479 1 97.12 447 PHE A CA 1
ATOM 3488 C C . PHE A 1 447 ? 16.031 -15.641 -1.112 1 97.12 447 PHE A C 1
ATOM 3490 O O . PHE A 1 447 ? 16.562 -16.375 -0.275 1 97.12 447 PHE A O 1
ATOM 3497 N N . LEU A 1 448 ? 14.891 -14.906 -0.831 1 97.62 448 LEU A N 1
ATOM 3498 C CA . LEU A 1 448 ? 14.172 -15.094 0.424 1 97.62 448 LEU A CA 1
ATOM 3499 C C . LEU A 1 448 ? 13.789 -16.562 0.619 1 97.62 448 LEU A C 1
ATOM 3501 O O . LEU A 1 448 ? 13.883 -17.094 1.729 1 97.62 448 LEU A O 1
ATOM 3505 N N . THR A 1 449 ? 13.367 -17.219 -0.438 1 96.56 449 THR A N 1
ATOM 3506 C CA . THR A 1 449 ? 13.008 -18.625 -0.387 1 96.56 449 THR A CA 1
ATOM 3507 C C . THR A 1 449 ? 14.211 -19.484 -0.002 1 96.56 449 THR A C 1
ATOM 3509 O O . THR A 1 449 ? 14.102 -20.391 0.827 1 96.56 449 THR A O 1
ATOM 3512 N N . ALA A 1 450 ? 15.305 -19.172 -0.599 1 96.88 450 ALA A N 1
ATOM 3513 C CA . ALA A 1 450 ? 16.531 -19.891 -0.284 1 96.88 450 ALA A CA 1
ATOM 3514 C C . ALA A 1 450 ? 16.906 -19.734 1.187 1 96.88 450 ALA A C 1
ATOM 3516 O O . ALA A 1 450 ? 17.344 -20.688 1.836 1 96.88 450 ALA A O 1
ATOM 3517 N N . CYS A 1 451 ? 16.812 -18.516 1.674 1 97.75 451 CYS A N 1
ATOM 3518 C CA . CYS A 1 451 ? 17.094 -18.266 3.082 1 97.75 451 CYS A CA 1
ATOM 3519 C C . CYS A 1 451 ? 16.172 -19.094 3.979 1 97.75 451 CYS A C 1
ATOM 3521 O O . CYS A 1 451 ? 16.641 -19.734 4.93 1 97.75 451 CYS A O 1
ATOM 3523 N N . CYS A 1 452 ? 14.875 -19.078 3.686 1 96.69 452 CYS A N 1
ATOM 3524 C CA . CYS A 1 452 ? 13.906 -19.812 4.484 1 96.69 452 CYS A CA 1
ATOM 3525 C C . CYS A 1 452 ? 14.164 -21.312 4.41 1 96.69 452 CYS A C 1
ATOM 3527 O O . CYS A 1 452 ? 14.016 -22.031 5.406 1 96.69 452 CYS A O 1
ATOM 3529 N N . THR A 1 453 ? 14.555 -21.781 3.227 1 95.38 453 THR A N 1
ATOM 3530 C CA . THR A 1 453 ? 14.867 -23.203 3.051 1 95.38 453 THR A CA 1
ATOM 3531 C C . THR A 1 453 ? 16.094 -23.594 3.881 1 95.38 453 THR A C 1
ATOM 3533 O O . THR A 1 453 ? 16.078 -24.609 4.566 1 95.38 453 THR A O 1
ATOM 3536 N N . ALA A 1 454 ? 17.078 -22.781 3.812 1 95.75 454 ALA A N 1
ATOM 3537 C CA . ALA A 1 454 ? 18.297 -23.047 4.574 1 95.75 454 ALA A CA 1
ATOM 3538 C C . ALA A 1 454 ? 18.016 -23.078 6.074 1 95.75 454 ALA A C 1
ATOM 3540 O O . ALA A 1 454 ? 18.516 -23.938 6.797 1 95.75 454 ALA A O 1
ATOM 3541 N N . ALA A 1 455 ? 17.25 -22.125 6.523 1 92.5 455 ALA A N 1
ATOM 3542 C CA . ALA A 1 455 ? 16.906 -22.047 7.945 1 92.5 455 ALA A CA 1
ATOM 3543 C C . ALA A 1 455 ? 16.156 -23.297 8.398 1 92.5 455 ALA A C 1
ATOM 3545 O O . ALA A 1 455 ? 16.328 -23.75 9.531 1 92.5 455 ALA A O 1
ATOM 3546 N N . ARG A 1 456 ? 15.359 -23.828 7.52 1 88.31 456 ARG A N 1
ATOM 3547 C CA . ARG A 1 456 ? 14.539 -25 7.848 1 88.31 456 ARG A CA 1
ATOM 3548 C C . ARG A 1 456 ? 15.367 -26.281 7.789 1 88.31 456 ARG A C 1
ATOM 3550 O O . ARG A 1 456 ? 15.133 -27.203 8.562 1 88.31 456 ARG A O 1
ATOM 3557 N N . THR A 1 457 ? 16.297 -26.375 6.887 1 88.25 457 THR A N 1
ATOM 3558 C CA . THR A 1 457 ? 17.031 -27.625 6.645 1 88.25 457 THR A CA 1
ATOM 3559 C C . THR A 1 457 ? 18.359 -27.609 7.395 1 88.25 457 THR A C 1
ATOM 3561 O O . THR A 1 457 ? 19.031 -28.641 7.477 1 88.25 457 THR A O 1
ATOM 3564 N N . GLY A 1 458 ? 18.781 -26.531 7.84 1 87.06 458 GLY A N 1
ATOM 3565 C CA . GLY A 1 458 ? 20.062 -26.438 8.516 1 87.06 458 GLY A CA 1
ATOM 3566 C C . GLY A 1 458 ? 21.234 -26.281 7.555 1 87.06 458 GLY A C 1
ATOM 3567 O O . GLY A 1 458 ? 22.391 -26.375 7.957 1 87.06 458 GLY A O 1
ATOM 3568 N N . MET A 1 459 ? 20.875 -26.078 6.383 1 90.81 459 MET A N 1
ATOM 3569 C CA . MET A 1 459 ? 21.906 -25.828 5.379 1 90.81 459 MET A CA 1
ATOM 3570 C C . MET A 1 459 ? 22.5 -24.422 5.531 1 90.81 459 MET A C 1
ATOM 3572 O O . MET A 1 459 ? 21.906 -23.578 6.195 1 90.81 459 MET A O 1
ATOM 3576 N N . PRO A 1 460 ? 23.641 -24.312 4.926 1 92.81 460 PRO A N 1
ATOM 3577 C CA . PRO A 1 460 ? 24.234 -22.984 5.004 1 92.81 460 PRO A CA 1
ATOM 3578 C C . PRO A 1 460 ? 23.359 -21.906 4.336 1 92.81 460 PRO A C 1
ATOM 3580 O O . PRO A 1 460 ? 22.75 -22.172 3.299 1 92.81 460 PRO A O 1
ATOM 3583 N N . ALA A 1 461 ? 23.391 -20.828 4.945 1 94 461 ALA A N 1
ATOM 3584 C CA . ALA A 1 461 ? 22.594 -19.719 4.434 1 94 461 ALA A CA 1
ATOM 3585 C C . ALA A 1 461 ? 23.125 -19.234 3.084 1 94 461 ALA A C 1
ATOM 3587 O O . ALA A 1 461 ? 24.344 -19.25 2.85 1 94 461 ALA A O 1
ATOM 3588 N N . PRO A 1 462 ? 22.297 -18.844 2.158 1 95.88 462 PRO A N 1
ATOM 3589 C CA . PRO A 1 462 ? 22.766 -18.281 0.882 1 95.88 462 PRO A CA 1
ATOM 3590 C C . PRO A 1 462 ? 23.422 -16.922 1.038 1 95.88 462 PRO A C 1
ATOM 3592 O O . PRO A 1 462 ? 23.172 -16.219 2.014 1 95.88 462 PRO A O 1
ATOM 3595 N N . SER A 1 463 ? 24.25 -16.688 0.112 1 96 463 SER A N 1
ATOM 3596 C CA . SER A 1 463 ? 24.938 -15.406 0.117 1 96 463 SER A CA 1
ATOM 3597 C C . SER A 1 463 ? 24.328 -14.43 -0.88 1 96 463 SER A C 1
ATOM 3599 O O . SER A 1 463 ? 23.906 -14.836 -1.967 1 96 463 SER A O 1
ATOM 3601 N N . LEU A 1 464 ? 24.266 -13.188 -0.517 1 95.12 464 LEU A N 1
ATOM 3602 C CA . LEU A 1 464 ? 23.781 -12.141 -1.411 1 95.12 464 LEU A CA 1
ATOM 3603 C C . LEU A 1 464 ? 24.812 -11.812 -2.477 1 95.12 464 LEU A C 1
ATOM 3605 O O . LEU A 1 464 ? 24.484 -11.234 -3.514 1 95.12 464 LEU A O 1
ATOM 3609 N N . PHE A 1 465 ? 26.047 -12.164 -2.211 1 94 465 PHE A N 1
ATOM 3610 C CA . PHE A 1 465 ? 27.141 -11.734 -3.068 1 94 465 PHE A CA 1
ATOM 3611 C C . PHE A 1 465 ? 27.781 -12.93 -3.77 1 94 465 PHE A C 1
ATOM 3613 O O . PHE A 1 465 ? 27.719 -14.055 -3.27 1 94 465 PHE A O 1
ATOM 3620 N N . ALA A 1 466 ? 28.188 -12.703 -5.031 1 81.56 466 ALA A N 1
ATOM 3621 C CA . ALA A 1 466 ? 28.891 -13.734 -5.785 1 81.56 466 ALA A CA 1
ATOM 3622 C C . ALA A 1 466 ? 30.156 -14.172 -5.059 1 81.56 466 ALA A C 1
ATOM 3624 O O . ALA A 1 466 ? 30.766 -13.375 -4.34 1 81.56 466 ALA A O 1
ATOM 3625 N N . ALA A 1 467 ? 30.312 -15.516 -4.988 1 66.69 467 ALA A N 1
ATOM 3626 C CA . ALA A 1 467 ? 31.562 -16 -4.406 1 66.69 467 ALA A CA 1
ATOM 3627 C C . ALA A 1 467 ? 32.781 -15.273 -5.012 1 66.69 467 ALA A C 1
ATOM 3629 O O . ALA A 1 467 ? 32.781 -14.953 -6.203 1 66.69 467 ALA A O 1
ATOM 3630 N N . PRO A 1 468 ? 33.688 -14.789 -4.102 1 53.47 468 PRO A N 1
ATOM 3631 C CA . PRO A 1 468 ? 34.906 -14.164 -4.637 1 53.47 468 PRO A CA 1
ATOM 3632 C C . PRO A 1 468 ? 35.625 -15.023 -5.68 1 53.47 468 PRO A C 1
ATOM 3634 O O . PRO A 1 468 ? 35.5 -16.25 -5.652 1 53.47 468 PRO A O 1
ATOM 3637 N N . MET B 1 1 ? -25.922 90.312 29.906 1 29.12 1 MET B N 1
ATOM 3638 C CA . MET B 1 1 ? -24.625 89.75 29.484 1 29.12 1 MET B CA 1
ATOM 3639 C C . MET B 1 1 ? -24.562 88.25 29.719 1 29.12 1 MET B C 1
ATOM 3641 O O . MET B 1 1 ? -24.641 87.812 30.859 1 29.12 1 MET B O 1
ATOM 3645 N N . GLY B 1 2 ? -25.156 87.438 28.797 1 34.84 2 GLY B N 1
ATOM 3646 C CA . GLY B 1 2 ? -25.438 86 28.734 1 34.84 2 GLY B CA 1
ATOM 3647 C C . GLY B 1 2 ? -24.188 85.125 28.656 1 34.84 2 GLY B C 1
ATOM 3648 O O . GLY B 1 2 ? -23.375 85.312 27.75 1 34.84 2 GLY B O 1
ATOM 3649 N N . HIS B 1 3 ? -23.594 84.75 29.797 1 39.31 3 HIS B N 1
ATOM 3650 C CA . HIS B 1 3 ? -22.391 83.938 29.953 1 39.31 3 HIS B CA 1
ATOM 3651 C C . HIS B 1 3 ? -22.547 82.625 29.219 1 39.31 3 HIS B C 1
ATOM 3653 O O . HIS B 1 3 ? -23.469 81.812 29.5 1 39.31 3 HIS B O 1
ATOM 3659 N N . GLY B 1 4 ? -22.25 82.5 27.906 1 36 4 GLY B N 1
ATOM 3660 C CA . GLY B 1 4 ? -22.234 81.312 27.047 1 36 4 GLY B CA 1
ATOM 3661 C C . GLY B 1 4 ? -21.328 80.25 27.531 1 36 4 GLY B C 1
ATOM 3662 O O . GLY B 1 4 ? -20.125 80.438 27.75 1 36 4 GLY B O 1
ATOM 3663 N N . THR B 1 5 ? -21.812 79.25 28.344 1 42.09 5 THR B N 1
ATOM 3664 C CA . THR B 1 5 ? -21.141 78 28.828 1 42.09 5 THR B CA 1
ATOM 3665 C C . THR B 1 5 ? -20.641 77.188 27.672 1 42.09 5 THR B C 1
ATOM 3667 O O . THR B 1 5 ? -21.438 76.688 26.859 1 42.09 5 THR B O 1
ATOM 3670 N N . HIS B 1 6 ? -19.484 77.5 27.062 1 42.59 6 HIS B N 1
ATOM 3671 C CA . HIS B 1 6 ? -18.859 76.688 26.016 1 42.59 6 HIS B CA 1
ATOM 3672 C C . HIS B 1 6 ? -18.625 75.25 26.5 1 42.59 6 HIS B C 1
ATOM 3674 O O . HIS B 1 6 ? -18.094 75.062 27.594 1 42.59 6 HIS B O 1
ATOM 3680 N N . PRO B 1 7 ? -19.359 74.25 26.016 1 43.97 7 PRO B N 1
ATOM 3681 C CA . PRO B 1 7 ? -19.172 72.875 26.375 1 43.97 7 PRO B CA 1
ATOM 3682 C C . PRO B 1 7 ? -17.75 72.375 26.125 1 43.97 7 PRO B C 1
ATOM 3684 O O . PRO B 1 7 ? -17.172 72.625 25.078 1 43.97 7 PRO B O 1
ATOM 3687 N N . VAL B 1 8 ? -16.875 72.312 27.141 1 47.5 8 VAL B N 1
ATOM 3688 C CA . VAL B 1 8 ? -15.539 71.688 27.141 1 47.5 8 VAL B CA 1
ATOM 3689 C C . VAL B 1 8 ? -15.594 70.312 26.484 1 47.5 8 VAL B C 1
ATOM 3691 O O . VAL B 1 8 ? -16.25 69.438 26.984 1 47.5 8 VAL B O 1
ATOM 3694 N N . VAL B 1 9 ? -15.547 70.25 25.156 1 46.53 9 VAL B N 1
ATOM 3695 C CA . VAL B 1 9 ? -15.305 69 24.453 1 46.53 9 VAL B CA 1
ATOM 3696 C C . VAL B 1 9 ? -14.117 68.312 25.078 1 46.53 9 VAL B C 1
ATOM 3698 O O . VAL B 1 9 ? -13.016 68.812 25.156 1 46.53 9 VAL B O 1
ATOM 3701 N N . ALA B 1 10 ? -14.383 67.438 26.016 1 51.53 10 ALA B N 1
ATOM 3702 C CA . ALA B 1 10 ? -13.406 66.5 26.594 1 51.53 10 ALA B CA 1
ATOM 3703 C C . ALA B 1 10 ? -12.492 65.938 25.531 1 51.53 10 ALA B C 1
ATOM 3705 O O . ALA B 1 10 ? -12.961 65.25 24.594 1 51.53 10 ALA B O 1
ATOM 3706 N N . GLU B 1 11 ? -11.445 66.625 25.125 1 49.75 11 GLU B N 1
ATOM 3707 C CA . GLU B 1 11 ? -10.375 66.125 24.25 1 49.75 11 GLU B CA 1
ATOM 3708 C C . GLU B 1 11 ? -9.969 64.688 24.625 1 49.75 11 GLU B C 1
ATOM 3710 O O . GLU B 1 11 ? -9.547 64.438 25.75 1 49.75 11 GLU B O 1
ATOM 3715 N N . VAL B 1 12 ? -10.648 63.75 24.109 1 61.66 12 VAL B N 1
ATOM 3716 C CA . VAL B 1 12 ? -10.234 62.375 24.25 1 61.66 12 VAL B CA 1
ATOM 3717 C C . VAL B 1 12 ? -8.719 62.25 24.078 1 61.66 12 VAL B C 1
ATOM 3719 O O . VAL B 1 12 ? -8.172 62.719 23.062 1 61.66 12 VAL B O 1
ATOM 3722 N N . ASP B 1 13 ? -7.996 62.219 25.109 1 69.81 13 ASP B N 1
ATOM 3723 C CA . ASP B 1 13 ? -6.543 62.094 25.188 1 69.81 13 ASP B CA 1
ATOM 3724 C C . ASP B 1 13 ? -6.012 61.094 24.172 1 69.81 13 ASP B C 1
ATOM 3726 O O . ASP B 1 13 ? -6.492 59.969 24.094 1 69.81 13 ASP B O 1
ATOM 3730 N N . PRO B 1 14 ? -5.371 61.625 23.031 1 76.94 14 PRO B N 1
ATOM 3731 C CA . PRO B 1 14 ? -4.816 60.812 21.953 1 76.94 14 PRO B CA 1
ATOM 3732 C C . PRO B 1 14 ? -4.117 59.562 22.469 1 76.94 14 PRO B C 1
ATOM 3734 O O . PRO B 1 14 ? -4.121 58.531 21.797 1 76.94 14 PRO B O 1
ATOM 3737 N N . LYS B 1 15 ? 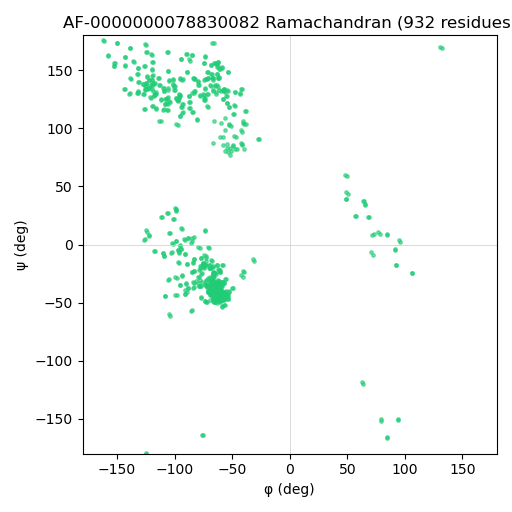-3.705 59.562 23.594 1 77.44 15 LYS B N 1
ATOM 3738 C CA . LYS B 1 15 ? -3.041 58.406 24.172 1 77.44 15 LYS B CA 1
ATOM 3739 C C . LYS B 1 15 ? -4.051 57.312 24.547 1 77.44 15 LYS B C 1
ATOM 3741 O O . LYS B 1 15 ? -3.785 56.125 24.391 1 77.44 15 LYS B O 1
ATOM 3746 N N . ASP B 1 16 ? -5.164 57.781 24.906 1 76.62 16 ASP B N 1
ATOM 3747 C CA . ASP B 1 16 ? -6.215 56.812 25.234 1 76.62 16 ASP B CA 1
ATOM 3748 C C . ASP B 1 16 ? -6.754 56.125 23.984 1 76.62 16 ASP B C 1
ATOM 3750 O O . ASP B 1 16 ? -7.051 54.938 24 1 76.62 16 ASP B O 1
ATOM 3754 N N . ALA B 1 17 ? -6.828 56.906 22.969 1 76.69 17 ALA B N 1
ATOM 3755 C CA . ALA B 1 17 ? -7.266 56.344 21.703 1 76.69 17 ALA B CA 1
ATOM 3756 C C . ALA B 1 17 ? -6.246 55.344 21.172 1 76.69 17 ALA B C 1
ATOM 3758 O O . ALA B 1 17 ? -6.617 54.281 20.656 1 76.69 17 ALA B O 1
ATOM 3759 N N . ARG B 1 18 ? -5.059 55.656 21.391 1 79.5 18 ARG B N 1
ATOM 3760 C CA . ARG B 1 18 ? -3.998 54.75 20.938 1 79.5 18 ARG B CA 1
ATOM 3761 C C . ARG B 1 18 ? -3.945 53.5 21.766 1 79.5 18 ARG B C 1
ATOM 3763 O O . ARG B 1 18 ? -3.738 52.406 21.25 1 79.5 18 ARG B O 1
ATOM 3770 N N . ILE B 1 19 ? -4.195 53.562 22.938 1 77.81 19 ILE B N 1
ATOM 3771 C CA . ILE B 1 19 ? -4.242 52.406 23.828 1 77.81 19 ILE B CA 1
ATOM 3772 C C . ILE B 1 19 ? -5.422 51.531 23.469 1 77.81 19 ILE B C 1
ATOM 3774 O O . ILE B 1 19 ? -5.285 50.312 23.406 1 77.81 19 ILE B O 1
ATOM 3778 N N . ALA B 1 20 ? -6.457 52.188 23.172 1 76.5 20 ALA B N 1
ATOM 3779 C CA . ALA B 1 20 ? -7.641 51.406 22.797 1 76.5 20 ALA B CA 1
ATOM 3780 C C . ALA B 1 20 ? -7.41 50.656 21.484 1 76.5 20 ALA B C 1
ATOM 3782 O O . ALA B 1 20 ? -7.812 49.5 21.344 1 76.5 20 ALA B O 1
ATOM 3783 N N . GLU B 1 21 ? -6.789 51.281 20.641 1 76.31 21 GLU B N 1
ATOM 3784 C CA . GLU B 1 21 ? -6.48 50.656 19.359 1 76.31 21 GLU B CA 1
ATOM 3785 C C . GLU B 1 21 ? -5.508 49.5 19.531 1 76.31 21 GLU B C 1
ATOM 3787 O O . GLU B 1 21 ? -5.688 48.438 18.938 1 76.31 21 GLU B O 1
ATOM 3792 N N . LEU B 1 22 ? -4.594 49.656 20.344 1 77.12 22 LEU B N 1
ATOM 3793 C CA . LEU B 1 22 ? -3.598 48.625 20.562 1 77.12 22 LEU B CA 1
ATOM 3794 C C . LEU B 1 22 ? -4.199 47.469 21.344 1 77.12 22 LEU B C 1
ATOM 3796 O O . LEU B 1 22 ? -3.883 46.281 21.078 1 77.12 22 LEU B O 1
ATOM 3800 N N . GLU B 1 23 ? -5.031 47.812 22.172 1 75.25 23 GLU B N 1
ATOM 3801 C CA . GLU B 1 23 ? -5.723 46.75 22.891 1 75.25 23 GLU B CA 1
ATOM 3802 C C . GLU B 1 23 ? -6.613 45.938 21.969 1 75.25 23 GLU B C 1
ATOM 3804 O O . GLU B 1 23 ? -6.688 44.688 22.094 1 75.25 23 GLU B O 1
ATOM 3809 N N . ARG B 1 24 ? -7.16 46.562 21.078 1 74.81 24 ARG B N 1
ATOM 3810 C CA . ARG B 1 24 ? -7.949 45.844 20.078 1 74.81 24 ARG B CA 1
ATOM 3811 C C . ARG B 1 24 ? -7.066 44.969 19.203 1 74.81 24 ARG B C 1
ATOM 3813 O O . ARG B 1 24 ? -7.434 43.844 18.891 1 74.81 24 ARG B O 1
ATOM 3820 N N . GLN B 1 25 ? -6.008 45.5 18.906 1 75.25 25 GLN B N 1
ATOM 3821 C CA . GLN B 1 25 ? -5.082 44.75 18.078 1 75.25 25 GLN B CA 1
ATOM 3822 C C . GLN B 1 25 ? -4.551 43.531 18.844 1 75.25 25 GLN B C 1
ATOM 3824 O O . GLN B 1 25 ? -4.441 42.438 18.266 1 75.25 25 GLN B O 1
ATOM 3829 N N . VAL B 1 26 ? -4.312 43.719 20.016 1 73.12 26 VAL B N 1
ATOM 3830 C CA . VAL B 1 26 ? -3.834 42.594 20.844 1 73.12 26 VAL B CA 1
ATOM 3831 C C . VAL B 1 26 ? -4.926 41.562 20.984 1 73.12 26 VAL B C 1
ATOM 3833 O O . VAL B 1 26 ? -4.656 40.344 20.906 1 73.12 26 VAL B O 1
ATOM 3836 N N . GLU B 1 27 ? -6.02 42.062 21.172 1 70.56 27 GLU B N 1
ATOM 3837 C CA . GLU B 1 27 ? -7.145 41.125 21.281 1 70.56 27 GLU B CA 1
ATOM 3838 C C . GLU B 1 27 ? -7.344 40.344 19.969 1 70.56 27 GLU B C 1
ATOM 3840 O O . GLU B 1 27 ? -7.574 39.156 20 1 70.56 27 GLU B O 1
ATOM 3845 N N . GLU B 1 28 ? -7.238 41 18.969 1 69.69 28 GLU B N 1
ATOM 3846 C CA . GLU B 1 28 ? -7.41 40.375 17.656 1 69.69 28 GLU B CA 1
ATOM 3847 C C . GLU B 1 28 ? -6.281 39.375 17.375 1 69.69 28 GLU B C 1
ATOM 3849 O O . GLU B 1 28 ? -6.523 38.281 16.906 1 69.69 28 GLU B O 1
ATOM 3854 N N . LEU B 1 29 ? -5.176 39.812 17.688 1 72.62 29 LEU B N 1
ATOM 3855 C CA . LEU B 1 29 ? -4.02 38.969 17.422 1 72.62 29 LEU B CA 1
ATOM 3856 C C . LEU B 1 29 ? -4.012 37.75 18.375 1 72.62 29 LEU B C 1
ATOM 3858 O O . LEU B 1 29 ? -3.654 36.656 17.969 1 72.62 29 LEU B O 1
ATOM 3862 N N . THR B 1 30 ? -4.434 37.969 19.547 1 65.94 30 THR B N 1
ATOM 3863 C CA . THR B 1 30 ? -4.559 36.875 20.484 1 65.94 30 THR B CA 1
ATOM 3864 C C . THR B 1 30 ? -5.609 35.875 20.031 1 65.94 30 THR B C 1
ATOM 3866 O O . THR B 1 30 ? -5.406 34.656 20.109 1 65.94 30 THR B O 1
ATOM 3869 N N . ARG B 1 31 ? -6.617 36.438 19.641 1 64.62 31 ARG B N 1
ATOM 3870 C CA . ARG B 1 31 ? -7.66 35.594 19.078 1 64.62 31 ARG B CA 1
ATOM 3871 C C . ARG B 1 31 ? -7.137 34.781 17.875 1 64.62 31 ARG B C 1
ATOM 3873 O O . ARG B 1 31 ? -7.414 33.594 17.75 1 64.62 31 ARG B O 1
ATOM 3880 N N . LEU B 1 32 ? -6.445 35.469 17.109 1 64.62 32 LEU B N 1
ATOM 3881 C CA . LEU B 1 32 ? -5.883 34.812 15.938 1 64.62 32 LEU B CA 1
ATOM 3882 C C . LEU B 1 32 ? -4.891 33.719 16.328 1 64.62 32 LEU B C 1
ATOM 3884 O O . LEU B 1 32 ? -4.871 32.656 15.734 1 64.62 32 LEU B O 1
ATOM 3888 N N . VAL B 1 33 ? -4.184 33.969 17.281 1 63.62 33 VAL B N 1
ATOM 3889 C CA . VAL B 1 33 ? -3.229 33 17.781 1 63.62 33 VAL B CA 1
ATOM 3890 C C . VAL B 1 33 ? -3.979 31.797 18.359 1 63.62 33 VAL B C 1
ATOM 3892 O O . VAL B 1 33 ? -3.604 30.641 18.109 1 63.62 33 VAL B O 1
ATOM 3895 N N . GLN B 1 34 ? -4.914 32.156 19.125 1 60.75 34 GLN B N 1
ATOM 3896 C CA . GLN B 1 34 ? -5.723 31.094 19.703 1 60.75 34 GLN B CA 1
ATOM 3897 C C . GLN B 1 34 ? -6.391 30.25 18.625 1 60.75 34 GLN B C 1
ATOM 3899 O O . GLN B 1 34 ? -6.441 29.016 18.719 1 60.75 34 GLN B O 1
ATOM 3904 N N . GLU B 1 35 ? -6.855 30.875 17.75 1 59.91 35 GLU B N 1
ATOM 3905 C CA . GLU B 1 35 ? -7.457 30.188 16.625 1 59.91 35 GLU B CA 1
ATOM 3906 C C . GLU B 1 35 ? -6.441 29.297 15.914 1 59.91 35 GLU B C 1
ATOM 3908 O O . GLU B 1 35 ? -6.742 28.156 15.562 1 59.91 35 GLU B O 1
ATOM 3913 N N . LEU B 1 36 ? -5.422 29.859 15.797 1 61.66 36 LEU B N 1
ATOM 3914 C CA . LEU B 1 36 ? -4.363 29.125 15.117 1 61.66 36 LEU B CA 1
ATOM 3915 C C . LEU B 1 36 ? -3.875 27.953 15.969 1 61.66 36 LEU B C 1
ATOM 3917 O O . LEU B 1 36 ? -3.596 26.875 15.445 1 61.66 36 LEU B O 1
ATOM 3921 N N . ARG B 1 37 ? -3.93 28.172 17.25 1 55.34 37 ARG B N 1
ATOM 3922 C CA . ARG B 1 37 ? -3.572 27.109 18.172 1 55.34 37 ARG B CA 1
ATOM 3923 C C . ARG B 1 37 ? -4.641 26.016 18.203 1 55.34 37 ARG B C 1
ATOM 3925 O O . ARG B 1 37 ? -4.324 24.828 18.266 1 55.34 37 ARG B O 1
ATOM 3932 N N . GLU B 1 38 ? -5.805 26.453 18.359 1 57.91 38 GLU B N 1
ATOM 3933 C CA . GLU B 1 38 ? -6.914 25.5 18.312 1 57.91 38 GLU B CA 1
ATOM 3934 C C . GLU B 1 38 ? -6.875 24.672 17.031 1 57.91 38 GLU B C 1
ATOM 3936 O O . GLU B 1 38 ? -7.145 23.469 17.062 1 57.91 38 GLU B O 1
ATOM 3941 N N . GLN B 1 39 ? -6.699 25.391 16.172 1 55.44 39 GLN B N 1
ATOM 3942 C CA . GLN B 1 39 ? -6.547 24.703 14.906 1 55.44 39 GLN B CA 1
ATOM 3943 C C . GLN B 1 39 ? -5.43 23.656 14.977 1 55.44 39 GLN B C 1
ATOM 3945 O O . GLN B 1 39 ? -5.551 22.562 14.422 1 55.44 39 GLN B O 1
ATOM 3950 N N . LEU B 1 40 ? -4.633 24.031 15.758 1 55.47 40 LEU B N 1
ATOM 3951 C CA . LEU B 1 40 ? -3.48 23.156 15.914 1 55.47 40 LEU B CA 1
ATOM 3952 C C . LEU B 1 40 ? -3.824 21.969 16.812 1 55.47 40 LEU B C 1
ATOM 3954 O O . LEU B 1 40 ? -3.246 20.891 16.656 1 55.47 40 LEU B O 1
ATOM 3958 N N . ARG B 1 41 ? -4.773 22.125 17.75 1 51.06 41 ARG B N 1
ATOM 3959 C CA . ARG B 1 41 ? -5.121 21.094 18.703 1 51.06 41 ARG B CA 1
ATOM 3960 C C . ARG B 1 41 ? -6.215 20.172 18.156 1 51.06 41 ARG B C 1
ATOM 3962 O O . ARG B 1 41 ? -6.543 19.156 18.766 1 51.06 41 ARG B O 1
ATOM 3969 N N . ARG B 1 42 ? -6.824 20.484 17.297 1 53.97 42 ARG B N 1
ATOM 3970 C CA . ARG B 1 42 ? -7.891 19.672 16.703 1 53.97 42 ARG B CA 1
ATOM 3971 C C . ARG B 1 42 ? -7.387 18.281 16.344 1 53.97 42 ARG B C 1
ATOM 3973 O O . ARG B 1 42 ? -6.324 18.141 15.742 1 53.97 42 ARG B O 1
ATOM 3980 N N . ASP B 1 43 ? -8.133 17.25 17.125 1 50.59 43 ASP B N 1
ATOM 3981 C CA . ASP B 1 43 ? -7.801 15.859 16.844 1 50.59 43 ASP B CA 1
ATOM 3982 C C . ASP B 1 43 ? -9.047 15.07 16.453 1 50.59 43 ASP B C 1
ATOM 3984 O O . ASP B 1 43 ? -10.141 15.633 16.359 1 50.59 43 ASP B O 1
ATOM 3988 N N . SER B 1 44 ? -8.938 13.961 15.93 1 46.56 44 SER B N 1
ATOM 3989 C CA . SER B 1 44 ? -10.047 13.141 15.445 1 46.56 44 SER B CA 1
ATOM 3990 C C . SER B 1 44 ? -11.031 12.836 16.562 1 46.56 44 SER B C 1
ATOM 3992 O O . SER B 1 44 ? -12.18 12.461 16.297 1 46.56 44 SER B O 1
ATOM 3994 N N . GLY B 1 45 ? -10.695 12.984 17.859 1 44.91 45 GLY B N 1
ATOM 3995 C CA . GLY B 1 45 ? -11.562 12.672 18.984 1 44.91 45 GLY B CA 1
ATOM 3996 C C . GLY B 1 45 ? -12.523 13.797 19.312 1 44.91 45 GLY B C 1
ATOM 3997 O O . GLY B 1 45 ? -13.531 13.586 19.984 1 44.91 45 GLY B O 1
ATOM 3998 N N . ASN B 1 46 ? -12.227 15.023 18.938 1 46.28 46 ASN B N 1
ATOM 3999 C CA . ASN B 1 46 ? -13.039 16.156 19.359 1 46.28 46 ASN B CA 1
ATOM 4000 C C . ASN B 1 46 ? -13.492 17 18.172 1 46.28 46 ASN B C 1
ATOM 4002 O O . ASN B 1 46 ? -13.898 18.156 18.328 1 46.28 46 ASN B O 1
ATOM 4006 N N . SER B 1 47 ? -13.086 16.422 16.953 1 47.34 47 SER B N 1
ATOM 4007 C CA . SER B 1 47 ? -13.508 17.125 15.758 1 47.34 47 SER B CA 1
ATOM 4008 C C . SER B 1 47 ? -13.977 16.156 14.672 1 47.34 47 SER B C 1
ATOM 4010 O O . SER B 1 47 ? -13.977 14.938 14.883 1 47.34 47 SER B O 1
ATOM 4012 N N . ASN B 1 48 ? -14.586 16.734 13.633 1 42.06 48 ASN B N 1
ATOM 4013 C CA . ASN B 1 48 ? -15.055 15.93 12.508 1 42.06 48 ASN B CA 1
ATOM 4014 C C . ASN B 1 48 ? -13.891 15.453 11.641 1 42.06 48 ASN B C 1
ATOM 4016 O O . ASN B 1 48 ? -14.086 15.039 10.5 1 42.06 48 ASN B O 1
ATOM 4020 N N . ARG B 1 49 ? -12.695 15.703 12.32 1 51.97 49 ARG B N 1
ATOM 4021 C CA . ARG B 1 49 ? -11.523 15.297 11.547 1 51.97 49 ARG B CA 1
ATOM 4022 C C . ARG B 1 49 ? -11.32 13.789 11.617 1 51.97 49 ARG B C 1
ATOM 4024 O O . ARG B 1 49 ? -11.5 13.18 12.672 1 51.97 49 ARG B O 1
ATOM 4031 N N . PRO B 1 50 ? -11.188 13.258 10.43 1 49.38 50 PRO B N 1
ATOM 4032 C CA . PRO B 1 50 ? -10.977 11.812 10.43 1 49.38 50 PRO B CA 1
ATOM 4033 C C . PRO B 1 50 ? -9.805 11.383 11.312 1 49.38 50 PRO B C 1
ATOM 4035 O O . PRO B 1 50 ? -8.82 12.117 11.438 1 49.38 50 PRO B O 1
ATOM 4038 N N . PRO B 1 51 ? -9.93 10.43 12.133 1 50.62 51 PRO B N 1
ATOM 4039 C CA . PRO B 1 51 ? -8.859 9.938 13 1 50.62 51 PRO B CA 1
ATOM 4040 C C . PRO B 1 51 ? -7.512 9.844 12.281 1 50.62 51 PRO B C 1
ATOM 4042 O O . PRO B 1 51 ? -6.461 9.992 12.914 1 50.62 51 PRO B O 1
ATOM 4045 N N . SER B 1 52 ? -7.52 9.688 11.07 1 47.59 52 SER B N 1
ATOM 4046 C CA . SER B 1 52 ? -6.285 9.531 10.297 1 47.59 52 SER B CA 1
ATOM 4047 C C . SER B 1 52 ? -5.496 10.836 10.25 1 47.59 52 SER B C 1
ATOM 4049 O O . SER B 1 52 ? -4.293 10.828 9.984 1 47.59 52 SER B O 1
ATOM 4051 N N . SER B 1 53 ? -6.129 11.906 10.539 1 48.91 53 SER B N 1
ATOM 4052 C CA . SER B 1 53 ? -5.488 13.211 10.406 1 48.91 53 SER B CA 1
ATOM 4053 C C . SER B 1 53 ? -4.801 13.625 11.703 1 48.91 53 SER B C 1
ATOM 4055 O O . SER B 1 53 ? -4.148 14.664 11.766 1 48.91 53 SER B O 1
ATOM 4057 N N . ASP B 1 54 ? -5.031 12.891 12.664 1 52 54 ASP B N 1
ATOM 4058 C CA . ASP B 1 54 ? -4.438 13.211 13.961 1 52 54 ASP B CA 1
ATOM 4059 C C . ASP B 1 54 ? -2.914 13.102 13.906 1 52 54 ASP B C 1
ATOM 4061 O O . ASP B 1 54 ? -2.371 12.242 13.211 1 52 54 ASP B O 1
ATOM 4065 N N . THR B 1 55 ? -2.238 14.016 14.477 1 49.41 55 THR B N 1
ATOM 4066 C CA . THR B 1 55 ? -0.785 13.977 14.594 1 49.41 55 THR B CA 1
ATOM 4067 C C . THR B 1 55 ? -0.342 12.789 15.438 1 49.41 55 THR B C 1
ATOM 4069 O O . THR B 1 55 ? -1.136 12.227 16.203 1 49.41 55 THR B O 1
ATOM 4072 N N . PRO B 1 56 ? 0.849 12.312 15.289 1 50.5 56 PRO B N 1
ATOM 4073 C CA . PRO B 1 56 ? 1.352 11.203 16.094 1 50.5 56 PRO B CA 1
ATOM 4074 C C . PRO B 1 56 ? 1.131 11.414 17.594 1 50.5 56 PRO B C 1
ATOM 4076 O O . PRO B 1 56 ? 0.807 10.469 18.312 1 50.5 56 PRO B O 1
ATOM 4079 N N . GLY B 1 57 ? 1.266 12.594 18.078 1 46.84 57 GLY B N 1
ATOM 4080 C CA . GLY B 1 57 ? 1.022 12.891 19.484 1 46.84 57 GLY B CA 1
ATOM 4081 C C . GLY B 1 57 ? -0.433 12.742 19.891 1 46.84 57 GLY B C 1
ATOM 4082 O O . GLY B 1 57 ? -0.74 12.156 20.922 1 46.84 57 GLY B O 1
ATOM 4083 N N . GLN B 1 58 ? -1.189 13.188 19.094 1 53.38 58 GLN B N 1
ATOM 4084 C CA . GLN B 1 58 ? -2.619 13.133 19.375 1 53.38 58 GLN B CA 1
ATOM 4085 C C . GLN B 1 58 ? -3.131 11.695 19.359 1 53.38 58 GLN B C 1
ATOM 4087 O O . GLN B 1 58 ? -4.012 11.328 20.141 1 53.38 58 GLN B O 1
ATOM 4092 N N . LYS B 1 59 ? -2.57 11.039 18.469 1 51.81 59 LYS B N 1
ATOM 4093 C CA . LYS B 1 59 ? -2.908 9.625 18.391 1 51.81 59 LYS B CA 1
ATOM 4094 C C . LYS B 1 59 ? -2.457 8.875 19.641 1 51.81 59 LYS B C 1
ATOM 4096 O O . LYS B 1 59 ? -3.166 7.996 20.141 1 51.81 59 LYS B O 1
ATOM 4101 N N . ALA B 1 60 ? -1.315 9.273 20.125 1 49.81 60 ALA B N 1
ATOM 4102 C CA . ALA B 1 60 ? -0.803 8.68 21.344 1 49.81 60 ALA B CA 1
ATOM 4103 C C . ALA B 1 60 ? -1.73 8.977 22.531 1 49.81 60 ALA B C 1
ATOM 4105 O O . ALA B 1 60 ? -1.985 8.102 23.359 1 49.81 60 ALA B O 1
ATOM 4106 N N . VAL B 1 61 ? -2.248 10.055 22.578 1 48.44 61 VAL B N 1
ATOM 4107 C CA . VAL B 1 61 ? -3.129 10.445 23.672 1 48.44 61 VAL B CA 1
ATOM 4108 C C . VAL B 1 61 ? -4.441 9.672 23.578 1 48.44 61 VAL B C 1
ATOM 4110 O O . VAL B 1 61 ? -4.973 9.211 24.594 1 48.44 61 VAL B O 1
ATOM 4113 N N . ARG B 1 62 ? -4.883 9.516 22.453 1 49.91 62 ARG B N 1
ATOM 4114 C CA . ARG B 1 62 ? -6.121 8.766 22.266 1 49.91 62 ARG B CA 1
ATOM 4115 C C . ARG B 1 62 ? -5.934 7.297 22.656 1 49.91 62 ARG B C 1
ATOM 4117 O O . ARG B 1 62 ? -6.84 6.676 23.203 1 49.91 62 ARG B O 1
ATOM 4124 N N . ARG B 1 63 ? -4.91 6.75 22.141 1 47.44 63 ARG B N 1
ATOM 4125 C CA . ARG B 1 63 ? -4.613 5.367 22.5 1 47.44 63 ARG B CA 1
ATOM 4126 C C . ARG B 1 63 ? -4.57 5.188 24.016 1 47.44 63 ARG B C 1
ATOM 4128 O O . ARG B 1 63 ? -5 4.156 24.531 1 47.44 63 ARG B O 1
ATOM 4135 N N . ARG B 1 64 ? -4.004 6.121 24.672 1 46.16 64 ARG B N 1
ATOM 4136 C CA . ARG B 1 64 ? -3.977 6.012 26.125 1 46.16 64 ARG B CA 1
ATOM 4137 C C . ARG B 1 64 ? -5.391 5.996 26.703 1 46.16 64 ARG B C 1
ATOM 4139 O O . ARG B 1 64 ? -5.645 5.34 27.719 1 46.16 64 ARG B O 1
ATOM 4146 N N . GLN B 1 65 ? -6.258 6.793 26.156 1 43.66 65 GLN B N 1
ATOM 4147 C CA . GLN B 1 65 ? -7.598 6.871 26.734 1 43.66 65 GLN B CA 1
ATOM 4148 C C . GLN B 1 65 ? -8.438 5.652 26.344 1 43.66 65 GLN B C 1
ATOM 4150 O O . GLN B 1 65 ? -9.289 5.211 27.109 1 43.66 65 GLN B O 1
ATOM 4155 N N . SER B 1 66 ? -8.422 5.277 25.156 1 41.19 66 SER B N 1
ATOM 4156 C CA . SER B 1 66 ? -9.289 4.172 24.781 1 41.19 66 SER B CA 1
ATOM 4157 C C . SER B 1 66 ? -8.617 2.826 25.031 1 41.19 66 SER B C 1
ATOM 4159 O O . SER B 1 66 ? -9.102 1.787 24.578 1 41.19 66 SER B O 1
ATOM 4161 N N . GLY B 1 67 ? -7.473 2.779 25.531 1 37.66 67 GLY B N 1
ATOM 4162 C CA . GLY B 1 67 ? -6.809 1.498 25.703 1 37.66 67 GLY B CA 1
ATOM 4163 C C . GLY B 1 67 ? -7.672 0.48 26.438 1 37.66 67 GLY B C 1
ATOM 4164 O O . GLY B 1 67 ? -8.141 0.735 27.547 1 37.66 67 GLY B O 1
ATOM 4165 N N . SER B 1 68 ? -8.508 -0.147 25.766 1 41.28 68 SER B N 1
ATOM 4166 C CA . SER B 1 68 ? -9.055 -1.289 26.484 1 41.28 68 SER B CA 1
ATOM 4167 C C . SER B 1 68 ? -7.977 -1.988 27.312 1 41.28 68 SER B C 1
ATOM 4169 O O . SER B 1 68 ? -6.797 -1.958 26.938 1 41.28 68 SER B O 1
ATOM 4171 N N . GLU B 1 69 ? -8.094 -1.976 28.578 1 43.66 69 GLU B N 1
ATOM 4172 C CA . GLU B 1 69 ? -7.242 -2.721 29.5 1 43.66 69 GLU B CA 1
ATOM 4173 C C . GLU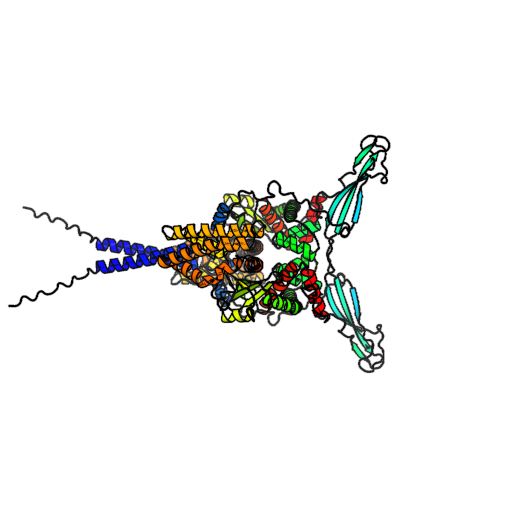 B 1 69 ? -6.758 -4.023 28.859 1 43.66 69 GLU B C 1
ATOM 4175 O O . GLU B 1 69 ? -6.031 -4.793 29.5 1 43.66 69 GLU B O 1
ATOM 4180 N N . LYS B 1 70 ? -7.41 -4.258 27.859 1 45.38 70 LYS B N 1
ATOM 4181 C CA . LYS B 1 70 ? -7.023 -5.59 27.406 1 45.38 70 LYS B CA 1
ATOM 4182 C C . LYS B 1 70 ? -5.711 -5.547 26.625 1 45.38 70 LYS B C 1
ATOM 4184 O O . LYS B 1 70 ? -5.547 -4.723 25.719 1 45.38 70 LYS B O 1
ATOM 4189 N N . LYS B 1 71 ? -4.738 -5.965 27.109 1 45.41 71 LYS B N 1
ATOM 4190 C CA . LYS B 1 71 ? -3.398 -6.078 26.531 1 45.41 71 LYS B CA 1
ATOM 4191 C C . LYS B 1 71 ? -3.457 -6.562 25.094 1 45.41 71 LYS B C 1
ATOM 4193 O O . LYS B 1 71 ? -4.363 -7.309 24.719 1 45.41 71 LYS B O 1
ATOM 4198 N N . ARG B 1 72 ? -2.75 -5.965 24.172 1 46.75 72 ARG B N 1
ATOM 4199 C CA . ARG B 1 72 ? -2.498 -6.43 22.812 1 46.75 72 ARG B CA 1
ATOM 4200 C C . ARG B 1 72 ? -2.062 -7.891 22.797 1 46.75 72 ARG B C 1
ATOM 4202 O O . ARG B 1 72 ? -1.31 -8.32 23.672 1 46.75 72 ARG B O 1
ATOM 4209 N N . GLY B 1 73 ? -2.797 -8.875 22.125 1 48.25 73 GLY B N 1
ATOM 4210 C CA . GLY B 1 73 ? -2.682 -10.312 22 1 48.25 73 GLY B CA 1
ATOM 4211 C C . GLY B 1 73 ? -3.99 -11.039 22.234 1 48.25 73 GLY B C 1
ATOM 4212 O O . GLY B 1 73 ? -5.031 -10.406 22.422 1 48.25 73 GLY B O 1
ATOM 4213 N N . GLY B 1 74 ? -4.027 -12.312 21.922 1 46.41 74 GLY B N 1
ATOM 4214 C CA . GLY B 1 74 ? -5.207 -13.086 22.266 1 46.41 74 GLY B CA 1
ATOM 4215 C C . GLY B 1 74 ? -5.66 -12.891 23.703 1 46.41 74 GLY B C 1
ATOM 4216 O O . GLY B 1 74 ? -4.848 -12.961 24.625 1 46.41 74 GLY B O 1
ATOM 4217 N N . GLN B 1 75 ? -6.719 -12.328 24.016 1 47.75 75 GLN B N 1
ATOM 4218 C CA . GLN B 1 75 ? -7.277 -12.188 25.359 1 47.75 75 GLN B CA 1
ATOM 4219 C C . GLN B 1 75 ? -7.391 -13.547 26.047 1 47.75 75 GLN B C 1
ATOM 4221 O O . GLN B 1 75 ? -7.48 -14.578 25.391 1 47.75 75 GLN B O 1
ATOM 4226 N N . PRO B 1 76 ? -7.254 -13.578 27.375 1 44.09 76 PRO B N 1
ATOM 4227 C CA . PRO B 1 76 ? -7.566 -14.812 28.109 1 44.09 76 PRO B CA 1
ATOM 4228 C C . PRO B 1 76 ? -8.977 -15.32 27.812 1 44.09 76 PRO B C 1
ATOM 4230 O O . PRO B 1 76 ? -9.922 -14.531 27.766 1 44.09 76 PRO B O 1
ATOM 4233 N N . GLY B 1 77 ? -9.125 -16.578 27.297 1 47.72 77 GLY B N 1
ATOM 4234 C CA . GLY B 1 77 ? -10.336 -17.297 26.906 1 47.72 77 GLY B CA 1
ATOM 4235 C C . GLY B 1 77 ? -10.5 -17.406 25.406 1 47.72 77 GLY B C 1
ATOM 4236 O O . GLY B 1 77 ? -11.523 -17.891 24.922 1 47.72 77 GLY B O 1
ATOM 4237 N N . HIS B 1 78 ? -9.852 -16.438 24.781 1 46.34 78 HIS B N 1
ATOM 4238 C CA . HIS B 1 78 ? -9.984 -16.609 23.328 1 46.34 78 HIS B CA 1
ATOM 4239 C C . HIS B 1 78 ? -9.578 -18.016 22.906 1 46.34 78 HIS B C 1
ATOM 4241 O O . HIS B 1 78 ? -8.523 -18.516 23.312 1 46.34 78 HIS B O 1
ATOM 4247 N N . VAL B 1 79 ? -10.406 -18.797 22.641 1 43.25 79 VAL B N 1
ATOM 4248 C CA . VAL B 1 79 ? -10.086 -20.109 22.094 1 43.25 79 VAL B CA 1
ATOM 4249 C C . VAL B 1 79 ? -9.109 -19.969 20.922 1 43.25 79 VAL B C 1
ATOM 4251 O O . VAL B 1 79 ? -9.359 -19.203 19.984 1 43.25 79 VAL B O 1
ATOM 4254 N N . GLY B 1 80 ? -7.914 -19.906 21.25 1 44.69 80 GLY B N 1
ATOM 4255 C CA . GLY B 1 80 ? -6.914 -19.938 20.188 1 44.69 80 GLY B CA 1
ATOM 4256 C C . GLY B 1 80 ? -7.387 -20.672 18.953 1 44.69 80 GLY B C 1
ATOM 4257 O O . GLY B 1 80 ? -7.953 -21.766 19.047 1 44.69 80 GLY B O 1
ATOM 4258 N N . LEU B 1 81 ? -7.961 -20.078 18.031 1 46.44 81 LEU B N 1
ATOM 4259 C CA . LEU B 1 81 ? -8.328 -20.812 16.828 1 46.44 81 LEU B CA 1
ATOM 4260 C C . LEU B 1 81 ? -7.113 -21.531 16.25 1 46.44 81 LEU B C 1
ATOM 4262 O O . LEU B 1 81 ? -6.113 -20.891 15.898 1 46.44 81 LEU B O 1
ATOM 4266 N N . THR B 1 82 ? -6.82 -22.641 16.859 1 50.06 82 THR B N 1
ATOM 4267 C CA . THR B 1 82 ? -5.844 -23.484 16.172 1 50.06 82 THR B CA 1
ATOM 4268 C C . THR B 1 82 ? -6.125 -23.547 14.68 1 50.06 82 THR B C 1
ATOM 4270 O O . THR B 1 82 ? -7.277 -23.438 14.258 1 50.06 82 THR B O 1
ATOM 4273 N N . ARG B 1 83 ? -5.172 -23.312 13.953 1 59.97 83 ARG B N 1
ATOM 4274 C CA . ARG B 1 83 ? -5.305 -23.438 12.508 1 59.97 83 ARG B CA 1
ATOM 4275 C C . ARG B 1 83 ? -6.168 -24.625 12.125 1 59.97 83 ARG B C 1
ATOM 4277 O O . ARG B 1 83 ? -5.867 -25.766 12.516 1 59.97 83 ARG B O 1
ATOM 4284 N N . ALA B 1 84 ? -7.41 -24.359 11.727 1 65.56 84 ALA B N 1
ATOM 4285 C CA . ALA B 1 84 ? -8.242 -25.438 11.219 1 65.56 84 ALA B CA 1
ATOM 4286 C C . ALA B 1 84 ? -7.586 -26.109 10.016 1 65.56 84 ALA B C 1
ATOM 4288 O O . ALA B 1 84 ? -7.004 -25.438 9.164 1 65.56 84 ALA B O 1
ATOM 4289 N N . LEU B 1 85 ? -7.422 -27.453 10.117 1 76.06 85 LEU B N 1
ATOM 4290 C CA . LEU B 1 85 ? -6.914 -28.25 9 1 76.06 85 LEU B CA 1
ATOM 4291 C C . LEU B 1 85 ? -7.789 -28.062 7.762 1 76.06 85 LEU B C 1
ATOM 4293 O O . LEU B 1 85 ? -9 -27.844 7.879 1 76.06 85 LEU B O 1
ATOM 4297 N N . VAL B 1 86 ? -7.18 -27.859 6.707 1 78.44 86 VAL B N 1
ATOM 4298 C CA . VAL B 1 86 ? -7.926 -27.766 5.461 1 78.44 86 VAL B CA 1
ATOM 4299 C C . VAL B 1 86 ? -8.641 -29.094 5.18 1 78.44 86 VAL B C 1
ATOM 4301 O O . VAL B 1 86 ? -8.203 -30.141 5.641 1 78.44 86 VAL B O 1
ATOM 4304 N N . ALA B 1 87 ? -9.742 -28.984 4.434 1 78.75 87 ALA B N 1
ATOM 4305 C CA . ALA B 1 87 ? -10.516 -30.172 4.066 1 78.75 87 ALA B CA 1
ATOM 4306 C C . ALA B 1 87 ? -9.68 -31.141 3.232 1 78.75 87 ALA B C 1
ATOM 4308 O O . ALA B 1 87 ? -8.75 -30.719 2.535 1 78.75 87 ALA B O 1
ATOM 4309 N N . GLU B 1 88 ? -9.945 -32.406 3.301 1 81.88 88 GLU B N 1
ATOM 4310 C CA . GLU B 1 88 ? -9.18 -33.469 2.648 1 81.88 88 GLU B CA 1
ATOM 4311 C C . GLU B 1 88 ? -9.195 -33.281 1.132 1 81.88 88 GLU B C 1
ATOM 4313 O O . GLU B 1 88 ? -8.234 -33.656 0.456 1 81.88 88 GLU B O 1
ATOM 4318 N N . GLU B 1 89 ? -10.234 -32.562 0.648 1 80.5 89 GLU B N 1
ATOM 4319 C CA . GLU B 1 89 ? -10.359 -32.375 -0.793 1 80.5 89 GLU B CA 1
ATOM 4320 C C . GLU B 1 89 ? -9.32 -31.406 -1.317 1 80.5 89 GLU B C 1
ATOM 4322 O O . GLU B 1 89 ? -8.984 -31.406 -2.504 1 80.5 89 GLU B O 1
ATOM 4327 N N . LYS B 1 90 ? -8.781 -30.688 -0.461 1 81.44 90 LYS B N 1
ATOM 4328 C CA . LYS B 1 90 ? -7.836 -29.656 -0.874 1 81.44 90 LYS B CA 1
ATOM 4329 C C . LYS B 1 90 ? -6.398 -30.109 -0.642 1 81.44 90 LYS B C 1
ATOM 4331 O O . LYS B 1 90 ? -5.457 -29.375 -0.953 1 81.44 90 LYS B O 1
ATOM 4336 N N . VAL B 1 91 ? -6.32 -31.406 -0.106 1 89.38 91 VAL B N 1
ATOM 4337 C CA . VAL B 1 91 ? -4.98 -31.906 0.181 1 89.38 91 VAL B CA 1
ATOM 4338 C C . VAL B 1 91 ? -4.352 -32.469 -1.097 1 89.38 91 VAL B C 1
ATOM 4340 O O . VAL B 1 91 ? -5.004 -33.188 -1.855 1 89.38 91 VAL B O 1
ATOM 4343 N N . SER B 1 92 ? -3.119 -32.062 -1.354 1 90.06 92 SER B N 1
ATOM 4344 C CA . SER B 1 92 ? -2.426 -32.438 -2.58 1 90.06 92 SER B CA 1
ATOM 4345 C C . SER B 1 92 ? -1.693 -33.75 -2.416 1 90.06 92 SER B C 1
ATOM 4347 O O . SER B 1 92 ? -1.565 -34.531 -3.371 1 90.06 92 SER B O 1
ATOM 4349 N N . GLU B 1 93 ? -1.119 -33.969 -1.217 1 92 93 GLU B N 1
ATOM 4350 C CA . GLU B 1 93 ? -0.309 -35.156 -0.974 1 92 93 GLU B CA 1
ATOM 4351 C C . GLU B 1 93 ? -0.498 -35.656 0.451 1 92 93 GLU B C 1
ATOM 4353 O O . GLU B 1 93 ? -0.521 -34.875 1.401 1 92 93 GLU B O 1
ATOM 4358 N N . PHE B 1 94 ? -0.702 -37.031 0.534 1 93.19 94 PHE B N 1
ATOM 4359 C CA . PHE B 1 94 ? -0.798 -37.688 1.827 1 93.19 94 PHE B CA 1
ATOM 4360 C C . PHE B 1 94 ? 0.47 -38.5 2.125 1 93.19 94 PHE B C 1
ATOM 4362 O O . PHE B 1 94 ? 0.981 -39.188 1.259 1 93.19 94 PHE B O 1
ATOM 4369 N N . LYS B 1 95 ? 1.029 -38.219 3.258 1 92.5 95 LYS B N 1
ATOM 4370 C CA . LYS B 1 95 ? 2.188 -39 3.705 1 92.5 95 LYS B CA 1
ATOM 4371 C C . LYS B 1 95 ? 1.891 -39.719 5.012 1 92.5 95 LYS B C 1
ATOM 4373 O O . LYS B 1 95 ? 1.611 -39.094 6.035 1 92.5 95 LYS B O 1
ATOM 4378 N N . HIS B 1 96 ? 1.975 -41 4.949 1 92.31 96 HIS B N 1
ATOM 4379 C CA . HIS B 1 96 ? 1.723 -41.812 6.133 1 92.31 96 HIS B CA 1
ATOM 4380 C C . HIS B 1 96 ? 3.023 -42.156 6.848 1 92.31 96 HIS B C 1
ATOM 4382 O O . HIS B 1 96 ? 3.988 -42.594 6.211 1 92.31 96 HIS B O 1
ATOM 4388 N N . LEU B 1 97 ? 3.012 -41.875 8.156 1 92.69 97 LEU 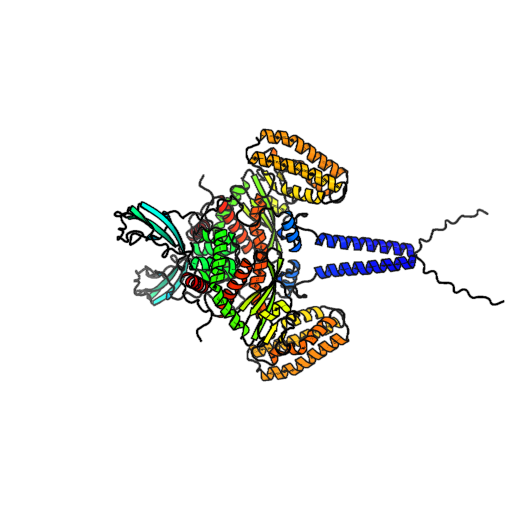B N 1
ATOM 4389 C CA . LEU B 1 97 ? 4.16 -42.188 8.992 1 92.69 97 LEU B CA 1
ATOM 4390 C C . LEU B 1 97 ? 3.807 -43.312 9.984 1 92.69 97 LEU B C 1
ATOM 4392 O O . LEU B 1 97 ? 2.834 -43.188 10.734 1 92.69 97 LEU B O 1
ATOM 4396 N N . PHE B 1 98 ? 4.648 -44.375 9.914 1 92 98 PHE B N 1
ATOM 4397 C CA . PHE B 1 98 ? 4.465 -45.5 10.828 1 92 98 PHE B CA 1
ATOM 4398 C C . PHE B 1 98 ? 5.727 -45.75 11.641 1 92 98 PHE B C 1
ATOM 4400 O O . PHE B 1 98 ? 6.84 -45.562 11.148 1 92 98 PHE B O 1
ATOM 4407 N N . PRO B 1 99 ? 5.508 -46.094 12.898 1 92 99 PRO B N 1
ATOM 4408 C CA . PRO B 1 99 ? 6.688 -46.5 13.656 1 92 99 PRO B CA 1
ATOM 4409 C C . PRO B 1 99 ? 7.262 -47.844 13.164 1 92 99 PRO B C 1
ATOM 4411 O O . PRO B 1 99 ? 6.512 -48.75 12.773 1 92 99 PRO B O 1
ATOM 4414 N N . SER B 1 100 ? 8.531 -47.875 13.062 1 89.81 100 SER B N 1
ATOM 4415 C CA . SER B 1 100 ? 9.188 -49.062 12.539 1 89.81 100 SER B CA 1
ATOM 4416 C C . SER B 1 100 ? 9.305 -50.156 13.609 1 89.81 100 SER B C 1
ATOM 4418 O O . SER B 1 100 ? 9.273 -51.344 13.297 1 89.81 100 SER B O 1
ATOM 4420 N N . ALA B 1 101 ? 9.461 -49.75 14.82 1 93.12 101 ALA B N 1
ATOM 4421 C CA . ALA B 1 101 ? 9.641 -50.688 15.914 1 93.12 101 ALA B CA 1
ATOM 4422 C C . ALA B 1 101 ? 8.938 -50.219 17.188 1 93.12 101 ALA B C 1
ATOM 4424 O O . ALA B 1 101 ? 8.711 -49.031 17.359 1 93.12 101 ALA B O 1
ATOM 4425 N N . CYS B 1 102 ? 8.586 -51.281 18.047 1 93.44 102 CYS B N 1
ATOM 4426 C CA . CYS B 1 102 ? 7.934 -50.969 19.328 1 93.44 102 CYS B CA 1
ATOM 4427 C C . CYS B 1 102 ? 8.883 -50.219 20.25 1 93.44 102 CYS B C 1
ATOM 4429 O O . CYS B 1 102 ? 10.047 -50.625 20.391 1 93.44 102 CYS B O 1
ATOM 4431 N N . GLY B 1 103 ? 8.414 -49.125 20.859 1 90.62 103 GLY B N 1
ATOM 4432 C CA . GLY B 1 103 ? 9.227 -48.312 21.781 1 90.62 103 GLY B CA 1
ATOM 4433 C C . GLY B 1 103 ? 9.555 -49.062 23.062 1 90.62 103 GLY B C 1
ATOM 4434 O O . GLY B 1 103 ? 10.461 -48.656 23.797 1 90.62 103 GLY B O 1
ATOM 4435 N N . ASN B 1 104 ? 8.82 -50.219 23.297 1 91.31 104 ASN B N 1
ATOM 4436 C CA . ASN B 1 104 ? 8.992 -50.969 24.547 1 91.31 104 ASN B CA 1
ATOM 4437 C C . ASN B 1 104 ? 9.805 -52.219 24.328 1 91.31 104 ASN B C 1
ATOM 4439 O O . ASN B 1 104 ? 10.875 -52.406 24.922 1 91.31 104 ASN B O 1
ATOM 4443 N N . CYS B 1 105 ? 9.414 -53.156 23.531 1 94.25 105 CYS B N 1
ATOM 4444 C CA . CYS B 1 105 ? 10.078 -54.438 23.359 1 94.25 105 CYS B CA 1
ATOM 4445 C C . CYS B 1 105 ? 10.891 -54.469 22.078 1 94.25 105 CYS B C 1
ATOM 4447 O O . CYS B 1 105 ? 11.492 -55.5 21.734 1 94.25 105 CYS B O 1
ATOM 4449 N N . TRP B 1 106 ? 10.789 -53.375 21.219 1 92.38 106 TRP B N 1
ATOM 4450 C CA . TRP B 1 106 ? 11.609 -53.156 20.031 1 92.38 106 TRP B CA 1
ATOM 4451 C C . TRP B 1 106 ? 11.227 -54.125 18.922 1 92.38 106 TRP B C 1
ATOM 4453 O O . TRP B 1 106 ? 11.977 -54.312 17.969 1 92.38 106 TRP B O 1
ATOM 4463 N N . ALA B 1 107 ? 10.102 -54.875 19.156 1 91.75 107 ALA B N 1
ATOM 4464 C CA . ALA B 1 107 ? 9.602 -55.719 18.078 1 91.75 107 ALA B CA 1
ATOM 4465 C C . ALA B 1 107 ? 9.211 -54.875 16.859 1 91.75 107 ALA B C 1
ATOM 4467 O O . ALA B 1 107 ? 8.734 -53.75 17.016 1 91.75 107 ALA B O 1
ATOM 4468 N N . PRO B 1 108 ? 9.453 -55.406 15.594 1 92.44 108 PRO B N 1
ATOM 4469 C CA . PRO B 1 108 ? 9.039 -54.688 14.398 1 92.44 108 PRO B CA 1
ATOM 4470 C C . PRO B 1 108 ? 7.52 -54.531 14.305 1 92.44 108 PRO B C 1
ATOM 4472 O O . PRO B 1 108 ? 6.777 -55.438 14.648 1 92.44 108 PRO B O 1
ATOM 4475 N N . LEU B 1 109 ? 7.117 -53.312 14.07 1 90.25 109 LEU B N 1
ATOM 4476 C CA . LEU B 1 109 ? 5.691 -53.031 13.969 1 90.25 109 LEU B CA 1
ATOM 4477 C C . LEU B 1 109 ? 5.25 -52.938 12.516 1 90.25 109 LEU B C 1
ATOM 4479 O O . LEU B 1 109 ? 5.984 -52.438 11.664 1 90.25 109 LEU B O 1
ATOM 4483 N N . SER B 1 110 ? 4.078 -53.656 12.156 1 84.25 110 SER B N 1
ATOM 4484 C CA . SER B 1 110 ? 3.5 -53.562 10.82 1 84.25 110 SER B CA 1
ATOM 4485 C C . SER B 1 110 ? 2.609 -52.344 10.672 1 84.25 110 SER B C 1
ATOM 4487 O O . SER B 1 110 ? 1.949 -51.938 11.633 1 84.25 110 SER B O 1
ATOM 4489 N N . PRO B 1 111 ? 2.623 -51.656 9.422 1 81.5 111 PRO B N 1
ATOM 4490 C CA . PRO B 1 111 ? 1.773 -50.5 9.164 1 81.5 111 PRO B CA 1
ATOM 4491 C C . PRO B 1 111 ? 0.284 -50.812 9.266 1 81.5 111 PRO B C 1
ATOM 4493 O O . PRO B 1 111 ? -0.53 -49.906 9.484 1 81.5 111 PRO B O 1
ATOM 4496 N N . GLU B 1 112 ? -0.184 -52.031 9.133 1 71.12 112 GLU B N 1
ATOM 4497 C CA . GLU B 1 112 ? -1.589 -52.406 9.117 1 71.12 112 GLU B CA 1
ATOM 4498 C C . GLU B 1 112 ? -2.211 -52.312 10.508 1 71.12 112 GLU B C 1
ATOM 4500 O O . GLU B 1 112 ? -3.43 -52.156 10.633 1 71.12 112 GLU B O 1
ATOM 4505 N N . GLY B 1 113 ? -1.5 -52.156 11.508 1 61.78 113 GLY B N 1
ATOM 4506 C CA . GLY B 1 113 ? -2.033 -52.156 12.859 1 61.78 113 GLY B CA 1
ATOM 4507 C C . GLY B 1 113 ? -2.34 -50.75 13.383 1 61.78 113 GLY B C 1
ATOM 4508 O O . GLY B 1 113 ? -2.656 -50.594 14.562 1 61.78 113 GLY B O 1
ATOM 4509 N N . GLY B 1 114 ? -2.402 -49.688 12.641 1 63.66 114 GLY B N 1
ATOM 4510 C CA . GLY B 1 114 ? -2.52 -48.344 13.148 1 63.66 114 GLY B CA 1
ATOM 4511 C C . GLY B 1 114 ? -3.949 -47.938 13.469 1 63.66 114 GLY B C 1
ATOM 4512 O O . GLY B 1 114 ? -4.84 -48.062 12.625 1 63.66 114 GLY B O 1
ATOM 4513 N N . THR B 1 115 ? -4.293 -47.688 14.812 1 71.12 115 THR B N 1
ATOM 4514 C CA . THR B 1 115 ? -5.645 -47.375 15.266 1 71.12 115 THR B CA 1
ATOM 4515 C C . THR B 1 115 ? -5.805 -45.875 15.469 1 71.12 115 THR B C 1
ATOM 4517 O O . THR B 1 115 ? -6.91 -45.344 15.344 1 71.12 115 THR B O 1
ATOM 4520 N N . ARG B 1 116 ? -4.812 -45.188 15.766 1 87.62 116 ARG B N 1
ATOM 4521 C CA . ARG B 1 116 ? -4.906 -43.781 16.062 1 87.62 116 ARG B CA 1
ATOM 4522 C C . ARG B 1 116 ? -4.062 -42.969 15.078 1 87.62 116 ARG B C 1
ATOM 4524 O O . ARG B 1 116 ? -3 -43.406 14.648 1 87.62 116 ARG B O 1
ATOM 4531 N N . VAL B 1 117 ? -4.668 -41.938 14.719 1 90.5 117 VAL B N 1
ATOM 4532 C CA . VAL B 1 117 ? -3.984 -41.125 13.719 1 90.5 117 VAL B CA 1
ATOM 4533 C C . VAL B 1 117 ? -4.008 -39.656 14.141 1 90.5 117 VAL B C 1
ATOM 4535 O O . VAL B 1 117 ? -5.027 -39.156 14.633 1 90.5 117 VAL B O 1
ATOM 4538 N N . ARG B 1 118 ? -2.83 -39 14.109 1 90.81 118 ARG B N 1
ATOM 4539 C CA . ARG B 1 118 ? -2.725 -37.562 14.242 1 90.81 118 ARG B CA 1
ATOM 4540 C C . ARG B 1 118 ? -2.334 -36.906 12.922 1 90.81 118 ARG B C 1
ATOM 4542 O O . ARG B 1 118 ? -1.454 -37.406 12.219 1 90.81 118 ARG B O 1
ATOM 4549 N N . ARG B 1 119 ? -3.094 -35.812 12.648 1 90.56 119 ARG B N 1
ATOM 4550 C CA . ARG B 1 119 ? -2.902 -35.188 11.352 1 90.56 119 ARG B CA 1
ATOM 4551 C C . ARG B 1 119 ? -2.119 -33.875 11.484 1 90.56 119 ARG B C 1
ATOM 4553 O O . ARG B 1 119 ? -2.328 -33.125 12.43 1 90.56 119 ARG B O 1
ATOM 4560 N N . TYR B 1 120 ? -1.104 -33.781 10.562 1 90.94 120 TYR B N 1
ATOM 4561 C CA . TYR B 1 120 ? -0.337 -32.531 10.414 1 90.94 120 TYR B CA 1
ATOM 4562 C C . TYR B 1 120 ? -0.375 -32.031 8.969 1 90.94 120 TYR B C 1
ATOM 4564 O O . TYR B 1 120 ? -0.34 -32.844 8.031 1 90.94 120 TYR B O 1
ATOM 4572 N N . GLN B 1 121 ? -0.548 -30.781 8.812 1 90.69 121 GLN B N 1
ATOM 4573 C CA . GLN B 1 121 ? -0.617 -30.25 7.453 1 90.69 121 GLN B CA 1
ATOM 4574 C C . GLN B 1 121 ? 0.417 -29.141 7.242 1 90.69 121 GLN B C 1
ATOM 4576 O O . GLN B 1 121 ? 0.704 -28.375 8.164 1 90.69 121 GLN B O 1
ATOM 4581 N N . SER B 1 122 ? 1.014 -29.188 6.086 1 91.12 122 SER B N 1
ATOM 4582 C CA . SER B 1 122 ? 1.908 -28.141 5.633 1 91.12 122 SER B CA 1
ATOM 4583 C C . SER B 1 122 ? 1.486 -27.594 4.27 1 91.12 122 SER B C 1
ATOM 4585 O O . SER B 1 122 ? 1.087 -28.359 3.393 1 91.12 122 SER B O 1
ATOM 4587 N N . VAL B 1 123 ? 1.458 -26.281 4.176 1 91.88 123 VAL B N 1
ATOM 4588 C CA . VAL B 1 123 ? 1.055 -25.641 2.93 1 91.88 123 VAL B CA 1
ATOM 4589 C C . VAL B 1 123 ? 2.268 -24.984 2.268 1 91.88 123 VAL B C 1
ATOM 4591 O O . VAL B 1 123 ? 3.074 -24.344 2.936 1 91.88 123 VAL B O 1
ATOM 4594 N N . GLU B 1 124 ? 2.451 -25.219 1.018 1 91.31 124 GLU B N 1
ATOM 4595 C CA . GLU B 1 124 ? 3.543 -24.625 0.248 1 91.31 124 GLU B CA 1
ATOM 4596 C C . GLU B 1 124 ? 3.049 -24.109 -1.102 1 91.31 124 GLU B C 1
ATOM 4598 O O . GLU B 1 124 ? 1.958 -24.469 -1.548 1 91.31 124 GLU B O 1
ATOM 4603 N N . LEU B 1 125 ? 3.814 -23.188 -1.62 1 89.5 125 LEU B N 1
ATOM 4604 C CA . LEU B 1 125 ? 3.51 -22.641 -2.938 1 89.5 125 LEU B CA 1
ATOM 4605 C C . LEU B 1 125 ? 4.48 -23.172 -3.986 1 89.5 125 LEU B C 1
ATOM 4607 O O . LEU B 1 125 ? 5.691 -22.984 -3.869 1 89.5 125 LEU B O 1
ATOM 4611 N N . PRO B 1 126 ? 3.924 -23.906 -4.898 1 86 126 PRO B N 1
ATOM 4612 C CA . PRO B 1 126 ? 4.809 -24.312 -5.992 1 86 126 PRO B CA 1
ATOM 4613 C C . PRO B 1 126 ? 5.297 -23.125 -6.832 1 86 126 PRO B C 1
ATOM 4615 O O . PRO B 1 126 ? 4.703 -22.047 -6.781 1 86 126 PRO B O 1
ATOM 4618 N N . PRO B 1 127 ? 6.461 -23.328 -7.5 1 82 127 PRO B N 1
ATOM 4619 C CA . PRO B 1 127 ? 6.902 -22.234 -8.375 1 82 127 PRO B CA 1
ATOM 4620 C C . PRO B 1 127 ? 5.844 -21.844 -9.406 1 82 127 PRO B C 1
ATOM 4622 O O . PRO B 1 127 ? 5.215 -22.719 -10.016 1 82 127 PRO B O 1
ATOM 4625 N N . LEU B 1 128 ? 5.57 -20.578 -9.43 1 78.75 128 LEU B N 1
ATOM 4626 C CA . LEU B 1 128 ? 4.523 -20.062 -10.297 1 78.75 128 LEU B CA 1
ATOM 4627 C C . LEU B 1 128 ? 5.109 -19.578 -11.625 1 78.75 128 LEU B C 1
ATOM 4629 O O . LEU B 1 128 ? 6.145 -18.922 -11.648 1 78.75 128 LEU B O 1
ATOM 4633 N N . LYS B 1 129 ? 4.672 -20.203 -12.664 1 79.25 129 LYS B N 1
ATOM 4634 C CA . LYS B 1 129 ? 5.105 -19.781 -13.992 1 79.25 129 LYS B CA 1
ATOM 4635 C C . LYS B 1 129 ? 3.916 -19.359 -14.852 1 79.25 129 LYS B C 1
ATOM 4637 O O . LYS B 1 129 ? 2.871 -20.016 -14.836 1 79.25 129 LYS B O 1
ATOM 4642 N N . ALA B 1 130 ? 4.105 -18.312 -15.508 1 87.25 130 ALA B N 1
ATOM 4643 C CA . ALA B 1 130 ? 3.076 -17.859 -16.438 1 87.25 130 ALA B CA 1
ATOM 4644 C C . ALA B 1 130 ? 2.998 -18.766 -17.656 1 87.25 130 ALA B C 1
ATOM 4646 O O . ALA B 1 130 ? 3.967 -19.453 -18 1 87.25 130 ALA B O 1
ATOM 4647 N N . HIS B 1 131 ? 1.836 -18.906 -18.203 1 89.75 131 HIS B N 1
ATOM 4648 C CA . HIS B 1 131 ? 1.615 -19.656 -19.422 1 89.75 131 HIS B CA 1
ATOM 4649 C C . HIS B 1 131 ? 1.683 -18.734 -20.641 1 89.75 131 HIS B C 1
ATOM 4651 O O . HIS B 1 131 ? 0.841 -17.859 -20.812 1 89.75 131 HIS B O 1
ATOM 4657 N N . VAL B 1 132 ? 2.701 -18.984 -21.438 1 91.44 132 VAL B N 1
ATOM 4658 C CA . VAL B 1 132 ? 2.885 -18.156 -22.625 1 91.44 132 VAL B CA 1
ATOM 4659 C C . VAL B 1 132 ? 2.498 -18.938 -23.875 1 91.44 132 VAL B C 1
ATOM 4661 O O . VAL B 1 132 ? 3.023 -20.016 -24.125 1 91.44 132 VAL B O 1
ATOM 4664 N N . THR B 1 133 ? 1.562 -18.422 -24.609 1 92.5 133 THR B N 1
ATOM 4665 C CA . THR B 1 133 ? 1.167 -18.984 -25.906 1 92.5 133 THR B CA 1
ATOM 4666 C C . THR B 1 133 ? 1.702 -18.125 -27.047 1 92.5 133 THR B C 1
ATOM 4668 O O . THR B 1 133 ? 1.522 -16.906 -27.062 1 92.5 133 THR B O 1
ATOM 4671 N N . GLN B 1 134 ? 2.436 -18.75 -27.891 1 93.19 134 GLN B N 1
ATOM 4672 C CA . GLN B 1 134 ? 2.943 -18.062 -29.062 1 93.19 134 GLN B CA 1
ATOM 4673 C C . GLN B 1 134 ? 2.246 -18.547 -30.328 1 93.19 134 GLN B C 1
ATOM 4675 O O . GLN B 1 134 ? 2.211 -19.75 -30.609 1 93.19 134 GLN B O 1
ATOM 4680 N N . TRP B 1 135 ? 1.585 -17.594 -31.047 1 91.81 135 TRP B N 1
ATOM 4681 C CA . TRP B 1 135 ? 0.98 -17.875 -32.344 1 91.81 135 TRP B CA 1
ATOM 4682 C C . TRP B 1 135 ? 1.941 -17.531 -33.469 1 91.81 135 TRP B C 1
ATOM 4684 O O . TRP B 1 135 ? 2.465 -16.422 -33.531 1 91.81 135 TRP B O 1
ATOM 4694 N N . MET B 1 136 ? 2.211 -18.531 -34.219 1 91.69 136 MET B N 1
ATOM 4695 C CA . MET B 1 136 ? 2.992 -18.328 -35.438 1 91.69 136 MET B CA 1
ATOM 4696 C C . MET B 1 136 ? 2.084 -18.234 -36.656 1 91.69 136 MET B C 1
ATOM 4698 O O . MET B 1 136 ? 1.604 -19.234 -37.156 1 91.69 136 MET B O 1
ATOM 4702 N N . ARG B 1 137 ? 1.939 -16.953 -37.094 1 92 137 ARG B N 1
ATOM 4703 C CA . ARG B 1 137 ? 1.125 -16.703 -38.281 1 92 137 ARG B CA 1
ATOM 4704 C C . ARG B 1 137 ? 1.959 -16.828 -39.531 1 92 137 ARG B C 1
ATOM 4706 O O . ARG B 1 137 ? 2.832 -16 -39.812 1 92 137 ARG B O 1
ATOM 4713 N N . HIS B 1 138 ? 1.57 -17.828 -40.375 1 91.62 138 HIS B N 1
ATOM 4714 C CA . HIS B 1 138 ? 2.379 -18.125 -41.531 1 91.62 138 HIS B CA 1
ATOM 4715 C C . HIS B 1 138 ? 1.758 -17.516 -42.812 1 91.62 138 HIS B C 1
ATOM 4717 O O . HIS B 1 138 ? 0.534 -17.516 -42.938 1 91.62 138 HIS B O 1
ATOM 4723 N N . GLY B 1 139 ? 2.645 -16.969 -43.562 1 91.94 139 GLY B N 1
ATOM 4724 C CA . GLY B 1 139 ? 2.307 -16.609 -44.938 1 91.94 139 GLY B CA 1
ATOM 4725 C C . GLY B 1 139 ? 2.764 -17.625 -45.969 1 91.94 139 GLY B C 1
ATOM 4726 O O . GLY B 1 139 ? 3.916 -18.062 -45.938 1 91.94 139 GLY B O 1
ATOM 4727 N N . VAL B 1 140 ? 1.715 -18.078 -46.812 1 90.94 140 VAL B N 1
ATOM 4728 C CA . VAL B 1 140 ? 2.012 -19.125 -47.781 1 90.94 140 VAL B CA 1
ATOM 4729 C C . VAL B 1 140 ? 1.837 -18.578 -49.188 1 90.94 140 VAL B C 1
ATOM 4731 O O . VAL B 1 140 ? 0.855 -17.891 -49.5 1 90.94 140 VAL B O 1
ATOM 4734 N N . GLU B 1 141 ? 2.814 -18.828 -49.938 1 90.5 141 GLU B N 1
ATOM 4735 C CA . GLU B 1 141 ? 2.725 -18.469 -51.344 1 90.5 141 GLU B CA 1
ATOM 4736 C C . GLU B 1 141 ? 2.018 -19.562 -52.156 1 90.5 141 GLU B C 1
ATOM 4738 O O . GLU B 1 141 ? 2.385 -20.734 -52.062 1 90.5 141 GLU B O 1
ATOM 4743 N N . CYS B 1 142 ? 1.049 -19.109 -52.938 1 90.44 142 CYS B N 1
ATOM 4744 C CA . CYS B 1 142 ? 0.3 -20.062 -53.75 1 90.44 142 CYS B CA 1
ATOM 4745 C C . CYS B 1 142 ? 1.16 -20.594 -54.875 1 90.44 142 CYS B C 1
ATOM 4747 O O . CYS B 1 142 ? 1.774 -19.828 -55.625 1 90.44 142 CYS B O 1
ATOM 4749 N N . PRO B 1 143 ? 1.247 -21.859 -55.062 1 88 143 PRO B N 1
ATOM 4750 C CA . PRO B 1 143 ? 2.025 -22.422 -56.188 1 88 143 PRO B CA 1
ATOM 4751 C C . PRO B 1 143 ? 1.389 -22.156 -57.531 1 88 143 PRO B C 1
ATOM 4753 O O . PRO B 1 143 ? 2.078 -22.172 -58.562 1 88 143 PRO B O 1
ATOM 4756 N N . ARG B 1 144 ? 0.174 -21.875 -57.531 1 89.81 144 ARG B N 1
ATOM 4757 C CA . ARG B 1 144 ? -0.548 -21.672 -58.781 1 89.81 144 ARG B CA 1
ATOM 4758 C C . ARG B 1 144 ? -0.405 -20.234 -59.25 1 89.81 144 ARG B C 1
ATOM 4760 O O . ARG B 1 144 ? -0.003 -20 -60.406 1 89.81 144 ARG B O 1
ATOM 4767 N N . CYS B 1 145 ? -0.797 -19.281 -58.406 1 93.56 145 CYS B N 1
ATOM 4768 C CA . CYS B 1 145 ? -0.826 -17.891 -58.875 1 93.56 145 CYS B CA 1
ATOM 4769 C C . CYS B 1 145 ? 0.284 -17.078 -58.219 1 93.56 145 CYS B C 1
ATOM 4771 O O . CYS B 1 145 ? 0.467 -15.898 -58.531 1 93.56 145 CYS B O 1
ATOM 4773 N N . LYS B 1 146 ? 1 -17.5 -57.25 1 89.81 146 LYS B N 1
ATOM 4774 C CA . LYS B 1 146 ? 2.152 -16.906 -56.594 1 89.81 146 LYS B CA 1
ATOM 4775 C C . LYS B 1 146 ? 1.717 -15.82 -55.625 1 89.81 146 LYS B C 1
ATOM 4777 O O . LYS B 1 146 ? 2.553 -15.094 -55.062 1 89.81 146 LYS B O 1
ATOM 4782 N N . HIS B 1 147 ? 0.441 -15.773 -55.438 1 92.06 147 HIS B N 1
ATOM 4783 C CA . HIS B 1 147 ? -0.072 -14.812 -54.469 1 92.06 147 HIS B CA 1
ATOM 4784 C C . HIS B 1 147 ? 0.22 -15.273 -53.031 1 92.06 147 HIS B C 1
ATOM 4786 O O . HIS B 1 147 ? 0.061 -16.453 -52.719 1 92.06 147 HIS B O 1
ATOM 4792 N N . GLU B 1 148 ? 0.688 -14.375 -52.188 1 91.44 148 GLU B N 1
ATOM 4793 C CA . GLU B 1 148 ? 0.95 -14.656 -50.781 1 91.44 148 GLU B CA 1
ATOM 4794 C C . GLU B 1 148 ? -0.299 -14.438 -49.938 1 91.44 148 GLU B C 1
ATOM 4796 O O . GLU B 1 148 ? -0.909 -13.367 -49.969 1 91.44 148 GLU B O 1
ATOM 4801 N N . THR B 1 149 ? -0.702 -15.43 -49.25 1 91.94 149 THR B N 1
ATOM 4802 C CA . THR B 1 149 ? -1.85 -15.344 -48.344 1 91.94 149 THR B CA 1
ATOM 4803 C C . THR B 1 149 ? -1.433 -15.617 -46.906 1 91.94 149 THR B C 1
ATOM 4805 O O . THR B 1 149 ? -0.744 -16.594 -46.625 1 91.94 149 THR B O 1
ATOM 4808 N N . TRP B 1 150 ? -1.828 -14.68 -45.969 1 92.62 150 TRP B N 1
ATOM 4809 C CA . TRP B 1 150 ? -1.533 -14.836 -44.562 1 92.62 150 TRP B CA 1
ATOM 4810 C C . TRP B 1 150 ? -2.711 -15.469 -43.812 1 92.62 150 TRP B C 1
ATOM 4812 O O . TRP B 1 150 ? -3.869 -15.234 -44.188 1 92.62 150 TRP B O 1
ATOM 4822 N N . ALA B 1 151 ? -2.312 -16.328 -42.844 1 91.25 151 ALA B N 1
ATOM 4823 C CA . ALA B 1 151 ? -3.357 -16.875 -42 1 91.25 151 ALA B CA 1
ATOM 4824 C C . ALA B 1 151 ? -4.133 -15.773 -41.281 1 91.25 151 ALA B C 1
ATOM 4826 O O . ALA B 1 151 ? -3.6 -14.688 -41.062 1 91.25 151 ALA B O 1
ATOM 4827 N N . SER B 1 152 ? -5.418 -16.031 -40.938 1 89.5 152 SER B N 1
ATOM 4828 C CA . SER B 1 152 ? -6.281 -15.078 -40.281 1 89.5 152 SER B CA 1
ATOM 4829 C C . SER B 1 152 ? -5.797 -14.812 -38.844 1 89.5 152 SER B C 1
ATOM 4831 O O . SER B 1 152 ? -5.227 -15.695 -38.219 1 89.5 152 SER B O 1
ATOM 4833 N N . THR B 1 153 ? -5.996 -13.562 -38.375 1 90.44 153 THR B N 1
ATOM 4834 C CA . THR B 1 153 ? -5.652 -13.195 -37 1 90.44 153 THR B CA 1
ATOM 4835 C C . THR B 1 153 ? -6.82 -13.469 -36.062 1 90.44 153 THR B C 1
ATOM 4837 O O . THR B 1 153 ? -6.746 -13.164 -34.875 1 90.44 153 THR B O 1
ATOM 4840 N N . ALA B 1 154 ? -7.855 -14.07 -36.562 1 86.06 154 ALA B N 1
ATOM 4841 C CA . ALA B 1 154 ? -9.086 -14.25 -35.812 1 86.06 154 ALA B CA 1
ATOM 4842 C C . ALA B 1 154 ? -8.844 -15.086 -34.562 1 86.06 154 ALA B C 1
ATOM 4844 O O . ALA B 1 154 ? -9.461 -14.859 -33.5 1 86.06 154 ALA B O 1
ATOM 4845 N N . ALA B 1 155 ? -7.883 -15.992 -34.688 1 86.31 155 ALA B N 1
ATOM 4846 C CA . ALA B 1 155 ? -7.613 -16.906 -33.594 1 86.31 155 ALA B CA 1
ATOM 4847 C C . ALA B 1 155 ? -6.68 -16.266 -32.562 1 86.31 155 ALA B C 1
ATOM 4849 O O . ALA B 1 155 ? -6.531 -16.781 -31.438 1 86.31 155 ALA B O 1
ATOM 4850 N N . ILE B 1 156 ? -6.074 -15.242 -32.906 1 87.88 156 ILE B N 1
ATOM 4851 C CA . ILE B 1 156 ? -5.105 -14.586 -32.031 1 87.88 156 ILE B CA 1
ATOM 4852 C C . ILE B 1 156 ? -5.82 -13.578 -31.125 1 87.88 156 ILE B C 1
ATOM 4854 O O . ILE B 1 156 ? -6.551 -12.711 -31.609 1 87.88 156 ILE B O 1
ATOM 4858 N N . PRO B 1 157 ? -5.582 -13.703 -29.828 1 86 157 PRO B N 1
ATOM 4859 C CA . PRO B 1 157 ? -6.211 -12.727 -28.938 1 86 157 PRO B CA 1
ATOM 4860 C C . PRO B 1 157 ? -5.734 -11.305 -29.188 1 86 157 PRO B C 1
ATOM 4862 O O . PRO B 1 157 ? -4.566 -11.086 -29.516 1 86 157 PRO B O 1
ATOM 4865 N N . THR B 1 158 ? -6.617 -10.391 -28.984 1 79.94 158 THR B N 1
ATOM 4866 C CA . THR B 1 158 ? -6.312 -8.984 -29.219 1 79.94 158 THR B CA 1
ATOM 4867 C C . THR B 1 158 ? -5.379 -8.438 -28.141 1 79.94 158 THR B C 1
ATOM 4869 O O . THR B 1 158 ? -4.547 -7.574 -28.406 1 79.94 158 THR B O 1
ATOM 4872 N N . SER B 1 159 ? -5.555 -9.039 -26.969 1 84.38 159 SER B N 1
ATOM 4873 C CA . SER B 1 159 ? -4.707 -8.578 -25.875 1 84.38 159 SER B CA 1
ATOM 4874 C C . SER B 1 159 ? -3.596 -9.578 -25.578 1 84.38 159 SER B C 1
ATOM 4876 O O . SER B 1 159 ? -3.816 -10.789 -25.625 1 84.38 159 SER B O 1
ATOM 4878 N N . ALA B 1 160 ? -2.441 -9.031 -25.297 1 89.06 160 ALA B N 1
ATOM 4879 C CA . ALA B 1 160 ? -1.278 -9.859 -24.984 1 89.06 160 ALA B CA 1
ATOM 4880 C C . ALA B 1 160 ? -1.404 -10.492 -23.594 1 89.06 160 ALA B C 1
ATOM 4882 O O . ALA B 1 160 ? -0.669 -11.43 -23.266 1 89.06 160 ALA B O 1
ATOM 4883 N N . PHE B 1 161 ? -2.381 -10.062 -22.859 1 92.88 161 PHE B N 1
ATOM 4884 C CA . PHE B 1 161 ? -2.531 -10.562 -21.5 1 92.88 161 PHE B CA 1
ATOM 4885 C C . PHE B 1 161 ? -3.891 -11.227 -21.328 1 92.88 161 PHE B C 1
ATOM 4887 O O . PHE B 1 161 ? -4.926 -10.633 -21.625 1 92.88 161 PHE B O 1
ATOM 4894 N N . GLY B 1 162 ? -3.842 -12.43 -20.859 1 93.75 162 GLY B N 1
ATOM 4895 C CA . GLY B 1 162 ? -5.062 -13.195 -20.688 1 93.75 162 GLY B CA 1
ATOM 4896 C C . GLY B 1 162 ? -5.973 -12.625 -19.609 1 93.75 162 GLY B C 1
ATOM 4897 O O . GLY B 1 162 ? -5.605 -11.672 -18.922 1 93.75 162 GLY B O 1
ATOM 4898 N N . PRO B 1 163 ? -7.148 -13.227 -19.531 1 95.06 163 PRO B N 1
ATOM 4899 C CA . PRO B 1 163 ? -8.172 -12.688 -18.625 1 95.06 163 PRO B CA 1
ATOM 4900 C C . PRO B 1 163 ? -7.766 -12.781 -17.156 1 95.06 163 PRO B C 1
ATOM 4902 O O . PRO B 1 163 ? -7.98 -11.836 -16.391 1 95.06 163 PRO B O 1
ATOM 4905 N N . ARG B 1 164 ? -7.246 -13.844 -16.75 1 94.5 164 ARG B N 1
ATOM 4906 C CA . ARG B 1 164 ? -6.895 -13.992 -15.336 1 94.5 164 ARG B CA 1
ATOM 4907 C C . ARG B 1 164 ? -5.738 -13.07 -14.961 1 94.5 164 ARG B C 1
ATOM 4909 O O . ARG B 1 164 ? -5.742 -12.461 -13.883 1 94.5 164 ARG B O 1
ATOM 4916 N N . LEU B 1 165 ? -4.777 -13.039 -15.812 1 94.62 165 LEU B N 1
ATOM 4917 C CA . LEU B 1 165 ? -3.668 -12.125 -15.562 1 94.62 165 LEU B CA 1
ATOM 4918 C C . LEU B 1 165 ? -4.156 -10.688 -15.5 1 94.62 165 LEU B C 1
ATOM 4920 O O . LEU B 1 165 ? -3.734 -9.922 -14.633 1 94.62 165 LEU B O 1
ATOM 4924 N N . SER B 1 166 ? -5.02 -10.367 -16.422 1 96.5 166 SER B N 1
ATOM 4925 C CA . SER B 1 166 ? -5.598 -9.031 -16.406 1 96.5 166 SER B CA 1
ATOM 4926 C C . SER B 1 166 ? -6.324 -8.758 -15.094 1 96.5 166 SER B C 1
ATOM 4928 O O . SER B 1 166 ? -6.191 -7.672 -14.516 1 96.5 166 SER B O 1
ATOM 4930 N N . ALA B 1 167 ? -7.035 -9.727 -14.68 1 96.88 167 ALA B N 1
ATOM 4931 C CA . ALA B 1 167 ? -7.773 -9.609 -13.43 1 96.88 167 ALA B CA 1
ATOM 4932 C C . ALA B 1 167 ? -6.824 -9.43 -12.25 1 96.88 167 ALA B C 1
ATOM 4934 O O . ALA B 1 167 ? -7.094 -8.641 -11.344 1 96.88 167 ALA B O 1
ATOM 4935 N N . VAL B 1 168 ? -5.754 -10.133 -12.258 1 94.81 168 VAL B N 1
ATOM 4936 C CA . VAL B 1 168 ? -4.77 -10.039 -11.18 1 94.81 168 VAL B CA 1
ATOM 4937 C C . VAL B 1 168 ? -4.164 -8.641 -11.156 1 94.81 168 VAL B C 1
ATOM 4939 O O . VAL B 1 168 ? -3.986 -8.055 -10.086 1 94.81 168 VAL B O 1
ATOM 4942 N N . VAL B 1 169 ? -3.871 -8.156 -12.297 1 96 169 VAL B N 1
ATOM 4943 C CA . VAL B 1 169 ? -3.326 -6.809 -12.383 1 96 169 VAL B CA 1
ATOM 4944 C C . VAL B 1 169 ? -4.328 -5.809 -11.812 1 96 169 VAL B C 1
ATOM 4946 O O . VAL B 1 169 ? -3.973 -4.965 -10.992 1 96 169 VAL B O 1
ATOM 4949 N N . GLY B 1 170 ? -5.555 -5.961 -12.258 1 96.56 170 GLY B N 1
ATOM 4950 C CA . GLY B 1 170 ? -6.602 -5.098 -11.734 1 96.56 170 GLY B CA 1
ATOM 4951 C C . GLY B 1 170 ? -6.77 -5.211 -10.234 1 96.56 170 GLY B C 1
ATOM 4952 O O . GLY B 1 170 ? -7 -4.211 -9.547 1 96.56 170 GLY B O 1
ATOM 4953 N N . LEU B 1 171 ? -6.676 -6.395 -9.75 1 96.25 171 LEU B N 1
ATOM 4954 C CA . LEU B 1 171 ? -6.812 -6.66 -8.32 1 96.25 171 LEU B CA 1
ATOM 4955 C C . LEU B 1 171 ? -5.672 -6.02 -7.535 1 96.25 171 LEU B C 1
ATOM 4957 O O . LEU B 1 171 ? -5.906 -5.363 -6.52 1 96.25 171 LEU B O 1
ATOM 4961 N N . LEU B 1 172 ? -4.449 -6.125 -7.988 1 94.38 172 LEU B N 1
ATOM 4962 C CA . LEU B 1 172 ? -3.27 -5.625 -7.297 1 94.38 172 LEU B CA 1
ATOM 4963 C C . LEU B 1 172 ? -3.289 -4.102 -7.223 1 94.38 172 LEU B C 1
ATOM 4965 O O . LEU B 1 172 ? -3.047 -3.523 -6.16 1 94.38 172 LEU B O 1
ATOM 4969 N N . THR B 1 173 ? -3.65 -3.479 -8.297 1 94.5 173 THR B N 1
ATOM 4970 C CA . THR B 1 173 ? -3.551 -2.025 -8.344 1 94.5 173 THR B CA 1
ATOM 4971 C C . THR B 1 173 ? -4.848 -1.379 -7.859 1 94.5 173 THR B C 1
ATOM 4973 O O . THR B 1 173 ? -4.82 -0.316 -7.234 1 94.5 173 THR B O 1
ATOM 4976 N N . GLY B 1 174 ? -5.934 -2.012 -8.125 1 94.69 174 GLY B N 1
ATOM 4977 C CA . GLY B 1 174 ? -7.219 -1.396 -7.836 1 94.69 174 GLY B CA 1
ATOM 4978 C C . GLY B 1 174 ? -7.734 -1.723 -6.449 1 94.69 174 GLY B C 1
ATOM 4979 O O . GLY B 1 174 ? -8.297 -0.859 -5.77 1 94.69 174 GLY B O 1
ATOM 4980 N N . VAL B 1 175 ? -7.562 -2.895 -6.027 1 94 175 VAL B N 1
ATOM 4981 C CA . VAL B 1 175 ? -8.164 -3.34 -4.773 1 94 175 VAL B CA 1
ATOM 4982 C C . VAL B 1 175 ? -7.121 -3.293 -3.658 1 94 175 VAL B C 1
ATOM 4984 O O . VAL B 1 175 ? -7.387 -2.773 -2.572 1 94 175 VAL B O 1
ATOM 4987 N N . TYR B 1 176 ? -5.973 -3.744 -3.982 1 90.88 176 TYR B N 1
ATOM 4988 C CA . TYR B 1 176 ? -4.949 -3.762 -2.945 1 90.88 176 TYR B CA 1
ATOM 4989 C C . TYR B 1 176 ? -4.051 -2.533 -3.045 1 90.88 176 TYR B C 1
ATOM 4991 O O . TYR B 1 176 ? -3.113 -2.377 -2.26 1 90.88 176 TYR B O 1
ATOM 4999 N N . HIS B 1 177 ? -4.234 -1.714 -4.055 1 90.12 177 HIS B N 1
ATOM 5000 C CA . HIS B 1 177 ? -3.717 -0.355 -4.18 1 90.12 177 HIS B CA 1
ATOM 5001 C C . HIS B 1 177 ? -2.195 -0.35 -4.266 1 90.12 177 HIS B C 1
ATOM 5003 O O . HIS B 1 177 ? -1.54 0.533 -3.707 1 90.12 177 HIS B O 1
ATOM 5009 N N . LEU B 1 178 ? -1.647 -1.325 -4.871 1 89.12 178 LEU B N 1
ATOM 5010 C CA . LEU B 1 178 ? -0.23 -1.276 -5.211 1 89.12 178 LEU B CA 1
ATOM 5011 C C . LEU B 1 178 ? 0.029 -0.267 -6.324 1 89.12 178 LEU B C 1
ATOM 5013 O O . LEU B 1 178 ? -0.799 -0.104 -7.223 1 89.12 178 LEU B O 1
ATOM 5017 N N . SER B 1 179 ? 1.166 0.388 -6.172 1 87.44 179 SER B N 1
ATOM 5018 C CA . SER B 1 179 ? 1.547 1.22 -7.309 1 87.44 179 SER B CA 1
ATOM 5019 C C . SER B 1 179 ? 1.766 0.377 -8.562 1 87.44 179 SER B C 1
ATOM 5021 O O . SER B 1 179 ? 2.061 -0.816 -8.469 1 87.44 179 SER B O 1
ATOM 5023 N N . ARG B 1 180 ? 1.65 1.022 -9.688 1 90.38 180 ARG B N 1
ATOM 5024 C CA . ARG B 1 180 ? 1.878 0.3 -10.938 1 90.38 180 ARG B CA 1
ATOM 5025 C C . ARG B 1 180 ? 3.293 -0.266 -10.992 1 90.38 180 ARG B C 1
ATOM 5027 O O . ARG B 1 180 ? 3.498 -1.395 -11.445 1 90.38 180 ARG B O 1
ATOM 5034 N N . ARG B 1 181 ? 4.18 0.44 -10.508 1 88.44 181 ARG B N 1
ATOM 5035 C CA . ARG B 1 181 ? 5.566 -0.013 -10.484 1 88.44 181 ARG B CA 1
ATOM 5036 C C . ARG B 1 181 ? 5.734 -1.222 -9.57 1 88.44 181 ARG B C 1
ATOM 5038 O O . ARG B 1 181 ? 6.414 -2.188 -9.93 1 88.44 181 ARG B O 1
ATOM 5045 N N . SER B 1 182 ? 5.113 -1.111 -8.438 1 88.5 182 SER B N 1
ATOM 5046 C CA . SER B 1 182 ? 5.18 -2.23 -7.504 1 88.5 182 SER B CA 1
ATOM 5047 C C . SER B 1 182 ? 4.492 -3.465 -8.07 1 88.5 182 SER B C 1
ATOM 5049 O O . SER B 1 182 ? 4.945 -4.59 -7.855 1 88.5 182 SER B O 1
ATOM 5051 N N . ALA B 1 183 ? 3.416 -3.221 -8.719 1 93.12 183 ALA B N 1
ATOM 5052 C CA . ALA B 1 183 ? 2.709 -4.34 -9.336 1 93.12 183 ALA B CA 1
ATOM 5053 C C . ALA B 1 183 ? 3.574 -5.023 -10.391 1 93.12 183 ALA B C 1
ATOM 5055 O O . ALA B 1 183 ? 3.641 -6.254 -10.445 1 93.12 183 ALA B O 1
ATOM 5056 N N . VAL B 1 184 ? 4.234 -4.215 -11.203 1 93.38 184 VAL B N 1
ATOM 5057 C CA . VAL B 1 184 ? 5.129 -4.742 -12.234 1 93.38 184 VAL B CA 1
ATOM 5058 C C . VAL B 1 184 ? 6.227 -5.582 -11.586 1 93.38 184 VAL B C 1
ATOM 5060 O O . VAL B 1 184 ? 6.488 -6.711 -12.008 1 93.38 184 VAL B O 1
ATOM 5063 N N . ARG B 1 185 ? 6.797 -5.098 -10.531 1 90.25 185 ARG B N 1
ATOM 5064 C CA . ARG B 1 185 ? 7.879 -5.793 -9.844 1 90.25 185 ARG B CA 1
ATOM 5065 C C . ARG B 1 185 ? 7.379 -7.074 -9.195 1 90.25 185 ARG B C 1
ATOM 5067 O O . ARG B 1 185 ? 8.055 -8.109 -9.25 1 90.25 185 ARG B O 1
ATOM 5074 N N . LEU B 1 186 ? 6.238 -6.934 -8.602 1 90.5 186 LEU B N 1
ATOM 5075 C CA . LEU B 1 186 ? 5.664 -8.102 -7.941 1 90.5 186 LEU B CA 1
ATOM 5076 C C . LEU B 1 186 ? 5.383 -9.211 -8.945 1 90.5 186 LEU B C 1
ATOM 5078 O O . LEU B 1 186 ? 5.699 -10.375 -8.695 1 90.5 186 LEU B O 1
ATOM 5082 N N . LEU B 1 187 ? 4.812 -8.859 -10.047 1 90.75 187 LEU B N 1
ATOM 5083 C CA . LEU B 1 187 ? 4.52 -9.844 -11.086 1 90.75 187 LEU B CA 1
ATOM 5084 C C . LEU B 1 187 ? 5.805 -10.477 -11.617 1 90.75 187 LEU B C 1
ATOM 5086 O O . LEU B 1 187 ? 5.844 -11.68 -11.875 1 90.75 187 LEU B O 1
ATOM 5090 N N . GLY B 1 188 ? 6.797 -9.703 -11.742 1 88.44 188 GLY B N 1
ATOM 5091 C CA . GLY B 1 188 ? 8.094 -10.227 -12.148 1 88.44 188 GLY B CA 1
ATOM 5092 C C . GLY B 1 188 ? 8.719 -11.141 -11.117 1 88.44 188 GLY B C 1
ATOM 5093 O O . GLY B 1 188 ? 9.141 -12.258 -11.438 1 88.44 188 GLY B O 1
ATOM 5094 N N . ASP B 1 189 ? 8.68 -10.711 -9.859 1 85.25 189 ASP B N 1
ATOM 5095 C CA . ASP B 1 189 ? 9.336 -11.453 -8.781 1 85.25 189 ASP B CA 1
ATOM 5096 C C . ASP B 1 189 ? 8.594 -12.758 -8.484 1 85.25 189 ASP B C 1
ATOM 5098 O O . ASP B 1 189 ? 9.227 -13.805 -8.305 1 85.25 189 ASP B O 1
ATOM 5102 N N . VAL B 1 190 ? 7.309 -12.68 -8.492 1 85.56 190 VAL B N 1
ATOM 5103 C CA . VAL B 1 190 ? 6.539 -13.805 -7.984 1 85.56 190 VAL B CA 1
ATOM 5104 C C . VAL B 1 190 ? 6.117 -14.711 -9.141 1 85.56 190 VAL B C 1
ATOM 5106 O O . VAL B 1 190 ? 6.113 -15.938 -9.008 1 85.56 190 VAL B O 1
ATOM 5109 N N . LEU B 1 191 ? 5.832 -14.086 -10.297 1 84 191 LEU B N 1
ATOM 5110 C CA . LEU B 1 191 ? 5.23 -14.883 -11.359 1 84 191 LEU B CA 1
ATOM 5111 C C . LEU B 1 191 ? 6.141 -14.938 -12.586 1 84 191 LEU B C 1
ATOM 5113 O O . LEU B 1 191 ? 5.828 -15.609 -13.57 1 84 191 LEU B O 1
ATOM 5117 N N . GLY B 1 192 ? 7.203 -14.227 -12.57 1 81.56 192 GLY B N 1
ATOM 5118 C CA . GLY B 1 192 ? 8.125 -14.203 -13.695 1 81.56 192 GLY B CA 1
ATOM 5119 C C . GLY B 1 192 ? 7.539 -13.531 -14.922 1 81.56 192 GLY B C 1
ATOM 5120 O O . GLY B 1 192 ? 7.867 -13.891 -16.062 1 81.56 192 GLY B O 1
ATOM 5121 N N . ILE B 1 193 ? 6.613 -12.703 -14.734 1 87.56 193 ILE B N 1
ATOM 5122 C CA . ILE B 1 193 ? 5.953 -12.016 -15.836 1 87.56 193 ILE B CA 1
ATOM 5123 C C . ILE B 1 193 ? 6.57 -10.633 -16.031 1 87.56 193 ILE B C 1
ATOM 5125 O O . ILE B 1 193 ? 6.629 -9.836 -15.102 1 87.56 193 ILE B O 1
ATOM 5129 N N . ASP B 1 194 ? 7.008 -10.422 -17.219 1 86.12 194 ASP B N 1
ATOM 5130 C CA . ASP B 1 194 ? 7.539 -9.109 -17.578 1 86.12 194 ASP B CA 1
ATOM 5131 C C . ASP B 1 194 ? 6.469 -8.242 -18.234 1 86.12 194 ASP B C 1
ATOM 5133 O O . ASP B 1 194 ? 6.02 -8.531 -19.344 1 86.12 194 ASP B O 1
ATOM 5137 N N . ILE B 1 195 ? 6.051 -7.266 -17.594 1 89.38 195 ILE B N 1
ATOM 5138 C CA . ILE B 1 195 ? 5.027 -6.352 -18.094 1 89.38 195 ILE B CA 1
ATOM 5139 C C . ILE B 1 195 ? 5.488 -4.906 -17.906 1 89.38 195 ILE B C 1
ATOM 5141 O O . ILE B 1 195 ? 6.105 -4.574 -16.891 1 89.38 195 ILE B O 1
ATOM 5145 N N . SER B 1 196 ? 5.227 -4.102 -18.859 1 91.31 196 SER B N 1
ATOM 5146 C CA . SER B 1 196 ? 5.613 -2.699 -18.766 1 91.31 196 SER B CA 1
ATOM 5147 C C . SER B 1 196 ? 4.574 -1.882 -18.016 1 91.31 196 SER B C 1
ATOM 5149 O O . SER B 1 196 ? 3.439 -2.326 -17.828 1 91.31 196 SER B O 1
ATOM 5151 N N . LEU B 1 197 ? 5.004 -0.732 -17.594 1 91.38 197 LEU B N 1
ATOM 5152 C CA . LEU B 1 197 ? 4.105 0.176 -16.891 1 91.38 197 LEU B CA 1
ATOM 5153 C C . LEU B 1 197 ? 2.934 0.582 -17.781 1 91.38 197 LEU B C 1
ATOM 5155 O O . LEU B 1 197 ? 1.793 0.651 -17.328 1 91.38 197 LEU B O 1
ATOM 5159 N N . GLY B 1 198 ? 3.23 0.875 -19.031 1 90.06 198 GLY B N 1
ATOM 5160 C CA . GLY B 1 198 ? 2.18 1.221 -19.969 1 90.06 198 GLY B CA 1
ATOM 5161 C C . GLY B 1 198 ? 1.173 0.105 -20.188 1 90.06 198 GLY B C 1
ATOM 5162 O O . GLY B 1 198 ? -0.029 0.359 -20.297 1 90.06 198 GLY B O 1
ATOM 5163 N N . ALA B 1 199 ? 1.707 -1.085 -20.188 1 91.62 199 ALA B N 1
ATOM 5164 C CA . ALA B 1 199 ? 0.824 -2.238 -20.344 1 91.62 199 ALA B CA 1
ATOM 5165 C C . ALA B 1 199 ? -0.1 -2.391 -19.141 1 91.62 199 ALA B C 1
ATOM 5167 O O . ALA B 1 199 ? -1.264 -2.771 -19.297 1 91.62 199 ALA B O 1
ATOM 5168 N N . VAL B 1 200 ? 0.43 -2.172 -17.969 1 94.38 200 VAL B N 1
ATOM 5169 C CA . VAL B 1 200 ? -0.391 -2.232 -16.766 1 94.38 200 VAL B CA 1
ATOM 5170 C C . VAL B 1 200 ? -1.55 -1.244 -16.875 1 94.38 200 VAL B C 1
ATOM 5172 O O . VAL B 1 200 ? -2.699 -1.59 -16.594 1 94.38 200 VAL B O 1
ATOM 5175 N N . SER B 1 201 ? -1.273 -0.041 -17.312 1 93.88 201 SER B N 1
ATOM 5176 C CA . SER B 1 201 ? -2.303 0.979 -17.484 1 93.88 201 SER B CA 1
ATOM 5177 C C . SER B 1 201 ? -3.35 0.541 -18.5 1 93.88 201 SER B C 1
ATOM 5179 O O . SER B 1 201 ? -4.551 0.738 -18.297 1 93.88 201 SER B O 1
ATOM 5181 N N . ALA B 1 202 ? -2.887 -0.056 -19.547 1 93.81 202 ALA B N 1
ATOM 5182 C CA . ALA B 1 202 ? -3.799 -0.537 -20.594 1 93.81 202 ALA B CA 1
ATOM 5183 C C . ALA B 1 202 ? -4.691 -1.653 -20.062 1 93.81 202 ALA B C 1
ATOM 5185 O O . ALA B 1 202 ? -5.883 -1.705 -20.375 1 93.81 202 ALA B O 1
ATOM 5186 N N . VAL B 1 203 ? -4.09 -2.51 -19.328 1 95.44 203 VAL B N 1
ATOM 5187 C CA . VAL B 1 203 ? -4.852 -3.607 -18.734 1 95.44 203 VAL B CA 1
ATOM 5188 C C . VAL B 1 203 ? -5.898 -3.051 -17.781 1 95.44 203 VAL B C 1
ATOM 5190 O O . VAL B 1 203 ? -7.035 -3.525 -17.75 1 95.44 203 VAL B O 1
ATOM 5193 N N . GLU B 1 204 ? -5.523 -2.094 -16.969 1 96.31 204 GLU B N 1
ATOM 5194 C CA . GLU B 1 204 ? -6.473 -1.447 -16.062 1 96.31 204 GLU B CA 1
ATOM 5195 C C . GLU B 1 204 ? -7.684 -0.917 -16.828 1 96.31 204 GLU B C 1
ATOM 5197 O O . GLU B 1 204 ? -8.82 -1.067 -16.375 1 96.31 204 GLU B O 1
ATOM 5202 N N . ALA B 1 205 ? -7.414 -0.294 -17.969 1 95.69 205 ALA B N 1
ATOM 5203 C CA . ALA B 1 205 ? -8.492 0.245 -18.781 1 95.69 205 ALA B CA 1
ATOM 5204 C C . ALA B 1 205 ? -9.414 -0.867 -19.281 1 95.69 205 ALA B C 1
ATOM 5206 O O . ALA B 1 205 ? -10.641 -0.719 -19.266 1 95.69 205 ALA B O 1
ATOM 5207 N N . ARG B 1 206 ? -8.828 -1.916 -19.703 1 95.31 206 ARG B N 1
ATOM 5208 C CA . ARG B 1 206 ? -9.609 -3.043 -20.203 1 95.31 206 ARG B CA 1
ATOM 5209 C C . ARG B 1 206 ? -10.438 -3.674 -19.094 1 95.31 206 ARG B C 1
ATOM 5211 O O . ARG B 1 206 ? -11.594 -4.035 -19.297 1 95.31 206 ARG B O 1
ATOM 5218 N N . VAL B 1 207 ? -9.812 -3.842 -17.953 1 97.38 207 VAL B N 1
ATOM 5219 C CA . VAL B 1 207 ? -10.531 -4.398 -16.812 1 97.38 207 VAL B CA 1
ATOM 5220 C C . VAL B 1 207 ? -11.688 -3.482 -16.422 1 97.38 207 VAL B C 1
ATOM 5222 O O . VAL B 1 207 ? -12.789 -3.955 -16.141 1 97.38 207 VAL B O 1
ATOM 5225 N N . SER B 1 208 ? -11.445 -2.188 -16.422 1 97.81 208 SER B N 1
ATOM 5226 C CA . SER B 1 208 ? -12.484 -1.208 -16.109 1 97.81 208 SER B CA 1
ATOM 5227 C C . SER B 1 208 ? -13.68 -1.368 -17.047 1 97.81 208 SER B C 1
ATOM 5229 O O . SER B 1 208 ? -14.828 -1.362 -16.594 1 97.81 208 SER B O 1
ATOM 5231 N N . GLU B 1 209 ? -13.391 -1.562 -18.281 1 96.56 209 GLU B N 1
ATOM 5232 C CA . GLU B 1 209 ? -14.461 -1.74 -19.25 1 96.56 209 GLU B CA 1
ATOM 5233 C C . GLU B 1 209 ? -15.172 -3.074 -19.062 1 96.56 209 GLU B C 1
ATOM 5235 O O . GLU B 1 209 ? -16.391 -3.16 -19.203 1 96.56 209 GLU B O 1
ATOM 5240 N N . ALA B 1 210 ? -14.43 -4.039 -18.734 1 97.12 210 ALA B N 1
ATOM 5241 C CA . ALA B 1 210 ? -14.977 -5.387 -18.578 1 97.12 210 ALA B CA 1
ATOM 5242 C C . ALA B 1 210 ? -15.945 -5.453 -17.391 1 97.12 210 ALA B C 1
ATOM 5244 O O . ALA B 1 210 ? -16.906 -6.227 -17.422 1 97.12 210 ALA B O 1
ATOM 5245 N N . VAL B 1 211 ? -15.711 -4.641 -16.344 1 98.19 211 VAL B N 1
ATOM 5246 C CA . VAL B 1 211 ? -16.516 -4.773 -15.141 1 98.19 211 VAL B CA 1
ATOM 5247 C C . VAL B 1 211 ? -17.672 -3.787 -15.18 1 98.19 211 VAL B C 1
ATOM 5249 O O . VAL B 1 211 ? -18.516 -3.762 -14.266 1 98.19 211 VAL B O 1
ATOM 5252 N N . LYS B 1 212 ? -17.812 -2.971 -16.219 1 97.75 212 LYS B N 1
ATOM 5253 C CA . LYS B 1 212 ? -18.828 -1.925 -16.328 1 97.75 212 LYS B CA 1
ATOM 5254 C C . LYS B 1 212 ? -20.219 -2.498 -16.156 1 97.75 212 LYS B C 1
ATOM 5256 O O . LYS B 1 212 ? -21.016 -1.98 -15.367 1 97.75 212 LYS B O 1
ATOM 5261 N N . PRO B 1 213 ? -20.547 -3.621 -16.797 1 97.38 213 PRO B N 1
ATOM 5262 C CA . PRO B 1 213 ? -21.891 -4.16 -16.625 1 97.38 213 PRO B CA 1
ATOM 5263 C C . PRO B 1 213 ? -22.203 -4.547 -15.188 1 97.38 213 PRO B C 1
ATOM 5265 O O . PRO B 1 213 ? -23.312 -4.32 -14.703 1 97.38 213 PRO B O 1
ATOM 5268 N N . ALA B 1 214 ? -21.25 -5.152 -14.555 1 97.69 214 ALA B N 1
ATOM 5269 C CA . ALA B 1 214 ? -21.422 -5.539 -13.156 1 97.69 214 ALA B CA 1
ATOM 5270 C C . ALA B 1 214 ? -21.625 -4.316 -12.273 1 97.69 214 ALA B C 1
ATOM 5272 O O . ALA B 1 214 ? -22.406 -4.348 -11.32 1 97.69 214 ALA B O 1
ATOM 5273 N N . VAL B 1 215 ? -20.938 -3.242 -12.57 1 98.06 215 VAL B N 1
ATOM 5274 C CA . VAL B 1 215 ? -21.047 -1.997 -11.812 1 98.06 215 VAL B CA 1
ATOM 5275 C C . VAL B 1 215 ? -22.453 -1.4 -12 1 98.06 215 VAL B C 1
ATOM 5277 O O . VAL B 1 215 ? -23.062 -0.937 -11.039 1 98.06 215 VAL B O 1
ATOM 5280 N N . ASP B 1 216 ? -22.891 -1.446 -13.219 1 97 216 ASP B N 1
ATOM 5281 C CA . ASP B 1 216 ? -24.234 -0.946 -13.508 1 97 216 ASP B CA 1
ATOM 5282 C C . ASP B 1 216 ? -25.297 -1.74 -12.75 1 97 216 ASP B C 1
ATOM 5284 O O . ASP B 1 216 ? -26.25 -1.168 -12.234 1 97 216 ASP B O 1
ATOM 5288 N N . GLU B 1 217 ? -25.062 -2.965 -12.711 1 96.56 217 GLU B N 1
ATOM 5289 C CA . GLU B 1 217 ? -25.953 -3.822 -11.945 1 96.56 217 GLU B CA 1
ATOM 5290 C C . GLU B 1 217 ? -25.938 -3.461 -10.461 1 96.56 217 GLU B C 1
ATOM 5292 O O . GLU B 1 217 ? -26.984 -3.354 -9.828 1 96.56 217 GLU B O 1
ATOM 5297 N N . ALA B 1 218 ? -24.766 -3.332 -9.922 1 97.5 218 ALA B N 1
ATOM 5298 C CA . ALA B 1 218 ? -24.609 -2.951 -8.523 1 97.5 218 ALA B CA 1
ATOM 5299 C C . ALA B 1 218 ? -25.281 -1.604 -8.25 1 97.5 218 ALA B C 1
ATOM 5301 O O . ALA B 1 218 ? -25.938 -1.429 -7.223 1 97.5 218 ALA B O 1
ATOM 5302 N N . TRP B 1 219 ? -25.094 -0.729 -9.164 1 96.12 219 TRP B N 1
ATOM 5303 C CA . TRP B 1 219 ? -25.672 0.604 -9.055 1 96.12 219 TRP B CA 1
ATOM 5304 C C . TRP B 1 219 ? -27.203 0.532 -9 1 96.12 219 TRP B C 1
ATOM 5306 O O . TRP B 1 219 ? -27.828 1.147 -8.133 1 96.12 219 TRP B O 1
ATOM 5316 N N . SER B 1 220 ? -27.812 -0.209 -9.828 1 94.62 220 SER B N 1
ATOM 5317 C CA . SER B 1 220 ? -29.266 -0.375 -9.859 1 94.62 220 SER B CA 1
ATOM 5318 C C . SER B 1 220 ? -29.766 -0.995 -8.562 1 94.62 220 SER B C 1
ATOM 5320 O O . SER B 1 220 ? -30.797 -0.564 -8.023 1 94.62 220 SER B O 1
ATOM 5322 N N . ARG B 1 221 ? -29.031 -1.893 -8.078 1 94.62 221 ARG B N 1
ATOM 5323 C CA . ARG B 1 221 ? -29.453 -2.584 -6.855 1 94.62 221 ARG B CA 1
ATOM 5324 C C . ARG B 1 221 ? -29.391 -1.65 -5.652 1 94.62 221 ARG B C 1
ATOM 5326 O O . ARG B 1 221 ? -30.266 -1.69 -4.785 1 94.62 221 ARG B O 1
ATOM 5333 N N . VAL B 1 222 ? -28.391 -0.879 -5.586 1 95.25 222 VAL B N 1
ATOM 5334 C CA . VAL B 1 222 ? -28.219 0.02 -4.449 1 95.25 222 VAL B CA 1
ATOM 5335 C C . VAL B 1 222 ? -29.312 1.096 -4.484 1 95.25 222 VAL B C 1
ATOM 5337 O O . VAL B 1 222 ? -29.828 1.489 -3.439 1 95.25 222 VAL B O 1
ATOM 5340 N N . LEU B 1 223 ? -29.656 1.582 -5.656 1 93.69 223 LEU B N 1
ATOM 5341 C CA . LEU B 1 223 ? -30.656 2.633 -5.793 1 93.69 223 LEU B CA 1
ATOM 5342 C C . LEU B 1 223 ? -32.031 2.131 -5.379 1 93.69 223 LEU B C 1
ATOM 5344 O O . LEU B 1 223 ? -32.844 2.902 -4.879 1 93.69 223 LEU B O 1
ATOM 5348 N N . LEU B 1 224 ? -32.25 0.868 -5.523 1 93.81 224 LEU B N 1
ATOM 5349 C CA . LEU B 1 224 ? -33.562 0.301 -5.223 1 93.81 224 LEU B CA 1
ATOM 5350 C C . LEU B 1 224 ? -33.594 -0.231 -3.795 1 93.81 224 LEU B C 1
ATOM 5352 O O . LEU B 1 224 ? -34.656 -0.642 -3.314 1 93.81 224 LEU B O 1
ATOM 5356 N N . ALA B 1 225 ? -32.594 -0.207 -3.105 1 95.25 225 ALA B N 1
ATOM 5357 C CA . ALA B 1 225 ? -32.5 -0.747 -1.751 1 95.25 225 ALA B CA 1
ATOM 5358 C C . ALA B 1 225 ? -33.375 0.074 -0.79 1 95.25 225 ALA B C 1
ATOM 5360 O O . ALA B 1 225 ? -33.406 1.303 -0.892 1 95.25 225 ALA B O 1
ATOM 5361 N N . PRO B 1 226 ? -34.031 -0.542 0.141 1 95.81 226 PRO B N 1
ATOM 5362 C CA . PRO B 1 226 ? -34.875 0.176 1.094 1 95.81 226 PRO B CA 1
ATOM 5363 C C . PRO B 1 226 ? -34.062 1.064 2.045 1 95.81 226 PRO B C 1
ATOM 5365 O O . PRO B 1 226 ? -34.594 2.084 2.516 1 95.81 226 PRO B O 1
ATOM 5368 N N . VAL B 1 227 ? -32.906 0.592 2.377 1 97.25 227 VAL B N 1
ATOM 5369 C CA . VAL B 1 227 ? -32.031 1.374 3.242 1 97.25 227 VAL B CA 1
ATOM 5370 C C . VAL B 1 227 ? -30.672 1.521 2.586 1 97.25 227 VAL B C 1
ATOM 5372 O O . VAL B 1 227 ? -30.094 0.538 2.125 1 97.25 227 VAL B O 1
ATOM 5375 N N . LYS B 1 228 ? -30.203 2.725 2.516 1 95.88 228 LYS B N 1
ATOM 5376 C CA . LYS B 1 228 ? -28.891 3.01 1.924 1 95.88 228 LYS B CA 1
ATOM 5377 C C . LYS B 1 228 ? -28.062 3.912 2.832 1 95.88 228 LYS B C 1
ATOM 5379 O O . LYS B 1 228 ? -28.609 4.723 3.58 1 95.88 228 LYS B O 1
ATOM 5384 N N . HIS B 1 229 ? -26.828 3.701 2.809 1 97.81 229 HIS B N 1
ATOM 5385 C CA . HIS B 1 229 ? -25.859 4.512 3.543 1 97.81 229 HIS B CA 1
ATOM 5386 C C . HIS B 1 229 ? -24.953 5.297 2.59 1 97.81 229 HIS B C 1
ATOM 5388 O O . HIS B 1 229 ? -24.547 4.777 1.55 1 97.81 229 HIS B O 1
ATOM 5394 N N . THR B 1 230 ? -24.703 6.543 2.887 1 96.81 230 THR B N 1
ATOM 5395 C CA . THR B 1 230 ? -23.844 7.324 2.016 1 96.81 230 THR B CA 1
ATOM 5396 C C . THR B 1 230 ? -22.875 8.18 2.838 1 96.81 230 THR B C 1
ATOM 5398 O O . THR B 1 230 ? -23.172 8.531 3.98 1 96.81 230 THR B O 1
ATOM 5401 N N . ASP B 1 231 ? -21.75 8.297 2.383 1 95.75 231 ASP B N 1
ATOM 5402 C CA . ASP B 1 231 ? -20.719 9.148 2.953 1 95.75 231 ASP B CA 1
ATOM 5403 C C . ASP B 1 231 ? -19.734 9.602 1.88 1 95.75 231 ASP B C 1
ATOM 5405 O O . ASP B 1 231 ? -19.656 9 0.805 1 95.75 231 ASP B O 1
ATOM 5409 N N . GLY B 1 232 ? -19.141 10.727 2.145 1 94.12 232 GLY B N 1
ATOM 5410 C CA . GLY B 1 232 ? -18.188 11.266 1.179 1 94.12 232 GLY B CA 1
ATOM 5411 C C . GLY B 1 232 ? -16.828 11.555 1.775 1 94.12 232 GLY B C 1
ATOM 5412 O O . GLY B 1 232 ? -16.688 11.688 2.994 1 94.12 232 GLY B O 1
ATOM 5413 N N . THR B 1 233 ? -15.812 11.523 0.972 1 91.62 233 THR B N 1
ATOM 5414 C CA . THR B 1 233 ? -14.461 11.914 1.351 1 91.62 233 THR B CA 1
ATOM 5415 C C . THR B 1 233 ? -13.758 12.625 0.199 1 91.62 233 THR B C 1
ATOM 5417 O O . THR B 1 233 ? -14.266 12.648 -0.924 1 91.62 233 THR B O 1
ATOM 5420 N N . GLN B 1 234 ? -12.797 13.273 0.521 1 91.19 234 GLN B N 1
ATOM 5421 C CA . GLN B 1 234 ? -12.016 13.969 -0.5 1 91.19 234 GLN B CA 1
ATOM 5422 C C . GLN B 1 234 ? -11.203 12.984 -1.333 1 91.19 234 GLN B C 1
ATOM 5424 O O . GLN B 1 234 ? -10.742 11.961 -0.821 1 91.19 234 GLN B O 1
ATOM 5429 N N . TRP B 1 235 ? -11.102 13.258 -2.594 1 92.5 235 TRP B N 1
ATOM 5430 C CA . TRP B 1 235 ? -10.258 12.523 -3.525 1 92.5 235 TRP B CA 1
ATOM 5431 C C . TRP B 1 235 ? -9.422 13.477 -4.375 1 92.5 235 TRP B C 1
ATOM 5433 O O . TRP B 1 235 ? -9.766 14.648 -4.52 1 92.5 235 TRP B O 1
ATOM 5443 N N . LEU B 1 236 ? -8.297 13.031 -4.801 1 89.81 236 LEU B N 1
ATOM 5444 C CA . LEU B 1 236 ? -7.418 13.859 -5.617 1 89.81 236 LEU B CA 1
ATOM 5445 C C . LEU B 1 236 ? -7.234 13.258 -7.004 1 89.81 236 LEU B C 1
ATOM 5447 O O . LEU B 1 236 ? -7.031 12.047 -7.137 1 89.81 236 LEU B O 1
ATOM 5451 N N . GLU B 1 237 ? -7.441 14.07 -8.023 1 91.31 237 GLU B N 1
ATOM 5452 C CA . GLU B 1 237 ? -7.109 13.734 -9.406 1 91.31 237 GLU B CA 1
ATOM 5453 C C . GLU B 1 237 ? -5.965 14.594 -9.93 1 91.31 237 GLU B C 1
ATOM 5455 O O . GLU B 1 237 ? -6.168 15.766 -10.266 1 91.31 237 GLU B O 1
ATOM 5460 N N . ALA B 1 238 ? -4.852 14.039 -10.055 1 85.44 238 ALA B N 1
ATOM 5461 C CA . ALA B 1 238 ? -3.676 14.789 -10.484 1 85.44 238 ALA B CA 1
ATOM 5462 C C . ALA B 1 238 ? -3.521 16.078 -9.68 1 85.44 238 ALA B C 1
ATOM 5464 O O . ALA B 1 238 ? -3.328 17.156 -10.25 1 85.44 238 ALA B O 1
ATOM 5465 N N . GLY B 1 239 ? -3.809 15.953 -8.461 1 79.5 239 GLY B N 1
ATOM 5466 C CA . GLY B 1 239 ? -3.643 17.094 -7.57 1 79.5 239 GLY B CA 1
ATOM 5467 C C . GLY B 1 239 ? -4.898 17.938 -7.43 1 79.5 239 GLY B C 1
ATOM 5468 O O . GLY B 1 239 ? -5.008 18.75 -6.516 1 79.5 239 GLY B O 1
ATOM 5469 N N . LEU B 1 240 ? -5.773 17.75 -8.352 1 85.56 240 LEU B N 1
ATOM 5470 C CA . LEU B 1 240 ? -7.031 18.484 -8.297 1 85.56 240 LEU B CA 1
ATOM 5471 C C . LEU B 1 240 ? -7.996 17.828 -7.312 1 85.56 240 LEU B C 1
ATOM 5473 O O . LEU B 1 240 ? -8.141 16.609 -7.301 1 85.56 240 LEU B O 1
ATOM 5477 N N . ALA B 1 241 ? -8.609 18.672 -6.586 1 90.06 241 ALA B N 1
ATOM 5478 C CA . ALA B 1 241 ? -9.523 18.172 -5.566 1 90.06 241 ALA B CA 1
ATOM 5479 C C . ALA B 1 241 ? -10.812 17.656 -6.195 1 90.06 241 ALA B C 1
ATOM 5481 O O . ALA B 1 241 ? -11.43 18.328 -7.023 1 90.06 241 ALA B O 1
ATOM 5482 N N . ARG B 1 242 ? -11.117 16.469 -5.871 1 93.44 242 ARG B N 1
ATOM 5483 C CA . ARG B 1 242 ? -12.367 15.805 -6.207 1 93.44 242 ARG B CA 1
ATOM 5484 C C . ARG B 1 242 ? -13.062 15.273 -4.953 1 93.44 242 ARG B C 1
ATOM 5486 O O . ARG B 1 242 ? -12.562 15.453 -3.84 1 93.44 242 ARG B O 1
ATOM 5493 N N . THR B 1 243 ? -14.234 14.828 -5.152 1 94.31 243 THR B N 1
ATOM 5494 C CA . THR B 1 243 ? -14.938 14.211 -4.031 1 94.31 243 THR B CA 1
ATOM 5495 C C . THR B 1 243 ? -15.344 12.781 -4.375 1 94.31 243 THR B C 1
ATOM 5497 O O . THR B 1 243 ? -15.742 12.5 -5.508 1 94.31 243 THR B O 1
ATOM 5500 N N . LEU B 1 244 ? -15.125 11.891 -3.473 1 95.88 244 LEU B N 1
ATOM 5501 C CA . LEU B 1 244 ? -15.523 10.5 -3.605 1 95.88 244 LEU B CA 1
ATOM 5502 C C . LEU B 1 244 ? -16.703 10.18 -2.682 1 95.88 244 LEU B C 1
ATOM 5504 O O . LEU B 1 244 ? -16.641 10.461 -1.483 1 95.88 244 LEU B O 1
ATOM 5508 N N . TRP B 1 245 ? -17.766 9.656 -3.24 1 96.19 245 TRP B N 1
ATOM 5509 C CA . TRP B 1 245 ? -18.938 9.289 -2.467 1 96.19 245 TRP B CA 1
ATOM 5510 C C . TRP B 1 245 ? -19.234 7.797 -2.584 1 96.19 245 TRP B C 1
ATOM 5512 O O . TRP B 1 245 ? -19.016 7.199 -3.639 1 96.19 245 TRP B O 1
ATOM 5522 N N . THR B 1 246 ? -19.703 7.23 -1.559 1 97.19 246 THR B N 1
ATOM 5523 C CA . THR B 1 246 ? -20.141 5.84 -1.58 1 97.19 246 THR B CA 1
ATOM 5524 C C . THR B 1 246 ? -21.641 5.738 -1.259 1 97.19 246 THR B C 1
ATOM 5526 O O . THR B 1 246 ? -22.172 6.539 -0.487 1 97.19 246 THR B O 1
ATOM 5529 N N . ILE B 1 247 ? -22.328 4.973 -1.893 1 96.88 247 ILE B N 1
ATOM 5530 C CA . ILE B 1 247 ? -23.672 4.523 -1.563 1 96.88 247 ILE B CA 1
ATOM 5531 C C . ILE B 1 247 ? -23.672 3.02 -1.305 1 96.88 247 ILE B C 1
ATOM 5533 O O . ILE B 1 247 ? -23.344 2.23 -2.193 1 96.88 247 ILE B O 1
ATOM 5537 N N . ALA B 1 248 ? -24 2.65 -0.141 1 97.62 248 ALA B N 1
ATOM 5538 C CA . ALA B 1 248 ? -23.844 1.251 0.251 1 97.62 248 ALA B CA 1
ATOM 5539 C C . ALA B 1 248 ? -25.156 0.703 0.825 1 97.62 248 ALA B C 1
ATOM 5541 O O . ALA B 1 248 ? -25.875 1.413 1.526 1 97.62 248 ALA B O 1
ATOM 5542 N N . SER B 1 249 ? -25.484 -0.431 0.477 1 97 249 SER B N 1
ATOM 5543 C CA . SER B 1 249 ? -26.562 -1.229 1.057 1 97 249 SER B CA 1
ATOM 5544 C C . SER B 1 249 ? -26.047 -2.586 1.529 1 97 249 SER B C 1
ATOM 5546 O O . SER B 1 249 ? -24.844 -2.85 1.491 1 97 249 SER B O 1
ATOM 5548 N N . SER B 1 250 ? -26.938 -3.406 2.076 1 94.56 250 SER B N 1
ATOM 5549 C CA . SER B 1 250 ? -26.531 -4.73 2.543 1 94.56 250 SER B CA 1
ATOM 5550 C C . SER B 1 250 ? -26.109 -5.621 1.378 1 94.56 250 SER B C 1
ATOM 5552 O O . SER B 1 250 ? -25.312 -6.539 1.551 1 94.56 250 SER B O 1
ATOM 5554 N N . MET B 1 251 ? -26.531 -5.246 0.154 1 94.94 251 MET B N 1
ATOM 5555 C CA . MET B 1 251 ? -26.328 -6.145 -0.982 1 94.94 251 MET B CA 1
ATOM 5556 C C . MET B 1 251 ? -25.188 -5.645 -1.873 1 94.94 251 MET B C 1
ATOM 5558 O O . MET B 1 251 ? -24.531 -6.438 -2.541 1 94.94 251 MET B O 1
ATOM 5562 N N . ALA B 1 252 ? -25.047 -4.32 -1.856 1 97.44 252 ALA B N 1
ATOM 5563 C CA . ALA B 1 252 ? -24.078 -3.783 -2.809 1 97.44 252 ALA B CA 1
ATOM 5564 C C . ALA B 1 252 ? -23.484 -2.463 -2.312 1 97.44 252 ALA B C 1
ATOM 5566 O O . ALA B 1 252 ? -24.078 -1.802 -1.453 1 97.44 252 ALA B O 1
ATOM 5567 N N . THR B 1 253 ? -22.359 -2.129 -2.762 1 98.12 253 THR B N 1
ATOM 5568 C CA . THR B 1 253 ? -21.688 -0.858 -2.506 1 98.12 253 THR B CA 1
ATOM 5569 C C . THR B 1 253 ? -21.172 -0.251 -3.805 1 98.12 253 THR B C 1
ATOM 5571 O O . THR B 1 253 ? -20.516 -0.937 -4.602 1 98.12 253 THR B O 1
ATOM 5574 N N . VAL B 1 254 ? -21.438 0.985 -4 1 98 254 VAL B N 1
ATOM 5575 C CA . VAL B 1 254 ? -20.984 1.68 -5.199 1 98 254 VAL B CA 1
ATOM 5576 C C . VAL B 1 254 ? -20.172 2.914 -4.805 1 98 254 VAL B C 1
ATOM 5578 O O . VAL B 1 254 ? -20.453 3.545 -3.781 1 98 254 VAL B O 1
ATOM 5581 N N . PHE B 1 255 ? -19.203 3.172 -5.578 1 98 255 PHE B N 1
ATOM 5582 C CA . PHE B 1 255 ? -18.359 4.348 -5.387 1 98 255 PHE B CA 1
ATOM 5583 C C . PHE B 1 255 ? -18.422 5.262 -6.602 1 98 255 PHE B C 1
ATOM 5585 O O . PHE B 1 255 ? -18.453 4.785 -7.742 1 98 255 PHE B O 1
ATOM 5592 N N . LYS B 1 256 ? -18.422 6.547 -6.371 1 96.62 256 LYS B N 1
ATOM 5593 C CA . LYS B 1 256 ? -18.422 7.535 -7.445 1 96.62 256 LYS B CA 1
ATOM 5594 C C . LYS B 1 256 ? -17.5 8.703 -7.121 1 96.62 256 LYS B C 1
ATOM 5596 O O . LYS B 1 256 ? -17.547 9.25 -6.016 1 96.62 256 LYS B O 1
ATOM 5601 N N . ILE B 1 257 ? -16.672 9.008 -8.016 1 96.25 257 ILE B N 1
ATOM 5602 C CA . ILE B 1 257 ? -15.812 10.18 -7.902 1 96.25 257 ILE B CA 1
ATOM 5603 C C . ILE B 1 257 ? -16.422 11.352 -8.672 1 96.25 257 ILE B C 1
ATOM 5605 O O . ILE B 1 257 ? -16.688 11.25 -9.875 1 96.25 257 ILE B O 1
ATOM 5609 N N . LEU B 1 258 ? -16.625 12.43 -7.996 1 95.19 258 LEU B N 1
ATOM 5610 C CA . LEU B 1 258 ? -17.312 13.586 -8.57 1 95.19 258 LEU B CA 1
ATOM 5611 C C . LEU B 1 258 ? -16.406 14.812 -8.555 1 95.19 258 LEU B C 1
ATOM 5613 O O . LEU B 1 258 ? -15.383 14.836 -7.852 1 95.19 258 LEU B O 1
ATOM 5617 N N . ALA B 1 259 ? -16.781 15.789 -9.336 1 92.19 259 ALA B N 1
ATOM 5618 C CA . ALA B 1 259 ? -16.016 17.016 -9.445 1 92.19 259 ALA B CA 1
ATOM 5619 C C . ALA B 1 259 ? -16.078 17.828 -8.148 1 92.19 259 ALA B C 1
ATOM 5621 O O . ALA B 1 259 ? -15.094 18.453 -7.754 1 92.19 259 ALA B O 1
ATOM 5622 N N . ASP B 1 260 ? -17.266 17.797 -7.559 1 90.06 260 ASP B N 1
ATOM 5623 C CA . ASP B 1 260 ? -17.453 18.531 -6.309 1 90.06 260 ASP B CA 1
ATOM 5624 C C . ASP B 1 260 ? -18.5 17.844 -5.438 1 90.06 260 ASP B C 1
ATOM 5626 O O . ASP B 1 260 ? -19.094 16.828 -5.832 1 90.06 260 ASP B O 1
ATOM 5630 N N . SER B 1 261 ? -18.609 18.375 -4.273 1 88.88 261 SER B N 1
ATOM 5631 C CA . SER B 1 261 ? -19.531 17.781 -3.309 1 88.88 261 SER B CA 1
ATOM 5632 C C . SER B 1 261 ? -20.828 18.562 -3.221 1 88.88 261 SER B C 1
ATOM 5634 O O . SER B 1 261 ? -21.516 18.516 -2.199 1 88.88 261 SER B O 1
ATOM 5636 N N . LYS B 1 262 ? -21.141 19.312 -4.223 1 90.5 262 LYS B N 1
ATOM 5637 C CA . LYS B 1 262 ? -22.359 20.125 -4.195 1 90.5 262 LYS B CA 1
ATOM 5638 C C . LYS B 1 262 ? -23.594 19.25 -4.402 1 90.5 262 LYS B C 1
ATOM 5640 O O . LYS B 1 262 ? -23.531 18.219 -5.066 1 90.5 262 LYS B O 1
ATOM 5645 N N . SER B 1 263 ? -24.703 19.75 -3.918 1 91.75 263 SER B N 1
ATOM 5646 C CA . SER B 1 263 ? -25.969 19.031 -4 1 91.75 263 SER B CA 1
ATOM 5647 C C . SER B 1 263 ? -26.391 18.812 -5.449 1 91.75 263 SER B C 1
ATOM 5649 O O . SER B 1 263 ? -26.906 17.75 -5.805 1 91.75 263 SER B O 1
ATOM 5651 N N . ARG B 1 264 ? -26.188 19.719 -6.254 1 90.44 264 ARG B N 1
ATOM 5652 C CA . ARG B 1 264 ? -26.578 19.641 -7.656 1 90.44 264 ARG B CA 1
ATOM 5653 C C . ARG B 1 264 ? -25.859 18.5 -8.367 1 90.44 264 ARG B C 1
ATOM 5655 O O . ARG B 1 264 ? -26.406 17.875 -9.281 1 90.44 264 ARG B O 1
ATOM 5662 N N . THR B 1 265 ? -24.656 18.219 -7.969 1 91.25 265 THR B N 1
ATOM 5663 C CA . THR B 1 265 ? -23.859 17.172 -8.57 1 91.25 265 THR B CA 1
ATOM 5664 C C . THR B 1 265 ? -24.203 15.812 -7.953 1 91.25 265 THR B C 1
ATOM 5666 O O . THR B 1 265 ? -24.203 14.789 -8.641 1 91.25 265 THR B O 1
ATOM 5669 N N . LEU B 1 266 ? -24.547 15.828 -6.703 1 92.44 266 LEU B N 1
ATOM 5670 C CA . LEU B 1 266 ? -24.766 14.602 -5.941 1 92.44 266 LEU B CA 1
ATOM 5671 C C . LEU B 1 266 ? -26.172 14.07 -6.16 1 92.44 266 LEU B C 1
ATOM 5673 O O . LEU B 1 266 ? -26.375 12.859 -6.277 1 92.44 266 LEU B O 1
ATOM 5677 N N . ALA B 1 267 ? -27.141 14.891 -6.277 1 93.06 267 ALA B N 1
ATOM 5678 C CA . ALA B 1 267 ? -28.562 14.531 -6.273 1 93.06 267 ALA B CA 1
ATOM 5679 C C . ALA B 1 267 ? -28.891 13.578 -7.418 1 93.06 267 ALA B C 1
ATOM 5681 O O . ALA B 1 267 ? -29.578 12.578 -7.223 1 93.06 267 ALA B O 1
ATOM 5682 N N . PRO B 1 268 ? -28.344 13.828 -8.594 1 91.19 268 PRO B N 1
ATOM 5683 C CA . PRO B 1 268 ? -28.672 12.945 -9.711 1 91.19 268 PRO B CA 1
ATOM 5684 C C . PRO B 1 268 ? -28.156 11.523 -9.516 1 91.19 268 PRO B C 1
ATOM 5686 O O . PRO B 1 268 ? -28.688 10.578 -10.094 1 91.19 268 PRO B O 1
ATOM 5689 N N . LEU B 1 269 ? -27.203 11.344 -8.766 1 90.44 269 LEU B N 1
ATOM 5690 C CA . LEU B 1 269 ? -26.594 10.039 -8.539 1 90.44 269 LEU B CA 1
ATOM 5691 C C . LEU B 1 269 ? -27.578 9.094 -7.855 1 90.44 269 LEU B C 1
ATOM 5693 O O . LEU B 1 269 ? -27.484 7.875 -7.996 1 90.44 269 LEU B O 1
ATOM 5697 N N . PHE B 1 270 ? -28.547 9.641 -7.137 1 91.25 270 PHE B N 1
ATOM 5698 C CA . PHE B 1 270 ? -29.453 8.836 -6.32 1 91.25 270 PHE B CA 1
ATOM 5699 C C . PHE B 1 270 ? -30.75 8.539 -7.07 1 91.25 270 PHE B C 1
ATOM 5701 O O . PHE B 1 270 ? -31.609 7.801 -6.578 1 91.25 270 PHE B O 1
ATOM 5708 N N . GLY B 1 271 ? -30.922 9.117 -8.211 1 86.81 271 GLY B N 1
ATOM 5709 C CA . GLY B 1 271 ? -32.094 8.859 -9.016 1 86.81 271 GLY B CA 1
ATOM 5710 C C . GLY B 1 271 ? -33.406 9.289 -8.344 1 86.81 271 GLY B C 1
ATOM 5711 O O . GLY B 1 271 ? -33.531 10.445 -7.938 1 86.81 271 GLY B O 1
ATOM 5712 N N . GLN B 1 272 ? -34.375 8.367 -8.047 1 86.38 272 GLN B N 1
ATOM 5713 C CA . GLN B 1 272 ? -35.719 8.625 -7.535 1 86.38 272 GLN B CA 1
ATOM 5714 C C . GLN B 1 272 ? -35.719 8.766 -6.016 1 86.38 272 GLN B C 1
ATOM 5716 O O . GLN B 1 272 ? -36.75 9.055 -5.406 1 86.38 272 GLN B O 1
ATOM 5721 N N . LYS B 1 273 ? -34.656 8.758 -5.391 1 88.56 273 LYS B N 1
ATOM 5722 C CA . LYS B 1 273 ? -34.5 8.93 -3.951 1 88.56 273 LYS B CA 1
ATOM 5723 C C . LYS B 1 273 ? -35.438 8.023 -3.182 1 88.56 273 LYS B C 1
ATOM 5725 O O . LYS B 1 273 ? -36.281 8.5 -2.406 1 88.56 273 LYS B O 1
ATOM 5730 N N . LEU B 1 274 ? -35.344 6.852 -3.363 1 91.5 274 LEU B N 1
ATOM 5731 C CA . LEU B 1 274 ? -36.188 5.84 -2.75 1 91.5 274 LEU B CA 1
ATOM 5732 C C . LEU B 1 274 ? -35.562 5.309 -1.465 1 91.5 274 LEU B C 1
ATOM 5734 O O . LEU B 1 274 ? -34.344 5.227 -1.354 1 91.5 274 LEU B O 1
ATOM 5738 N N . GLY B 1 275 ? -36.469 5.062 -0.514 1 94.25 275 GLY B N 1
ATOM 5739 C CA . GLY B 1 275 ? -36 4.418 0.702 1 94.25 275 GLY B CA 1
ATOM 5740 C C . GLY B 1 275 ? -35.438 5.395 1.716 1 94.25 275 GLY B C 1
ATOM 5741 O O . GLY B 1 275 ? -35.719 6.59 1.659 1 94.25 275 GLY B O 1
ATOM 5742 N N . VAL B 1 276 ? -34.719 4.805 2.721 1 97.31 276 VAL B N 1
ATOM 5743 C CA . VAL B 1 276 ? -34.156 5.605 3.797 1 97.31 276 VAL B CA 1
ATOM 5744 C C . VAL B 1 276 ? -32.688 5.828 3.543 1 97.31 276 VAL B C 1
ATOM 5746 O O . VAL B 1 276 ? -31.969 4.91 3.121 1 97.31 276 VAL B O 1
ATOM 5749 N N . LEU B 1 277 ? -32.25 7.027 3.734 1 97.19 277 LEU B N 1
ATOM 5750 C CA . LEU B 1 277 ? -30.828 7.375 3.566 1 97.19 277 LEU B CA 1
ATOM 5751 C C . LEU B 1 277 ? -30.172 7.652 4.914 1 97.19 277 LEU B C 1
ATOM 5753 O O . LEU B 1 277 ? -30.609 8.555 5.645 1 97.19 277 LEU B O 1
ATOM 5757 N N . VAL B 1 278 ? -29.266 6.875 5.223 1 98 278 VAL B N 1
ATOM 5758 C CA . VAL B 1 278 ? -28.516 7.078 6.453 1 98 278 VAL B CA 1
ATOM 5759 C C . VAL B 1 278 ? -27.219 7.836 6.148 1 98 278 VAL B C 1
ATOM 5761 O O . VAL B 1 278 ? -26.438 7.418 5.293 1 98 278 VAL B O 1
ATOM 5764 N N . SER B 1 279 ? -26.938 8.883 6.781 1 97 279 SER B N 1
ATOM 5765 C CA . SER B 1 279 ? -25.781 9.719 6.496 1 97 279 SER B CA 1
ATOM 5766 C C . SER B 1 279 ? -25.469 10.648 7.664 1 97 279 SER B C 1
ATOM 5768 O O . SER B 1 279 ? -26.156 10.633 8.68 1 97 279 SER B O 1
ATOM 5770 N N . ASP B 1 280 ? -24.438 11.336 7.52 1 94.19 280 ASP B N 1
ATOM 5771 C CA . ASP B 1 280 ? -24.203 12.438 8.445 1 94.19 280 ASP B CA 1
ATOM 5772 C C . ASP B 1 280 ? -25.094 13.633 8.102 1 94.19 280 ASP B C 1
ATOM 5774 O O . ASP B 1 280 ? -26.125 13.477 7.422 1 94.19 280 ASP B O 1
ATOM 5778 N N . ARG B 1 281 ? -24.781 14.797 8.633 1 93.19 281 ARG B N 1
ATOM 5779 C CA . ARG B 1 281 ? -25.656 15.953 8.438 1 93.19 281 ARG B CA 1
ATOM 5780 C C . ARG B 1 281 ? -25.109 16.859 7.324 1 93.19 281 ARG B C 1
ATOM 5782 O O . ARG B 1 281 ? -25.281 18.078 7.367 1 93.19 281 ARG B O 1
ATOM 5789 N N . ALA B 1 282 ? -24.469 16.219 6.402 1 89.62 282 ALA B N 1
ATOM 5790 C CA . ALA B 1 282 ? -23.891 17 5.312 1 89.62 282 ALA B CA 1
ATOM 5791 C C . ALA B 1 282 ? -24.969 17.734 4.535 1 89.62 282 ALA B C 1
ATOM 5793 O O . ALA B 1 282 ? -25.969 17.141 4.117 1 89.62 282 ALA B O 1
ATOM 5794 N N . THR B 1 283 ? -24.734 19.016 4.285 1 89.12 283 THR B N 1
ATOM 5795 C CA . THR B 1 283 ? -25.703 19.875 3.602 1 89.12 283 THR B CA 1
ATOM 5796 C C . THR B 1 283 ? -25.906 19.422 2.158 1 89.12 283 THR B C 1
ATOM 5798 O O . THR B 1 283 ? -26.969 19.625 1.58 1 89.12 283 THR B O 1
ATOM 5801 N N . ALA B 1 284 ? -24.906 18.766 1.644 1 91.06 284 ALA B N 1
ATOM 5802 C CA . ALA B 1 284 ? -24.953 18.281 0.267 1 91.06 284 ALA B CA 1
ATOM 5803 C C . ALA B 1 284 ? -26.062 17.25 0.083 1 91.06 284 ALA B C 1
ATOM 5805 O O . ALA B 1 284 ? -26.5 17 -1.04 1 91.06 284 ALA B O 1
ATOM 5806 N N . LEU B 1 285 ? -26.531 16.719 1.153 1 93.19 285 LEU B N 1
ATOM 5807 C CA . LEU B 1 285 ? -27.516 15.633 1.074 1 93.19 285 LEU B CA 1
ATOM 5808 C C . LEU B 1 285 ? -28.906 16.141 1.415 1 93.19 285 LEU B C 1
ATOM 5810 O O . LEU B 1 285 ? -29.844 15.344 1.539 1 93.19 285 LEU B O 1
ATOM 5814 N N . ASN B 1 286 ? -29.094 17.438 1.521 1 90.88 286 ASN B N 1
ATOM 5815 C CA . ASN B 1 286 ? -30.359 18.031 1.938 1 90.88 286 ASN B CA 1
ATOM 5816 C C . ASN B 1 286 ? -31.438 17.875 0.868 1 90.88 286 ASN B C 1
ATOM 5818 O O . ASN B 1 286 ? -32.594 18.203 1.097 1 90.88 286 ASN B O 1
ATOM 5822 N N . PHE B 1 287 ? -31.078 17.328 -0.231 1 91.31 287 PHE B N 1
ATOM 5823 C CA . PHE B 1 287 ? -32.062 17.047 -1.27 1 91.31 287 PHE B CA 1
ATOM 5824 C C . PHE B 1 287 ? -32.906 15.844 -0.898 1 91.31 287 PHE B C 1
ATOM 5826 O O . PHE B 1 287 ? -33.969 15.609 -1.497 1 91.31 287 PHE B O 1
ATOM 5833 N N . TRP B 1 288 ? -32.438 15.094 0.033 1 93.38 288 TRP B N 1
ATOM 5834 C CA . TRP B 1 288 ? -33.219 13.945 0.492 1 93.38 288 TRP B CA 1
ATOM 5835 C C . TRP B 1 288 ? -34.25 14.375 1.523 1 93.38 288 TRP B C 1
ATOM 5837 O O . TRP B 1 288 ? -33.969 15.211 2.387 1 93.38 288 TRP B O 1
ATOM 5847 N N . ALA B 1 289 ? -35.438 13.75 1.46 1 91.62 289 ALA B N 1
ATOM 5848 C CA . ALA B 1 289 ? -36.5 14.094 2.406 1 91.62 289 ALA B CA 1
ATOM 5849 C C . ALA B 1 289 ? -36.062 13.773 3.838 1 91.62 289 ALA B C 1
ATOM 5851 O O . ALA B 1 289 ? -35.625 12.664 4.129 1 91.62 289 ALA B O 1
ATOM 5852 N N . MET B 1 290 ? -36.312 14.664 4.703 1 92.19 290 MET B N 1
ATOM 5853 C CA . MET B 1 290 ? -35.875 14.539 6.086 1 92.19 290 MET B CA 1
ATOM 5854 C C . MET B 1 290 ? -36.531 13.359 6.777 1 92.19 290 MET B C 1
ATOM 5856 O O . MET B 1 290 ? -35.906 12.664 7.574 1 92.19 290 MET B O 1
ATOM 5860 N N . GLU B 1 291 ? -37.719 13.094 6.387 1 93.25 291 GLU B N 1
ATOM 5861 C CA . GLU B 1 291 ? -38.469 12.016 7.016 1 93.25 291 GLU B CA 1
ATOM 5862 C C . GLU B 1 291 ? -37.969 10.648 6.582 1 93.25 291 GLU B C 1
ATOM 5864 O O . GLU B 1 291 ? -38.25 9.633 7.219 1 93.25 291 GLU B O 1
ATOM 5869 N N . ALA B 1 292 ? -37.25 10.68 5.531 1 95.75 292 ALA B N 1
ATOM 5870 C CA . ALA B 1 292 ? -36.688 9.438 5.016 1 95.75 292 ALA B CA 1
ATOM 5871 C C . ALA B 1 292 ? -35.156 9.414 5.184 1 95.75 292 ALA B C 1
ATOM 5873 O O . ALA B 1 292 ? -34.469 8.727 4.438 1 95.75 292 ALA B O 1
ATOM 5874 N N . ARG B 1 293 ? -34.688 10.195 6.125 1 96.81 293 ARG B N 1
ATOM 5875 C CA . ARG B 1 293 ? -33.281 10.234 6.414 1 96.81 293 ARG B CA 1
ATOM 5876 C C . ARG B 1 293 ? -33 9.812 7.852 1 96.81 293 ARG B C 1
ATOM 5878 O O . ARG B 1 293 ? -33.844 9.93 8.719 1 96.81 293 ARG B O 1
ATOM 5885 N N . GLN B 1 294 ? -31.891 9.273 8.039 1 97.94 294 GLN B N 1
ATOM 5886 C CA . GLN B 1 294 ? -31.391 8.961 9.375 1 97.94 294 GLN B CA 1
ATOM 5887 C C . GLN B 1 294 ? -30 9.57 9.586 1 97.94 294 GLN B C 1
ATOM 5889 O O . GLN B 1 294 ? -29.047 9.195 8.906 1 97.94 294 GLN B O 1
ATOM 5894 N N . VAL B 1 295 ? -29.969 10.438 10.5 1 97.06 295 VAL B N 1
ATOM 5895 C CA . VAL B 1 295 ? -28.703 11.086 10.828 1 97.06 295 VAL B CA 1
ATOM 5896 C C . VAL B 1 295 ? -27.875 10.164 11.711 1 97.06 295 VAL B C 1
ATOM 5898 O O . VAL B 1 295 ? -28.391 9.516 12.617 1 97.06 295 VAL B O 1
ATOM 5901 N N . CYS B 1 296 ? -26.609 10.148 11.453 1 97.31 296 CYS B N 1
ATOM 5902 C CA . CYS B 1 296 ? -25.688 9.266 12.148 1 97.31 296 CYS B CA 1
ATOM 5903 C C . CYS B 1 296 ? -25.484 9.719 13.586 1 97.31 296 CYS B C 1
ATOM 5905 O O . CYS B 1 296 ? -24.859 10.75 13.836 1 97.31 296 CYS B O 1
ATOM 5907 N N . TRP B 1 297 ? -25.812 8.922 14.508 1 97.12 297 TRP B N 1
ATOM 5908 C CA . TRP B 1 297 ? -25.734 9.266 15.922 1 97.12 297 TRP B CA 1
ATOM 5909 C C . TRP B 1 297 ? -24.281 9.156 16.422 1 97.12 297 TRP B C 1
ATOM 5911 O O . TR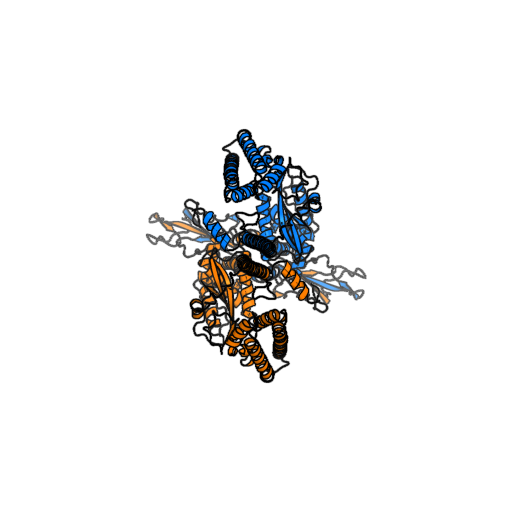P B 1 297 ? -23.938 9.695 17.469 1 97.12 297 TRP B O 1
ATOM 5921 N N . ALA B 1 298 ? -23.484 8.398 15.734 1 94.69 298 ALA B N 1
ATOM 5922 C CA . ALA B 1 298 ? -22.062 8.367 16.109 1 94.69 298 ALA B CA 1
ATOM 5923 C C . ALA B 1 298 ? -21.438 9.742 15.969 1 94.69 298 ALA B C 1
ATOM 5925 O O . ALA B 1 298 ? -20.578 10.133 16.781 1 94.69 298 ALA B O 1
ATOM 5926 N N . HIS B 1 299 ? -21.844 10.445 14.961 1 93.19 299 HIS B N 1
ATOM 5927 C CA . HIS B 1 299 ? -21.359 11.812 14.773 1 93.19 299 HIS B CA 1
ATOM 5928 C C . HIS B 1 299 ? -21.891 12.742 15.859 1 93.19 299 HIS B C 1
ATOM 5930 O O . HIS B 1 299 ? -21.172 13.625 16.328 1 93.19 299 HIS B O 1
ATOM 5936 N N . LEU B 1 300 ? -23.062 12.539 16.234 1 94.25 300 LEU B N 1
ATOM 5937 C CA . LEU B 1 300 ? -23.641 13.344 17.297 1 94.25 300 LEU B CA 1
ATOM 5938 C C . LEU B 1 300 ? -22.984 13.039 18.641 1 94.25 300 LEU B C 1
ATOM 5940 O O . LEU B 1 300 ? -22.812 13.93 19.469 1 94.25 300 LEU B O 1
ATOM 5944 N N . LEU B 1 301 ? -22.672 11.781 18.781 1 93.25 301 LEU B N 1
ATOM 5945 C CA . LEU B 1 301 ? -21.938 11.383 19.984 1 93.25 301 LEU B CA 1
ATOM 5946 C C . LEU B 1 301 ? -20.609 12.133 20.094 1 93.25 301 LEU B C 1
ATOM 5948 O O . LEU B 1 301 ? -20.266 12.648 21.156 1 93.25 301 LEU B O 1
ATOM 5952 N N . ARG B 1 302 ? -19.938 12.227 19.031 1 88.81 302 ARG B N 1
ATOM 5953 C CA . ARG B 1 302 ? -18.672 12.938 19 1 88.81 302 ARG B CA 1
ATOM 5954 C C . ARG B 1 302 ? -18.859 14.414 19.328 1 88.81 302 ARG B C 1
ATOM 5956 O O . ARG B 1 302 ? -18.047 15.016 20.016 1 88.81 302 ARG B O 1
ATOM 5963 N N . LYS B 1 303 ? -19.875 14.977 18.812 1 89.75 303 LYS B N 1
ATOM 5964 C CA . LYS B 1 303 ? -20.188 16.375 19.094 1 89.75 303 LYS B CA 1
ATOM 5965 C C . LYS B 1 303 ? -20.5 16.578 20.578 1 89.75 303 LYS B C 1
ATOM 5967 O O . LYS B 1 303 ? -20.062 17.547 21.188 1 89.75 303 LYS B O 1
ATOM 5972 N N . ALA B 1 304 ? -21.25 15.648 21.109 1 92.81 304 ALA B N 1
ATOM 5973 C CA . ALA B 1 304 ? -21.594 15.711 22.516 1 92.81 304 ALA B CA 1
ATOM 5974 C C . ALA B 1 304 ? -20.344 15.633 23.391 1 92.81 304 ALA B C 1
ATOM 5976 O O . ALA B 1 304 ? -20.25 16.328 24.406 1 92.81 304 ALA B O 1
ATOM 5977 N N . VAL B 1 305 ? -19.438 14.82 22.984 1 88.44 305 VAL B N 1
ATOM 5978 C CA . VAL B 1 305 ? -18.188 14.719 23.703 1 88.44 305 VAL B CA 1
ATOM 5979 C C . VAL B 1 305 ? -17.453 16.047 23.656 1 88.44 305 VAL B C 1
ATOM 5981 O O . VAL B 1 305 ? -16.938 16.531 24.672 1 88.44 305 VAL B O 1
ATOM 5984 N N . SER B 1 306 ? -17.438 16.656 22.516 1 87.69 306 SER B N 1
ATOM 5985 C CA . SER B 1 306 ? -16.797 17.953 22.344 1 87.69 306 SER B CA 1
ATOM 5986 C C . SER B 1 306 ? -17.438 19.016 23.234 1 87.69 306 SER B C 1
ATOM 5988 O O . SER B 1 306 ? -16.75 19.859 23.812 1 87.69 306 SER B O 1
ATOM 5990 N N . PHE B 1 307 ? -18.75 18.969 23.375 1 89.12 307 PHE B N 1
ATOM 5991 C CA . PHE B 1 307 ? -19.469 19.891 24.234 1 89.12 307 PHE B CA 1
ATOM 5992 C C . PHE B 1 307 ? -19.109 19.656 25.703 1 89.12 307 PHE B C 1
ATOM 5994 O O . PHE B 1 307 ? -18.891 20.609 26.453 1 89.12 307 PHE B O 1
ATOM 6001 N N . SER B 1 308 ? -19.031 18.438 26.031 1 89.12 308 SER B N 1
ATOM 6002 C CA . SER B 1 308 ? -18.844 18.062 27.422 1 89.12 308 SER B CA 1
ATOM 6003 C C . SER B 1 308 ? -17.484 18.5 27.938 1 89.12 308 SER B C 1
ATOM 6005 O O . SER B 1 308 ? -17.281 18.656 29.141 1 89.12 308 SER B O 1
ATOM 6007 N N . GLU B 1 309 ? -16.578 18.594 27 1 82.94 309 GLU B N 1
ATOM 6008 C CA . GLU B 1 309 ? -15.219 18.984 27.375 1 82.94 309 GLU B CA 1
ATOM 6009 C C . GLU B 1 309 ? -15.109 20.484 27.609 1 82.94 309 GLU B C 1
ATOM 6011 O O . GLU B 1 309 ? -14.086 20.969 28.094 1 82.94 309 GLU B O 1
ATOM 6016 N N . ARG B 1 310 ? -16.219 21.156 27.375 1 81.5 310 ARG B N 1
ATOM 6017 C CA . ARG B 1 310 ? -16.25 22.594 27.609 1 81.5 310 ARG B CA 1
ATOM 6018 C C . ARG B 1 310 ? -16.672 22.922 29.031 1 81.5 310 ARG B C 1
ATOM 6020 O O . ARG B 1 310 ? -17.172 22.047 29.75 1 81.5 310 ARG B O 1
ATOM 6027 N N . ASP B 1 311 ? -16.391 24.172 29.391 1 81.31 311 ASP B N 1
ATOM 6028 C CA . ASP B 1 311 ? -16.75 24.578 30.734 1 81.31 311 ASP B CA 1
ATOM 6029 C C . ASP B 1 311 ? -18.125 25.266 30.75 1 81.31 311 ASP B C 1
ATOM 6031 O O . ASP B 1 311 ? -18.641 25.625 29.703 1 81.31 311 ASP B O 1
ATOM 6035 N N . GLY B 1 312 ? -18.812 25.312 32.031 1 88.12 312 GLY B N 1
ATOM 6036 C CA . GLY B 1 312 ? -20.031 26.094 32.188 1 88.12 312 GLY B CA 1
ATOM 6037 C C . GLY B 1 312 ? -21.266 25.406 31.656 1 88.12 312 GLY B C 1
ATOM 6038 O O . GLY B 1 312 ? -21.375 24.172 31.703 1 88.12 312 GLY B O 1
ATOM 6039 N N . PRO B 1 313 ? -22.125 26.156 31.281 1 88.75 313 PRO B N 1
ATOM 6040 C CA . PRO B 1 313 ? -23.391 25.609 30.797 1 88.75 313 PRO B CA 1
ATOM 6041 C C . PRO B 1 313 ? -23.234 24.75 29.562 1 88.75 313 PRO B C 1
ATOM 6043 O O . PRO B 1 313 ? -23.969 23.766 29.375 1 88.75 313 PRO B O 1
ATOM 6046 N N . ALA B 1 314 ? -22.297 25.094 28.75 1 89.25 314 ALA B N 1
ATOM 6047 C CA . ALA B 1 314 ? -22.016 24.297 27.562 1 89.25 314 ALA B CA 1
ATOM 6048 C C . ALA B 1 314 ? -21.609 22.875 27.922 1 89.25 314 ALA B C 1
ATOM 6050 O O . ALA B 1 314 ? -22.062 21.922 27.312 1 89.25 314 ALA B O 1
ATOM 6051 N N . GLY B 1 315 ? -20.781 22.75 28.875 1 91.94 315 GLY B N 1
ATOM 6052 C CA . GLY B 1 315 ? -20.359 21.453 29.359 1 91.94 315 GLY B CA 1
ATOM 6053 C C . GLY B 1 315 ? -21.484 20.625 29.953 1 91.94 315 GLY B C 1
ATOM 6054 O O . GLY B 1 315 ? -21.562 19.422 29.766 1 91.94 315 GLY B O 1
ATOM 6055 N N . ALA B 1 316 ? -22.297 21.297 30.672 1 92.94 316 ALA B N 1
ATOM 6056 C CA . ALA B 1 316 ? -23.438 20.625 31.297 1 92.94 316 ALA B CA 1
ATOM 6057 C C . ALA B 1 316 ? -24.375 20.062 30.25 1 92.94 316 ALA B C 1
ATOM 6059 O O . ALA B 1 316 ? -24.875 18.938 30.375 1 92.94 316 ALA B O 1
ATOM 6060 N N . ILE B 1 317 ? -24.594 20.844 29.25 1 93.31 317 ILE B N 1
ATOM 6061 C CA . ILE B 1 317 ? -25.438 20.406 28.156 1 93.31 317 ILE B CA 1
ATOM 6062 C C . ILE B 1 317 ? -24.797 19.188 27.469 1 93.31 317 ILE B C 1
ATOM 6064 O O . ILE B 1 317 ? -25.484 18.219 27.172 1 93.31 317 ILE B O 1
ATOM 6068 N N . GLY B 1 318 ? -23.531 19.266 27.25 1 94.38 318 GLY B N 1
ATOM 6069 C CA . GLY B 1 318 ? -22.797 18.172 26.656 1 94.38 318 GLY B CA 1
ATOM 6070 C C . GLY B 1 318 ? -22.906 16.875 27.453 1 94.38 318 GLY B C 1
ATOM 6071 O O . GLY B 1 318 ? -23.156 15.812 26.891 1 94.38 318 GLY B O 1
ATOM 6072 N N . ARG B 1 319 ? -22.75 16.984 28.75 1 95 319 ARG B N 1
ATOM 6073 C CA . ARG B 1 319 ? -22.812 15.812 29.625 1 95 319 ARG B CA 1
ATOM 6074 C C . ARG B 1 319 ? -24.219 15.211 29.625 1 95 319 ARG B C 1
ATOM 6076 O O . ARG B 1 319 ? -24.375 13.992 29.578 1 95 319 ARG B O 1
ATOM 6083 N N . GLU B 1 320 ? -25.141 16.047 29.672 1 95.31 320 GLU B N 1
ATOM 6084 C CA . GLU B 1 320 ? -26.516 15.578 29.641 1 95.31 320 GLU B CA 1
ATOM 6085 C C . GLU B 1 320 ? -26.844 14.883 28.312 1 95.31 320 GLU B C 1
ATOM 6087 O O . GLU B 1 320 ? -27.5 13.844 28.297 1 95.31 320 GLU B O 1
ATOM 6092 N N . LEU B 1 321 ? -26.391 15.492 27.297 1 96.12 321 LEU B N 1
ATOM 6093 C CA . LEU B 1 321 ? -26.578 14.883 25.969 1 96.12 321 LEU B CA 1
ATOM 6094 C C . LEU B 1 321 ? -25.906 13.523 25.891 1 96.12 321 LEU B C 1
ATOM 6096 O O . LEU B 1 321 ? -26.453 12.578 25.328 1 96.12 321 LEU B O 1
ATOM 6100 N N . LEU B 1 322 ? -24.734 13.398 26.438 1 95.88 322 LEU B N 1
ATOM 6101 C CA . LEU B 1 322 ? -24 12.148 26.469 1 95.88 322 LEU B CA 1
ATOM 6102 C C . LEU B 1 322 ? -24.781 11.07 27.219 1 95.88 322 LEU B C 1
ATOM 6104 O O . LEU B 1 322 ? -24.781 9.906 26.812 1 95.88 322 LEU B O 1
ATOM 6108 N N . ASP B 1 323 ? -25.375 11.508 28.234 1 95.44 323 ASP B N 1
ATOM 6109 C CA . ASP B 1 323 ? -26.172 10.562 29.016 1 95.44 323 ASP B CA 1
ATOM 6110 C C . ASP B 1 323 ? -27.328 10 28.188 1 95.44 323 ASP B C 1
ATOM 6112 O O . ASP B 1 323 ? -27.547 8.789 28.172 1 95.44 323 ASP B O 1
ATOM 6116 N N . TYR B 1 324 ? -27.984 10.859 27.547 1 96.44 324 TYR B N 1
ATOM 6117 C CA . TYR B 1 324 ? -29.125 10.414 26.734 1 96.44 324 TYR B CA 1
ATOM 6118 C C . TYR B 1 324 ? -28.656 9.547 25.578 1 96.44 324 TYR B C 1
ATOM 6120 O O . TYR B 1 324 ? -29.297 8.555 25.234 1 96.44 324 TYR B O 1
ATOM 6128 N N . ILE B 1 325 ? -27.547 9.93 24.922 1 96.56 325 ILE B N 1
ATOM 6129 C CA . ILE B 1 325 ? -27 9.141 23.828 1 96.56 325 ILE B CA 1
ATOM 6130 C C . ILE B 1 325 ? -26.578 7.762 24.344 1 96.56 325 ILE B C 1
ATOM 6132 O O . ILE B 1 325 ? -26.781 6.754 23.656 1 96.56 325 ILE B O 1
ATOM 6136 N N . GLY B 1 326 ? -26.047 7.754 25.516 1 96.38 326 GLY B N 1
ATOM 6137 C CA . GLY B 1 326 ? -25.719 6.484 26.141 1 96.38 326 GLY B CA 1
ATOM 6138 C C . GLY B 1 326 ? -26.922 5.578 26.312 1 96.38 326 GLY B C 1
ATOM 6139 O O . GLY B 1 326 ? -26.859 4.383 26.016 1 96.38 326 GLY B O 1
ATOM 6140 N N . ILE B 1 327 ? -27.969 6.133 26.797 1 95.88 327 ILE B N 1
ATOM 6141 C CA . ILE B 1 327 ? -29.219 5.391 26.984 1 95.88 327 ILE B CA 1
ATOM 6142 C C . ILE B 1 327 ? -29.719 4.879 25.625 1 95.88 327 ILE B C 1
ATOM 6144 O O . ILE B 1 327 ? -30.125 3.723 25.516 1 95.88 327 ILE B O 1
ATOM 6148 N N . LEU B 1 328 ? -29.641 5.734 24.672 1 96.38 328 LEU B N 1
ATOM 6149 C CA . LEU B 1 328 ? -30.047 5.383 23.312 1 96.38 328 LEU B CA 1
ATOM 6150 C C . LEU B 1 328 ? -29.281 4.16 22.812 1 96.38 328 LEU B C 1
ATOM 6152 O O . LEU B 1 328 ? -29.891 3.195 22.344 1 96.38 328 LEU B O 1
ATOM 6156 N N . PHE B 1 329 ? -28.016 4.172 22.891 1 96.38 329 PHE B N 1
ATOM 6157 C CA . PHE B 1 329 ? -27.188 3.088 22.375 1 96.38 329 PHE B CA 1
ATOM 6158 C C . PHE B 1 329 ? -27.328 1.834 23.219 1 96.38 329 PHE B C 1
ATOM 6160 O O . PHE B 1 329 ? -27.203 0.716 22.719 1 96.38 329 PHE B O 1
ATOM 6167 N N . ASP B 1 330 ? -27.609 2.055 24.5 1 95.19 330 ASP B N 1
ATOM 6168 C CA . ASP B 1 330 ? -27.906 0.904 25.344 1 95.19 330 ASP B CA 1
ATOM 6169 C C . ASP B 1 330 ? -29.156 0.18 24.891 1 95.19 330 ASP B C 1
ATOM 6171 O O . ASP B 1 330 ? -29.156 -1.04 24.719 1 95.19 330 ASP B O 1
ATOM 6175 N N . TYR B 1 331 ? -30.219 0.938 24.703 1 96.19 331 TYR B N 1
ATOM 6176 C CA . TYR B 1 331 ? -31.469 0.356 24.234 1 96.19 331 TYR B CA 1
ATOM 6177 C C . TYR B 1 331 ? -31.281 -0.303 22.859 1 96.19 331 TYR B C 1
ATOM 6179 O O . TYR B 1 331 ? -31.797 -1.397 22.625 1 96.19 331 TYR B O 1
ATOM 6187 N N . TRP B 1 332 ? -30.594 0.314 21.984 1 95.75 332 TRP B N 1
ATOM 6188 C CA . TRP B 1 332 ? -30.328 -0.231 20.656 1 95.75 332 TRP B CA 1
ATOM 6189 C C . TRP B 1 332 ? -29.547 -1.538 20.75 1 95.75 332 TRP B C 1
ATOM 6191 O O . TRP B 1 332 ? -29.859 -2.5 20.031 1 95.75 332 TRP B O 1
ATOM 6201 N N . GLY B 1 333 ? -28.531 -1.52 21.594 1 95.31 333 GLY B N 1
ATOM 6202 C CA . GLY B 1 333 ? -27.766 -2.74 21.812 1 95.31 333 GLY B CA 1
ATOM 6203 C C . GLY B 1 333 ? -28.625 -3.898 22.281 1 95.31 333 GLY B C 1
ATOM 6204 O O . GLY B 1 333 ? -28.469 -5.027 21.812 1 95.31 333 GLY B O 1
ATOM 6205 N N . ARG B 1 334 ? -29.516 -3.635 23.125 1 94 334 ARG B N 1
ATOM 6206 C CA . ARG B 1 334 ? -30.422 -4.652 23.656 1 94 334 ARG B CA 1
ATOM 6207 C C . ARG B 1 334 ? -31.375 -5.145 22.578 1 94 334 ARG B C 1
ATOM 6209 O O . ARG B 1 334 ? -31.766 -6.316 22.562 1 94 334 ARG B O 1
ATOM 6216 N N . LEU B 1 335 ? -31.781 -4.32 21.75 1 95.06 335 LEU B N 1
ATOM 6217 C CA . LEU B 1 335 ? -32.625 -4.734 20.625 1 95.06 335 LEU B CA 1
ATOM 6218 C C . LEU B 1 335 ? -31.844 -5.684 19.703 1 95.06 335 LEU B C 1
ATOM 6220 O O . LEU B 1 335 ? -32.375 -6.719 19.297 1 95.06 335 LEU B O 1
ATOM 6224 N N . ARG B 1 336 ? -30.656 -5.332 19.391 1 93.5 336 ARG B N 1
ATOM 6225 C CA . ARG B 1 336 ? -29.828 -6.109 18.484 1 93.5 336 ARG B CA 1
ATOM 6226 C C . ARG B 1 336 ? -29.531 -7.488 19.047 1 93.5 336 ARG B C 1
ATOM 6228 O O . ARG B 1 336 ? -29.422 -8.469 18.312 1 93.5 336 ARG B O 1
ATOM 6235 N N . SER B 1 337 ? -29.422 -7.469 20.359 1 93.5 337 SER B N 1
ATOM 6236 C CA . SER B 1 337 ? -29.109 -8.742 21 1 93.5 337 SER B CA 1
ATOM 6237 C C . SER B 1 337 ? -30.375 -9.57 21.203 1 93.5 337 SER B C 1
ATOM 6239 O O . SER B 1 337 ? -30.297 -10.75 21.578 1 93.5 337 SER B O 1
ATOM 6241 N N . GLY B 1 338 ? -31.5 -8.969 21.031 1 92.06 338 GLY B N 1
ATOM 6242 C CA . GLY B 1 338 ? -32.75 -9.688 21.172 1 92.06 338 GLY B CA 1
ATOM 6243 C C . GLY B 1 338 ? -33.375 -9.547 22.562 1 92.06 338 GLY B C 1
ATOM 6244 O O . GLY B 1 338 ? -34.438 -10.086 22.812 1 92.06 338 GLY B O 1
ATOM 6245 N N . GLU B 1 339 ? -32.75 -8.797 23.406 1 93.62 339 GLU B N 1
ATOM 6246 C CA . GLU B 1 339 ? -33.219 -8.617 24.781 1 93.62 339 GLU B CA 1
ATOM 6247 C C . GLU B 1 339 ? -34.406 -7.676 24.828 1 93.62 339 GLU B C 1
ATOM 6249 O O . GLU B 1 339 ? -35.188 -7.707 25.781 1 93.62 339 GLU B O 1
ATOM 6254 N N . LEU B 1 340 ? -34.5 -6.859 23.859 1 93.06 340 LEU B N 1
ATOM 6255 C CA . LEU B 1 340 ? -35.562 -5.855 23.797 1 93.06 340 LEU B CA 1
ATOM 6256 C C . LEU B 1 340 ? -36.344 -5.98 22.5 1 93.06 340 LEU B C 1
ATOM 6258 O O . LEU B 1 340 ? -35.781 -6.195 21.438 1 93.06 340 LEU B O 1
ATOM 6262 N N . GLN B 1 341 ? -37.656 -5.938 22.625 1 94.56 341 GLN B N 1
ATOM 6263 C CA . GLN B 1 341 ? -38.469 -5.992 21.422 1 94.56 341 GLN B CA 1
ATOM 6264 C C . GLN B 1 341 ? -38.688 -4.602 20.828 1 94.56 341 GLN B C 1
ATOM 6266 O O . GLN B 1 341 ? -38.562 -3.596 21.531 1 94.56 341 GLN B O 1
ATOM 6271 N N . ARG B 1 342 ? -39.031 -4.527 19.562 1 94.12 342 ARG B N 1
ATOM 6272 C CA . ARG B 1 342 ? -39.125 -3.273 18.828 1 94.12 342 ARG B CA 1
ATOM 6273 C C . ARG B 1 342 ? -40.188 -2.363 19.406 1 94.12 342 ARG B C 1
ATOM 6275 O O . ARG B 1 342 ? -40 -1.149 19.5 1 94.12 342 ARG B O 1
ATOM 6282 N N . ASP B 1 343 ? -41.25 -2.959 19.797 1 94.12 343 ASP B N 1
ATOM 6283 C CA . ASP B 1 343 ? -42.312 -2.158 20.375 1 94.12 343 ASP B CA 1
ATOM 6284 C C . ASP B 1 343 ? -41.906 -1.53 21.703 1 94.12 343 ASP B C 1
ATOM 6286 O O . ASP B 1 343 ? -42.219 -0.375 21.984 1 94.12 343 ASP B O 1
ATOM 6290 N N . THR B 1 344 ? -41.188 -2.268 22.422 1 94.69 344 THR B N 1
ATOM 6291 C CA . THR B 1 344 ? -40.688 -1.755 23.688 1 94.69 344 THR B CA 1
ATOM 6292 C C . THR B 1 344 ? -39.656 -0.652 23.453 1 94.69 344 THR B C 1
ATOM 6294 O O . THR B 1 344 ? -39.594 0.317 24.219 1 94.69 344 THR B O 1
ATOM 6297 N N . LEU B 1 345 ? -38.875 -0.861 22.438 1 95.69 345 LEU B N 1
ATOM 6298 C CA . LEU B 1 345 ? -37.906 0.175 22.094 1 95.69 345 LEU B CA 1
ATOM 6299 C C . LEU B 1 345 ? -38.625 1.489 21.766 1 95.69 345 LEU B C 1
ATOM 6301 O O . LEU B 1 345 ? -38.219 2.549 22.25 1 95.69 345 LEU B O 1
ATOM 6305 N N . ARG B 1 346 ? -39.625 1.466 21 1 95.62 346 ARG B N 1
ATOM 6306 C CA . ARG B 1 346 ? -40.406 2.65 20.609 1 95.62 346 ARG B CA 1
ATOM 6307 C C . ARG B 1 346 ? -40.969 3.361 21.812 1 95.62 346 ARG B C 1
ATOM 6309 O O . ARG B 1 346 ? -40.938 4.59 21.906 1 95.62 346 ARG B O 1
ATOM 6316 N N . GLU B 1 347 ? -41.406 2.549 22.703 1 95.31 347 GLU B N 1
ATOM 6317 C CA . GLU B 1 347 ? -42 3.107 23.906 1 95.31 347 GLU B CA 1
ATOM 6318 C C . GLU B 1 347 ? -40.938 3.793 24.766 1 95.31 347 GLU B C 1
ATOM 6320 O O . GLU B 1 347 ? -41.156 4.918 25.234 1 95.31 347 GLU B O 1
ATOM 6325 N N . ARG B 1 348 ? -39.906 3.119 24.953 1 94.69 348 ARG B N 1
ATOM 6326 C CA . ARG B 1 348 ? -38.844 3.646 25.812 1 94.69 348 ARG B CA 1
ATOM 6327 C C . ARG B 1 348 ? -38.188 4.852 25.172 1 94.69 348 ARG B C 1
ATOM 6329 O O . ARG B 1 348 ? -37.812 5.805 25.859 1 94.69 348 ARG B O 1
ATOM 6336 N N . MET B 1 349 ? -38.094 4.777 23.891 1 96.5 349 MET B N 1
ATOM 6337 C CA . MET B 1 349 ? -37.375 5.828 23.172 1 96.5 349 MET B CA 1
ATOM 6338 C C . MET B 1 349 ? -38.219 7.102 23.094 1 96.5 349 MET B C 1
ATOM 6340 O O . MET B 1 349 ? -37.688 8.188 22.859 1 96.5 349 MET B O 1
ATOM 6344 N N . ALA B 1 350 ? -39.469 6.988 23.297 1 96 350 ALA B N 1
ATOM 6345 C CA . ALA B 1 350 ? -40.344 8.156 23.266 1 96 350 ALA B CA 1
ATOM 6346 C C . ALA B 1 350 ? -39.938 9.203 24.281 1 96 350 ALA B C 1
ATOM 6348 O O . ALA B 1 350 ? -39.875 10.398 23.984 1 96 350 ALA B O 1
ATOM 6349 N N . SER B 1 351 ? -39.656 8.68 25.438 1 95.25 351 SER B N 1
ATOM 6350 C CA . SER B 1 351 ? -39.188 9.586 26.5 1 95.25 351 SER B CA 1
ATOM 6351 C C . SER B 1 351 ? -37.844 10.172 26.172 1 95.25 351 SER B C 1
ATOM 6353 O O . SER B 1 351 ? -37.594 11.359 26.422 1 95.25 351 SER B O 1
ATOM 6355 N N . VAL B 1 352 ? -37 9.367 25.703 1 96.44 352 VAL B N 1
ATOM 6356 C CA . VAL B 1 352 ? -35.656 9.812 25.359 1 96.44 352 VAL B CA 1
ATOM 6357 C C . VAL B 1 352 ? -35.719 10.883 24.266 1 96.44 352 VAL B C 1
ATOM 6359 O O . VAL B 1 352 ? -35.031 11.906 24.344 1 96.44 352 VAL B O 1
ATOM 6362 N N . ARG B 1 353 ? -36.531 10.695 23.281 1 96.75 353 ARG B N 1
ATOM 6363 C CA . ARG B 1 353 ? -36.75 11.625 22.172 1 96.75 353 ARG B CA 1
ATOM 6364 C C . ARG B 1 353 ? -37.188 12.992 22.688 1 96.75 353 ARG B C 1
ATOM 6366 O O . ARG B 1 353 ? -36.594 14.016 22.312 1 96.75 353 ARG B O 1
ATOM 6373 N N . THR B 1 354 ? -38.094 12.984 23.547 1 96.62 354 THR B N 1
ATOM 6374 C CA . THR B 1 354 ? -38.656 14.219 24.094 1 96.62 354 THR B CA 1
ATOM 6375 C C . THR B 1 354 ? -37.594 14.984 24.875 1 96.62 354 THR B C 1
ATOM 6377 O O . THR B 1 354 ? -37.438 16.203 24.719 1 96.62 354 THR B O 1
ATOM 6380 N N . GLN B 1 355 ? -36.875 14.258 25.672 1 96.5 355 GLN B N 1
ATOM 6381 C CA . GLN B 1 355 ? -35.906 14.891 26.531 1 96.5 355 GLN B CA 1
ATOM 6382 C C . GLN B 1 355 ? -34.719 15.438 25.719 1 96.5 355 GLN B C 1
ATOM 6384 O O . GLN B 1 355 ? -34.219 16.531 25.984 1 96.5 355 GLN B O 1
ATOM 6389 N N . VAL B 1 356 ? -34.312 14.648 24.75 1 97.44 356 VAL B N 1
ATOM 6390 C CA . VAL B 1 356 ? -33.188 15.078 23.922 1 97.44 356 VAL B CA 1
ATOM 6391 C C . VAL B 1 356 ? -33.562 16.328 23.141 1 97.44 356 VAL B C 1
ATOM 6393 O O . VAL B 1 356 ? -32.812 17.297 23.094 1 97.44 356 VAL B O 1
ATOM 6396 N N . GLU B 1 357 ? -34.719 16.344 22.547 1 97.25 357 GLU B N 1
ATOM 6397 C CA . GLU B 1 357 ? -35.188 17.484 21.766 1 97.25 357 GLU B CA 1
ATOM 6398 C C . GLU B 1 357 ? -35.344 18.719 22.641 1 97.25 357 GLU B C 1
ATOM 6400 O O . GLU B 1 357 ? -35 19.844 22.234 1 97.25 357 GLU B O 1
ATOM 6405 N N . ALA B 1 358 ? -35.875 18.5 23.844 1 97.06 358 ALA B N 1
ATOM 6406 C CA . ALA B 1 358 ? -36 19.609 24.781 1 97.06 358 ALA B CA 1
ATOM 6407 C C . ALA B 1 358 ? -34.656 20.172 25.156 1 97.06 358 ALA B C 1
ATOM 6409 O O . ALA B 1 358 ? -34.5 21.391 25.297 1 97.06 358 ALA B O 1
ATOM 6410 N N . LEU B 1 359 ? -33.781 19.25 25.375 1 96.75 359 LEU B N 1
ATOM 6411 C CA . LEU B 1 359 ? -32.438 19.672 25.734 1 96.75 359 LEU B CA 1
ATOM 6412 C C . LEU B 1 359 ? -31.812 20.5 24.609 1 96.75 359 LEU B C 1
ATOM 6414 O O . LEU B 1 359 ? -31.172 21.516 24.875 1 96.75 359 LEU B O 1
ATOM 6418 N N . LEU B 1 360 ? -31.984 20.062 23.375 1 97.06 360 LEU B N 1
ATOM 6419 C CA . LEU B 1 360 ? -31.453 20.781 22.234 1 97.06 360 LEU B CA 1
ATOM 6420 C C . LEU B 1 360 ? -32.094 22.172 22.109 1 97.06 360 LEU B C 1
ATOM 6422 O O . LEU B 1 360 ? -31.391 23.141 21.812 1 97.06 360 LEU B O 1
ATOM 6426 N N . GLU B 1 361 ? -33.344 22.281 22.375 1 96.81 361 GLU B N 1
ATOM 6427 C CA . GLU B 1 361 ? -34.031 23.578 22.328 1 96.81 361 GLU B CA 1
ATOM 6428 C C . GLU B 1 361 ? -33.531 24.516 23.406 1 96.81 361 GLU B C 1
ATOM 6430 O O . GLU B 1 361 ? -33.344 25.719 23.172 1 96.81 361 GLU B O 1
ATOM 6435 N N . ARG B 1 362 ? -33.312 23.953 24.531 1 95.69 362 ARG B N 1
ATOM 6436 C CA . ARG B 1 362 ? -32.75 24.734 25.609 1 95.69 362 ARG B CA 1
ATOM 6437 C C . ARG B 1 362 ? -31.375 25.266 25.266 1 95.69 362 ARG B C 1
ATOM 6439 O O . ARG B 1 362 ? -31.031 26.406 25.562 1 95.69 362 ARG B O 1
ATOM 6446 N N . ALA B 1 363 ? -30.641 24.391 24.688 1 95.31 363 ALA B N 1
ATOM 6447 C CA . ALA B 1 363 ? -29.281 24.766 24.297 1 95.31 363 ALA B CA 1
ATOM 6448 C C . ALA B 1 363 ? -29.297 25.891 23.266 1 95.31 363 ALA B C 1
ATOM 6450 O O . ALA B 1 363 ? -28.469 26.797 23.312 1 95.31 363 ALA B O 1
ATOM 6451 N N . VAL B 1 364 ? -30.219 25.844 22.344 1 95.38 364 VAL B N 1
ATOM 6452 C CA . VAL B 1 364 ? -30.344 26.875 21.328 1 95.38 364 VAL B CA 1
ATOM 6453 C C . VAL B 1 364 ? -30.766 28.203 21.984 1 95.38 364 VAL B C 1
ATOM 6455 O O . VAL B 1 364 ? -30.203 29.25 21.656 1 95.38 364 VAL B O 1
ATOM 6458 N N . ALA B 1 365 ? -31.641 28.156 22.938 1 95 365 ALA B N 1
ATOM 6459 C CA . ALA B 1 365 ? -32.156 29.344 23.625 1 95 365 ALA B CA 1
ATOM 6460 C C . ALA B 1 365 ? -31.062 30 24.469 1 95 365 ALA B C 1
ATOM 6462 O O . ALA B 1 365 ? -31.062 31.219 24.656 1 95 365 ALA B O 1
ATOM 6463 N N . ALA B 1 366 ? -30.156 29.219 24.922 1 92.56 366 ALA B N 1
ATOM 6464 C CA . ALA B 1 366 ? -29.125 29.703 25.828 1 92.56 366 ALA B CA 1
ATOM 6465 C C . ALA B 1 366 ? -28.062 30.484 25.062 1 92.56 366 ALA B C 1
ATOM 6467 O O . ALA B 1 366 ? -27.25 31.203 25.672 1 92.56 366 ALA B O 1
ATOM 6468 N N . ARG B 1 367 ? -28.047 30.438 23.766 1 90.5 367 ARG B N 1
ATOM 6469 C CA . ARG B 1 367 ? -27.141 31.172 22.906 1 90.5 367 ARG B CA 1
ATOM 6470 C C . ARG B 1 367 ? -25.688 30.984 23.328 1 90.5 367 ARG B C 1
ATOM 6472 O O . ARG B 1 367 ? -24.953 31.953 23.516 1 90.5 367 ARG B O 1
ATOM 6479 N N . LEU B 1 368 ? -25.359 29.781 23.625 1 88.31 368 LEU B N 1
ATOM 6480 C CA . LEU B 1 368 ? -24 29.438 24.016 1 88.31 368 LEU B CA 1
ATOM 6481 C C . LEU B 1 368 ? -23.078 29.422 22.812 1 88.31 368 LEU B C 1
ATOM 6483 O O . LEU B 1 368 ? -23.391 28.844 21.781 1 88.31 368 LEU B O 1
ATOM 6487 N N . PRO B 1 369 ? -22 30.109 22.969 1 84.06 369 PRO B N 1
ATOM 6488 C CA . PRO B 1 369 ? -21.047 30.141 21.844 1 84.06 369 PRO B CA 1
ATOM 6489 C C . PRO B 1 369 ? -20.594 28.75 21.406 1 84.06 369 PRO B C 1
ATOM 6491 O O . PRO B 1 369 ? -20.297 27.906 22.25 1 84.06 369 PRO B O 1
ATOM 6494 N N . HIS B 1 370 ? -20.625 28.438 20.141 1 80.31 370 HIS B N 1
ATOM 6495 C CA . HIS B 1 370 ? -20.125 27.234 19.484 1 80.31 370 HIS B CA 1
ATOM 6496 C C . HIS B 1 370 ? -21 26.031 19.797 1 80.31 370 HIS B C 1
ATOM 6498 O O . HIS B 1 370 ? -20.75 24.938 19.297 1 80.31 370 HIS B O 1
ATOM 6504 N N . VAL B 1 371 ? -21.906 26.141 20.672 1 88.19 371 VAL B N 1
ATOM 6505 C CA . VAL B 1 371 ? -22.75 25.016 21.031 1 88.19 371 VAL B CA 1
ATOM 6506 C C . VAL B 1 371 ? -24.156 25.234 20.484 1 88.19 371 VAL B C 1
ATOM 6508 O O . VAL B 1 371 ? -24.719 24.344 19.828 1 88.19 371 VAL B O 1
ATOM 6511 N N . SER B 1 372 ? -24.688 26.422 20.625 1 91.62 372 SER B N 1
ATOM 6512 C CA . SER B 1 372 ? -26.062 26.703 20.234 1 91.62 372 SER B CA 1
ATOM 6513 C C . SER B 1 372 ? -26.266 26.562 18.734 1 91.62 372 SER B C 1
ATOM 6515 O O . SER B 1 372 ? -27.281 26.047 18.281 1 91.62 372 SER B O 1
ATOM 6517 N N . GLY B 1 373 ? -25.281 27.031 17.969 1 91.38 373 GLY B N 1
ATOM 6518 C CA . GLY B 1 373 ? -25.375 26.875 16.531 1 91.38 373 GLY B CA 1
ATOM 6519 C C . GLY B 1 373 ? -25.438 25.422 16.094 1 91.38 373 GLY B C 1
ATOM 6520 O O . GLY B 1 373 ? -26.234 25.062 15.227 1 91.38 373 GLY B O 1
ATOM 6521 N N . SER B 1 374 ? -24.547 24.609 16.703 1 92.31 374 SER B N 1
ATOM 6522 C CA . SER B 1 374 ? -24.531 23.172 16.406 1 92.31 374 SER B CA 1
ATOM 6523 C C . SER B 1 374 ? -25.844 22.516 16.797 1 92.31 374 SER B C 1
ATOM 6525 O O . SER B 1 374 ? -26.375 21.672 16.062 1 92.31 374 SER B O 1
ATOM 6527 N N . CYS B 1 375 ? -26.344 22.906 17.922 1 95 375 CYS B N 1
ATOM 6528 C CA . CYS B 1 375 ? -27.609 22.344 18.391 1 95 375 CYS B CA 1
ATOM 6529 C C . CYS B 1 375 ? -28.766 22.766 17.484 1 95 375 CYS B C 1
ATOM 6531 O O . CYS B 1 375 ? -29.688 21.984 17.266 1 95 375 CYS B O 1
ATOM 6533 N N . GLU B 1 376 ? -28.719 23.953 17.031 1 95.12 376 GLU B N 1
ATOM 6534 C CA . GLU B 1 376 ? -29.734 24.422 16.078 1 95.12 376 GLU B CA 1
ATOM 6535 C C . GLU B 1 376 ? -29.703 23.594 14.797 1 95.12 376 GLU B C 1
ATOM 6537 O O . GLU B 1 376 ? -30.75 23.219 14.266 1 95.12 376 GLU B O 1
ATOM 6542 N N . ASP B 1 377 ? -28.484 23.328 14.359 1 93.75 377 ASP B N 1
ATOM 6543 C CA . ASP B 1 377 ? -28.297 22.5 13.172 1 93.75 377 ASP B CA 1
ATOM 6544 C C . ASP B 1 377 ? -28.891 21.109 13.383 1 93.75 377 ASP B C 1
ATOM 6546 O O . ASP B 1 377 ? -29.531 20.562 12.484 1 93.75 377 ASP B O 1
ATOM 6550 N N . ILE B 1 378 ? -28.656 20.531 14.523 1 95.75 378 ILE B N 1
ATOM 6551 C CA . ILE B 1 378 ? -29.188 19.203 14.844 1 95.75 378 ILE B CA 1
ATOM 6552 C C . ILE B 1 378 ? -30.703 19.234 14.828 1 95.75 378 ILE B C 1
ATOM 6554 O O . ILE B 1 378 ? -31.359 18.344 14.281 1 95.75 378 ILE B O 1
ATOM 6558 N N . LEU B 1 379 ? -31.266 20.297 15.375 1 95.5 379 LEU B N 1
ATOM 6559 C CA . LEU B 1 379 ? -32.719 20.422 15.461 1 95.5 379 LEU B CA 1
ATOM 6560 C C . LEU B 1 379 ? -33.344 20.578 14.078 1 95.5 379 LEU B C 1
ATOM 6562 O O . LEU B 1 379 ? -34.469 20.172 13.852 1 95.5 379 LEU B O 1
ATOM 6566 N N . GLN B 1 380 ? -32.594 21.172 13.203 1 94.31 380 GLN B N 1
ATOM 6567 C CA . GLN B 1 380 ? -33.031 21.281 11.828 1 94.31 380 GLN B CA 1
ATOM 6568 C C . GLN B 1 380 ? -33.219 19.906 11.195 1 94.31 380 GLN B C 1
ATOM 6570 O O . GLN B 1 380 ? -33.969 19.75 10.219 1 94.31 380 GLN B O 1
ATOM 6575 N N . HIS B 1 381 ? -32.594 18.922 11.734 1 95.88 381 HIS B N 1
ATOM 6576 C CA . HIS B 1 381 ? -32.688 17.547 11.25 1 95.88 381 HIS B CA 1
ATOM 6577 C C . HIS B 1 381 ? -33.531 16.688 12.195 1 95.88 381 HIS B C 1
ATOM 6579 O O . HIS B 1 381 ? -33.344 15.477 12.273 1 95.88 381 HIS B O 1
ATOM 6585 N N . ARG B 1 382 ? -34.406 17.281 12.875 1 95.19 382 ARG B N 1
ATOM 6586 C CA . ARG B 1 382 ? -35.188 16.641 13.922 1 95.19 382 ARG B CA 1
ATOM 6587 C C . ARG B 1 382 ? -35.906 15.398 13.398 1 95.19 382 ARG B C 1
ATOM 6589 O O . ARG B 1 382 ? -35.844 14.336 14.023 1 95.19 382 ARG B O 1
ATOM 6596 N N . ALA B 1 383 ? -36.469 15.492 12.258 1 94.88 383 ALA B N 1
ATOM 6597 C CA . ALA B 1 383 ? -37.25 14.398 11.688 1 94.88 383 ALA B CA 1
ATOM 6598 C C . ALA B 1 383 ? -36.344 13.234 11.289 1 94.88 383 ALA B C 1
ATOM 6600 O O . ALA B 1 383 ? -36.812 12.094 11.156 1 94.88 383 ALA B O 1
ATOM 6601 N N . ALA B 1 384 ? -35.094 13.492 11.117 1 96.88 384 ALA B N 1
ATOM 6602 C CA . ALA B 1 384 ? -34.156 12.492 10.625 1 96.88 384 ALA B CA 1
ATOM 6603 C C . ALA B 1 384 ? -33.375 11.852 11.773 1 96.88 384 ALA B C 1
ATOM 6605 O O . ALA B 1 384 ? -32.562 10.961 11.555 1 96.88 384 ALA B O 1
ATOM 6606 N N . LEU B 1 385 ? -33.656 12.203 12.992 1 97.19 385 LEU B N 1
ATOM 6607 C CA . LEU B 1 385 ? -32.844 11.742 14.125 1 97.19 385 LEU B CA 1
ATOM 6608 C C . LEU B 1 385 ? -33.312 10.367 14.594 1 97.19 385 LEU B C 1
ATOM 6610 O O . LEU B 1 385 ? -32.562 9.602 15.164 1 97.19 385 LEU B O 1
ATOM 6614 N N . TRP B 1 386 ? -34.594 10.07 14.289 1 97.31 386 TRP B N 1
ATOM 6615 C CA . TRP B 1 386 ? -35.219 8.961 15.016 1 97.31 386 TRP B CA 1
ATOM 6616 C C . TRP B 1 386 ? -35.75 7.906 14.062 1 97.31 386 TRP B C 1
ATOM 6618 O O . TRP B 1 386 ? -36.5 7 14.469 1 97.31 386 TRP B O 1
ATOM 6628 N N . THR B 1 387 ? -35.406 7.996 12.82 1 97.25 387 THR B N 1
ATOM 6629 C CA . THR B 1 387 ? -35.938 7.078 11.812 1 97.25 387 THR B CA 1
ATOM 6630 C C . THR B 1 387 ? -35.625 5.633 12.188 1 97.25 387 THR B C 1
ATOM 6632 O O . THR B 1 387 ? -36.406 4.73 11.922 1 97.25 387 THR B O 1
ATOM 6635 N N . PHE B 1 388 ? -34.5 5.348 12.836 1 97.12 388 PHE B N 1
ATOM 6636 C CA . PHE B 1 388 ? -34.094 4 13.219 1 97.12 388 PHE B CA 1
ATOM 6637 C C . PHE B 1 388 ? -35.031 3.41 14.25 1 97.12 388 PHE B C 1
ATOM 6639 O O . PHE B 1 388 ? -35.156 2.188 14.383 1 97.12 388 PHE B O 1
ATOM 6646 N N . VAL B 1 389 ? -35.688 4.266 14.992 1 96.25 389 VAL B N 1
ATOM 6647 C CA . VAL B 1 389 ? -36.656 3.822 16 1 96.25 389 VAL B CA 1
ATOM 6648 C C . VAL B 1 389 ? -37.969 3.418 15.32 1 96.25 389 VAL B C 1
ATOM 6650 O O . VAL B 1 389 ? -38.562 2.391 15.656 1 96.25 389 VAL B O 1
ATOM 6653 N N . ASP B 1 390 ? -38.312 4.125 14.281 1 94.25 390 ASP B N 1
ATOM 6654 C CA . ASP B 1 390 ? -39.656 4.008 13.68 1 94.25 390 ASP B CA 1
ATOM 6655 C C . ASP B 1 390 ? -39.656 2.99 12.539 1 94.25 390 ASP B C 1
ATOM 6657 O O . ASP B 1 390 ? -40.688 2.416 12.219 1 94.25 390 ASP B O 1
ATOM 6661 N N . ARG B 1 391 ? -38.562 2.826 11.961 1 94.31 391 ARG B N 1
ATOM 6662 C CA . ARG B 1 391 ? -38.469 1.944 10.797 1 94.31 391 ARG B CA 1
ATOM 6663 C C . ARG B 1 391 ? -37.5 0.797 11.062 1 94.31 391 ARG B C 1
ATOM 6665 O O . ARG B 1 391 ? -36.375 1.019 11.539 1 94.31 391 ARG B O 1
ATOM 6672 N N . GLU B 1 392 ? -37.969 -0.361 10.695 1 92.88 392 GLU B N 1
ATOM 6673 C CA . GLU B 1 392 ? -37.156 -1.549 10.867 1 92.88 392 GLU B CA 1
ATOM 6674 C C . GLU B 1 392 ? -36.031 -1.6 9.82 1 92.88 392 GLU B C 1
ATOM 6676 O O . GLU B 1 392 ? -36.219 -1.161 8.68 1 92.88 392 GLU B O 1
ATOM 6681 N N . GLY B 1 393 ? -34.906 -2.059 10.297 1 92.81 393 GLY B N 1
ATOM 6682 C CA . GLY B 1 393 ? -33.781 -2.256 9.367 1 92.81 393 GLY B CA 1
ATOM 6683 C C . GLY B 1 393 ? -32.875 -1.047 9.258 1 92.81 393 GLY B C 1
ATOM 6684 O O . GLY B 1 393 ? -31.875 -1.089 8.555 1 92.81 393 GLY B O 1
ATOM 6685 N N . VAL B 1 394 ? -33.219 0.041 9.914 1 96.62 394 VAL B N 1
ATOM 6686 C CA . VAL B 1 394 ? -32.438 1.26 9.852 1 96.62 394 VAL B CA 1
ATOM 6687 C C . VAL B 1 394 ? -31.5 1.327 11.062 1 96.62 394 VAL B C 1
ATOM 6689 O O . VAL B 1 394 ? -31.938 1.165 12.203 1 96.62 394 VAL B O 1
ATOM 6692 N N . GLU B 1 395 ? -30.203 1.562 10.805 1 96.31 395 GLU B N 1
ATOM 6693 C CA . GLU B 1 395 ? -29.203 1.689 11.859 1 96.31 395 GLU B CA 1
ATOM 6694 C C . GLU B 1 395 ? -29.078 3.135 12.336 1 96.31 395 GLU B C 1
ATOM 6696 O O . GLU B 1 395 ? -29.188 4.066 11.539 1 96.31 395 GLU B O 1
ATOM 6701 N N . PRO B 1 396 ? -28.781 3.291 13.539 1 97.19 396 PRO B N 1
ATOM 6702 C CA . PRO B 1 396 ? -28.625 4.652 14.055 1 97.19 396 PRO B CA 1
ATOM 6703 C C . PRO B 1 396 ? -27.297 5.293 13.617 1 97.19 396 PRO B C 1
ATOM 6705 O O . PRO B 1 396 ? -27.125 6.504 13.75 1 97.19 396 PRO B O 1
ATOM 6708 N N . THR B 1 397 ? -26.406 4.41 13.156 1 97 397 THR B N 1
ATOM 6709 C CA . THR B 1 397 ? -25.094 4.938 12.781 1 97 397 THR B CA 1
ATOM 6710 C C . THR B 1 397 ? -24.812 4.684 11.305 1 97 397 THR B C 1
ATOM 6712 O O . THR B 1 397 ? -25.453 3.832 10.68 1 97 397 THR B O 1
ATOM 6715 N N . ASN B 1 398 ? -23.922 5.508 10.781 1 97 398 ASN B N 1
ATOM 6716 C CA . ASN B 1 398 ? -23.5 5.379 9.383 1 97 398 ASN B CA 1
ATOM 6717 C C . ASN B 1 398 ? -22.172 4.645 9.266 1 97 398 ASN B C 1
ATOM 6719 O O . ASN B 1 398 ? -21.359 4.961 8.391 1 97 398 ASN B O 1
ATOM 6723 N N . ASN B 1 399 ? -21.875 3.707 10.195 1 92.75 399 ASN B N 1
ATOM 6724 C CA . ASN B 1 399 ? -20.625 2.963 10.25 1 92.75 399 ASN B CA 1
ATOM 6725 C C . ASN B 1 399 ? -20.391 2.168 8.969 1 92.75 399 ASN B C 1
ATOM 6727 O O . ASN B 1 399 ? -19.25 1.977 8.547 1 92.75 399 ASN B O 1
ATOM 6731 N N . HIS B 1 400 ? -21.484 1.742 8.422 1 95.12 400 HIS B N 1
ATOM 6732 C CA . HIS B 1 400 ? -21.406 0.944 7.203 1 95.12 400 HIS B CA 1
ATOM 6733 C C . HIS B 1 400 ? -20.703 1.717 6.086 1 95.12 400 HIS B C 1
ATOM 6735 O O . HIS B 1 400 ? -19.734 1.231 5.504 1 95.12 400 HIS B O 1
ATOM 6741 N N . ALA B 1 401 ? -21.172 2.912 5.805 1 95.94 401 ALA B N 1
ATOM 6742 C CA . ALA B 1 401 ? -20.562 3.729 4.758 1 95.94 401 ALA B CA 1
ATOM 6743 C C . ALA B 1 401 ? -19.125 4.086 5.105 1 95.94 401 ALA B C 1
ATOM 6745 O O . ALA B 1 401 ? -18.25 4.121 4.23 1 95.94 401 ALA B O 1
ATOM 6746 N N . GLU B 1 402 ? -18.906 4.359 6.367 1 92 402 GLU B N 1
ATOM 6747 C CA . GLU B 1 402 ? -17.562 4.703 6.816 1 92 402 GLU B CA 1
ATOM 6748 C C . GLU B 1 402 ? -16.594 3.545 6.59 1 92 402 GLU B C 1
ATOM 6750 O O . GLU B 1 402 ? -15.453 3.754 6.152 1 92 402 GLU B O 1
ATOM 6755 N N . ARG B 1 403 ? -17.031 2.406 6.844 1 92.62 403 ARG B N 1
ATOM 6756 C CA . ARG B 1 403 ? -16.203 1.216 6.641 1 92.62 403 ARG B CA 1
ATOM 6757 C C . ARG B 1 403 ? -15.914 1.004 5.16 1 92.62 403 ARG B C 1
ATOM 6759 O O . ARG B 1 403 ? -14.789 0.64 4.793 1 92.62 403 ARG B O 1
ATOM 6766 N N . GLU B 1 404 ? -16.906 1.217 4.398 1 95.12 404 GLU B N 1
ATOM 6767 C CA . GLU B 1 404 ? -16.719 1.062 2.959 1 95.12 404 GLU B CA 1
ATOM 6768 C C . GLU B 1 404 ? -15.695 2.062 2.42 1 95.12 404 GLU B C 1
ATOM 6770 O O . GLU B 1 404 ? -14.906 1.73 1.539 1 95.12 404 GLU B O 1
ATOM 6775 N N . LEU B 1 405 ? -15.703 3.236 2.941 1 94.75 405 LEU B N 1
ATOM 6776 C CA . LEU B 1 405 ? -14.852 4.309 2.434 1 94.75 405 LEU B CA 1
ATOM 6777 C C . LEU B 1 405 ? -13.414 4.137 2.904 1 94.75 405 LEU B C 1
ATOM 6779 O O . LEU B 1 405 ? -12.5 4.762 2.363 1 94.75 405 LEU B O 1
ATOM 6783 N N . ARG B 1 406 ? -13.234 3.381 3.906 1 87.88 406 ARG B N 1
ATOM 6784 C CA . ARG B 1 406 ? -11.922 3.25 4.535 1 87.88 406 ARG B CA 1
ATOM 6785 C C . ARG B 1 406 ? -10.867 2.842 3.518 1 87.88 406 ARG B C 1
ATOM 6787 O O . ARG B 1 406 ? -9.742 3.357 3.539 1 87.88 406 ARG B O 1
ATOM 6794 N N . ALA B 1 407 ? -11.18 1.938 2.67 1 87.5 407 ALA B N 1
ATOM 6795 C CA . ALA B 1 407 ? -10.211 1.462 1.681 1 87.5 407 ALA B CA 1
ATOM 6796 C C . ALA B 1 407 ? -9.734 2.602 0.784 1 87.5 407 ALA B C 1
ATOM 6798 O O . ALA B 1 407 ? -8.547 2.693 0.461 1 87.5 407 ALA B O 1
ATOM 6799 N N . PHE B 1 408 ? -10.664 3.482 0.386 1 89.94 408 PHE B N 1
ATOM 6800 C CA . PHE B 1 408 ? -10.305 4.605 -0.472 1 89.94 408 PHE B CA 1
ATOM 6801 C C . PHE B 1 408 ? -9.477 5.629 0.298 1 89.94 408 PHE B C 1
ATOM 6803 O O . PHE B 1 408 ? -8.57 6.246 -0.26 1 89.94 408 PHE B O 1
ATOM 6810 N N . VAL B 1 409 ? -9.844 5.871 1.572 1 87.31 409 VAL B N 1
ATOM 6811 C CA . VAL B 1 409 ? -9.094 6.812 2.396 1 87.31 409 VAL B CA 1
ATOM 6812 C C . VAL B 1 409 ? -7.641 6.348 2.52 1 87.31 409 VAL B C 1
ATOM 6814 O O . VAL B 1 409 ? -6.711 7.145 2.369 1 87.31 409 VAL B O 1
ATOM 6817 N N . LEU B 1 410 ? -7.492 5.09 2.689 1 81.5 410 LEU B N 1
ATOM 6818 C CA . LEU B 1 410 ? -6.152 4.523 2.795 1 81.5 410 LEU B CA 1
ATOM 6819 C C . LEU B 1 410 ? -5.414 4.617 1.462 1 81.5 410 LEU B C 1
ATOM 6821 O O . LEU B 1 410 ? -4.211 4.867 1.429 1 81.5 410 LEU B O 1
ATOM 6825 N N . TRP B 1 411 ? -6.137 4.34 0.434 1 86.38 411 TRP B N 1
ATOM 6826 C CA . TRP B 1 411 ? -5.566 4.449 -0.905 1 86.38 411 TRP B CA 1
ATOM 6827 C C . TRP B 1 411 ? -5.027 5.855 -1.152 1 86.38 411 TRP B C 1
ATOM 6829 O O . TRP B 1 411 ? -3.9 6.016 -1.631 1 86.38 411 TRP B O 1
ATOM 6839 N N . ARG B 1 412 ? -5.781 6.832 -0.819 1 83.81 412 ARG B N 1
ATOM 6840 C CA . ARG B 1 412 ? -5.406 8.227 -1.031 1 83.81 412 ARG B CA 1
ATOM 6841 C C . ARG B 1 412 ? -4.152 8.586 -0.237 1 83.81 412 ARG B C 1
ATOM 6843 O O . ARG B 1 412 ? -3.303 9.344 -0.711 1 83.81 412 ARG B O 1
ATOM 6850 N N . LYS B 1 413 ? -4.027 8.078 0.872 1 72.38 413 LYS B N 1
ATOM 6851 C CA . LYS B 1 413 ? -2.861 8.336 1.709 1 72.38 413 LYS B CA 1
ATOM 6852 C C . LYS B 1 413 ? -1.598 7.746 1.089 1 72.38 413 LYS B C 1
ATOM 6854 O O . LYS B 1 413 ? -0.5 8.273 1.284 1 72.38 413 LYS B O 1
ATOM 6859 N N . ARG B 1 414 ? -1.827 6.73 0.29 1 70.31 414 ARG B N 1
ATOM 6860 C CA . ARG B 1 414 ? -0.69 6.012 -0.276 1 70.31 414 ARG B CA 1
ATOM 6861 C C . ARG B 1 414 ? -0.281 6.605 -1.619 1 70.31 414 ARG B C 1
ATOM 6863 O O . ARG B 1 414 ? 0.904 6.629 -1.958 1 70.31 414 ARG B O 1
ATOM 6870 N N . SER B 1 415 ? -1.201 6.934 -2.475 1 71.44 415 SER B N 1
ATOM 6871 C CA . SER B 1 415 ? -0.888 7.25 -3.865 1 71.44 415 SER B CA 1
ATOM 6872 C C . SER B 1 415 ? -1.373 8.648 -4.238 1 71.44 415 SER B C 1
ATOM 6874 O O . SER B 1 415 ? -1.289 9.047 -5.398 1 71.44 415 SER B O 1
ATOM 6876 N N . PHE B 1 416 ? -1.804 9.414 -3.412 1 68.81 416 PHE B N 1
ATOM 6877 C CA . PHE B 1 416 ? -2.297 10.766 -3.66 1 68.81 416 PHE B CA 1
ATOM 6878 C C . PHE B 1 416 ? -3.43 10.75 -4.68 1 68.81 416 PHE B C 1
ATOM 6880 O O . PHE B 1 416 ? -3.518 11.633 -5.535 1 68.81 416 PHE B O 1
ATOM 6887 N N . GLY B 1 417 ? -4.117 9.648 -4.816 1 80.69 417 GLY B N 1
ATOM 6888 C CA . GLY B 1 417 ? -5.285 9.57 -5.676 1 80.69 417 GLY B CA 1
ATOM 6889 C C . GLY B 1 417 ? -4.969 9.07 -7.074 1 80.69 417 GLY B C 1
ATOM 6890 O O . GLY B 1 417 ? -4.129 8.188 -7.246 1 80.69 417 GLY B O 1
ATOM 6891 N N . THR B 1 418 ? -5.801 9.547 -8.07 1 89.75 418 THR B N 1
ATOM 6892 C CA . THR B 1 418 ? -5.656 9.125 -9.461 1 89.75 418 THR B CA 1
ATOM 6893 C C . THR B 1 418 ? -5.055 10.25 -10.305 1 89.75 418 THR B C 1
ATOM 6895 O O . THR B 1 418 ? -4.953 11.391 -9.844 1 89.75 418 THR B O 1
ATOM 6898 N N . GLN B 1 419 ? -4.605 9.859 -11.508 1 87 419 GLN B N 1
ATOM 6899 C CA . GLN B 1 419 ? -3.893 10.836 -12.32 1 87 419 GLN B CA 1
ATOM 6900 C C . GLN B 1 419 ? -4.719 11.242 -13.539 1 87 419 GLN B C 1
ATOM 6902 O O . GLN B 1 419 ? -4.332 12.148 -14.281 1 87 419 GLN B O 1
ATOM 6907 N N . SER B 1 420 ? -5.848 10.594 -13.781 1 91.06 420 SER B N 1
ATOM 6908 C CA . SER B 1 420 ? -6.668 10.859 -14.961 1 91.06 420 SER B CA 1
ATOM 6909 C C . SER B 1 420 ? -8.109 10.422 -14.742 1 91.06 420 SER B C 1
ATOM 6911 O O . SER B 1 420 ? -8.406 9.672 -13.805 1 91.06 420 SER B O 1
ATOM 6913 N N . PRO B 1 421 ? -8.984 10.945 -15.594 1 92 421 PRO B N 1
ATOM 6914 C CA . PRO B 1 421 ? -10.375 10.477 -15.523 1 92 421 PRO B CA 1
ATOM 6915 C C . PRO B 1 421 ? -10.5 8.969 -15.734 1 92 421 PRO B C 1
ATOM 6917 O O . PRO B 1 421 ? -11.344 8.32 -15.109 1 92 421 PRO B O 1
ATOM 6920 N N . ARG B 1 422 ? -9.672 8.484 -16.562 1 93.44 422 ARG B N 1
ATOM 6921 C CA . ARG B 1 422 ? -9.664 7.043 -16.781 1 93.44 422 ARG B CA 1
ATOM 6922 C C . ARG B 1 422 ? -9.297 6.301 -15.5 1 93.44 422 ARG B C 1
ATOM 6924 O O . ARG B 1 422 ? -9.883 5.266 -15.18 1 93.44 422 ARG B O 1
ATOM 6931 N N . GLY B 1 423 ? -8.359 6.852 -14.828 1 93.38 423 GLY B N 1
ATOM 6932 C CA . GLY B 1 423 ? -7.98 6.277 -13.547 1 93.38 423 GLY B CA 1
ATOM 6933 C C . GLY B 1 423 ? -9.086 6.336 -12.516 1 93.38 423 GLY B C 1
ATOM 6934 O O . GLY B 1 423 ? -9.25 5.41 -11.711 1 93.38 423 GLY B O 1
ATOM 6935 N N . ASN B 1 424 ? -9.836 7.438 -12.555 1 95.31 424 ASN B N 1
ATOM 6936 C CA . ASN B 1 424 ? -10.977 7.562 -11.656 1 95.31 424 ASN B CA 1
ATOM 6937 C C . ASN B 1 424 ? -12.016 6.477 -11.914 1 95.31 424 ASN B C 1
ATOM 6939 O O . ASN B 1 424 ? -12.484 5.828 -10.984 1 95.31 424 ASN B O 1
ATOM 6943 N N . LEU B 1 425 ? -12.273 6.348 -13.156 1 96.19 425 LEU B N 1
ATOM 6944 C CA . LEU B 1 425 ? -13.273 5.359 -13.555 1 96.19 425 LEU B CA 1
ATOM 6945 C C . LEU B 1 425 ? -12.836 3.953 -13.156 1 96.19 425 LEU B C 1
ATOM 6947 O O . LEU B 1 425 ? -13.641 3.164 -12.664 1 96.19 425 LEU B O 1
ATOM 6951 N N . PHE B 1 426 ? -11.625 3.654 -13.359 1 96.81 426 PHE B N 1
ATOM 6952 C CA . PHE B 1 426 ? -11.078 2.359 -12.977 1 96.81 426 PHE B CA 1
ATOM 6953 C C . PHE B 1 426 ? -11.219 2.137 -11.477 1 96.81 426 PHE B C 1
ATOM 6955 O O . PHE B 1 426 ? -11.672 1.079 -11.039 1 96.81 426 PHE B O 1
ATOM 6962 N N . ALA B 1 427 ? -10.852 3.109 -10.75 1 96.31 427 ALA B N 1
ATOM 6963 C CA . ALA B 1 427 ? -10.891 3.016 -9.289 1 96.31 427 ALA B CA 1
ATOM 6964 C C . ALA B 1 427 ? -12.312 2.791 -8.789 1 96.31 427 ALA B C 1
ATOM 6966 O O . ALA B 1 427 ? -12.562 1.884 -7.992 1 96.31 427 ALA B O 1
ATOM 6967 N N . GLU B 1 428 ? -13.273 3.547 -9.305 1 96.56 428 GLU B N 1
ATOM 6968 C CA . GLU B 1 428 ? -14.68 3.43 -8.914 1 96.56 428 GLU B CA 1
ATOM 6969 C C . GLU B 1 428 ? -15.227 2.043 -9.234 1 96.56 428 GLU B C 1
ATOM 6971 O O . GLU B 1 428 ? -15.898 1.426 -8.406 1 96.56 428 GLU B O 1
ATOM 6976 N N . ARG B 1 429 ? -14.906 1.655 -10.375 1 98.12 429 ARG B N 1
ATOM 6977 C CA . ARG B 1 429 ? -15.531 0.44 -10.891 1 98.12 429 ARG B CA 1
ATOM 6978 C C . ARG B 1 429 ? -14.961 -0.799 -10.203 1 98.12 429 ARG B C 1
ATOM 6980 O O . ARG B 1 429 ? -15.719 -1.644 -9.719 1 98.12 429 ARG B O 1
ATOM 6987 N N . VAL B 1 430 ? -13.68 -0.868 -10.148 1 97.88 430 VAL B N 1
ATOM 6988 C CA . VAL B 1 430 ? -13.055 -2.066 -9.602 1 97.88 430 VAL B CA 1
ATOM 6989 C C . VAL B 1 430 ? -13.375 -2.182 -8.109 1 97.88 430 VAL B C 1
ATOM 6991 O O . VAL B 1 430 ? -13.641 -3.277 -7.609 1 97.88 430 VAL B O 1
ATOM 6994 N N . MET B 1 431 ? -13.367 -1.098 -7.402 1 97.81 431 MET B N 1
ATOM 6995 C CA . MET B 1 431 ? -13.672 -1.116 -5.977 1 97.81 431 MET B CA 1
ATOM 6996 C C . MET B 1 431 ? -15.141 -1.447 -5.738 1 97.81 431 MET B C 1
ATOM 6998 O O . MET B 1 431 ? -15.484 -2.119 -4.766 1 97.81 431 MET B O 1
ATOM 7002 N N . THR B 1 432 ? -16.031 -0.921 -6.621 1 98.44 432 THR B N 1
ATOM 7003 C CA . THR B 1 432 ? -17.438 -1.283 -6.543 1 98.44 432 THR B CA 1
ATOM 7004 C C . THR B 1 432 ? -17.625 -2.793 -6.68 1 98.44 432 THR B C 1
ATOM 7006 O O . THR B 1 432 ? -18.312 -3.416 -5.875 1 98.44 432 THR B O 1
ATOM 7009 N N . VAL B 1 433 ? -16.922 -3.352 -7.633 1 98.19 433 VAL B N 1
ATOM 7010 C CA . VAL B 1 433 ? -17.016 -4.789 -7.871 1 98.19 433 VAL B CA 1
ATOM 7011 C C . VAL B 1 433 ? -16.453 -5.551 -6.676 1 98.19 433 VAL B C 1
ATOM 7013 O O . VAL B 1 433 ? -17.062 -6.508 -6.195 1 98.19 433 VAL B O 1
ATOM 7016 N N . ALA B 1 434 ? -15.336 -5.156 -6.203 1 96.94 434 ALA B N 1
ATOM 7017 C CA . ALA B 1 434 ? -14.672 -5.855 -5.102 1 96.94 434 ALA B CA 1
ATOM 7018 C C . ALA B 1 434 ? -15.539 -5.855 -3.852 1 96.94 434 ALA B C 1
ATOM 7020 O O . ALA B 1 434 ? -15.75 -6.906 -3.234 1 96.94 434 ALA B O 1
ATOM 7021 N N . HIS B 1 435 ? -16.062 -4.715 -3.461 1 97.38 435 HIS B N 1
ATOM 7022 C CA . HIS B 1 435 ? -16.859 -4.598 -2.25 1 97.38 435 HIS B CA 1
ATOM 7023 C C . HIS B 1 435 ? -18.188 -5.344 -2.393 1 97.38 435 HIS B C 1
ATOM 7025 O O . HIS B 1 435 ? -18.609 -6.031 -1.465 1 97.38 435 HIS B O 1
ATOM 7031 N N . THR B 1 436 ? -18.812 -5.207 -3.553 1 98.12 436 THR B N 1
ATOM 7032 C CA . THR B 1 436 ? -20.094 -5.879 -3.779 1 98.12 436 THR B CA 1
ATOM 7033 C C . THR B 1 436 ? -19.906 -7.391 -3.84 1 98.12 436 THR B C 1
ATOM 7035 O O . THR B 1 436 ? -20.703 -8.148 -3.277 1 98.12 436 THR B O 1
ATOM 7038 N N . ALA B 1 437 ? -18.812 -7.836 -4.555 1 96.81 437 ALA B N 1
ATOM 7039 C CA . ALA B 1 437 ? -18.531 -9.266 -4.625 1 96.81 437 ALA B CA 1
ATOM 7040 C C . ALA B 1 437 ? -18.328 -9.852 -3.23 1 96.81 437 ALA B C 1
ATOM 7042 O O . ALA B 1 437 ? -18.844 -10.938 -2.932 1 96.81 437 ALA B O 1
ATOM 7043 N N . ARG B 1 438 ? -17.672 -9.219 -2.402 1 93.5 438 ARG B N 1
ATOM 7044 C CA . ARG B 1 438 ? -17.438 -9.695 -1.041 1 93.5 438 ARG B CA 1
ATOM 7045 C C . ARG B 1 438 ? -18.75 -9.773 -0.256 1 93.5 438 ARG B C 1
ATOM 7047 O O . ARG B 1 438 ? -18.969 -10.727 0.492 1 93.5 438 ARG B O 1
ATOM 7054 N N . LYS B 1 439 ? -19.609 -8.742 -0.403 1 95.25 439 LYS B N 1
ATOM 7055 C CA . LYS B 1 439 ? -20.922 -8.766 0.243 1 95.25 439 LYS B CA 1
ATOM 7056 C C . LYS B 1 439 ? -21.734 -9.977 -0.213 1 95.25 439 LYS B C 1
ATOM 7058 O O . LYS B 1 439 ? -22.547 -10.508 0.549 1 95.25 439 LYS B O 1
ATOM 7063 N N . GLN B 1 440 ? -21.5 -10.352 -1.464 1 95.62 440 GLN B N 1
ATOM 7064 C CA . GLN B 1 440 ? -22.219 -11.477 -2.043 1 95.62 440 GLN B CA 1
ATOM 7065 C C . GLN B 1 440 ? -21.453 -12.781 -1.827 1 95.62 440 GLN B C 1
ATOM 7067 O O . GLN B 1 440 ? -21.781 -13.805 -2.439 1 95.62 440 GLN B O 1
ATOM 7072 N N . GLU B 1 441 ? -20.344 -12.812 -1.122 1 92.38 441 GLU B N 1
ATOM 7073 C CA . GLU B 1 441 ? -19.516 -13.961 -0.77 1 92.38 441 GLU B CA 1
ATOM 7074 C C . GLU B 1 441 ? -18.906 -14.609 -2.012 1 92.38 441 GLU B C 1
ATOM 7076 O O . GLU B 1 441 ? -18.875 -15.836 -2.129 1 92.38 441 GLU B O 1
ATOM 7081 N N . LYS B 1 442 ? -18.547 -13.789 -2.906 1 93.31 442 LYS B N 1
ATOM 7082 C CA . LYS B 1 442 ? -17.844 -14.234 -4.105 1 93.31 442 LYS B CA 1
ATOM 7083 C C . LYS B 1 442 ? -16.375 -13.875 -4.039 1 93.31 442 LYS B C 1
ATOM 7085 O O . LYS B 1 442 ? -16 -12.852 -3.449 1 93.31 442 LYS B O 1
ATOM 7090 N N . ASN B 1 443 ? -15.602 -14.703 -4.66 1 92.5 443 ASN B N 1
ATOM 7091 C CA . ASN B 1 443 ? -14.18 -14.391 -4.777 1 92.5 443 ASN B CA 1
ATOM 7092 C C . ASN B 1 443 ? -13.93 -13.281 -5.793 1 92.5 443 ASN B C 1
ATOM 7094 O O . ASN B 1 443 ? -14.32 -13.406 -6.957 1 92.5 443 ASN B O 1
ATOM 7098 N N . VAL B 1 444 ? -13.312 -12.305 -5.371 1 95.38 444 VAL B N 1
ATOM 7099 C CA . VAL B 1 444 ? -13.141 -11.102 -6.18 1 95.38 444 VAL B CA 1
ATOM 7100 C C . VAL B 1 444 ? -12.344 -11.43 -7.438 1 95.38 444 VAL B C 1
ATOM 7102 O O . VAL B 1 444 ? -12.711 -11.031 -8.539 1 95.38 444 VAL B O 1
ATOM 7105 N N . LEU B 1 445 ? -11.242 -12.172 -7.32 1 95.38 445 LEU B N 1
ATOM 7106 C CA . LEU B 1 445 ? -10.398 -12.492 -8.469 1 95.38 445 LEU B CA 1
ATOM 7107 C C . LEU B 1 445 ? -11.164 -13.336 -9.484 1 95.38 445 LEU B C 1
ATOM 7109 O O . LEU B 1 445 ? -11.102 -13.07 -10.688 1 95.38 445 LEU B O 1
ATOM 7113 N N . GLU B 1 446 ? -11.867 -14.32 -9.008 1 94.12 446 GLU B N 1
ATOM 7114 C CA . GLU B 1 446 ? -12.648 -15.172 -9.906 1 94.12 446 GLU B CA 1
ATOM 7115 C C . GLU B 1 446 ? -13.695 -14.367 -10.664 1 94.12 446 GLU B C 1
ATOM 7117 O O . GLU B 1 446 ? -13.906 -14.578 -11.859 1 94.12 446 GLU B O 1
ATOM 7122 N N . PHE B 1 447 ? -14.312 -13.523 -9.969 1 97 447 PHE B N 1
ATOM 7123 C CA . PHE B 1 447 ? -15.336 -12.711 -10.609 1 97 447 PHE B CA 1
ATOM 7124 C C . PHE B 1 447 ? -14.719 -11.773 -11.641 1 97 447 PHE B C 1
ATOM 7126 O O . PHE B 1 447 ? -15.234 -11.641 -12.758 1 97 447 PHE B O 1
ATOM 7133 N N . LEU B 1 448 ? -13.625 -11.039 -11.25 1 97.56 448 LEU B N 1
ATOM 7134 C CA . LEU B 1 448 ? -12.93 -10.172 -12.188 1 97.56 448 LEU B CA 1
ATOM 7135 C C . LEU B 1 448 ? -12.477 -10.953 -13.414 1 97.56 448 LEU B C 1
ATOM 7137 O O . LEU B 1 448 ? -12.562 -10.453 -14.539 1 97.56 448 LEU B O 1
ATOM 7141 N N . THR B 1 449 ? -11.992 -12.148 -13.219 1 96.56 449 THR B N 1
ATOM 7142 C CA . THR B 1 449 ? -11.555 -13.008 -14.312 1 96.56 449 THR B CA 1
ATOM 7143 C C . THR B 1 449 ? -12.727 -13.336 -15.242 1 96.56 449 THR B C 1
ATOM 7145 O O . THR B 1 449 ? -12.586 -13.289 -16.469 1 96.56 449 THR B O 1
ATOM 7148 N N . ALA B 1 450 ? -13.82 -13.648 -14.641 1 96.88 450 ALA B N 1
ATOM 7149 C CA . ALA B 1 450 ? -15.016 -13.945 -15.43 1 96.88 450 ALA B CA 1
ATOM 7150 C C . ALA B 1 450 ? -15.43 -12.742 -16.266 1 96.88 450 ALA B C 1
ATOM 7152 O O . ALA B 1 450 ? -15.828 -12.891 -17.422 1 96.88 450 ALA B O 1
ATOM 7153 N N . CYS B 1 451 ? -15.406 -11.578 -15.656 1 97.75 451 CYS B N 1
ATOM 7154 C CA . CYS B 1 451 ? -15.742 -10.359 -16.391 1 97.75 451 CYS B CA 1
ATOM 7155 C C . CYS B 1 451 ? -14.805 -10.172 -17.578 1 97.75 451 CYS B C 1
ATOM 7157 O O . CYS B 1 451 ? -15.258 -9.883 -18.688 1 97.75 451 CYS B O 1
ATOM 7159 N N . CYS B 1 452 ? -13.508 -10.312 -17.344 1 96.69 452 CYS B N 1
ATOM 7160 C CA . CYS B 1 452 ? -12.516 -10.133 -18.406 1 96.69 452 CYS B CA 1
ATOM 7161 C C . CYS B 1 452 ? -12.695 -11.18 -19.5 1 96.69 452 CYS B C 1
ATOM 7163 O O . CYS B 1 452 ? -12.531 -10.875 -20.688 1 96.69 452 CYS B O 1
ATOM 7165 N N . THR B 1 453 ? -13.023 -12.391 -19.094 1 95.31 453 THR B N 1
ATOM 7166 C CA . THR B 1 453 ? -13.258 -13.461 -20.062 1 95.31 453 THR B CA 1
ATOM 7167 C C . THR B 1 453 ? -14.477 -13.148 -20.922 1 95.31 453 THR B C 1
ATOM 7169 O O . THR B 1 453 ? -14.43 -13.289 -22.141 1 95.31 453 THR B O 1
ATOM 7172 N N . ALA B 1 454 ? -15.508 -12.734 -20.281 1 95.69 454 ALA B N 1
ATOM 7173 C CA . ALA B 1 454 ? -16.719 -12.383 -21.016 1 95.69 454 ALA B CA 1
ATOM 7174 C C . ALA B 1 454 ? -16.469 -11.25 -22 1 95.69 454 ALA B C 1
ATOM 7176 O O . ALA B 1 454 ? -16.953 -11.281 -23.141 1 95.69 454 ALA B O 1
ATOM 7177 N N . ALA B 1 455 ? -15.773 -10.258 -21.562 1 92.5 455 ALA B N 1
ATOM 7178 C CA . ALA B 1 455 ? -15.469 -9.109 -22.422 1 92.5 455 ALA B CA 1
ATOM 7179 C C . ALA B 1 455 ? -14.664 -9.547 -23.641 1 92.5 455 ALA B C 1
ATOM 7181 O O . ALA B 1 455 ? -14.828 -8.984 -24.734 1 92.5 455 ALA B O 1
ATOM 7182 N N . ARG B 1 456 ? -13.812 -10.508 -23.453 1 88.25 456 ARG B N 1
ATOM 7183 C CA . ARG B 1 456 ? -12.945 -10.977 -24.531 1 88.25 456 ARG B CA 1
ATOM 7184 C C . ARG B 1 456 ? -13.703 -11.898 -25.484 1 88.25 456 ARG B C 1
ATOM 7186 O O . ARG B 1 456 ? -13.445 -11.898 -26.688 1 88.25 456 ARG B O 1
ATOM 7193 N N . THR B 1 457 ? -14.602 -12.695 -24.984 1 88.19 457 THR B N 1
ATOM 7194 C CA . THR B 1 457 ? -15.266 -13.719 -25.781 1 88.19 457 THR B CA 1
ATOM 7195 C C . THR B 1 457 ? -16.609 -13.219 -26.312 1 88.19 457 THR B C 1
ATOM 7197 O O . THR B 1 457 ? -17.234 -13.859 -27.156 1 88.19 457 THR B O 1
ATOM 7200 N N . GLY B 1 458 ? -17.094 -12.195 -25.781 1 87.12 458 GLY B N 1
ATOM 7201 C CA . GLY B 1 458 ? -18.391 -11.688 -26.188 1 87.12 458 GLY B CA 1
ATOM 7202 C C . GLY B 1 458 ? -19.547 -12.367 -25.469 1 87.12 458 GLY B C 1
ATOM 7203 O O . GLY B 1 458 ? -20.703 -12.172 -25.828 1 87.12 458 GLY B O 1
ATOM 7204 N N . MET B 1 459 ? -19.172 -13.117 -24.547 1 90.75 459 MET B N 1
ATOM 7205 C CA . MET B 1 459 ? -20.203 -13.766 -23.734 1 90.75 459 MET B CA 1
ATOM 7206 C C . MET B 1 459 ? -20.859 -12.773 -22.781 1 90.75 459 MET B C 1
ATOM 7208 O O . MET B 1 459 ? -20.328 -11.688 -22.547 1 90.75 459 MET B O 1
ATOM 7212 N N . PRO B 1 460 ? -22 -13.219 -22.344 1 92.81 460 PRO B N 1
ATOM 7213 C CA . PRO B 1 460 ? -22.656 -12.32 -21.391 1 92.81 460 PRO B CA 1
ATOM 7214 C C . PRO B 1 460 ? -21.844 -12.086 -20.125 1 92.81 460 PRO B C 1
ATOM 7216 O O . PRO B 1 460 ? -21.188 -13.016 -19.625 1 92.81 460 PRO B O 1
ATOM 7219 N N . ALA B 1 461 ? -21.938 -10.922 -19.703 1 93.94 461 ALA B N 1
ATOM 7220 C CA . ALA B 1 461 ? -21.188 -10.555 -18.5 1 93.94 461 ALA B CA 1
ATOM 7221 C C . ALA B 1 461 ? -21.719 -11.289 -17.281 1 93.94 461 ALA B C 1
ATOM 7223 O O . ALA B 1 461 ? -22.922 -11.539 -17.172 1 93.94 461 ALA B O 1
ATOM 7224 N N . PRO B 1 462 ? -20.891 -11.695 -16.359 1 95.81 462 PRO B N 1
ATOM 7225 C CA . PRO B 1 462 ? -21.344 -12.328 -15.125 1 95.81 462 PRO B CA 1
ATOM 7226 C C . PRO B 1 462 ? -22.094 -11.359 -14.211 1 95.81 462 PRO B C 1
ATOM 7228 O O . PRO B 1 462 ? -21.891 -10.148 -14.297 1 95.81 462 PRO B O 1
ATOM 7231 N N . SER B 1 463 ? -22.906 -11.945 -13.445 1 96 463 SER B N 1
ATOM 7232 C CA . SER B 1 463 ? -23.672 -11.148 -12.492 1 96 463 SER B CA 1
ATOM 7233 C C . SER B 1 463 ? -23.078 -11.242 -11.086 1 96 463 SER B C 1
ATOM 7235 O O . SER B 1 463 ? -22.609 -12.305 -10.68 1 96 463 SER B O 1
ATOM 7237 N N . LEU B 1 464 ? -23.078 -10.164 -10.375 1 95.12 464 LEU B N 1
ATOM 7238 C CA . LEU B 1 464 ? -22.625 -10.148 -8.992 1 95.12 464 LEU B CA 1
ATOM 7239 C C . LEU B 1 464 ? -23.672 -10.789 -8.07 1 95.12 464 LEU B C 1
ATOM 7241 O O . LEU B 1 464 ? -23.344 -11.18 -6.949 1 95.12 464 LEU B O 1
ATOM 7245 N N . PHE B 1 465 ? -24.875 -10.875 -8.547 1 94 465 PHE B N 1
ATOM 7246 C CA . PHE B 1 465 ? -25.984 -11.297 -7.691 1 94 465 PHE B CA 1
ATOM 7247 C C . PHE B 1 465 ? -26.531 -12.641 -8.148 1 94 465 PHE B C 1
ATOM 7249 O O . PHE B 1 465 ? -26.422 -12.992 -9.328 1 94 465 PHE B O 1
ATOM 7256 N N . ALA B 1 466 ? -26.922 -13.469 -7.152 1 81.38 466 ALA B N 1
ATOM 7257 C CA . ALA B 1 466 ? -27.547 -14.75 -7.461 1 81.38 466 ALA B CA 1
ATOM 7258 C C . ALA B 1 466 ? -28.797 -14.555 -8.297 1 81.38 466 ALA B C 1
ATOM 7260 O O . ALA B 1 466 ? -29.469 -13.523 -8.195 1 81.38 466 ALA B O 1
ATOM 7261 N N . ALA B 1 467 ? -28.891 -15.383 -9.383 1 66.25 467 ALA B N 1
ATOM 7262 C CA . ALA B 1 467 ? -30.109 -15.328 -10.164 1 66.25 467 ALA B CA 1
ATOM 7263 C C . ALA B 1 467 ? -31.344 -15.375 -9.258 1 66.25 467 ALA B C 1
ATOM 7265 O O . ALA B 1 467 ? -31.344 -16.062 -8.227 1 66.25 467 ALA B O 1
ATOM 7266 N N . PRO B 1 468 ? -32.312 -14.414 -9.516 1 52.66 468 PRO B N 1
ATOM 7267 C CA . PRO B 1 468 ? -33.562 -14.461 -8.734 1 52.66 468 PRO B CA 1
ATOM 7268 C C . PRO B 1 468 ? -34.188 -15.852 -8.719 1 52.66 468 PRO B C 1
ATOM 7270 O O . PRO B 1 468 ? -34 -16.625 -9.656 1 52.66 468 PRO B O 1
#

Sequence (936 aa):
MGHGTHPVVAEVDPKDARIAELERQVEELTRLVQELREQLRRDSGNSNRPPSSDTPGQKAVRRRQSGSEKKRGGQPGHVGLTRALVAEEKVSEFKHLFPSACGNCWAPLSPEGGTRVRRYQSVELPPLKAHVTQWMRHGVECPRCKHETWASTAAIPTSAFGPRLSAVVGLLTGVYHLSRRSAVRLLGDVLGIDISLGAVSAVEARVSEAVKPAVDEAWSRVLLAPVKHTDGTQWLEAGLARTLWTIASSMATVFKILADSKSRTLAPLFGQKLGVLVSDRATALNFWAMEARQVCWAHLLRKAVSFSERDGPAGAIGRELLDYIGILFDYWGRLRSGELQRDTLRERMASVRTQVEALLERAVAARLPHVSGSCEDILQHRAALWTFVDREGVEPTNNHAERELRAFVLWRKRSFGTQSPRGNLFAERVMTVAHTARKQEKNVLEFLTACCTAARTGMPAPSLFAAPMGHGTHPVVAEVDPKDARIAELERQVEELTRLVQELREQLRRDSGNSNRPPSSDTPGQKAVRRRQSGSEKKRGGQPGHVGLTRALVAEEKVSEFKHLFPSACGNCWAPLSPEGGTRVRRYQSVELPPLKAHVTQWMRHGVECPRCKHETWASTAAIPTSAFGPRLSAVVGLLTGVYHLSRRSAVRLLGDVLGIDISLGAVSAVEARVSEAVKPAVDEAWSRVLLAPVKHTDGTQWLEAGLARTLWTIASSMATVFKILADSKSRTLAPLFGQKLGVLVSDRATALNFWAMEARQVCWAHLLRKAVSFSERDGPAGAIGRELLDYIGILFDYWGRLRSGELQRDTLRERMASVRTQVEALLERAVAARLPHVSGSCEDILQHRAALWTFVDREGVEPTNNHAERELRAFVLWRKRSFGTQSPRGNLFAERVMTVAHTARKQEKNVLEFLTACCTAARTGMPAPSLFAAP

Foldseek 3Di:
DDDPPDPPPPPPPVVNVVVVVVVVVVVVVVVVVVVVVVVVVDAVLQDVDPNVPGDPVRVVVVCVVPVPVQDPDQGPPNPPPDPDDDDPVPDDDDDDDDDQADPPPRHGDDPVPDDDDDDDDDDDDDQAEDDADDDDWDWDQDPPPRDIDIDDCVPPFPARDALLRLLVLLCVCQVVNDDLVVSQVCCCVRHVDHDDSVSSLVSLLLLLVLLVVQLVVLLVVLLADQEKEKDKDWFAAQNQIWMKMWIDDLQFIFIAIGNDLALVGVVVSSPPQHHAYEYALDPSPVVHDLLRYAHAVVVVLSNLVSQLPDDDPSNVLSVVLNVLSVVLVVLVVCVVVVNDDLVRLLVVVVVSLVVNLVSLVVLLVVVDPPRNVVSVSVVVSSSRHCSCSVDPPDDNHSVVRVVLCVSVVVSCVPPVHHHDPSSSSSNRRLSRQVRSLVSLVHDSSVLSSQSSVCSRVVHDRDYSHDDD/DDPPPDPPPPPPPVVNVVVVVVVVVVVVVVVVVVVVVVVVVDAVLQDVDPNVPGDPVRVVVVCVVVVPVQDPDDGPPNPPPDPDDDDPVPDDDDDDDDDQADPPPRHGDDPVPDDDDDDDDDDDDDQAEDDADDDDWDWDQDPPPRDIDIDDCVPPFPARDALLRLLVLLCVCQVVNDDLVVSQVCCCVRHVDHDDSVSSLVSLLLLLVLLVVQLVVLLVVLLADQEKEKDKDWFAAQNQIWMKMWIDDLQFIFIAIGNDLALVGVVVSSPPQHHAYEYALDPSPVVHDLLRYAHAVVVVLSNLVSQLPDDDPSNVLSVVLNVLSVVLVVLVVCVVVVNDPLVRLLVVVVVSLVVNLVSLVVLLVVVDPPRNVVSVSVVVSSSRHCSPSVDPPDDNHSVVRVVLCVSVVVSCVPPVHHHDPSSSSSNRRLSRQVRSLVSLVHDSSVLSSQSSVCSRVVHDRDYSHDDD

Radius of gyration: 35.93 Å; Cα contacts (8 Å, |Δi|>4): 1461; chains: 2; bounding box: 84×148×110 Å

Organism: Myxococcus xanthus (strain DK1622) (NCBI:txid246197)

pLDDT: mean 85.2, std 16.22, range [28.72, 98.44]

Solvent-accessible surface area (backbone atoms only — not comparable to full-atom values): 50213 Å² total; per-residue (Å²): 138,83,85,78,81,73,81,80,74,76,72,76,53,69,57,56,56,50,38,50,52,34,50,48,47,38,50,50,40,48,49,49,46,48,49,53,46,47,61,63,62,64,32,32,77,62,42,97,43,54,66,84,72,30,50,61,64,53,47,46,54,47,52,67,69,64,50,60,86,62,65,93,66,86,52,94,80,54,69,71,75,62,83,74,76,75,59,73,86,63,48,68,41,83,43,80,37,60,35,64,44,30,81,79,82,57,48,75,44,65,78,85,52,50,81,42,73,45,82,45,63,33,40,28,49,64,89,54,64,56,42,24,39,34,37,38,37,21,29,31,54,32,89,82,80,61,50,73,23,62,27,77,64,82,85,52,72,90,54,50,55,30,35,48,38,36,23,49,52,37,41,42,40,47,68,67,54,38,50,66,67,54,46,35,49,46,36,33,55,62,31,67,40,88,60,52,67,68,53,53,54,52,38,37,52,50,43,31,60,29,41,42,65,42,36,52,50,40,47,55,51,35,49,67,29,61,49,32,23,38,44,73,46,81,37,29,45,63,58,40,73,27,21,32,36,37,45,28,35,87,66,20,35,38,46,46,77,38,76,52,71,45,38,84,68,48,52,65,77,48,63,86,66,54,52,32,42,27,20,64,85,56,72,43,56,65,84,52,58,50,77,39,21,26,38,22,47,61,59,50,49,38,51,23,51,41,29,34,75,38,71,68,69,52,11,52,52,11,47,53,48,44,50,54,51,49,52,50,53,48,55,50,51,32,36,76,72,61,77,35,54,69,68,55,48,44,58,60,43,49,57,51,51,53,51,52,53,50,48,36,53,50,41,37,73,62,63,40,84,89,45,12,64,55,32,45,55,52,55,74,40,52,63,11,62,49,34,39,67,76,36,88,90,44,61,54,48,38,60,66,28,53,58,65,44,44,62,56,56,53,40,34,59,62,58,57,42,32,75,41,72,68,45,45,51,29,45,26,40,47,39,18,44,43,52,19,21,49,60,55,74,40,57,47,47,61,50,43,19,44,18,33,42,14,62,72,71,70,46,76,68,60,70,72,59,78,80,130,138,83,84,76,81,73,79,78,73,75,72,74,53,68,58,57,56,50,38,52,51,36,51,48,46,36,51,50,40,48,48,48,48,47,49,53,45,47,62,64,62,63,31,32,79,60,41,94,44,56,65,84,72,31,51,61,65,52,46,48,53,47,49,67,70,64,50,59,86,62,65,94,66,86,53,94,80,56,70,71,77,63,83,74,76,74,59,75,87,64,47,68,41,81,43,80,38,61,37,63,45,29,81,80,83,56,47,77,44,67,78,87,52,50,80,42,74,45,82,45,62,32,39,30,50,65,90,53,64,53,42,23,38,33,37,39,36,19,30,31,56,32,88,83,80,61,48,73,24,63,26,77,64,82,84,53,71,92,52,52,54,30,34,48,38,36,23,48,52,38,41,42,41,47,68,68,54,37,51,65,67,53,46,37,48,46,37,32,54,62,31,67,40,88,60,52,66,68,53,53,54,51,38,37,52,50,44,32,61,30,43,43,66,42,35,52,52,40,46,54,52,35,48,67,29,62,49,32,23,39,44,72,46,80,37,28,46,64,59,38,74,27,21,31,36,38,44,28,36,86,67,20,36,38,46,46,76,36,76,54,71,46,37,84,68,48,52,67,76,48,64,87,66,53,51,33,42,26,19,65,86,55,73,42,54,63,84,51,58,48,74,38,21,24,39,20,47,63,59,50,49,39,50,24,51,41,31,34,73,37,73,68,69,52,11,52,52,11,47,52,48,44,51,53,50,49,52,50,52,50,55,50,50,32,38,76,72,62,78,37,52,70,68,55,48,47,56,59,43,50,58,51,52,53,51,52,54,50,49,36,52,50,41,37,73,63,62,39,84,87,46,12,64,55,32,45,55,52,57,74,41,51,62,9,62,50,34,37,66,78,35,86,91,45,61,53,50,40,58,66,27,53,57,66,46,44,62,57,56,52,40,35,60,61,58,57,45,32,75,42,72,68,45,46,50,29,44,25,40,48,40,18,44,42,52,18,21,49,60,56,74,41,57,45,47,62,50,43,18,45,17,32,41,13,60,73,70,69,44,75,68,59,70,73,60,79,79,129

Nearest PDB structures (foldseek):
  6xgx-assembly1_B  TM=5.868E-01  e=4.633E-05  Acetivibrio thermocellus ATCC 27405
  6xg8-assembly1_A  TM=5.973E-01  e=1.044E-04  Acetivibrio thermocellus ATCC 27405
  6xg8-assembly1_B  TM=5.545E-01  e=7.698E-05  Acetivibrio thermocellus ATCC 27405
  4d1q-assembly1_H-2  TM=3.034E-01  e=2.514E-02  Musca domestica
  4re6-assembly1_B  TM=4.288E-01  e=9.565E+00  Aeropyrum pernix K1

InterPro domains:
  IPR004291 Transposase IS66, central domain [PF03050] (161-423)
  IPR045618 Domain of unknown function DUF6444 [PF20042] (16-82)
  IPR052344 Transposase-related protein [PTHR33678] (14-452)

Secondary structure (DSSP, 8-state):
-------------HHHHHHHHHHHHHHHHHHHHHHHHHHHH--TTTSSS-GGGS-HHHHHHHHHHH--SS-SSS-TT------PPPPGGG--EEEEE--SB-TTT-PBPPGGGEEEEEEEEEEE-PPP--EEEEEEEEEEE-TTT--EEEPPSTTS-SSSB-HHHHHHHHIIIIIS---HHHHHHHHHHHH-----HHHHHHHHHHHHHHTHHHHHHHHHHHHH-SEEEEEEEEEEETTEEEEEEEEE-SS-EEEEEES---HHHHGGGGTT--SEEEE---GGGTTS-GGGEEE-HHHHHHHHHHHHTS-HHHHHHHHHHHHHHHHHHHHHHHHHHTSS-HHHHHHHHHHHHHHHHHHHHHHHHTT-TTTHHHHHHHHHTGGGSSHHHHSTT--SS-HHHHHHHHHHHHHHHHH-SBSSHHHHHHHHHHHHHHHHHHHTT--HHHHHHHHHHHHHHTPPPPPSS---/-------------HHHHHHHHHHHHHHHHHHHHHHHHHHHH--TTTSSS-GGGS-HHHHHHHHHHH--SS-SSS-TT------PPPPGGG--EEEEE--SB-TTT-PBPPGGGEEEEEEEEEEE-PPP--EEEEEEEEEEE-TTT--EEEPPSTTS-SSSB-HHHHHHHHIIIIIS---HHHHHHHHHHHH-----HHHHHHHHHHHHHHHHHHHHHHHHHHHH-SEEEEEEEEEEETTEEEEEEEEE-SS-EEEEEES---HHHHGGGGTT--SEEEE---GGGTTS-GGGEEE-HHHHHHHHHHHHTS-HHHHHHHHHHHHHHHHHHHHHHHHHHTSS-HHHHHHHHHHHHHHHHHHHHHHHHTT-TTTHHHHHHHHHTGGGSSHHHHSTT--SS-HHHHHHHHHHHHHHHHH-SBSSHHHHHHHHHHHHHHHHHHHTT--HHHHHHHHHHHHHHTPPPPPSS---